Protein AF-A0A9W6SWZ8-F1 (afdb_monomer)

Foldseek 3Di:
DDDDDDDDDDPDDPVLVVLLLLLLCQAAEAEAEQACDPLLLCSCQVSVHQEYEDFLRNDDELVSLLVRLVVSQVSNVVSPDPFGGAYEAEQQAFLGGRDDDPVQAAGFHGQQLLLQLVDLQLLLQLLQLNLLSCLQSQHAAYQDQELAAQADLFAFPCFLSANYNFNQRSLSSRLSSLQSNVVSRHAHEYDAPPHLNQWHDPDPPDATEDADAPVRSVVGSNSSVLSCQVVVSHQEYEYDQHFYCNHDPDRHGLLLALCRQVVPPCPPSVRLAAYEYDACVPVVNCVPQHLLRSLCSNQPPNNHLHYYHYYDSVSVVSNSVSSSVCVVPHPCVVSSVSSSVNSVVVSVSGDPVCSNVRDHDDPVSVVVSNVSRLVSLQSSKAWLAFQPPCPQVQVQQADDVPAAAEEEEEEEQDQRPDDPPPPPDDDPPDPDDDDDHRCVLVVVLQVLLQVVCVVPHDPRGGHHYDYDYDYLVADDPVNLVSLVSHQAYEYEDESCSNVVSSVVNQVVSCVSQVQDDDDDDPHDRGAYEYEYAARLVNCSVVVSTGNTYMYSNHSDPSSSNSVSCRNNVVGPHNTDRRPDPDGNVVPPPDDDPPDDDDDDDDDDDDDDDDDDDDDDDDDDDDDDDDDDDDDDDDDDDDDDDDDDDDDDDDDDDDDDDDPDDPDDLDPFDKDWDDLVLQLVLVLVLLVQQDPPDPVLSNVLSVLLSVLLSLVCVVCVVPDTWIFGADPVVSHTQKIWDKDAFPPQLEIEGADITGRPVCPPSCPRLVRVVVRLCCSCPVSVRFKYFYHALWLDAPSDDPVVVVVLCVPFPDPDDDDPPVPPPPDPCPPPVVVVCVVSPLDDDDDDPVVVVPDDWAKKFKWKFFLVQFDDDPVLVVVCVVQPKDKDWDPCLPLVLVLLCVVPPDDSDDLSVVLNRLSVVLVVQQVVQVVVPPDDDDDQKTKMFIADPVPRDTFKIKIKHKCPGSSCSSVSSQLSPDDPPPPPDDDDDDDDDDDDDDDDDDDDDDDDDDDDDPPPRAIEMEMDSITGRVVPVVCSLSSSSVNVVVSSVVVVVVVHGMYMYIGHHPVNVVVVVVRGIDTPDMDINGSGMDTSVSSSD

pLDDT: mean 73.7, std 22.53, range [21.41, 97.56]

Organism: Candida boidinii (NCBI:txid5477)

Solvent-accessible surface area (backbone atoms only — not comparable to full-atom values): 63346 Å² total; per-residue (Å²): 136,89,78,90,78,84,78,72,82,75,83,71,55,74,66,61,56,53,51,39,40,52,55,14,50,30,32,33,37,27,58,75,48,60,54,90,37,71,67,52,48,45,40,41,65,74,38,34,42,40,28,35,45,54,49,47,70,30,54,84,42,65,72,53,36,28,48,36,46,49,53,53,44,49,51,38,52,78,64,68,51,92,48,56,65,43,32,31,34,48,64,63,24,48,84,54,46,38,73,78,30,93,89,80,47,82,79,37,63,21,35,26,25,40,35,8,42,74,39,57,62,60,30,18,51,49,25,22,47,54,21,42,55,41,30,42,46,57,43,42,32,40,65,27,45,46,41,18,33,44,67,54,87,64,48,38,89,52,61,41,54,14,24,18,43,40,59,65,48,21,34,55,41,37,48,29,22,30,44,14,23,37,75,31,69,26,43,24,20,40,25,32,38,67,26,58,20,65,21,38,42,94,46,101,91,53,72,36,34,34,78,61,39,64,71,55,33,60,75,44,33,31,45,32,56,46,56,34,52,77,69,64,50,52,49,30,40,30,21,27,75,31,22,26,54,63,69,36,74,88,56,41,30,37,30,48,27,37,60,51,38,41,48,43,40,41,62,68,63,55,56,76,54,38,28,33,34,37,55,44,73,41,66,70,51,30,72,74,59,33,50,35,54,45,44,44,34,19,43,74,58,7,60,30,39,28,42,26,40,58,58,57,67,68,58,46,50,39,28,50,53,40,48,45,52,47,59,78,74,39,99,46,62,71,57,53,52,57,36,45,51,34,50,49,60,56,37,67,78,47,50,63,70,55,62,79,54,40,60,78,81,50,73,68,58,50,54,50,48,48,52,50,28,53,50,48,41,54,29,18,27,19,48,66,42,51,81,71,58,59,65,34,45,64,77,77,36,63,83,51,97,90,58,84,39,28,36,33,39,39,34,59,63,43,72,52,96,66,73,78,81,71,70,96,77,72,76,95,85,63,91,71,76,87,71,63,82,32,42,64,68,58,51,54,42,44,54,47,59,46,52,46,43,79,76,72,48,66,95,75,55,67,69,46,61,48,74,50,76,44,56,85,88,44,79,50,76,66,52,54,52,49,57,71,68,28,60,35,39,38,38,43,44,64,43,27,64,78,39,54,55,52,53,54,43,50,49,54,51,21,48,78,29,56,49,67,91,83,80,86,94,83,69,79,76,41,52,32,36,35,37,23,31,26,41,68,63,60,56,62,86,42,82,70,52,48,40,26,36,33,27,51,40,36,75,47,72,71,45,52,62,50,47,49,38,36,45,58,52,80,37,77,62,62,13,37,60,50,80,56,96,65,47,49,73,80,75,65,88,72,94,73,88,85,76,91,84,83,91,85,85,90,85,88,87,88,84,90,85,87,89,88,83,88,82,92,85,95,82,89,84,88,83,89,85,88,83,82,89,83,88,82,85,86,84,85,83,86,82,84,89,82,89,84,90,84,82,88,82,87,83,88,82,88,86,84,84,84,79,82,74,88,72,82,84,68,85,76,68,74,42,75,59,44,68,92,78,41,46,71,28,50,55,53,35,55,63,63,49,55,82,71,89,50,64,68,58,51,53,40,45,67,61,17,46,65,27,49,50,52,38,56,63,70,37,56,87,81,44,76,34,36,29,30,62,41,86,91,76,66,42,48,46,29,42,26,44,50,46,68,50,92,85,64,42,35,19,25,43,56,50,76,48,51,28,69,94,53,58,96,63,58,55,64,55,53,43,47,52,54,49,51,47,41,32,35,68,78,66,56,17,57,35,38,30,36,35,46,65,72,65,36,73,80,84,72,51,69,74,57,51,55,58,48,41,65,74,70,71,63,91,74,89,76,69,91,77,63,77,82,73,74,71,94,68,85,47,68,64,56,58,47,42,46,72,74,62,77,60,85,79,87,72,64,88,77,66,64,81,78,66,78,74,44,66,30,35,30,34,34,35,50,58,88,73,52,62,85,58,67,69,56,56,54,50,46,60,73,72,51,61,44,77,47,75,60,84,60,62,66,64,53,52,52,54,57,52,66,79,63,75,84,65,88,75,55,83,68,58,54,46,54,59,53,51,52,50,51,52,52,52,40,53,53,49,56,70,71,47,84,69,93,67,85,74,49,48,48,45,40,27,34,28,39,76,90,80,66,44,78,48,30,37,34,36,38,34,28,64,88,22,84,70,30,31,44,37,28,58,59,74,57,73,74,72,90,77,78,79,82,78,83,80,90,84,88,88,84,81,91,80,92,81,86,83,83,89,90,86,89,83,83,89,82,93,74,91,75,79,79,79,75,78,82,48,29,33,39,39,35,67,78,45,60,46,74,93,44,62,95,48,39,69,63,50,53,52,51,49,48,54,51,49,52,54,52,39,53,76,70,65,35,51,40,39,34,40,47,82,33,44,69,76,60,44,58,61,37,41,80,42,53,36,42,84,71,48,76,49,47,52,41,76,45,79,47,48,37,74,73,72,75,116

Structure (mmCIF, N/CA/C/O backbone):
data_AF-A0A9W6SWZ8-F1
#
_entry.id   AF-A0A9W6SWZ8-F1
#
loop_
_atom_site.group_PDB
_atom_site.id
_atom_site.type_symbol
_atom_site.label_atom_id
_atom_site.label_alt_id
_atom_site.label_comp_id
_atom_site.label_asym_id
_atom_site.label_entity_id
_atom_site.label_seq_id
_atom_site.pdbx_PDB_ins_code
_atom_site.Cartn_x
_atom_site.Cartn_y
_atom_site.Cartn_z
_atom_site.occupancy
_atom_site.B_iso_or_equiv
_atom_site.auth_seq_id
_atom_site.auth_comp_id
_atom_site.auth_asym_id
_atom_site.auth_atom_id
_atom_site.pdbx_PDB_model_num
ATOM 1 N N . MET A 1 1 ? 38.317 7.872 57.676 1.00 43.19 1 MET A N 1
ATOM 2 C CA . MET A 1 1 ? 37.117 8.011 58.528 1.00 43.19 1 MET A CA 1
ATOM 3 C C . MET A 1 1 ? 37.051 9.480 58.891 1.00 43.19 1 MET A C 1
ATOM 5 O O . MET A 1 1 ? 38.048 9.946 59.437 1.00 43.19 1 MET A O 1
ATOM 9 N N . PRO A 1 2 ? 36.068 10.232 58.374 1.00 37.03 2 PRO A N 1
ATOM 10 C CA . PRO A 1 2 ? 34.645 10.121 58.758 1.00 37.03 2 PRO A CA 1
ATOM 11 C C . PRO A 1 2 ? 33.705 10.136 57.525 1.00 37.03 2 PRO A C 1
ATOM 13 O O . PRO A 1 2 ? 34.179 10.356 56.417 1.00 37.03 2 PRO A O 1
ATOM 16 N N . ASP A 1 3 ? 32.392 9.923 57.561 1.00 27.27 3 ASP A N 1
ATOM 17 C CA . ASP A 1 3 ? 31.445 9.379 58.538 1.00 27.27 3 ASP A CA 1
ATOM 18 C C . ASP A 1 3 ? 30.259 8.847 57.713 1.00 27.27 3 ASP A C 1
ATOM 20 O O . ASP A 1 3 ? 29.839 9.468 56.735 1.00 27.27 3 ASP A O 1
ATOM 24 N N . TYR A 1 4 ? 29.756 7.672 58.087 1.00 35.28 4 TYR A N 1
ATOM 25 C CA . TYR A 1 4 ? 28.542 7.071 57.541 1.00 35.28 4 TYR A CA 1
ATOM 26 C C . TYR A 1 4 ? 27.325 7.862 58.044 1.00 35.28 4 TYR A C 1
ATOM 28 O O . TYR A 1 4 ? 27.075 7.895 59.247 1.00 35.28 4 TYR A O 1
ATOM 36 N N . ILE A 1 5 ? 26.548 8.450 57.133 1.00 32.00 5 ILE A N 1
ATOM 37 C CA . ILE A 1 5 ? 25.156 8.822 57.402 1.00 32.00 5 ILE A CA 1
ATOM 38 C C . ILE A 1 5 ? 24.293 7.746 56.744 1.00 32.00 5 ILE A C 1
ATOM 40 O O . ILE A 1 5 ? 24.251 7.626 55.522 1.00 32.00 5 ILE A O 1
ATOM 44 N N . GLU A 1 6 ? 23.662 6.925 57.582 1.00 30.78 6 GLU A N 1
ATOM 45 C CA . GLU A 1 6 ? 22.571 6.035 57.196 1.00 30.78 6 GLU A CA 1
ATOM 46 C C . GLU A 1 6 ? 21.393 6.880 56.691 1.00 30.78 6 GLU A C 1
ATOM 48 O O . GLU A 1 6 ? 20.678 7.506 57.479 1.00 30.78 6 GLU A O 1
ATOM 53 N N . ASP A 1 7 ? 21.172 6.884 55.376 1.00 32.44 7 ASP A N 1
ATOM 54 C CA . ASP A 1 7 ? 19.904 7.325 54.805 1.00 32.44 7 ASP A CA 1
ATOM 55 C C . ASP A 1 7 ? 18.819 6.325 55.222 1.00 32.44 7 ASP A C 1
ATOM 57 O O . ASP A 1 7 ? 18.752 5.186 54.752 1.00 32.44 7 ASP A O 1
ATOM 61 N N . LYS A 1 8 ? 17.967 6.760 56.155 1.00 28.30 8 LYS A N 1
ATOM 62 C CA . LYS A 1 8 ? 16.721 6.072 56.501 1.00 28.30 8 LYS A CA 1
ATOM 63 C C . LYS A 1 8 ? 15.898 5.836 55.228 1.00 28.30 8 LYS A C 1
ATOM 65 O O . LYS A 1 8 ? 15.851 6.721 54.372 1.00 28.30 8 LYS A O 1
ATOM 70 N N . PRO A 1 9 ? 15.189 4.698 55.116 1.00 30.95 9 PRO A N 1
ATOM 71 C CA . PRO A 1 9 ? 14.324 4.445 53.977 1.00 30.95 9 PRO A CA 1
ATOM 72 C C . PRO A 1 9 ? 13.245 5.527 53.956 1.00 30.95 9 PRO A C 1
ATOM 74 O O . PRO A 1 9 ? 12.438 5.637 54.882 1.00 30.95 9 PRO A O 1
ATOM 77 N N . VAL A 1 10 ? 13.255 6.351 52.909 1.00 32.94 10 VAL A N 1
ATOM 78 C CA . VAL A 1 10 ? 12.102 7.177 52.564 1.00 32.94 10 VAL A CA 1
ATOM 79 C C . VAL A 1 10 ? 10.955 6.194 52.370 1.00 32.94 10 VAL A C 1
ATOM 81 O O . VAL A 1 10 ? 11.035 5.314 51.515 1.00 32.94 10 VAL A O 1
ATOM 84 N N . LEU A 1 11 ? 9.930 6.296 53.213 1.00 30.00 11 LEU A N 1
ATOM 85 C CA . LEU A 1 11 ? 8.652 5.635 52.991 1.00 30.00 11 LEU A CA 1
ATOM 86 C C . LEU A 1 11 ? 8.098 6.208 51.682 1.00 30.00 11 LEU A C 1
ATOM 88 O O . LEU A 1 11 ? 7.503 7.282 51.669 1.00 30.00 11 LEU A O 1
ATOM 92 N N . VAL A 1 12 ? 8.409 5.542 50.570 1.00 36.22 12 VAL A N 1
ATOM 93 C CA . VAL A 1 12 ? 7.815 5.812 49.264 1.00 36.22 12 VAL A CA 1
ATOM 94 C C . VAL A 1 12 ? 6.354 5.406 49.393 1.00 36.22 12 VAL A C 1
ATOM 96 O O . VAL A 1 12 ? 6.060 4.255 49.707 1.00 36.22 12 VAL A O 1
ATOM 99 N N . ASN A 1 13 ? 5.446 6.364 49.231 1.00 39.78 13 ASN A N 1
ATOM 100 C CA . ASN A 1 13 ? 4.017 6.084 49.194 1.00 39.78 13 ASN A CA 1
ATOM 101 C C . ASN A 1 13 ? 3.741 5.094 48.047 1.00 39.78 13 ASN A C 1
ATOM 103 O O . ASN A 1 13 ? 4.190 5.330 46.926 1.00 39.78 13 ASN A O 1
ATOM 107 N N . ASP A 1 14 ? 2.980 4.023 48.293 1.00 49.19 14 ASP A N 1
ATOM 108 C CA . ASP A 1 14 ? 2.636 3.005 47.277 1.00 49.19 14 ASP A CA 1
ATOM 109 C C . ASP A 1 14 ? 1.985 3.608 46.004 1.00 49.19 14 ASP A C 1
ATOM 111 O O . ASP A 1 14 ? 2.050 3.029 44.916 1.00 49.19 14 ASP A O 1
ATOM 115 N N . GLU A 1 15 ? 1.380 4.799 46.107 1.00 51.25 15 GLU A N 1
ATOM 116 C CA . GLU A 1 15 ? 0.795 5.539 44.978 1.00 51.25 15 GLU A CA 1
ATOM 117 C C . GLU A 1 15 ? 1.842 6.180 44.038 1.00 51.25 15 GLU A C 1
ATOM 119 O O . GLU A 1 15 ? 1.615 6.235 42.821 1.00 51.25 15 GLU A O 1
ATOM 124 N N . ASP A 1 16 ? 3.009 6.595 44.550 1.00 59.06 16 ASP A N 1
ATOM 125 C CA . ASP A 1 16 ? 4.090 7.199 43.747 1.00 59.06 16 ASP A CA 1
ATOM 126 C C . ASP A 1 16 ? 4.808 6.152 42.876 1.00 59.06 16 ASP A C 1
ATOM 128 O O . ASP A 1 16 ? 5.217 6.435 41.739 1.00 59.06 16 ASP A O 1
ATOM 132 N N . ASP A 1 17 ? 4.933 4.918 43.377 1.00 68.88 17 ASP A N 1
ATOM 133 C CA . ASP A 1 17 ? 5.575 3.814 42.652 1.00 68.88 17 ASP A CA 1
ATOM 134 C C . ASP A 1 17 ? 4.688 3.325 41.495 1.00 68.88 17 ASP A C 1
ATOM 136 O O . ASP A 1 17 ? 5.138 3.199 40.353 1.00 68.88 17 ASP A O 1
ATOM 140 N N . LYS A 1 18 ? 3.375 3.193 41.734 1.00 79.25 18 LYS A N 1
ATOM 141 C CA . LYS A 1 18 ? 2.405 2.805 40.697 1.00 79.25 18 LYS A CA 1
ATOM 142 C C . LYS A 1 18 ? 2.270 3.854 39.589 1.00 79.25 18 LYS A C 1
ATOM 144 O O . LYS A 1 18 ? 2.182 3.505 38.410 1.00 79.25 18 LYS A O 1
ATOM 149 N N . THR A 1 19 ? 2.287 5.139 39.945 1.00 81.94 19 THR A N 1
ATOM 150 C CA . THR A 1 19 ? 2.290 6.244 38.972 1.00 81.94 19 THR A CA 1
ATOM 151 C C . THR A 1 19 ? 3.548 6.207 38.107 1.00 81.94 19 THR A C 1
ATOM 153 O O . THR A 1 19 ? 3.476 6.315 36.880 1.00 81.94 19 THR A O 1
ATOM 156 N N . THR A 1 20 ? 4.706 5.990 38.736 1.00 84.19 20 THR A N 1
ATOM 157 C CA . THR A 1 20 ? 5.985 5.839 38.036 1.00 84.19 20 THR A CA 1
ATOM 158 C C . THR A 1 20 ? 5.958 4.659 37.065 1.00 84.19 20 THR A C 1
ATOM 160 O O . THR A 1 20 ? 6.359 4.819 35.913 1.00 84.19 20 THR A O 1
ATOM 163 N N . GLU A 1 21 ? 5.436 3.509 37.491 1.00 85.69 21 GLU A N 1
ATOM 164 C CA . GLU A 1 21 ? 5.305 2.315 36.654 1.00 85.69 21 GLU A CA 1
ATOM 165 C C . GLU A 1 21 ? 4.375 2.539 35.450 1.00 85.69 21 GLU A C 1
ATOM 167 O O . GLU A 1 21 ? 4.700 2.159 34.321 1.00 85.69 21 GLU A O 1
ATOM 172 N N . ASN A 1 22 ? 3.226 3.183 35.665 1.00 88.38 22 ASN A N 1
ATOM 173 C CA . ASN A 1 22 ? 2.254 3.457 34.607 1.00 88.38 22 ASN A CA 1
ATOM 174 C C . ASN A 1 22 ? 2.805 4.419 33.549 1.00 88.38 22 ASN A C 1
ATOM 176 O O . ASN A 1 22 ? 2.667 4.155 32.355 1.00 88.38 22 ASN A O 1
ATOM 180 N N . VAL A 1 23 ? 3.453 5.507 33.974 1.00 90.81 23 VAL A N 1
ATOM 181 C CA . VAL A 1 23 ? 4.055 6.486 33.056 1.00 90.81 23 VAL A CA 1
ATOM 182 C C . VAL A 1 23 ? 5.263 5.887 32.328 1.00 90.81 23 VAL A C 1
ATOM 184 O O . VAL A 1 23 ? 5.418 6.103 31.128 1.00 90.81 23 VAL A O 1
ATOM 187 N N . GLY A 1 24 ? 6.078 5.074 33.009 1.00 91.44 24 GLY A N 1
ATOM 188 C CA . GLY A 1 24 ? 7.216 4.370 32.409 1.00 91.44 24 GLY A CA 1
ATOM 189 C C . GLY A 1 24 ? 6.826 3.462 31.242 1.00 91.44 24 GLY A C 1
ATOM 190 O O . GLY A 1 24 ? 7.503 3.437 30.212 1.00 91.44 24 GLY A O 1
ATOM 191 N N . LYS A 1 25 ? 5.689 2.763 31.352 1.00 93.00 25 LYS A N 1
ATOM 192 C CA . LYS A 1 25 ? 5.152 1.905 30.279 1.00 93.00 25 LYS A CA 1
ATOM 193 C C . LYS A 1 25 ? 4.800 2.664 28.999 1.00 93.00 25 LYS A C 1
ATOM 195 O O . LYS A 1 25 ? 4.820 2.057 27.933 1.00 93.00 25 LYS A O 1
ATOM 200 N N . MET A 1 26 ? 4.501 3.960 29.089 1.00 94.38 26 MET A N 1
ATOM 201 C CA . MET A 1 26 ? 4.105 4.799 27.950 1.00 94.38 26 MET A CA 1
ATOM 202 C C . MET A 1 26 ? 5.290 5.341 27.146 1.00 94.38 26 MET A C 1
ATOM 204 O O . MET A 1 26 ? 5.079 6.098 26.202 1.00 94.38 26 MET A O 1
ATOM 208 N N . LEU A 1 27 ? 6.526 4.984 27.497 1.00 94.94 27 LEU A N 1
ATOM 209 C CA . LEU A 1 27 ? 7.725 5.427 26.795 1.00 94.94 27 LEU A CA 1
ATOM 210 C C . LEU A 1 27 ? 8.382 4.264 26.038 1.00 94.94 27 LEU A C 1
ATOM 212 O O . LEU A 1 27 ? 8.632 3.197 26.605 1.00 94.94 27 LEU A O 1
ATOM 216 N N . LEU A 1 28 ? 8.716 4.508 24.771 1.00 95.75 28 LEU A N 1
ATOM 217 C CA . LEU A 1 28 ? 9.657 3.709 23.992 1.00 95.75 28 LEU A CA 1
ATOM 218 C C . LEU A 1 28 ? 10.979 4.471 23.900 1.00 95.75 28 LEU A C 1
ATOM 220 O O . LEU A 1 28 ? 11.093 5.456 23.166 1.00 95.75 28 LEU A O 1
ATOM 224 N N . ALA A 1 29 ? 11.962 4.022 24.679 1.00 94.75 29 ALA A N 1
ATOM 225 C CA . ALA A 1 29 ? 13.235 4.716 24.842 1.00 94.75 29 ALA A CA 1
ATOM 226 C C . ALA A 1 29 ? 14.383 4.026 24.093 1.00 94.75 29 ALA A C 1
ATOM 228 O O . ALA A 1 29 ? 14.453 2.801 24.026 1.00 94.75 29 ALA A O 1
ATOM 229 N N . GLY A 1 30 ? 15.331 4.801 23.573 1.00 92.62 30 GLY A N 1
ATOM 230 C CA . GLY A 1 30 ? 16.623 4.279 23.112 1.00 92.62 30 GLY A CA 1
ATOM 231 C C . GLY A 1 30 ? 17.776 4.784 23.980 1.00 92.62 30 GLY A C 1
ATOM 232 O O . GLY A 1 30 ? 17.592 5.619 24.861 1.00 92.62 30 GLY A O 1
ATOM 233 N N . PHE A 1 31 ? 18.985 4.275 23.756 1.00 92.88 31 PHE A N 1
ATOM 234 C CA . PHE A 1 31 ? 20.191 4.743 24.449 1.00 92.88 31 PHE A CA 1
ATOM 235 C C . PHE A 1 31 ? 21.419 4.611 23.548 1.00 92.88 31 PHE A C 1
ATOM 237 O O . PHE A 1 31 ? 21.401 3.877 22.557 1.00 92.88 31 PHE A O 1
ATOM 244 N N . GLY A 1 32 ? 22.485 5.343 23.863 1.00 87.38 32 GLY A N 1
ATOM 245 C CA . GLY A 1 32 ? 23.777 5.202 23.186 1.00 87.38 32 GLY A CA 1
ATOM 246 C C . GLY A 1 32 ? 24.644 4.102 23.804 1.00 87.38 32 GLY A C 1
ATOM 247 O O . GLY A 1 32 ? 24.639 3.928 25.020 1.00 87.38 32 GLY A O 1
ATOM 248 N N . GLY A 1 33 ? 25.420 3.398 22.975 1.00 87.31 33 GLY A N 1
ATOM 249 C CA . GLY A 1 33 ? 26.400 2.397 23.408 1.00 87.31 33 GLY A CA 1
ATOM 250 C C . GLY A 1 33 ? 26.000 0.950 23.110 1.00 87.31 33 GLY A C 1
ATOM 251 O O . GLY A 1 33 ? 24.846 0.642 22.821 1.00 87.31 33 GLY A O 1
ATOM 252 N N . THR A 1 34 ? 26.984 0.055 23.178 1.00 89.81 34 THR A N 1
ATOM 253 C CA . THR A 1 34 ? 26.878 -1.370 22.804 1.00 89.81 34 THR A CA 1
ATOM 254 C C . THR A 1 34 ? 26.774 -2.298 24.023 1.00 89.81 34 THR A C 1
ATOM 256 O O . THR A 1 34 ? 26.691 -3.515 23.901 1.00 89.81 34 THR A O 1
ATOM 259 N N . THR A 1 35 ? 26.756 -1.740 25.228 1.00 92.44 35 THR A N 1
ATOM 260 C CA . THR A 1 35 ? 26.554 -2.458 26.492 1.00 92.44 35 THR A CA 1
ATOM 261 C C . THR A 1 35 ? 25.501 -1.730 27.323 1.00 92.44 35 THR A C 1
ATOM 263 O O . THR A 1 35 ? 25.100 -0.615 26.980 1.00 92.44 35 THR A O 1
ATOM 266 N N . VAL A 1 36 ? 25.023 -2.344 28.409 1.00 92.00 36 VAL A N 1
ATOM 267 C CA . VAL A 1 36 ? 24.061 -1.692 29.310 1.00 92.00 36 VAL A CA 1
ATOM 268 C C . VAL A 1 36 ? 24.716 -0.474 29.963 1.00 92.00 36 VAL A C 1
ATOM 270 O O . VAL A 1 36 ? 25.523 -0.597 30.885 1.00 92.00 36 VAL A O 1
ATOM 273 N N . THR A 1 37 ? 24.361 0.715 29.482 1.00 92.69 37 THR A N 1
ATOM 274 C CA . THR A 1 37 ? 24.868 1.983 30.010 1.00 92.69 37 THR A CA 1
ATOM 275 C C . THR A 1 37 ? 24.097 2.428 31.250 1.00 92.69 37 THR A C 1
ATOM 277 O O . THR A 1 37 ? 23.009 1.933 31.559 1.00 92.69 37 THR A O 1
ATOM 280 N N . GLN A 1 38 ? 24.638 3.416 31.968 1.00 90.88 38 GLN A N 1
ATOM 281 C CA . GLN A 1 38 ? 23.945 4.025 33.105 1.00 90.88 38 GLN A CA 1
ATOM 282 C C . GLN A 1 38 ? 22.603 4.655 32.690 1.00 90.88 38 GLN A C 1
ATOM 284 O O . GLN A 1 38 ? 21.653 4.607 33.469 1.00 90.88 38 GLN A O 1
ATOM 289 N N . GLN A 1 39 ? 22.501 5.172 31.457 1.00 91.06 39 GLN A N 1
ATOM 290 C CA . GLN A 1 39 ? 21.245 5.653 30.873 1.00 91.06 39 GLN A CA 1
ATOM 291 C C . GLN A 1 39 ? 20.198 4.533 30.825 1.00 91.06 39 GLN A C 1
ATOM 293 O O . GLN A 1 39 ? 19.136 4.671 31.429 1.00 91.06 39 GLN A O 1
ATOM 298 N N . ALA A 1 40 ? 20.517 3.405 30.180 1.00 91.25 40 ALA A N 1
ATOM 299 C CA . ALA A 1 40 ? 19.612 2.257 30.090 1.00 91.25 40 ALA A CA 1
ATOM 300 C C . ALA A 1 40 ? 19.216 1.736 31.481 1.00 91.25 40 ALA A C 1
ATOM 302 O O . ALA A 1 40 ? 18.042 1.476 31.748 1.00 91.25 40 ALA A O 1
ATOM 303 N N . ARG A 1 41 ? 20.184 1.671 32.406 1.00 93.69 41 ARG A N 1
ATOM 304 C CA . ARG A 1 41 ? 19.935 1.248 33.786 1.00 93.69 41 ARG A CA 1
ATOM 305 C C . ARG A 1 41 ? 18.958 2.170 34.513 1.00 93.69 41 ARG A C 1
ATOM 307 O O . ARG A 1 41 ? 18.030 1.685 35.155 1.00 93.69 41 ARG A O 1
ATOM 314 N N . LYS A 1 42 ? 19.133 3.488 34.392 1.00 93.00 42 LYS A N 1
ATOM 315 C CA . LYS A 1 42 ? 18.248 4.485 35.009 1.00 93.00 42 LYS A CA 1
ATOM 316 C C . LYS A 1 42 ? 16.821 4.372 34.462 1.00 93.00 42 LYS A C 1
ATOM 318 O O . LYS A 1 42 ? 15.875 4.376 35.245 1.00 93.00 42 LYS A O 1
ATOM 323 N N . LEU A 1 43 ? 16.662 4.212 33.148 1.00 93.12 43 LEU A N 1
ATOM 324 C CA . LEU A 1 43 ? 15.351 4.063 32.507 1.00 93.12 43 LEU A CA 1
ATOM 325 C C . LEU A 1 43 ? 14.600 2.817 33.005 1.00 93.12 43 LEU A C 1
ATOM 327 O O . LEU A 1 43 ? 13.428 2.910 33.365 1.00 93.12 43 LEU A O 1
ATOM 331 N N . ILE A 1 44 ? 15.280 1.672 33.098 1.00 93.56 44 ILE A N 1
ATOM 332 C CA . ILE A 1 44 ? 14.658 0.409 33.522 1.00 93.56 44 ILE A CA 1
ATOM 333 C C . ILE A 1 44 ? 14.389 0.392 35.033 1.00 93.56 44 ILE A C 1
ATOM 335 O O . ILE A 1 44 ? 13.277 0.075 35.456 1.00 93.56 44 ILE A O 1
ATOM 339 N N . GLN A 1 45 ? 15.382 0.734 35.860 1.00 92.38 45 GLN A N 1
ATOM 340 C CA . GLN A 1 45 ? 15.281 0.579 37.316 1.00 92.38 45 GLN A CA 1
ATOM 341 C C . GLN A 1 45 ? 14.447 1.685 37.967 1.00 92.38 45 GLN A C 1
ATOM 343 O O . GLN A 1 45 ? 13.562 1.389 38.768 1.00 92.38 45 GLN A O 1
ATOM 348 N N . LYS A 1 46 ? 14.725 2.951 37.618 1.00 90.38 46 LYS A N 1
ATOM 349 C CA . LYS A 1 46 ? 14.109 4.129 38.250 1.00 90.38 46 LYS A CA 1
ATOM 350 C C . LYS A 1 46 ? 12.805 4.535 37.573 1.00 90.38 46 LYS A C 1
ATOM 352 O O . LYS A 1 46 ? 11.848 4.868 38.257 1.00 90.38 46 LYS A O 1
ATOM 357 N N . HIS A 1 47 ? 12.776 4.548 36.241 1.00 90.88 47 HIS A N 1
ATOM 358 C CA . HIS A 1 47 ? 11.621 5.044 35.485 1.00 90.88 47 HIS A CA 1
ATOM 359 C C . HIS A 1 47 ? 10.662 3.949 35.023 1.00 90.88 47 HIS A C 1
ATOM 361 O O . HIS A 1 47 ? 9.646 4.269 34.419 1.00 90.88 47 HIS A O 1
ATOM 367 N N . LYS A 1 48 ? 10.971 2.680 35.314 1.00 92.94 48 LYS A N 1
ATOM 368 C CA . LYS A 1 48 ? 10.139 1.519 34.983 1.00 92.94 48 LYS A CA 1
ATOM 369 C C . LYS A 1 48 ? 9.736 1.452 33.492 1.00 92.94 48 LYS A C 1
ATOM 371 O O . LYS A 1 48 ? 8.614 1.075 33.154 1.00 92.94 48 LYS A O 1
ATOM 376 N N . VAL A 1 49 ? 10.648 1.847 32.594 1.00 93.31 49 VAL A N 1
ATOM 377 C CA . VAL A 1 49 ? 10.416 1.836 31.141 1.00 93.31 49 VAL A CA 1
ATOM 378 C C . VAL A 1 49 ? 10.236 0.411 30.629 1.00 93.31 49 VAL A C 1
ATOM 380 O O . VAL A 1 49 ? 11.103 -0.439 30.805 1.00 93.31 49 VAL A O 1
ATOM 383 N N . ALA A 1 50 ? 9.118 0.163 29.947 1.00 93.12 50 ALA A N 1
ATOM 384 C CA . ALA A 1 50 ? 8.717 -1.186 29.551 1.00 93.12 50 ALA A CA 1
ATOM 385 C C . ALA A 1 50 ? 9.028 -1.548 28.091 1.00 93.12 50 ALA A C 1
ATOM 387 O O . ALA A 1 50 ? 8.905 -2.713 27.701 1.00 93.12 50 ALA A O 1
ATOM 388 N N . SER A 1 51 ? 9.419 -0.562 27.280 1.00 95.50 51 SER A N 1
ATOM 389 C CA . SER A 1 51 ? 9.748 -0.762 25.872 1.00 95.50 51 SER A CA 1
ATOM 390 C C . SER A 1 51 ? 10.986 0.029 25.459 1.00 95.50 51 SER A C 1
ATOM 392 O O . SER A 1 51 ? 11.164 1.180 25.860 1.00 95.50 51 SER A O 1
ATOM 394 N N . MET A 1 52 ? 11.863 -0.596 24.673 1.00 95.62 52 MET A N 1
ATOM 395 C CA . MET A 1 52 ? 13.091 0.019 24.182 1.00 95.62 52 MET A CA 1
ATOM 396 C C . MET A 1 52 ? 13.307 -0.253 22.696 1.00 95.62 52 MET A C 1
ATOM 398 O O . MET A 1 52 ? 12.952 -1.318 22.193 1.00 95.62 52 MET A O 1
ATOM 402 N N . ILE A 1 53 ? 13.932 0.699 22.008 1.00 94.88 53 ILE A N 1
ATOM 403 C CA . ILE A 1 53 ? 14.359 0.569 20.613 1.00 94.88 53 ILE A CA 1
ATOM 404 C C . ILE A 1 53 ? 15.879 0.470 20.540 1.00 94.88 53 ILE A C 1
ATOM 406 O O . ILE A 1 53 ? 16.590 1.305 21.105 1.00 94.88 53 ILE A O 1
ATOM 410 N N . LEU A 1 54 ? 16.378 -0.547 19.836 1.00 93.44 54 LEU A N 1
ATOM 411 C CA . LEU A 1 54 ? 17.800 -0.679 19.532 1.00 93.44 54 LEU A CA 1
ATOM 412 C C . LEU A 1 54 ? 18.035 -0.329 18.066 1.00 93.44 54 LEU A C 1
ATOM 414 O O . LEU A 1 54 ? 17.355 -0.826 17.170 1.00 93.44 54 LEU A O 1
ATOM 418 N N . ALA A 1 55 ? 19.020 0.530 17.837 1.00 86.75 55 ALA A N 1
ATOM 419 C CA . ALA A 1 55 ? 19.415 0.987 16.512 1.00 86.75 55 ALA A CA 1
ATOM 420 C C . ALA A 1 55 ? 20.865 0.576 16.217 1.00 86.75 55 ALA A C 1
ATOM 422 O O . ALA A 1 55 ? 21.548 -0.022 17.051 1.00 86.75 55 ALA A O 1
ATOM 423 N N . ARG A 1 56 ? 21.380 0.963 15.045 1.00 83.44 56 ARG A N 1
ATOM 424 C CA . ARG A 1 56 ? 22.753 0.663 14.601 1.00 83.44 56 ARG A CA 1
ATOM 425 C C . ARG A 1 56 ? 23.834 1.013 15.634 1.00 83.44 56 ARG A C 1
ATOM 427 O O . ARG A 1 56 ? 24.819 0.286 15.750 1.00 83.44 56 ARG A O 1
ATOM 434 N N . LYS A 1 57 ? 23.634 2.092 16.403 1.00 85.06 57 LYS A N 1
ATOM 435 C CA . LYS A 1 57 ? 24.531 2.556 17.484 1.00 85.06 57 LYS A CA 1
ATOM 436 C C . LYS A 1 57 ? 24.708 1.547 18.630 1.00 85.06 57 LYS A C 1
ATOM 438 O O . LYS A 1 57 ? 25.660 1.661 19.395 1.00 85.06 57 LYS A O 1
ATOM 443 N N . ASN A 1 58 ? 23.799 0.580 18.754 1.00 89.12 58 ASN A N 1
ATOM 444 C CA . ASN A 1 58 ? 23.820 -0.460 19.782 1.00 89.12 58 ASN A CA 1
ATOM 445 C C . ASN A 1 58 ? 24.420 -1.785 19.282 1.00 89.12 58 ASN A C 1
ATOM 447 O O . ASN A 1 58 ? 24.525 -2.743 20.051 1.00 89.12 58 ASN A O 1
ATOM 451 N N . PHE A 1 59 ? 24.811 -1.837 18.006 1.00 87.69 59 PHE A N 1
ATOM 452 C CA . PHE A 1 59 ? 25.179 -3.059 17.308 1.00 87.69 59 PHE A CA 1
ATOM 453 C C . PHE A 1 59 ? 26.650 -3.067 16.875 1.00 87.69 59 PHE A C 1
ATOM 455 O O . PHE A 1 59 ? 27.139 -2.115 16.267 1.00 87.69 59 PHE A O 1
ATOM 462 N N . ILE A 1 60 ? 27.346 -4.170 17.143 1.00 86.50 60 ILE A N 1
ATOM 463 C CA . ILE A 1 60 ? 28.659 -4.496 16.564 1.00 86.50 60 ILE A CA 1
ATOM 464 C C . ILE A 1 60 ? 28.554 -5.806 15.783 1.00 86.50 60 ILE A C 1
ATOM 466 O O . ILE A 1 60 ? 28.929 -5.858 14.619 1.00 86.50 60 ILE A O 1
ATOM 470 N N . ASN A 1 61 ? 28.046 -6.851 16.436 1.00 87.19 61 ASN A N 1
ATOM 471 C CA . ASN A 1 61 ? 27.816 -8.175 15.867 1.00 87.19 61 ASN A CA 1
ATOM 472 C C . ASN A 1 61 ? 26.668 -8.873 16.612 1.00 87.19 61 ASN A C 1
ATOM 474 O O . ASN A 1 61 ? 26.257 -8.440 17.697 1.00 87.19 61 ASN A O 1
ATOM 478 N N . VAL A 1 62 ? 26.151 -9.965 16.043 1.00 89.56 62 VAL A N 1
ATOM 479 C CA . VAL A 1 62 ? 25.018 -10.700 16.628 1.00 89.56 62 VAL A CA 1
ATOM 480 C C . VAL A 1 62 ? 25.293 -11.228 18.051 1.00 89.56 62 VAL A C 1
ATOM 482 O O . VAL A 1 62 ? 24.440 -11.018 18.919 1.00 89.56 62 VAL A O 1
ATOM 485 N N . PRO A 1 63 ? 26.452 -11.844 18.372 1.00 90.19 63 PRO A N 1
ATOM 486 C CA . PRO A 1 63 ? 26.737 -12.293 19.738 1.00 90.19 63 PRO A CA 1
ATOM 487 C C . PRO A 1 63 ? 26.707 -11.167 20.781 1.00 90.19 63 PRO A C 1
ATOM 489 O O . PRO A 1 63 ? 26.161 -11.344 21.872 1.00 90.19 63 PRO A O 1
ATOM 492 N N . GLN A 1 64 ? 27.260 -9.997 20.449 1.00 93.38 64 GLN A N 1
ATOM 493 C CA . GLN A 1 64 ? 27.271 -8.841 21.342 1.00 93.38 64 GLN A CA 1
ATOM 494 C C . GLN A 1 64 ? 25.858 -8.304 21.582 1.00 93.38 64 GLN A C 1
ATOM 496 O O . GLN A 1 64 ? 25.509 -8.050 22.735 1.00 93.38 64 GLN A O 1
ATOM 501 N N . VAL A 1 65 ? 25.035 -8.146 20.539 1.00 92.56 65 VAL A N 1
ATOM 502 C CA . VAL A 1 65 ? 23.682 -7.599 20.723 1.00 92.56 65 VAL A CA 1
ATOM 503 C C . VAL A 1 65 ? 22.763 -8.593 21.439 1.00 92.56 65 VAL A C 1
ATOM 505 O O . VAL A 1 65 ? 21.958 -8.182 22.270 1.00 92.56 65 VAL A O 1
ATOM 508 N N . LYS A 1 66 ? 22.936 -9.904 21.208 1.00 92.38 66 LYS A N 1
ATOM 509 C CA . LYS A 1 66 ? 22.233 -10.957 21.957 1.00 92.38 66 LYS A CA 1
ATOM 510 C C . LYS A 1 66 ? 22.548 -10.864 23.451 1.00 92.38 66 LYS A C 1
ATOM 512 O O . LYS A 1 66 ? 21.632 -10.880 24.270 1.00 92.38 66 LYS A O 1
ATOM 517 N N . LYS A 1 67 ? 23.827 -10.684 23.808 1.00 93.44 67 LYS A N 1
ATOM 518 C CA . LYS A 1 67 ? 24.239 -10.460 25.200 1.00 93.44 67 LYS A CA 1
ATOM 519 C C . LYS A 1 67 ? 23.656 -9.165 25.770 1.00 93.44 67 LYS A C 1
ATOM 521 O O . LYS A 1 67 ? 23.123 -9.182 26.870 1.00 93.44 67 LYS A O 1
ATOM 526 N N . LEU A 1 68 ? 23.697 -8.065 25.015 1.00 94.81 68 LEU A N 1
ATOM 527 C CA . LEU A 1 68 ? 23.097 -6.794 25.431 1.00 94.81 68 LEU A CA 1
ATOM 528 C C . LEU A 1 68 ? 21.605 -6.953 25.758 1.00 94.81 68 LEU A C 1
ATOM 530 O O . LEU A 1 68 ? 21.143 -6.469 26.785 1.00 94.81 68 LEU A O 1
ATOM 534 N N . ILE A 1 69 ? 20.857 -7.647 24.901 1.00 94.94 69 ILE A N 1
ATOM 535 C CA . ILE A 1 69 ? 19.433 -7.912 25.108 1.00 94.94 69 ILE A CA 1
ATOM 536 C C . ILE A 1 69 ? 19.208 -8.771 26.355 1.00 94.94 69 ILE A C 1
ATOM 538 O O . ILE A 1 69 ? 18.340 -8.444 27.163 1.00 94.94 69 ILE A O 1
ATOM 542 N N . GLN A 1 70 ? 20.000 -9.828 26.545 1.00 93.81 70 GLN A N 1
ATOM 543 C CA . GLN A 1 70 ? 19.935 -10.662 27.748 1.00 93.81 70 GLN A CA 1
ATOM 544 C C . GLN A 1 70 ? 20.215 -9.850 29.018 1.00 93.81 70 GLN A C 1
ATOM 546 O O . GLN A 1 70 ? 19.452 -9.953 29.973 1.00 93.81 70 GLN A O 1
ATOM 551 N N . ASP A 1 71 ? 21.236 -8.991 29.007 1.00 94.75 71 ASP A N 1
ATOM 552 C CA . ASP A 1 71 ? 21.583 -8.132 30.141 1.00 94.75 71 ASP A CA 1
ATOM 553 C C . ASP A 1 71 ? 20.455 -7.123 30.456 1.00 94.75 71 ASP A C 1
ATOM 555 O O . ASP A 1 71 ? 20.151 -6.878 31.624 1.00 94.75 71 ASP A O 1
ATOM 559 N N . LEU A 1 72 ? 19.790 -6.560 29.436 1.00 95.25 72 LEU A N 1
ATOM 560 C CA . LEU A 1 72 ? 18.632 -5.669 29.618 1.00 95.25 72 LEU A CA 1
ATOM 561 C C . LEU A 1 72 ? 17.419 -6.408 30.202 1.00 95.25 72 LEU A C 1
ATOM 563 O O . LEU A 1 72 ? 16.749 -5.885 31.094 1.00 95.25 72 LEU A O 1
ATOM 567 N N . GLN A 1 73 ? 17.141 -7.620 29.719 1.00 95.44 73 GLN A N 1
ATOM 568 C CA . GLN A 1 73 ? 16.037 -8.442 30.221 1.00 95.44 73 GLN A CA 1
ATOM 569 C C . GLN A 1 73 ? 16.307 -8.932 31.648 1.00 95.44 73 GLN A C 1
ATOM 571 O O . GLN A 1 73 ? 15.407 -8.876 32.484 1.00 95.44 73 GLN A O 1
ATOM 576 N N . GLN A 1 74 ? 17.546 -9.326 31.961 1.00 93.94 74 GLN A N 1
ATOM 577 C CA . GLN A 1 74 ? 17.960 -9.679 33.320 1.00 93.94 74 GLN A CA 1
ATOM 578 C C . GLN A 1 74 ? 17.795 -8.489 34.266 1.00 93.94 74 GLN A C 1
ATOM 580 O O . GLN A 1 74 ? 17.217 -8.627 35.339 1.00 93.94 74 GLN A O 1
ATOM 585 N N . LEU A 1 75 ? 18.214 -7.296 33.837 1.00 94.50 75 LEU A N 1
ATOM 586 C CA . LEU A 1 75 ? 18.047 -6.083 34.628 1.00 94.50 75 LEU A CA 1
ATOM 587 C C . LEU A 1 75 ? 16.571 -5.791 34.935 1.00 94.50 75 LEU A C 1
ATOM 589 O O . LEU A 1 75 ? 16.249 -5.383 36.051 1.00 94.50 75 LEU A O 1
ATOM 593 N N . ALA A 1 76 ? 15.674 -5.988 33.967 1.00 94.25 76 ALA A N 1
ATOM 594 C CA . ALA A 1 76 ? 14.238 -5.824 34.174 1.00 94.25 76 ALA A CA 1
ATOM 595 C C . ALA A 1 76 ? 13.662 -6.894 35.116 1.00 94.25 76 ALA A C 1
ATOM 597 O O . ALA A 1 76 ? 12.873 -6.560 36.002 1.00 94.25 76 ALA A O 1
ATOM 598 N N . TYR A 1 77 ? 14.096 -8.148 34.976 1.00 93.56 77 TYR A N 1
ATOM 599 C CA . TYR A 1 77 ? 13.701 -9.246 35.858 1.00 93.56 77 TYR A CA 1
ATOM 600 C C . TYR A 1 77 ? 14.097 -8.968 37.315 1.00 93.56 77 TYR A C 1
ATOM 602 O O . TYR A 1 77 ? 13.243 -8.968 38.201 1.00 93.56 77 TYR A O 1
ATOM 610 N N . ASP A 1 78 ? 15.362 -8.606 37.545 1.00 92.81 78 ASP A N 1
ATOM 611 C CA . ASP A 1 78 ? 15.897 -8.268 38.870 1.00 92.81 78 ASP A CA 1
ATOM 612 C C . ASP A 1 78 ? 15.219 -7.022 39.469 1.00 92.81 78 ASP A C 1
ATOM 614 O O . ASP A 1 78 ? 15.143 -6.861 40.685 1.00 92.81 78 ASP A O 1
ATOM 618 N N . SER A 1 79 ? 14.685 -6.142 38.615 1.00 90.62 79 SER A N 1
ATOM 619 C CA . SER A 1 79 ? 13.948 -4.935 39.013 1.00 90.62 79 SER A CA 1
ATOM 620 C C . SER A 1 79 ? 12.459 -5.178 39.301 1.00 90.62 79 SER A C 1
ATOM 622 O O . SER A 1 79 ? 11.721 -4.204 39.503 1.00 90.62 79 SER A O 1
ATOM 624 N N . GLY A 1 80 ? 12.011 -6.440 39.297 1.00 89.19 80 GLY A N 1
ATOM 625 C CA . GLY A 1 80 ? 10.658 -6.852 39.683 1.00 89.19 80 GLY A CA 1
ATOM 626 C C . GLY A 1 80 ? 9.594 -6.704 38.592 1.00 89.19 80 GLY A C 1
ATOM 627 O O . GLY A 1 80 ? 8.411 -6.590 38.908 1.00 89.19 80 GLY A O 1
ATOM 628 N N . TYR A 1 81 ? 9.973 -6.670 37.310 1.00 92.06 81 TYR A N 1
ATOM 629 C CA . TYR A 1 81 ? 8.996 -6.536 36.227 1.00 92.06 81 TYR A CA 1
ATOM 630 C C . TYR A 1 81 ? 8.114 -7.783 36.111 1.00 92.06 81 TYR A C 1
ATOM 632 O O . TYR A 1 81 ? 8.587 -8.917 36.095 1.00 92.06 81 TYR A O 1
ATOM 640 N N . LYS A 1 82 ? 6.805 -7.576 35.939 1.00 89.31 82 LYS A N 1
ATOM 641 C CA . LYS A 1 82 ? 5.858 -8.683 35.740 1.00 89.31 82 LYS A CA 1
ATOM 642 C C . LYS A 1 82 ? 6.035 -9.388 34.392 1.00 89.31 82 LYS A C 1
ATOM 644 O O . LYS A 1 82 ? 5.880 -10.604 34.319 1.00 89.31 82 LYS A O 1
ATOM 649 N N . TYR A 1 83 ? 6.346 -8.631 33.342 1.00 93.00 83 TYR A N 1
ATOM 650 C CA . TYR A 1 83 ? 6.528 -9.131 31.978 1.00 93.00 83 TYR A CA 1
ATOM 651 C C . TYR A 1 83 ? 7.867 -8.643 31.406 1.00 93.00 83 TYR A C 1
ATOM 653 O O . TYR A 1 83 ? 8.326 -7.573 31.818 1.00 93.00 83 TYR A O 1
ATOM 661 N N . PRO A 1 84 ? 8.455 -9.369 30.438 1.00 94.75 84 PRO A N 1
ATOM 662 C CA . PRO A 1 84 ? 9.670 -8.948 29.742 1.00 94.75 84 PRO A CA 1
ATOM 663 C C . PRO A 1 84 ? 9.549 -7.583 29.054 1.00 94.75 84 PRO A C 1
ATOM 665 O O . PRO A 1 84 ? 8.452 -7.141 28.692 1.00 94.75 84 PRO A O 1
ATOM 668 N N . LEU A 1 85 ? 10.697 -6.946 28.806 1.00 95.06 85 LEU A N 1
ATOM 669 C CA . LEU A 1 85 ? 10.769 -5.712 28.026 1.00 95.06 85 LEU A CA 1
ATOM 670 C C . LEU A 1 85 ? 10.381 -5.967 26.567 1.00 95.06 85 LEU A C 1
ATOM 672 O O . LEU A 1 85 ? 10.775 -6.971 25.961 1.00 95.06 85 LEU A O 1
ATOM 676 N N . ILE A 1 86 ? 9.658 -5.017 25.979 1.00 96.19 86 ILE A N 1
ATOM 677 C CA . ILE A 1 86 ? 9.446 -4.964 24.532 1.00 96.19 86 ILE A CA 1
ATOM 678 C C . ILE A 1 86 ? 10.706 -4.373 23.895 1.00 96.19 86 ILE A C 1
ATOM 680 O O . ILE A 1 86 ? 11.109 -3.265 24.234 1.00 96.19 86 ILE A O 1
ATOM 684 N N . LEU A 1 87 ? 11.328 -5.106 22.977 1.00 96.06 87 LEU A N 1
ATOM 685 C CA . LEU A 1 87 ? 12.545 -4.716 22.276 1.00 96.06 87 LEU A CA 1
ATOM 686 C C . LEU A 1 87 ? 12.240 -4.589 20.788 1.00 96.06 87 LEU A C 1
ATOM 688 O O . LEU A 1 87 ? 12.009 -5.590 20.097 1.00 96.06 87 LEU A O 1
ATOM 692 N N . ALA A 1 88 ? 12.219 -3.340 20.333 1.00 96.12 88 ALA A N 1
ATOM 693 C CA . ALA A 1 88 ? 11.915 -2.944 18.973 1.00 96.12 88 ALA A CA 1
ATOM 694 C C . ALA A 1 88 ? 13.186 -2.747 18.140 1.00 96.12 88 ALA A C 1
ATOM 696 O O . ALA A 1 88 ? 14.213 -2.278 18.639 1.00 96.12 88 ALA A O 1
ATOM 697 N N . VAL A 1 89 ? 13.088 -3.075 16.854 1.00 94.50 89 VAL A N 1
ATOM 698 C CA . VAL A 1 89 ? 14.132 -2.838 15.855 1.00 94.50 89 VAL A CA 1
ATOM 699 C C . VAL A 1 89 ? 13.502 -2.429 14.530 1.00 94.50 89 VAL A C 1
ATOM 701 O O . VAL A 1 89 ? 12.430 -2.921 14.164 1.00 94.50 89 VAL A O 1
ATOM 704 N N . ASP A 1 90 ? 14.174 -1.527 13.818 1.00 90.69 90 ASP A N 1
ATOM 705 C CA . ASP A 1 90 ? 13.796 -1.117 12.468 1.00 90.69 90 ASP A CA 1
ATOM 706 C C . ASP A 1 90 ? 14.649 -1.868 11.431 1.00 90.69 90 ASP A C 1
ATOM 708 O O . ASP A 1 90 ? 15.800 -1.518 11.177 1.00 90.69 90 ASP A O 1
ATOM 712 N N . GLN A 1 91 ? 14.118 -2.975 10.903 1.00 90.56 91 GLN A N 1
ATOM 713 C CA . GLN A 1 91 ? 14.824 -3.894 10.000 1.00 90.56 91 GLN A CA 1
ATOM 714 C C . GLN A 1 91 ? 14.032 -4.071 8.690 1.00 90.56 91 GLN A C 1
ATOM 716 O O . GLN A 1 91 ? 13.574 -5.164 8.361 1.00 90.56 91 GLN A O 1
ATOM 721 N N . GLU A 1 92 ? 13.797 -2.978 7.957 1.00 86.50 92 GLU A N 1
ATOM 722 C CA . GLU A 1 92 ? 12.906 -2.942 6.776 1.00 86.50 92 GLU A CA 1
ATOM 723 C C . GLU A 1 92 ? 13.372 -3.785 5.576 1.00 86.50 92 GLU A C 1
ATOM 725 O O . GLU A 1 92 ? 12.591 -4.037 4.659 1.00 86.50 92 GLU A O 1
ATOM 730 N N . GLY A 1 93 ? 14.624 -4.238 5.573 1.00 84.94 93 GLY A N 1
ATOM 731 C CA . GLY A 1 93 ? 15.248 -4.901 4.437 1.00 84.94 93 GLY A CA 1
ATOM 732 C C . GLY A 1 93 ? 16.034 -3.936 3.549 1.00 84.94 93 GLY A C 1
ATOM 733 O O . GLY A 1 93 ? 16.005 -2.709 3.691 1.00 84.94 93 GLY A O 1
ATOM 734 N N . GLY A 1 94 ? 16.784 -4.524 2.626 1.00 85.25 94 GLY A N 1
ATOM 735 C CA . GLY A 1 94 ? 17.661 -3.849 1.683 1.00 85.25 94 GLY A CA 1
ATOM 736 C C . GLY A 1 94 ? 18.657 -2.905 2.352 1.00 85.25 94 GLY A C 1
ATOM 737 O O . GLY A 1 94 ? 19.490 -3.321 3.162 1.00 85.25 94 GLY A O 1
ATOM 738 N N . MET A 1 95 ? 18.573 -1.624 1.996 1.00 79.56 95 MET A N 1
ATOM 739 C CA . MET A 1 95 ? 19.422 -0.555 2.530 1.00 79.56 95 MET A CA 1
ATOM 740 C C . MET A 1 95 ? 18.936 0.010 3.873 1.00 79.56 95 MET A C 1
ATOM 742 O O . MET A 1 95 ? 19.665 0.775 4.492 1.00 79.56 95 MET A O 1
ATOM 746 N N . CYS A 1 96 ? 17.728 -0.321 4.338 1.00 79.62 96 CYS A N 1
ATOM 747 C CA . CYS A 1 96 ? 17.100 0.286 5.520 1.00 79.62 96 CYS A CA 1
ATOM 748 C C . CYS A 1 96 ? 17.123 -0.638 6.753 1.00 79.62 96 CYS A C 1
ATOM 750 O O . CYS A 1 96 ? 16.192 -0.640 7.554 1.00 79.62 96 CYS A O 1
ATOM 752 N N . ASN A 1 97 ? 18.187 -1.426 6.913 1.00 83.00 97 ASN A N 1
ATOM 753 C CA . ASN A 1 97 ? 18.378 -2.293 8.076 1.00 83.00 97 ASN A CA 1
ATOM 754 C C . ASN A 1 97 ? 19.137 -1.580 9.205 1.00 83.00 97 ASN A C 1
ATOM 756 O O . ASN A 1 97 ? 20.122 -0.885 8.961 1.00 83.00 97 ASN A O 1
ATOM 760 N N . ALA A 1 98 ? 18.720 -1.796 10.453 1.00 80.50 98 ALA A N 1
ATOM 761 C CA . ALA A 1 98 ? 19.467 -1.354 11.630 1.00 80.50 98 ALA A CA 1
ATOM 762 C C . ALA A 1 98 ? 20.658 -2.273 11.951 1.00 80.50 98 ALA A C 1
ATOM 764 O O . ALA A 1 98 ? 21.674 -1.809 12.478 1.00 80.50 98 ALA A O 1
ATOM 765 N N . LEU A 1 99 ? 20.526 -3.569 11.656 1.00 83.75 99 LEU A N 1
ATOM 766 C CA . LEU A 1 99 ? 21.508 -4.608 11.959 1.00 83.75 99 LEU A CA 1
ATOM 767 C C . LEU A 1 99 ? 22.072 -5.189 10.655 1.00 83.75 99 LEU A C 1
ATOM 769 O O . LEU A 1 99 ? 21.309 -5.551 9.757 1.00 83.75 99 LEU A O 1
ATOM 773 N N . PHE A 1 100 ? 23.397 -5.319 10.577 1.00 79.75 100 PHE A N 1
ATOM 774 C CA . PHE A 1 100 ? 24.105 -5.928 9.447 1.00 79.75 100 PHE A CA 1
ATOM 775 C C . PHE A 1 100 ? 25.228 -6.820 9.963 1.00 79.75 100 PHE A C 1
ATOM 777 O O . PHE A 1 100 ? 26.150 -6.329 10.607 1.00 79.75 100 PHE A O 1
ATOM 784 N N . ASP A 1 101 ? 25.164 -8.116 9.675 1.00 79.88 101 ASP A N 1
ATOM 785 C CA . ASP A 1 101 ? 26.203 -9.077 10.042 1.00 79.88 101 ASP A CA 1
ATOM 786 C C . ASP A 1 101 ? 26.217 -10.199 9.012 1.00 79.88 101 ASP A C 1
ATOM 788 O O . ASP A 1 101 ? 25.352 -11.066 9.029 1.00 79.88 101 ASP A O 1
ATOM 792 N N . GLU A 1 102 ? 27.196 -10.188 8.111 1.00 71.25 102 GLU A N 1
ATOM 793 C CA . GLU A 1 102 ? 27.291 -11.176 7.029 1.00 71.25 102 GLU A CA 1
ATOM 794 C C . GLU A 1 102 ? 27.428 -12.622 7.536 1.00 71.25 102 GLU A C 1
ATOM 796 O O . GLU A 1 102 ? 27.140 -13.571 6.804 1.00 71.25 102 GLU A O 1
ATOM 801 N N . ILE A 1 103 ? 27.860 -12.806 8.789 1.00 74.12 103 ILE A N 1
ATOM 802 C CA . ILE A 1 103 ? 28.112 -14.118 9.384 1.00 74.12 103 ILE A CA 1
ATOM 803 C C . ILE A 1 103 ? 26.830 -14.689 9.999 1.00 74.12 103 ILE A C 1
ATOM 805 O O . ILE A 1 103 ? 26.606 -15.898 9.919 1.00 74.12 103 ILE A O 1
ATOM 809 N N . SER A 1 104 ? 26.013 -13.836 10.627 1.00 76.31 104 SER A N 1
ATOM 810 C CA . SER A 1 104 ? 24.926 -14.269 11.522 1.00 76.31 104 SER A CA 1
ATOM 811 C C . SER A 1 104 ? 23.570 -13.584 11.300 1.00 76.31 104 SER A C 1
ATOM 813 O O . SER A 1 104 ? 22.615 -13.956 11.981 1.00 76.31 104 SER A O 1
ATOM 815 N N . LEU A 1 105 ? 23.451 -12.603 10.390 1.00 86.31 105 LEU A N 1
ATOM 816 C CA . LEU A 1 105 ? 22.163 -12.003 9.990 1.00 86.31 105 LEU A CA 1
ATOM 817 C C . LEU A 1 105 ? 21.963 -11.898 8.455 1.00 86.31 105 LEU A C 1
ATOM 819 O O . LEU A 1 105 ? 22.796 -11.355 7.733 1.00 86.31 105 LEU A O 1
ATOM 823 N N . THR A 1 106 ? 20.874 -12.480 7.938 1.00 90.38 106 THR A N 1
ATOM 824 C CA . THR A 1 106 ? 20.663 -12.597 6.493 1.00 90.38 106 THR A CA 1
ATOM 825 C C . THR A 1 106 ? 20.123 -11.271 5.983 1.00 90.38 106 THR A C 1
ATOM 827 O O . THR A 1 106 ? 19.081 -10.786 6.426 1.00 90.38 106 THR A O 1
ATOM 830 N N . GLN A 1 107 ? 20.805 -10.675 5.008 1.00 89.81 107 GLN A N 1
ATOM 831 C CA . GLN A 1 107 ? 20.279 -9.496 4.331 1.00 89.81 107 GLN A CA 1
ATOM 832 C C . GLN A 1 107 ? 19.227 -9.917 3.303 1.00 89.81 107 GLN A C 1
ATOM 834 O O . GLN A 1 107 ? 19.538 -10.663 2.376 1.00 89.81 107 GLN A O 1
ATOM 839 N N . PHE A 1 108 ? 17.997 -9.432 3.458 1.00 93.31 108 PHE A N 1
ATOM 840 C CA . PHE A 1 108 ? 16.893 -9.634 2.516 1.00 93.31 108 PHE A CA 1
ATOM 841 C C . PHE A 1 108 ? 16.599 -8.366 1.706 1.00 93.31 108 PHE A C 1
ATOM 843 O O . PHE A 1 108 ? 16.923 -7.276 2.188 1.00 93.31 108 PHE A O 1
ATOM 850 N N . PRO A 1 109 ? 15.947 -8.481 0.532 1.00 93.69 109 PRO A N 1
ATOM 851 C CA . PRO A 1 109 ? 15.560 -7.319 -0.263 1.00 93.69 109 PRO A CA 1
ATOM 852 C C . PRO A 1 109 ? 14.567 -6.395 0.454 1.00 93.69 109 PRO A C 1
ATOM 854 O O . PRO A 1 109 ? 13.795 -6.840 1.305 1.00 93.69 109 PRO A O 1
ATOM 857 N N . GLY A 1 110 ? 14.568 -5.113 0.082 1.00 92.44 110 GLY A N 1
ATOM 858 C CA . GLY A 1 110 ? 13.610 -4.121 0.590 1.00 92.44 110 GLY A CA 1
ATOM 859 C C . GLY A 1 110 ? 12.180 -4.313 0.059 1.00 92.44 110 GLY A C 1
ATOM 860 O O . GLY A 1 110 ? 11.931 -5.117 -0.840 1.00 92.44 110 GLY A O 1
ATOM 861 N N . ALA A 1 111 ? 11.222 -3.540 0.579 1.00 93.94 111 ALA A N 1
ATOM 862 C CA . ALA A 1 111 ? 9.795 -3.691 0.263 1.00 93.94 111 ALA A CA 1
ATOM 863 C C . ALA A 1 111 ? 9.475 -3.625 -1.244 1.00 93.94 111 ALA A C 1
ATOM 865 O O . ALA A 1 111 ? 8.812 -4.523 -1.769 1.00 93.94 111 ALA A O 1
ATOM 866 N N . MET A 1 112 ? 9.980 -2.614 -1.964 1.00 92.62 112 MET A N 1
ATOM 867 C CA . MET A 1 112 ? 9.731 -2.487 -3.408 1.00 92.62 112 MET A CA 1
ATOM 868 C C . MET A 1 112 ? 10.405 -3.606 -4.209 1.00 92.62 112 MET A C 1
ATOM 870 O O . MET A 1 112 ? 9.821 -4.115 -5.163 1.00 92.62 112 MET A O 1
ATOM 874 N N . ALA A 1 113 ? 11.599 -4.039 -3.792 1.00 94.00 113 ALA A N 1
ATOM 875 C CA . ALA A 1 113 ? 12.305 -5.160 -4.409 1.00 94.00 113 ALA A CA 1
ATOM 876 C C . ALA A 1 113 ? 11.533 -6.478 -4.229 1.00 94.00 113 ALA A C 1
ATOM 878 O O . ALA A 1 113 ? 11.417 -7.264 -5.169 1.00 94.00 113 ALA A O 1
ATOM 879 N N . LEU A 1 114 ? 10.955 -6.707 -3.044 1.00 95.19 114 LEU A N 1
ATOM 880 C CA . LEU A 1 114 ? 10.090 -7.857 -2.778 1.00 95.19 114 LEU A CA 1
ATOM 881 C C . LEU A 1 114 ? 8.815 -7.804 -3.620 1.00 95.19 114 LEU A C 1
ATOM 883 O O . LEU A 1 114 ? 8.446 -8.813 -4.219 1.00 95.19 114 LEU A O 1
ATOM 887 N N . ALA A 1 115 ? 8.170 -6.642 -3.723 1.00 94.12 115 ALA A N 1
ATOM 888 C CA . ALA A 1 115 ? 7.006 -6.471 -4.589 1.00 94.12 115 ALA A CA 1
ATOM 889 C C . ALA A 1 115 ? 7.348 -6.698 -6.070 1.00 94.12 115 ALA A C 1
ATOM 891 O O . ALA A 1 115 ? 6.559 -7.297 -6.802 1.00 94.12 115 ALA A O 1
ATOM 892 N N . ALA A 1 116 ? 8.556 -6.316 -6.498 1.00 93.25 116 ALA A N 1
ATOM 893 C CA . ALA A 1 116 ? 9.014 -6.503 -7.869 1.00 93.25 116 ALA A CA 1
ATOM 894 C C . ALA A 1 116 ? 9.166 -7.976 -8.269 1.00 93.25 116 ALA A C 1
ATOM 896 O O . ALA A 1 116 ? 9.081 -8.299 -9.453 1.00 93.25 116 ALA A O 1
ATOM 897 N N . THR A 1 117 ? 9.314 -8.891 -7.303 1.00 93.00 117 THR A N 1
ATOM 898 C CA . THR A 1 117 ? 9.272 -10.340 -7.575 1.00 93.00 117 THR A CA 1
ATOM 899 C C . THR A 1 117 ? 7.901 -10.810 -8.080 1.00 93.00 117 THR A C 1
ATOM 901 O O . THR A 1 117 ? 7.804 -11.870 -8.696 1.00 93.00 117 THR A O 1
ATOM 904 N N . ASN A 1 118 ? 6.839 -10.033 -7.818 1.00 90.94 118 ASN A N 1
ATOM 905 C CA . ASN A 1 118 ? 5.433 -10.364 -8.051 1.00 90.94 118 ASN A CA 1
ATOM 906 C C . ASN A 1 118 ? 4.967 -11.691 -7.405 1.00 90.94 118 ASN A C 1
ATOM 908 O O . ASN A 1 118 ? 3.939 -12.254 -7.795 1.00 90.94 118 ASN A O 1
ATOM 912 N N . ASP A 1 119 ? 5.703 -12.183 -6.403 1.00 92.62 119 ASP A N 1
ATOM 913 C CA . ASP A 1 119 ? 5.422 -13.429 -5.695 1.00 92.62 119 ASP A CA 1
ATOM 914 C C . ASP A 1 119 ? 5.093 -13.156 -4.218 1.00 92.62 119 ASP A C 1
ATOM 916 O O . ASP A 1 119 ? 5.940 -12.820 -3.386 1.00 92.62 119 ASP A O 1
ATOM 920 N N . GLU A 1 120 ? 3.812 -13.313 -3.890 1.00 93.81 120 GLU A N 1
ATOM 921 C CA . GLU A 1 120 ? 3.275 -13.160 -2.537 1.00 93.81 120 GLU A CA 1
ATOM 922 C C . GLU A 1 120 ? 3.867 -14.148 -1.530 1.00 93.81 120 GLU A C 1
ATOM 924 O O . GLU A 1 120 ? 3.911 -13.858 -0.330 1.00 93.81 120 GLU A O 1
ATOM 929 N N . GLU A 1 121 ? 4.282 -15.326 -1.992 1.00 95.75 121 GLU A N 1
ATOM 930 C CA . GLU A 1 121 ? 4.794 -16.373 -1.122 1.00 95.75 121 GLU A CA 1
ATOM 931 C C . GLU A 1 121 ? 6.241 -16.096 -0.723 1.00 95.75 121 GLU A C 1
ATOM 933 O O . GLU A 1 121 ? 6.577 -16.230 0.453 1.00 95.75 121 GLU A O 1
ATOM 938 N N . ILE A 1 122 ? 7.066 -15.587 -1.646 1.00 95.25 122 ILE A N 1
ATOM 939 C CA . ILE A 1 122 ? 8.411 -15.090 -1.312 1.00 95.25 122 ILE A CA 1
ATOM 940 C C . ILE A 1 122 ? 8.308 -13.982 -0.265 1.00 95.25 122 ILE A C 1
ATOM 942 O O . ILE A 1 122 ? 9.025 -14.006 0.732 1.00 95.25 122 ILE A O 1
ATOM 946 N N . CYS A 1 123 ? 7.375 -13.044 -0.441 1.00 95.56 123 CYS A N 1
ATOM 947 C CA . CYS A 1 123 ? 7.171 -11.945 0.499 1.00 95.56 123 CYS A CA 1
ATOM 948 C C . CYS A 1 123 ? 6.802 -12.440 1.916 1.00 95.56 123 CYS A C 1
ATOM 950 O O . CYS A 1 123 ? 7.359 -11.970 2.910 1.00 95.56 123 CYS A O 1
ATOM 952 N N . TYR A 1 124 ? 5.921 -13.443 2.016 1.00 97.44 124 TYR A N 1
ATOM 953 C CA . TYR A 1 124 ? 5.579 -14.093 3.287 1.00 97.44 124 TYR A CA 1
ATOM 954 C C . TYR A 1 124 ? 6.769 -14.826 3.918 1.00 97.44 124 TYR A C 1
ATOM 956 O O . TYR A 1 124 ? 7.037 -14.657 5.109 1.00 97.44 124 TYR A O 1
ATOM 964 N N . GLN A 1 125 ? 7.493 -15.624 3.130 1.00 97.31 125 GLN A N 1
ATOM 965 C CA . GLN A 1 125 ? 8.633 -16.403 3.614 1.00 97.31 125 GLN A CA 1
ATOM 966 C C . GLN A 1 125 ? 9.772 -15.505 4.091 1.00 97.31 125 GLN A C 1
ATOM 968 O O . GLN A 1 125 ? 10.366 -15.787 5.128 1.00 97.31 125 GLN A O 1
ATOM 973 N N . VAL A 1 126 ? 10.037 -14.402 3.385 1.00 96.69 126 VAL A N 1
ATOM 974 C CA . VAL A 1 126 ? 11.038 -13.408 3.786 1.00 96.69 126 VAL A CA 1
ATOM 975 C C . VAL A 1 126 ? 10.638 -12.743 5.102 1.00 96.69 126 VAL A C 1
ATOM 977 O O . VAL A 1 126 ? 11.445 -12.720 6.028 1.00 96.69 126 VAL A O 1
ATOM 980 N N . GLY A 1 127 ? 9.386 -12.286 5.238 1.00 96.44 127 GLY A N 1
ATOM 981 C CA . GLY A 1 127 ? 8.895 -11.730 6.505 1.00 96.44 127 GLY A CA 1
ATOM 982 C C . GLY A 1 127 ? 9.036 -12.723 7.665 1.00 96.44 127 GLY A C 1
ATOM 983 O O . GLY A 1 127 ? 9.497 -12.370 8.748 1.00 96.44 127 GLY A O 1
ATOM 984 N N . LYS A 1 128 ? 8.725 -14.002 7.429 1.00 96.31 128 LYS A N 1
ATOM 985 C CA . LYS A 1 128 ? 8.883 -15.060 8.436 1.00 96.31 128 LYS A CA 1
ATOM 986 C C . LYS A 1 128 ? 10.345 -15.326 8.796 1.00 96.31 128 LYS A C 1
ATOM 988 O O . LYS A 1 128 ? 10.653 -15.471 9.976 1.00 96.31 128 LYS A O 1
ATOM 993 N N . ALA A 1 129 ? 11.239 -15.373 7.812 1.00 95.50 129 ALA A N 1
ATOM 994 C CA . ALA A 1 129 ? 12.667 -15.591 8.029 1.00 95.50 129 ALA A CA 1
ATOM 995 C C . ALA A 1 129 ? 13.298 -14.452 8.846 1.00 95.50 129 ALA A C 1
ATOM 997 O O . ALA A 1 129 ? 13.982 -14.724 9.833 1.00 95.50 129 ALA A O 1
ATOM 998 N N . ILE A 1 130 ? 12.987 -13.194 8.502 1.00 94.88 130 ILE A N 1
ATOM 999 C CA . ILE A 1 130 ? 13.425 -12.007 9.256 1.00 94.88 130 ILE A CA 1
ATOM 1000 C C . ILE A 1 130 ? 12.952 -12.095 10.709 1.00 94.88 130 ILE A C 1
ATOM 1002 O O . ILE A 1 130 ? 13.745 -11.903 11.630 1.00 94.88 130 ILE A O 1
ATOM 1006 N N . ALA A 1 131 ? 11.677 -12.422 10.932 1.00 95.12 131 ALA A N 1
ATOM 1007 C CA . ALA A 1 131 ? 11.149 -12.527 12.285 1.00 95.12 131 ALA A CA 1
ATOM 1008 C C . ALA A 1 131 ? 11.822 -13.639 13.098 1.00 95.12 131 ALA A C 1
ATOM 1010 O O . ALA A 1 131 ? 12.181 -13.409 14.249 1.00 95.12 131 ALA A O 1
ATOM 1011 N N . LEU A 1 132 ? 12.058 -14.814 12.511 1.00 94.06 132 LEU A N 1
ATOM 1012 C CA . LEU A 1 132 ? 12.764 -15.904 13.190 1.00 94.06 132 LEU A CA 1
ATOM 1013 C C . LEU A 1 132 ? 14.202 -15.510 13.565 1.00 94.06 132 LEU A C 1
ATOM 1015 O O . LEU A 1 132 ? 14.625 -15.763 14.695 1.00 94.06 132 LEU A O 1
ATOM 1019 N N . GLU A 1 133 ? 14.932 -14.852 12.657 1.00 92.94 133 GLU A N 1
ATOM 1020 C CA . GLU A 1 133 ? 16.295 -14.360 12.913 1.00 92.94 133 GLU A CA 1
ATOM 1021 C C . GLU A 1 133 ? 16.326 -13.349 14.052 1.00 92.94 133 GLU A C 1
ATOM 1023 O O . GLU A 1 133 ? 17.054 -13.538 15.028 1.00 92.94 133 GLU A O 1
ATOM 1028 N N . LEU A 1 134 ? 15.458 -12.344 14.015 1.00 93.81 134 LEU A N 1
ATOM 1029 C CA . LEU A 1 134 ? 15.380 -11.332 15.064 1.00 93.81 134 LEU A CA 1
ATOM 1030 C C . LEU A 1 134 ? 14.903 -11.906 16.410 1.00 93.81 134 LEU A C 1
ATOM 1032 O O . LEU A 1 134 ? 15.428 -11.519 17.459 1.00 93.81 134 LEU A O 1
ATOM 1036 N N . ARG A 1 135 ? 13.971 -12.872 16.409 1.00 92.81 135 ARG A N 1
ATOM 1037 C CA . ARG A 1 135 ? 13.543 -13.580 17.631 1.00 92.81 135 ARG A CA 1
ATOM 1038 C C . ARG A 1 135 ? 14.679 -14.372 18.268 1.00 92.81 135 ARG A C 1
ATOM 1040 O O . ARG A 1 135 ? 14.774 -14.374 19.492 1.00 92.81 135 ARG A O 1
ATOM 1047 N N . SER A 1 136 ? 15.553 -14.988 17.472 1.00 91.25 136 SER A N 1
ATOM 1048 C CA . SER A 1 136 ? 16.711 -15.743 17.983 1.00 91.25 136 SER A CA 1
ATOM 1049 C C . SER A 1 136 ? 17.755 -14.865 18.686 1.00 91.25 136 SER A C 1
ATOM 1051 O O . SER A 1 136 ? 18.458 -15.310 19.600 1.00 91.25 136 SER A O 1
ATOM 1053 N N . ILE A 1 137 ? 17.816 -13.592 18.290 1.00 91.75 137 ILE A N 1
ATOM 1054 C CA . ILE A 1 137 ? 18.663 -12.564 18.900 1.00 91.75 137 ILE A CA 1
ATOM 1055 C C . ILE A 1 137 ? 18.019 -12.017 20.186 1.00 91.75 137 ILE A C 1
ATOM 1057 O O . ILE A 1 137 ? 18.730 -11.607 21.101 1.00 91.75 137 ILE A O 1
ATOM 1061 N N . GLY A 1 138 ? 16.686 -12.060 20.282 1.00 92.00 138 GLY A N 1
ATOM 1062 C CA . GLY A 1 138 ? 15.912 -11.650 21.457 1.00 92.00 138 GLY A CA 1
ATOM 1063 C C . GLY A 1 138 ? 15.003 -10.435 21.235 1.00 92.00 138 GLY A C 1
ATOM 1064 O O . GLY A 1 138 ? 14.357 -9.976 22.178 1.00 92.00 138 GLY A O 1
ATOM 1065 N N . PHE A 1 139 ? 14.907 -9.920 20.005 1.00 95.12 139 PHE A N 1
ATOM 1066 C CA . PHE A 1 139 ? 13.915 -8.899 19.660 1.00 95.12 139 PHE A CA 1
ATOM 1067 C C . PHE A 1 139 ? 12.501 -9.479 19.704 1.00 95.12 139 PHE A C 1
ATOM 1069 O O . PHE A 1 139 ? 12.297 -10.685 19.574 1.00 95.12 139 PHE A O 1
ATOM 1076 N N . ASN A 1 140 ? 11.493 -8.631 19.897 1.00 95.06 140 ASN A N 1
ATOM 1077 C CA . ASN A 1 140 ? 10.096 -9.077 19.922 1.00 95.06 140 ASN A CA 1
ATOM 1078 C C . ASN A 1 140 ? 9.128 -8.132 19.206 1.00 95.06 140 ASN A C 1
ATOM 1080 O O . ASN A 1 140 ? 7.988 -8.522 18.968 1.00 95.06 140 ASN A O 1
ATOM 1084 N N . MET A 1 141 ? 9.576 -6.945 18.795 1.00 96.44 141 MET A N 1
ATOM 1085 C CA . MET A 1 141 ? 8.785 -6.003 18.013 1.00 96.44 141 MET A CA 1
ATOM 1086 C C . MET A 1 141 ? 9.536 -5.599 16.746 1.00 96.44 141 MET A C 1
ATOM 1088 O O . MET A 1 141 ? 10.685 -5.165 16.797 1.00 96.44 141 MET A O 1
ATOM 1092 N N . TYR A 1 142 ? 8.876 -5.760 15.605 1.00 96.06 142 TYR A N 1
ATOM 1093 C CA . TYR A 1 142 ? 9.394 -5.372 14.302 1.00 96.06 142 TYR A CA 1
ATOM 1094 C C . TYR A 1 142 ? 8.706 -4.080 13.872 1.00 96.06 142 TYR A C 1
ATOM 1096 O O . TYR A 1 142 ? 7.485 -4.066 13.709 1.00 96.06 142 TYR A O 1
ATOM 1104 N N . LEU A 1 143 ? 9.464 -2.995 13.692 1.00 94.31 143 LEU A N 1
ATOM 1105 C CA . LEU A 1 143 ? 8.913 -1.701 13.283 1.00 94.31 143 LEU A CA 1
ATOM 1106 C C . LEU A 1 143 ? 8.568 -1.697 11.785 1.00 94.31 143 LEU A C 1
ATOM 1108 O O . LEU A 1 143 ? 9.206 -1.022 10.991 1.00 94.31 143 LEU A O 1
ATOM 1112 N N . GLY A 1 144 ? 7.552 -2.461 11.395 1.00 90.94 144 GLY A N 1
ATOM 1113 C CA . GLY A 1 144 ? 7.022 -2.557 10.037 1.00 90.94 144 GLY A CA 1
ATOM 1114 C C . GLY A 1 144 ? 5.921 -3.629 9.925 1.00 90.94 144 GLY A C 1
ATOM 1115 O O . GLY A 1 144 ? 5.583 -4.286 10.918 1.00 90.94 144 GLY A O 1
ATOM 1116 N N . PRO A 1 145 ? 5.352 -3.853 8.729 1.00 93.56 145 PRO A N 1
ATOM 1117 C CA . PRO A 1 145 ? 5.761 -3.292 7.440 1.00 93.56 145 PRO A CA 1
ATOM 1118 C C . PRO A 1 145 ? 5.332 -1.843 7.181 1.00 93.56 145 PRO A C 1
ATOM 1120 O O . PRO A 1 145 ? 4.393 -1.321 7.787 1.00 93.56 145 PRO A O 1
ATOM 1123 N N . THR A 1 146 ? 5.998 -1.237 6.198 1.00 92.81 146 THR A N 1
ATOM 1124 C CA . THR A 1 146 ? 5.633 0.056 5.614 1.00 92.81 146 THR A CA 1
ATOM 1125 C C . THR A 1 146 ? 4.448 -0.119 4.654 1.00 92.81 146 THR A C 1
ATOM 1127 O O . THR A 1 146 ? 4.564 -0.768 3.616 1.00 92.81 146 THR A O 1
ATOM 1130 N N . LEU A 1 147 ? 3.297 0.455 5.003 1.00 94.50 147 LEU A N 1
ATOM 1131 C CA . LEU A 1 147 ? 2.043 0.426 4.238 1.00 94.50 147 LEU A CA 1
ATOM 1132 C C . LEU A 1 147 ? 1.764 1.754 3.514 1.00 94.50 147 LEU A C 1
ATOM 1134 O O . LEU A 1 147 ? 0.636 2.043 3.118 1.00 94.50 147 LEU A O 1
ATOM 1138 N N . ASP A 1 148 ? 2.791 2.585 3.367 1.00 91.88 148 ASP A N 1
ATOM 1139 C CA . ASP A 1 148 ? 2.704 3.861 2.672 1.00 91.88 148 ASP A CA 1
ATOM 1140 C C . ASP A 1 148 ? 2.574 3.653 1.161 1.00 91.88 148 ASP A C 1
ATOM 1142 O O . ASP A 1 148 ? 3.317 2.869 0.577 1.00 91.88 148 ASP A O 1
ATOM 1146 N N . ILE A 1 149 ? 1.674 4.392 0.509 1.00 89.31 149 ILE A N 1
ATOM 1147 C CA . ILE A 1 149 ? 1.471 4.323 -0.944 1.00 89.31 149 ILE A CA 1
ATOM 1148 C C . ILE A 1 149 ? 2.252 5.444 -1.634 1.00 89.31 149 ILE A C 1
ATOM 1150 O O . ILE A 1 149 ? 1.980 6.629 -1.422 1.00 89.31 149 ILE A O 1
ATOM 1154 N N . CYS A 1 150 ? 3.207 5.080 -2.487 1.00 81.06 150 CYS A N 1
ATOM 1155 C CA . CYS A 1 150 ? 4.124 6.016 -3.137 1.00 81.06 150 CYS A CA 1
ATOM 1156 C C . CYS A 1 150 ? 3.512 6.572 -4.444 1.00 81.06 150 CYS A C 1
ATOM 1158 O O . CYS A 1 150 ? 3.809 6.076 -5.522 1.00 81.06 150 CYS A O 1
ATOM 1160 N N . SER A 1 151 ? 2.601 7.553 -4.365 1.00 64.62 151 SER A N 1
ATOM 1161 C CA . SER A 1 151 ? 1.776 7.984 -5.521 1.00 64.62 151 SER A CA 1
ATOM 1162 C C . SER A 1 151 ? 2.336 9.119 -6.403 1.00 64.62 151 SER A C 1
ATOM 1164 O O . SER A 1 151 ? 1.905 9.259 -7.548 1.00 64.62 151 SER A O 1
ATOM 1166 N N . LYS A 1 152 ? 3.264 9.958 -5.914 1.00 60.12 152 LYS A N 1
ATOM 1167 C CA . LYS A 1 152 ? 3.785 11.156 -6.612 1.00 60.12 152 LYS A CA 1
ATOM 1168 C C . LYS A 1 152 ? 5.311 11.226 -6.554 1.00 60.12 152 LYS A C 1
ATOM 1170 O O . LYS A 1 152 ? 5.863 11.903 -5.707 1.00 60.12 152 LYS A O 1
ATOM 1175 N N . MET A 1 153 ? 6.001 10.598 -7.497 1.00 59.00 153 MET A N 1
ATOM 1176 C CA . MET A 1 153 ? 7.434 10.252 -7.404 1.00 59.00 153 MET A CA 1
ATOM 1177 C C . MET A 1 153 ? 8.476 11.393 -7.261 1.00 59.00 153 MET A C 1
ATOM 1179 O O . MET A 1 153 ? 9.671 11.109 -7.151 1.00 59.00 153 MET A O 1
ATOM 1183 N N . SER A 1 154 ? 8.085 12.669 -7.272 1.00 51.00 154 SER A N 1
ATOM 1184 C CA . SER A 1 154 ? 8.982 13.805 -7.008 1.00 51.00 154 SER A CA 1
ATOM 1185 C C . SER A 1 154 ? 8.981 14.159 -5.513 1.00 51.00 154 SER A C 1
ATOM 1187 O O . SER A 1 154 ? 7.921 14.432 -4.958 1.00 51.00 154 SER A O 1
ATOM 1189 N N . ASN A 1 155 ? 10.159 14.192 -4.879 1.00 51.47 155 ASN A N 1
ATOM 1190 C CA . ASN A 1 155 ? 10.385 14.637 -3.488 1.00 51.47 155 ASN A CA 1
ATOM 1191 C C . ASN A 1 155 ? 9.692 13.819 -2.371 1.00 51.47 155 ASN A C 1
ATOM 1193 O O . ASN A 1 155 ? 9.336 14.369 -1.332 1.00 51.47 155 ASN A O 1
ATOM 1197 N N . GLN A 1 156 ? 9.517 12.503 -2.543 1.00 60.97 156 GLN A N 1
ATOM 1198 C CA . GLN A 1 156 ? 8.851 11.652 -1.538 1.00 60.97 156 GLN A CA 1
ATOM 1199 C C . GLN A 1 156 ? 9.836 10.974 -0.602 1.00 60.97 156 GLN A C 1
ATOM 1201 O O . GLN A 1 156 ? 10.719 10.283 -1.096 1.00 60.97 156 GLN A O 1
ATOM 1206 N N . LEU A 1 157 ? 9.633 11.071 0.716 1.00 68.38 157 LEU A N 1
ATOM 1207 C CA . LEU A 1 157 ? 10.500 10.502 1.762 1.00 68.38 157 LEU A CA 1
ATOM 1208 C C . LEU A 1 157 ? 10.614 8.967 1.751 1.00 68.38 157 LEU A C 1
ATOM 1210 O O . LEU A 1 157 ? 11.669 8.442 2.103 1.00 68.38 157 LEU A O 1
ATOM 1214 N N . ILE A 1 158 ? 9.555 8.260 1.342 1.00 79.62 158 ILE A N 1
ATOM 1215 C CA . ILE A 1 158 ? 9.441 6.796 1.460 1.00 79.62 158 ILE A CA 1
ATOM 1216 C C . ILE A 1 158 ? 10.186 6.050 0.340 1.00 79.62 158 ILE A C 1
ATOM 1218 O O . ILE A 1 158 ? 10.990 5.166 0.630 1.00 79.62 158 ILE A O 1
ATOM 1222 N N . GLY A 1 159 ? 9.953 6.404 -0.930 1.00 81.62 159 GLY A N 1
ATOM 1223 C CA . GLY A 1 159 ? 10.618 5.776 -2.080 1.00 81.62 159 GLY A CA 1
ATOM 1224 C C . GLY A 1 159 ? 10.495 4.245 -2.088 1.00 81.62 159 GLY A C 1
ATOM 1225 O O . GLY A 1 159 ? 9.397 3.699 -1.978 1.00 81.62 159 GLY A O 1
ATOM 1226 N N . VAL A 1 160 ? 11.633 3.549 -2.178 1.00 87.31 160 VAL A N 1
ATOM 1227 C CA . VAL A 1 160 ? 11.728 2.074 -2.254 1.00 87.31 160 VAL A CA 1
ATOM 1228 C C . VAL A 1 160 ? 11.334 1.331 -0.967 1.00 87.31 160 VAL A C 1
ATOM 1230 O O . VAL A 1 160 ? 11.220 0.104 -0.970 1.00 87.31 160 VAL A O 1
ATOM 1233 N N . ARG A 1 161 ? 11.086 2.060 0.131 1.00 89.81 161 ARG A N 1
ATOM 1234 C CA . ARG A 1 161 ? 10.556 1.503 1.390 1.00 89.81 161 ARG A CA 1
ATOM 1235 C C . ARG A 1 161 ? 9.078 1.119 1.290 1.00 89.81 161 ARG A C 1
ATOM 1237 O O . ARG A 1 161 ? 8.579 0.403 2.150 1.00 89.81 161 ARG A O 1
ATOM 1244 N N . SER A 1 162 ? 8.371 1.586 0.261 1.00 90.94 162 SER A N 1
ATOM 1245 C CA . SER A 1 162 ? 7.004 1.160 -0.047 1.00 90.94 162 SER A CA 1
ATOM 1246 C C . SER A 1 162 ? 6.997 -0.091 -0.927 1.00 90.94 162 SER A C 1
ATOM 1248 O O . SER A 1 162 ? 7.873 -0.269 -1.768 1.00 90.94 162 SER A O 1
ATOM 1250 N N . PHE A 1 163 ? 5.966 -0.927 -0.797 1.00 91.88 163 PHE A N 1
ATOM 1251 C CA . PHE A 1 163 ? 5.725 -2.045 -1.714 1.00 91.88 163 PHE A CA 1
ATOM 1252 C C . PHE A 1 163 ? 5.240 -1.606 -3.109 1.00 91.88 163 PHE A C 1
ATOM 1254 O O . PHE A 1 163 ? 5.271 -2.418 -4.025 1.00 91.88 163 PHE A O 1
ATOM 1261 N N . GLY A 1 164 ? 4.787 -0.363 -3.308 1.00 88.50 164 GLY A N 1
ATOM 1262 C CA . GLY A 1 164 ? 4.293 0.076 -4.618 1.00 88.50 164 GLY A CA 1
ATOM 1263 C C . GLY A 1 164 ? 3.632 1.455 -4.622 1.00 88.50 164 GLY A C 1
ATOM 1264 O O . GLY A 1 164 ? 3.652 2.192 -3.634 1.00 88.50 164 GLY A O 1
ATOM 1265 N N . SER A 1 165 ? 3.028 1.817 -5.757 1.00 84.19 165 SER A N 1
ATOM 1266 C CA . SER A 1 165 ? 2.288 3.089 -5.895 1.00 84.19 165 SER A CA 1
ATOM 1267 C C . SER A 1 165 ? 0.766 2.942 -5.820 1.00 84.19 165 SER A C 1
ATOM 1269 O O . SER A 1 165 ? 0.051 3.948 -5.806 1.00 84.19 165 SER A O 1
ATOM 1271 N N . THR A 1 166 ? 0.262 1.707 -5.756 1.00 86.50 166 THR A N 1
ATOM 1272 C CA . THR A 1 166 ? -1.172 1.394 -5.764 1.00 86.50 166 THR A CA 1
ATOM 1273 C C . THR A 1 166 ? -1.635 0.815 -4.426 1.00 86.50 166 THR A C 1
ATOM 1275 O O . THR A 1 166 ? -0.852 0.229 -3.673 1.00 86.50 166 THR A O 1
ATOM 1278 N N . VAL A 1 167 ? -2.924 0.982 -4.109 1.00 89.69 167 VAL A N 1
ATOM 1279 C CA . VAL A 1 167 ? -3.527 0.429 -2.881 1.00 89.69 167 VAL A CA 1
ATOM 1280 C C . VAL A 1 167 ? -3.455 -1.095 -2.911 1.00 89.69 167 VAL A C 1
ATOM 1282 O O . VAL A 1 167 ? -3.180 -1.730 -1.892 1.00 89.69 167 VAL A O 1
ATOM 1285 N N . GLU A 1 168 ? -3.692 -1.669 -4.086 1.00 87.19 168 GLU A N 1
ATOM 1286 C CA . GLU A 1 168 ? -3.763 -3.097 -4.342 1.00 87.19 168 GLU A CA 1
ATOM 1287 C C . GLU A 1 168 ? -2.409 -3.759 -4.085 1.00 87.19 168 GLU A C 1
ATOM 1289 O O . GLU A 1 168 ? -2.340 -4.704 -3.304 1.00 87.19 168 GLU A O 1
ATOM 1294 N N . GLU A 1 169 ? -1.317 -3.239 -4.651 1.00 88.12 169 GLU A N 1
ATOM 1295 C CA . GLU A 1 169 ? 0.028 -3.800 -4.457 1.00 88.12 169 GLU A CA 1
ATOM 1296 C C . GLU A 1 169 ? 0.489 -3.685 -3.005 1.00 88.12 169 GLU A C 1
ATOM 1298 O O . GLU A 1 169 ? 0.947 -4.670 -2.418 1.00 88.12 169 GLU A O 1
ATOM 1303 N N . VAL A 1 170 ? 0.318 -2.505 -2.399 1.00 92.56 170 VAL A N 1
ATOM 1304 C CA . VAL A 1 170 ? 0.734 -2.270 -1.012 1.00 92.56 170 VAL A CA 1
ATOM 1305 C C . VAL A 1 170 ? -0.057 -3.149 -0.049 1.00 92.56 170 VAL A C 1
ATOM 1307 O O . VAL A 1 170 ? 0.529 -3.759 0.846 1.00 92.56 170 VAL A O 1
ATOM 1310 N N . THR A 1 171 ? -1.366 -3.299 -0.264 1.00 93.44 171 THR A N 1
ATOM 1311 C CA . THR A 1 171 ? -2.187 -4.233 0.517 1.00 93.44 171 THR A CA 1
ATOM 1312 C C . THR A 1 171 ? -1.742 -5.673 0.276 1.00 93.44 171 THR A C 1
ATOM 1314 O O . THR A 1 171 ? -1.556 -6.430 1.226 1.00 93.44 171 THR A O 1
ATOM 1317 N N . ARG A 1 172 ? -1.549 -6.073 -0.984 1.00 91.75 172 ARG A N 1
ATOM 1318 C CA . ARG A 1 172 ? -1.253 -7.453 -1.379 1.00 91.75 172 ARG A CA 1
ATOM 1319 C C . ARG A 1 172 ? 0.061 -7.950 -0.782 1.00 91.75 172 ARG A C 1
ATOM 1321 O O . ARG A 1 172 ? 0.049 -8.977 -0.100 1.00 91.75 172 ARG A O 1
ATOM 1328 N N . PHE A 1 173 ? 1.160 -7.226 -0.990 1.00 95.06 173 PHE A N 1
ATOM 1329 C CA . PHE A 1 173 ? 2.479 -7.610 -0.477 1.00 95.06 173 PHE A CA 1
ATOM 1330 C C . PHE A 1 173 ? 2.638 -7.278 1.009 1.00 95.06 173 PHE A C 1
ATOM 1332 O O . PHE A 1 173 ? 3.079 -8.136 1.775 1.00 95.06 173 PHE A O 1
ATOM 1339 N N . GLY A 1 174 ? 2.178 -6.102 1.450 1.00 95.19 174 GLY A N 1
ATOM 1340 C CA . GLY A 1 174 ? 2.234 -5.698 2.856 1.00 95.19 174 GLY A CA 1
ATOM 1341 C C . GLY A 1 174 ? 1.510 -6.679 3.781 1.00 95.19 174 GLY A C 1
ATOM 1342 O O . GLY A 1 174 ? 2.050 -7.054 4.821 1.00 95.19 174 GLY A O 1
ATOM 1343 N N . ARG A 1 175 ? 0.339 -7.191 3.373 1.00 94.94 175 ARG A N 1
ATOM 1344 C CA . ARG A 1 175 ? -0.410 -8.231 4.107 1.00 94.94 175 ARG A CA 1
ATOM 1345 C C . ARG A 1 175 ? 0.386 -9.523 4.254 1.00 94.94 175 ARG A C 1
ATOM 1347 O O . ARG A 1 175 ? 0.442 -10.091 5.345 1.00 94.94 175 ARG A O 1
ATOM 1354 N N . ARG A 1 176 ? 0.996 -10.017 3.170 1.00 96.56 176 ARG A N 1
ATOM 1355 C CA . ARG A 1 176 ? 1.774 -11.268 3.194 1.00 96.56 176 ARG A CA 1
ATOM 1356 C C . ARG A 1 176 ? 3.029 -11.121 4.045 1.00 96.56 176 ARG A C 1
ATOM 1358 O O . ARG A 1 176 ? 3.282 -11.999 4.868 1.00 96.56 176 ARG A O 1
ATOM 1365 N N . PHE A 1 177 ? 3.736 -10.001 3.923 1.00 96.81 177 PHE A N 1
ATOM 1366 C CA . PHE A 1 177 ? 4.900 -9.698 4.749 1.00 96.81 177 PHE A CA 1
ATOM 1367 C C . PHE A 1 177 ? 4.538 -9.594 6.236 1.00 96.81 177 PHE A C 1
ATOM 1369 O O . PHE A 1 177 ? 5.143 -10.276 7.062 1.00 96.81 177 PHE A O 1
ATOM 1376 N N . ALA A 1 178 ? 3.503 -8.814 6.582 1.00 96.62 178 ALA A N 1
ATOM 1377 C CA . ALA A 1 178 ? 3.031 -8.663 7.961 1.00 96.62 178 ALA A CA 1
ATOM 1378 C C . ALA A 1 178 ? 2.644 -10.014 8.575 1.00 96.62 178 ALA A C 1
ATOM 1380 O O . ALA A 1 178 ? 3.026 -10.323 9.703 1.00 96.62 178 ALA A O 1
ATOM 1381 N N . LYS A 1 179 ? 1.936 -10.857 7.813 1.00 96.56 179 LYS A N 1
ATOM 1382 C CA . LYS A 1 179 ? 1.582 -12.206 8.257 1.00 96.56 179 LYS A CA 1
ATOM 1383 C C . LYS A 1 179 ? 2.822 -13.073 8.491 1.00 96.56 179 LYS A C 1
ATOM 1385 O O . LYS A 1 179 ? 2.854 -13.809 9.469 1.00 96.56 179 LYS A O 1
ATOM 1390 N N . GLY A 1 180 ? 3.847 -12.961 7.645 1.00 96.81 180 GLY A N 1
ATOM 1391 C CA . GLY A 1 180 ? 5.128 -13.644 7.839 1.00 96.81 180 GLY A CA 1
ATOM 1392 C C . GLY A 1 180 ? 5.803 -13.243 9.150 1.00 96.81 180 GLY A C 1
ATOM 1393 O O . GLY A 1 180 ? 6.167 -14.109 9.942 1.00 96.81 180 GLY A O 1
ATOM 1394 N N . ILE A 1 181 ? 5.889 -11.937 9.419 1.00 96.75 181 ILE A N 1
ATOM 1395 C CA . ILE A 1 181 ? 6.479 -11.397 10.653 1.00 96.75 181 ILE A CA 1
ATOM 1396 C C . ILE A 1 181 ? 5.720 -11.895 11.894 1.00 96.75 181 ILE A C 1
ATOM 1398 O O . ILE A 1 181 ? 6.329 -12.354 12.864 1.00 96.75 181 ILE A O 1
ATOM 1402 N N . LYS A 1 182 ? 4.383 -11.859 11.841 1.00 95.19 182 LYS A N 1
ATOM 1403 C CA . LYS A 1 182 ? 3.515 -12.332 12.925 1.00 95.19 182 LYS A CA 1
ATOM 1404 C C . LYS A 1 182 ? 3.651 -13.831 13.176 1.00 95.19 182 LYS A C 1
ATOM 1406 O O . LYS A 1 182 ? 3.811 -14.245 14.321 1.00 95.19 182 LYS A O 1
ATOM 1411 N N . ASP A 1 183 ? 3.641 -14.638 12.117 1.00 95.31 183 ASP A N 1
ATOM 1412 C CA . ASP A 1 183 ? 3.819 -16.093 12.197 1.00 95.31 183 ASP A CA 1
ATOM 1413 C C . ASP A 1 183 ? 5.238 -16.479 12.655 1.00 95.31 183 ASP A C 1
ATOM 1415 O O . ASP A 1 183 ? 5.442 -17.565 13.198 1.00 95.31 183 ASP A O 1
ATOM 1419 N N . GLY A 1 184 ? 6.224 -15.597 12.458 1.00 92.44 184 GLY A N 1
ATOM 1420 C CA . GLY A 1 184 ? 7.568 -15.712 13.028 1.00 92.44 184 GLY A CA 1
ATOM 1421 C C . GLY A 1 184 ? 7.651 -15.349 14.516 1.00 92.44 184 GLY A C 1
ATOM 1422 O O . GLY A 1 184 ? 8.715 -15.486 15.114 1.00 92.44 184 GLY A O 1
ATOM 1423 N N . GLY A 1 185 ? 6.545 -14.921 15.136 1.00 91.81 185 GLY A N 1
ATOM 1424 C CA . GLY A 1 185 ? 6.443 -14.673 16.575 1.00 91.81 185 GLY A CA 1
ATOM 1425 C C . GLY A 1 185 ? 6.867 -13.274 17.026 1.00 91.81 185 GLY A C 1
ATOM 1426 O O . GLY A 1 185 ? 7.179 -13.101 18.205 1.00 91.81 185 GLY A O 1
ATOM 1427 N N . MET A 1 186 ? 6.900 -12.287 16.124 1.00 94.31 186 MET A N 1
ATOM 1428 C CA . MET A 1 186 ? 7.148 -10.877 16.456 1.00 94.31 186 MET A CA 1
ATOM 1429 C C . MET A 1 186 ? 5.867 -10.043 16.403 1.00 94.31 186 MET A C 1
ATOM 1431 O O . MET A 1 186 ? 4.971 -10.307 15.602 1.00 94.31 186 MET A O 1
ATOM 1435 N N . PHE A 1 187 ? 5.809 -8.984 17.213 1.00 96.00 187 PHE A N 1
ATOM 1436 C CA . PHE A 1 187 ? 4.780 -7.958 17.078 1.00 96.00 187 PHE A CA 1
ATOM 1437 C C . PHE A 1 187 ? 4.990 -7.163 15.797 1.00 96.00 187 PHE A C 1
ATOM 1439 O O . PHE A 1 187 ? 6.088 -6.670 15.530 1.00 96.00 187 PHE A O 1
ATOM 1446 N N . THR A 1 188 ? 3.909 -7.023 15.040 1.00 95.75 188 THR A N 1
ATOM 1447 C CA . THR A 1 188 ? 3.872 -6.262 13.790 1.00 95.75 188 THR A CA 1
ATOM 1448 C C . THR A 1 188 ? 3.449 -4.821 14.049 1.00 95.75 188 THR A C 1
ATOM 1450 O O . THR A 1 188 ? 2.491 -4.568 14.789 1.00 95.75 188 THR A O 1
ATOM 1453 N N . VAL A 1 189 ? 4.146 -3.872 13.420 1.00 96.94 189 VAL A N 1
ATOM 1454 C CA . VAL A 1 189 ? 3.884 -2.439 13.570 1.00 96.94 189 VAL A CA 1
ATOM 1455 C C . VAL A 1 189 ? 3.613 -1.801 12.207 1.00 96.94 189 VAL A C 1
ATOM 1457 O O . VAL A 1 189 ? 4.537 -1.508 11.456 1.00 96.94 189 VAL A O 1
ATOM 1460 N N . ALA A 1 190 ? 2.345 -1.553 11.877 1.00 95.69 190 ALA A N 1
ATOM 1461 C CA . ALA A 1 190 ? 1.997 -0.902 10.612 1.00 95.69 190 ALA A CA 1
ATOM 1462 C C . ALA A 1 190 ? 2.421 0.572 10.622 1.00 95.69 190 ALA A C 1
ATOM 1464 O O . ALA A 1 190 ? 2.008 1.320 11.515 1.00 95.69 190 ALA A O 1
ATOM 1465 N N . LYS A 1 191 ? 3.199 1.003 9.621 1.00 93.38 191 LYS A N 1
ATOM 1466 C CA . LYS A 1 191 ? 3.700 2.383 9.521 1.00 93.38 191 LYS A CA 1
ATOM 1467 C C . LYS A 1 191 ? 3.624 2.951 8.094 1.00 93.38 191 LYS A C 1
ATOM 1469 O O . LYS A 1 191 ? 3.614 2.182 7.145 1.00 93.38 191 LYS A O 1
ATOM 1474 N N . HIS A 1 192 ? 3.516 4.261 7.890 1.00 92.19 192 HIS A N 1
ATOM 1475 C CA . HIS A 1 192 ? 3.373 5.320 8.897 1.00 92.19 192 HIS A CA 1
ATOM 1476 C C . HIS A 1 192 ? 1.958 5.902 8.796 1.00 92.19 192 HIS A C 1
ATOM 1478 O O . HIS A 1 192 ? 1.644 6.610 7.846 1.00 92.19 192 HIS A O 1
ATOM 1484 N N . PHE A 1 193 ? 1.073 5.605 9.749 1.00 94.12 193 PHE A N 1
ATOM 1485 C CA . PHE A 1 193 ? -0.329 6.040 9.693 1.00 94.12 193 PHE A CA 1
ATOM 1486 C C . PHE A 1 193 ? -0.429 7.578 9.725 1.00 94.12 193 PHE A C 1
ATOM 1488 O O . PHE A 1 193 ? 0.234 8.189 10.568 1.00 94.12 193 PHE A O 1
ATOM 1495 N N . PRO A 1 194 ? -1.233 8.237 8.860 1.00 91.88 194 PRO A N 1
ATOM 1496 C CA . PRO A 1 194 ? -2.311 7.723 7.995 1.00 91.88 194 PRO A CA 1
ATOM 1497 C C . PRO A 1 194 ? -1.884 7.277 6.581 1.00 91.88 194 PRO A C 1
ATOM 1499 O O . PRO A 1 194 ? -2.738 7.110 5.714 1.00 91.88 194 PRO A O 1
ATOM 1502 N N . GLY A 1 195 ? -0.587 7.102 6.345 1.00 89.38 195 GLY A N 1
ATOM 1503 C CA . GLY A 1 195 ? 0.027 6.736 5.073 1.00 89.38 195 GLY A CA 1
ATOM 1504 C C . GLY A 1 195 ? 0.772 7.929 4.480 1.00 89.38 195 GLY A C 1
ATOM 1505 O O . GLY A 1 195 ? 0.208 8.660 3.670 1.00 89.38 195 GLY A O 1
ATOM 1506 N N . ILE A 1 196 ? 2.035 8.136 4.859 1.00 86.44 196 ILE A N 1
ATOM 1507 C CA . ILE A 1 196 ? 2.823 9.333 4.495 1.00 86.44 196 ILE A CA 1
ATOM 1508 C C . ILE A 1 196 ? 3.465 9.253 3.106 1.00 86.44 196 ILE A C 1
ATOM 1510 O O . ILE A 1 196 ? 4.228 10.133 2.711 1.00 86.44 196 ILE A O 1
ATOM 1514 N N . GLY A 1 197 ? 3.144 8.216 2.334 1.00 81.69 197 GLY A N 1
ATOM 1515 C CA . GLY A 1 197 ? 3.689 8.005 0.995 1.00 81.69 197 GLY A CA 1
ATOM 1516 C C . GLY A 1 197 ? 3.333 9.097 -0.018 1.00 81.69 197 GLY A C 1
ATOM 1517 O O . GLY A 1 197 ? 4.039 9.226 -1.011 1.00 81.69 197 GLY A O 1
ATOM 1518 N N . SER A 1 198 ? 2.295 9.910 0.222 1.00 76.88 198 SER A N 1
ATOM 1519 C CA . SER A 1 198 ? 1.967 11.097 -0.590 1.00 76.88 198 SER A CA 1
ATOM 1520 C C . SER A 1 198 ? 2.590 12.398 -0.078 1.00 76.88 198 SER A C 1
ATOM 1522 O O . SER A 1 198 ? 2.458 13.424 -0.746 1.00 76.88 198 SER A O 1
ATOM 1524 N N . SER A 1 199 ? 3.263 12.368 1.077 1.00 76.00 199 SER A N 1
ATOM 1525 C CA . SER A 1 199 ? 3.896 13.563 1.631 1.00 76.00 199 SER A CA 1
ATOM 1526 C C . SER A 1 199 ? 5.022 14.061 0.729 1.00 76.00 199 SER A C 1
ATOM 1528 O O . SER A 1 199 ? 5.742 13.273 0.105 1.00 76.00 199 SER A O 1
ATOM 1530 N N . PHE A 1 200 ? 5.162 15.381 0.667 1.00 70.81 200 PHE A N 1
ATOM 1531 C CA . PHE A 1 200 ? 6.272 16.037 -0.008 1.00 70.81 200 PHE A CA 1
ATOM 1532 C C . PHE A 1 200 ? 7.005 16.949 0.970 1.00 70.81 200 PHE A C 1
ATOM 1534 O O . PHE A 1 200 ? 6.448 17.403 1.973 1.00 70.81 200 PHE A O 1
ATOM 1541 N N . VAL A 1 201 ? 8.273 17.181 0.655 1.00 63.50 201 VAL A N 1
ATOM 1542 C CA . VAL A 1 201 ? 9.169 18.092 1.360 1.00 63.50 201 VAL A CA 1
ATOM 1543 C C . VAL A 1 201 ? 9.635 19.114 0.326 1.00 63.50 201 VAL A C 1
ATOM 1545 O O . VAL A 1 201 ? 10.150 18.717 -0.723 1.00 63.50 201 VAL A O 1
ATOM 1548 N N . ASP A 1 202 ? 9.399 20.403 0.576 1.00 54.97 202 ASP A N 1
ATOM 1549 C CA . ASP A 1 202 ? 9.771 21.472 -0.365 1.00 54.97 202 ASP A CA 1
ATOM 1550 C C . ASP A 1 202 ? 11.280 21.778 -0.272 1.00 54.97 202 ASP A C 1
ATOM 1552 O O . ASP A 1 202 ? 11.968 21.914 -1.283 1.00 54.97 202 ASP A O 1
ATOM 1556 N N . ASN A 1 203 ? 11.837 21.734 0.944 1.00 50.31 203 ASN A N 1
ATOM 1557 C CA . ASN A 1 203 ? 13.268 21.861 1.214 1.00 50.31 203 ASN A CA 1
ATOM 1558 C C . ASN A 1 203 ? 13.732 20.810 2.240 1.00 50.31 203 ASN A C 1
ATOM 1560 O O . ASN A 1 203 ? 13.011 20.540 3.192 1.00 50.31 203 ASN A O 1
ATOM 1564 N N . LEU A 1 204 ? 14.936 20.229 2.110 1.00 47.75 204 LEU A N 1
ATOM 1565 C CA . LEU A 1 204 ? 15.413 19.116 2.971 1.00 47.75 204 LEU A CA 1
ATOM 1566 C C . LEU A 1 204 ? 15.402 19.413 4.489 1.00 47.75 204 LEU A C 1
ATOM 1568 O O . LEU A 1 204 ? 15.536 18.490 5.288 1.00 47.75 204 LEU A O 1
ATOM 1572 N N . LEU A 1 205 ? 15.277 20.686 4.870 1.00 46.28 205 LEU A N 1
ATOM 1573 C CA . LEU A 1 205 ? 15.245 21.185 6.246 1.00 46.28 205 LEU A CA 1
ATOM 1574 C C . LEU A 1 205 ? 13.815 21.430 6.782 1.00 46.28 205 LEU A C 1
ATOM 1576 O O . LEU A 1 205 ? 13.667 21.887 7.913 1.00 46.28 205 LEU A O 1
ATOM 1580 N N . GLU A 1 206 ? 12.772 21.168 5.988 1.00 59.06 206 GLU A N 1
ATOM 1581 C CA . GLU A 1 206 ? 11.373 21.492 6.303 1.00 59.06 206 GLU A CA 1
ATOM 1582 C C . GLU A 1 206 ? 10.521 20.260 6.652 1.00 59.06 206 GLU A C 1
ATOM 1584 O O . GLU A 1 206 ? 10.868 19.115 6.354 1.00 59.06 206 GLU A O 1
ATOM 1589 N N . LEU A 1 207 ? 9.380 20.502 7.312 1.00 68.88 207 LEU A N 1
ATOM 1590 C CA . LEU A 1 207 ? 8.420 19.460 7.680 1.00 68.88 207 LEU A CA 1
ATOM 1591 C C . LEU A 1 207 ? 7.850 18.753 6.437 1.00 68.88 207 LEU A C 1
ATOM 1593 O O . LEU A 1 207 ? 7.367 19.427 5.524 1.00 68.88 207 LEU A O 1
ATOM 1597 N N . PRO A 1 208 ? 7.741 17.412 6.438 1.00 77.62 208 PRO A N 1
ATOM 1598 C CA . PRO A 1 208 ? 6.911 16.732 5.457 1.00 77.62 208 PRO A CA 1
ATOM 1599 C C . PRO A 1 208 ? 5.438 17.059 5.663 1.00 77.62 208 PRO A C 1
ATOM 1601 O O . PRO A 1 208 ? 4.902 16.897 6.763 1.00 77.62 208 PRO A O 1
ATOM 1604 N N . MET A 1 209 ? 4.773 17.462 4.582 1.00 81.38 209 MET A N 1
ATOM 1605 C CA . MET A 1 209 ? 3.365 17.851 4.592 1.00 81.38 209 MET A CA 1
ATOM 1606 C C . MET A 1 209 ? 2.508 16.924 3.736 1.00 81.38 209 MET A C 1
ATOM 1608 O O . MET A 1 209 ? 2.903 16.494 2.652 1.00 81.38 209 MET A O 1
ATOM 1612 N N . MET A 1 210 ? 1.294 16.663 4.217 1.00 84.19 210 MET A N 1
ATOM 1613 C CA . MET A 1 210 ? 0.223 15.988 3.493 1.00 84.19 210 MET A CA 1
ATOM 1614 C C . MET A 1 210 ? -0.945 16.954 3.303 1.00 84.19 210 MET A C 1
ATOM 1616 O O . MET A 1 210 ? -1.603 17.366 4.260 1.00 84.19 210 MET A O 1
ATOM 1620 N N . LEU A 1 211 ? -1.201 17.321 2.048 1.00 84.62 211 LEU A N 1
ATOM 1621 C CA . LEU A 1 211 ? -2.273 18.252 1.682 1.00 84.62 211 LEU A CA 1
ATOM 1622 C C . LEU A 1 211 ? -3.598 17.538 1.401 1.00 84.62 211 LEU A C 1
ATOM 1624 O O . LEU A 1 211 ? -4.600 18.178 1.084 1.00 84.62 211 LEU A O 1
ATOM 1628 N N . GLU A 1 212 ? -3.641 16.216 1.486 1.00 85.50 212 GLU A N 1
ATOM 1629 C CA . GLU A 1 212 ? -4.877 15.473 1.310 1.00 85.50 212 GLU A CA 1
ATOM 1630 C C . GLU A 1 212 ? -5.881 15.776 2.436 1.00 85.50 212 GLU A C 1
ATOM 1632 O O . GLU A 1 212 ? -5.552 15.895 3.616 1.00 85.50 212 GLU A O 1
ATOM 1637 N N . THR A 1 213 ? -7.155 15.876 2.064 1.00 88.31 213 THR A N 1
ATOM 1638 C CA . THR A 1 213 ? -8.263 15.964 3.022 1.00 88.31 213 THR A CA 1
ATOM 1639 C C . THR A 1 213 ? -8.492 14.619 3.715 1.00 88.31 213 THR A C 1
ATOM 1641 O O . THR A 1 213 ? -8.164 13.560 3.177 1.00 88.31 213 THR A O 1
ATOM 1644 N N . ALA A 1 214 ? -9.151 14.623 4.878 1.00 83.94 214 ALA A N 1
ATOM 1645 C CA . ALA A 1 214 ? -9.458 13.384 5.600 1.00 83.94 214 ALA A CA 1
ATOM 1646 C C . ALA A 1 214 ? -10.226 12.357 4.737 1.00 83.94 214 ALA A C 1
ATOM 1648 O O . ALA A 1 214 ? -9.923 11.171 4.793 1.00 83.94 214 ALA A O 1
ATOM 1649 N N . ALA A 1 215 ? -11.163 12.804 3.891 1.00 84.94 215 ALA A N 1
ATOM 1650 C CA . ALA A 1 215 ? -11.916 11.923 2.992 1.00 84.94 215 ALA A CA 1
ATOM 1651 C C . ALA A 1 215 ? -11.040 11.293 1.892 1.00 84.94 215 ALA A C 1
ATOM 1653 O O . ALA A 1 215 ? -11.253 10.140 1.517 1.00 84.94 215 ALA A O 1
ATOM 1654 N N . GLN A 1 216 ? -10.048 12.032 1.382 1.00 86.25 216 GLN A N 1
ATOM 1655 C CA . GLN A 1 216 ? -9.084 11.507 0.411 1.00 86.25 216 GLN A CA 1
ATOM 1656 C C . GLN A 1 216 ? -8.172 10.456 1.047 1.00 86.25 216 GLN A C 1
ATOM 1658 O O . GLN A 1 216 ? -8.001 9.389 0.463 1.00 86.25 216 GLN A O 1
ATOM 1663 N N . LEU A 1 217 ? -7.666 10.710 2.262 1.00 87.50 217 LEU A N 1
ATOM 1664 C CA . LEU A 1 217 ? -6.872 9.720 2.999 1.00 87.50 217 LEU A CA 1
ATOM 1665 C C . LEU A 1 217 ? -7.662 8.438 3.254 1.00 87.50 217 LEU A C 1
ATOM 1667 O O . LEU A 1 217 ? -7.148 7.343 3.048 1.00 87.50 217 LEU A O 1
ATOM 1671 N N . GLU A 1 218 ? -8.930 8.570 3.644 1.00 86.50 218 GLU A N 1
ATOM 1672 C CA . GLU A 1 218 ? -9.826 7.438 3.894 1.00 86.50 218 GLU A CA 1
ATOM 1673 C C . GLU A 1 218 ? -10.060 6.557 2.661 1.00 86.50 218 GLU A C 1
ATOM 1675 O O . GLU A 1 218 ? -10.258 5.356 2.812 1.00 86.50 218 GLU A O 1
ATOM 1680 N N . CYS A 1 219 ? -10.052 7.132 1.458 1.00 85.38 219 CYS A N 1
ATOM 1681 C CA . CYS A 1 219 ? -10.325 6.405 0.216 1.00 85.38 219 CYS A CA 1
ATOM 1682 C C . CYS A 1 219 ? -9.054 5.942 -0.515 1.00 85.38 219 CYS A C 1
ATOM 1684 O O . CYS A 1 219 ? -9.168 5.386 -1.608 1.00 85.38 219 CYS A O 1
ATOM 1686 N N . PHE A 1 220 ? -7.863 6.214 0.029 1.00 86.19 220 PHE A N 1
ATOM 1687 C CA . PHE A 1 220 ? -6.590 5.889 -0.617 1.00 86.19 220 PHE A CA 1
ATOM 1688 C C . PHE A 1 220 ? -5.536 5.439 0.404 1.00 86.19 220 PHE A C 1
ATOM 1690 O O . PHE A 1 220 ? -5.355 4.240 0.593 1.00 86.19 220 PHE A O 1
ATOM 1697 N N . ASN A 1 221 ? -4.887 6.369 1.114 1.00 89.12 221 ASN A N 1
ATOM 1698 C CA . ASN A 1 221 ? -3.746 6.092 1.999 1.00 89.12 221 ASN A CA 1
ATOM 1699 C C . ASN A 1 221 ? -4.078 5.139 3.163 1.00 89.12 221 ASN A C 1
ATOM 1701 O O . ASN A 1 221 ? -3.232 4.351 3.576 1.00 89.12 221 ASN A O 1
ATOM 1705 N N . ILE A 1 222 ? -5.305 5.198 3.686 1.00 93.12 222 ILE A N 1
ATOM 1706 C CA . ILE A 1 222 ? -5.730 4.428 4.863 1.00 93.12 222 ILE A CA 1
ATOM 1707 C C . ILE A 1 222 ? -6.158 2.996 4.504 1.00 93.12 222 ILE A C 1
ATOM 1709 O O . ILE A 1 222 ? -6.144 2.126 5.375 1.00 93.12 222 ILE A O 1
ATOM 1713 N N . LEU A 1 223 ? -6.506 2.717 3.244 1.00 93.00 223 LEU A N 1
ATOM 1714 C CA . LEU A 1 223 ? -7.056 1.416 2.842 1.00 93.00 223 LEU A CA 1
ATOM 1715 C C . LEU A 1 223 ? -6.134 0.222 3.163 1.00 93.00 223 LEU A C 1
ATOM 1717 O O . LEU A 1 223 ? -6.644 -0.759 3.709 1.00 93.00 223 LEU A O 1
ATOM 1721 N N . PRO A 1 224 ? -4.801 0.279 2.941 1.00 94.19 224 PRO A N 1
ATOM 1722 C CA . PRO A 1 224 ? -3.916 -0.808 3.357 1.00 94.19 224 PRO A CA 1
ATOM 1723 C C . PRO A 1 224 ? -3.954 -1.051 4.872 1.00 94.19 224 PRO A C 1
ATOM 1725 O O . PRO A 1 224 ? -4.030 -2.194 5.314 1.00 94.19 224 PRO A O 1
ATOM 1728 N N . PHE A 1 225 ? -3.973 0.013 5.683 1.00 95.88 225 PHE A N 1
ATOM 1729 C CA . PHE A 1 225 ? -4.080 -0.111 7.139 1.00 95.88 225 PHE A CA 1
ATOM 1730 C C . PHE A 1 225 ? -5.406 -0.753 7.543 1.00 95.88 225 PHE A C 1
ATOM 1732 O O . PHE A 1 225 ? -5.410 -1.657 8.373 1.00 95.88 225 PHE A O 1
ATOM 1739 N N . GLN A 1 226 ? -6.515 -0.315 6.941 1.00 94.38 226 GLN A N 1
ATOM 1740 C CA . GLN A 1 226 ? -7.840 -0.869 7.208 1.00 94.38 226 GLN A CA 1
ATOM 1741 C C . GLN A 1 226 ? -7.877 -2.377 6.946 1.00 94.38 226 GLN A C 1
ATOM 1743 O O . GLN A 1 226 ? -8.248 -3.135 7.836 1.00 94.38 226 GLN A O 1
ATOM 1748 N N . ASN A 1 227 ? -7.419 -2.814 5.771 1.00 94.00 227 ASN A N 1
ATOM 1749 C CA . ASN A 1 227 ? -7.447 -4.224 5.385 1.00 94.00 227 ASN A CA 1
ATOM 1750 C C . ASN A 1 227 ? -6.639 -5.105 6.352 1.00 94.00 227 ASN A C 1
ATOM 1752 O O . ASN A 1 227 ? -7.107 -6.157 6.783 1.00 94.00 227 ASN A O 1
ATOM 1756 N N . LEU A 1 228 ? -5.436 -4.670 6.744 1.00 94.06 228 LEU A N 1
ATOM 1757 C CA . LEU A 1 228 ? -4.586 -5.453 7.646 1.00 94.06 228 LEU A CA 1
ATOM 1758 C C . LEU A 1 228 ? -5.062 -5.413 9.115 1.00 94.06 228 LEU A C 1
ATOM 1760 O O . LEU A 1 228 ? -4.793 -6.358 9.866 1.00 94.06 228 LEU A O 1
ATOM 1764 N N . ILE A 1 229 ? -5.761 -4.349 9.531 1.00 94.69 229 ILE A N 1
ATOM 1765 C CA . ILE A 1 229 ? -6.432 -4.266 10.839 1.00 94.69 229 ILE A CA 1
ATOM 1766 C C . ILE A 1 229 ? -7.643 -5.207 10.873 1.00 94.69 229 ILE A C 1
ATOM 1768 O O . ILE A 1 229 ? -7.766 -5.980 11.821 1.00 94.69 229 ILE A O 1
ATOM 1772 N N . ASP A 1 230 ? -8.484 -5.195 9.835 1.00 93.12 230 ASP A N 1
ATOM 1773 C CA . ASP A 1 230 ? -9.684 -6.039 9.737 1.00 93.12 230 ASP A CA 1
ATOM 1774 C C . ASP A 1 230 ? -9.329 -7.541 9.732 1.00 93.12 230 ASP A C 1
ATOM 1776 O O . ASP A 1 230 ? -10.041 -8.364 10.311 1.00 93.12 230 ASP A O 1
ATOM 1780 N N . GLU A 1 231 ? -8.178 -7.910 9.159 1.00 91.81 231 GLU A N 1
ATOM 1781 C CA . GLU A 1 231 ? -7.638 -9.278 9.192 1.00 91.81 231 GLU A CA 1
ATOM 1782 C C . GLU A 1 231 ? -6.932 -9.648 10.515 1.00 91.81 231 GLU A C 1
ATOM 1784 O O . GLU A 1 231 ? -6.422 -10.763 10.656 1.00 91.81 231 GLU A O 1
ATOM 1789 N N . ASN A 1 232 ? -6.885 -8.743 11.501 1.00 91.38 232 ASN A N 1
ATOM 1790 C CA . ASN A 1 232 ? -6.159 -8.911 12.765 1.00 91.38 232 ASN A CA 1
ATOM 1791 C C . ASN A 1 232 ? -4.679 -9.285 12.577 1.00 91.38 232 ASN A C 1
ATOM 1793 O O . ASN A 1 232 ? -4.112 -10.030 13.382 1.00 91.38 232 ASN A O 1
ATOM 1797 N N . VAL A 1 233 ? -4.025 -8.784 11.526 1.00 92.62 233 VAL A N 1
ATOM 1798 C CA . VAL A 1 233 ? -2.600 -9.050 11.283 1.00 92.62 233 VAL A CA 1
ATOM 1799 C C . VAL A 1 233 ? -1.725 -8.068 12.059 1.00 92.62 233 VAL A C 1
ATOM 1801 O O . VAL A 1 233 ? -0.673 -8.471 12.531 1.00 92.62 233 VAL A O 1
ATOM 1804 N N . ILE A 1 234 ? -2.183 -6.835 12.284 1.00 96.00 234 ILE A N 1
ATOM 1805 C CA . ILE A 1 234 ? -1.413 -5.776 12.956 1.00 96.00 234 ILE A CA 1
ATOM 1806 C C . ILE A 1 234 ? -1.587 -5.805 14.479 1.00 96.00 234 ILE A C 1
ATOM 1808 O O . ILE A 1 234 ? -2.713 -5.857 14.972 1.00 96.00 234 ILE A O 1
ATOM 1812 N N . ASP A 1 235 ? -0.484 -5.727 15.232 1.00 95.75 235 ASP A N 1
ATOM 1813 C CA . ASP A 1 235 ? -0.515 -5.608 16.698 1.00 95.75 235 ASP A CA 1
ATOM 1814 C C . ASP A 1 235 ? -0.442 -4.149 17.176 1.00 95.75 235 ASP A C 1
ATOM 1816 O O . ASP A 1 235 ? -1.120 -3.783 18.139 1.00 95.75 235 ASP A O 1
ATOM 1820 N N . VAL A 1 236 ? 0.362 -3.316 16.508 1.00 97.12 236 VAL A N 1
ATOM 1821 C CA . VAL A 1 236 ? 0.600 -1.904 16.850 1.00 97.12 236 VAL A CA 1
ATOM 1822 C C . VAL A 1 236 ? 0.531 -1.049 15.585 1.00 97.12 236 VAL A C 1
ATOM 1824 O O . VAL A 1 236 ? 0.918 -1.485 14.504 1.00 97.12 236 VAL A O 1
ATOM 1827 N N . VAL A 1 237 ? 0.063 0.190 15.702 1.00 97.56 237 VAL A N 1
ATOM 1828 C CA . VAL A 1 237 ? 0.112 1.165 14.600 1.00 97.56 237 VAL A CA 1
ATOM 1829 C C . VAL A 1 237 ? 1.071 2.289 14.966 1.00 97.56 237 VAL A C 1
ATOM 1831 O O . VAL A 1 237 ? 0.935 2.890 16.029 1.00 97.56 237 VAL A O 1
ATOM 1834 N N . HIS A 1 238 ? 2.026 2.582 14.086 1.00 96.69 238 HIS A N 1
ATOM 1835 C CA . HIS A 1 238 ? 2.937 3.713 14.222 1.00 96.69 238 HIS A CA 1
ATOM 1836 C C . HIS A 1 238 ? 2.389 4.917 13.454 1.00 96.69 238 HIS A C 1
ATOM 1838 O O . HIS A 1 238 ? 2.164 4.846 12.242 1.00 96.69 238 HIS A O 1
ATOM 1844 N N . ALA A 1 239 ? 2.149 6.016 14.165 1.00 94.31 239 ALA A N 1
ATOM 1845 C CA . ALA A 1 239 ? 1.641 7.258 13.605 1.00 94.31 239 ALA A CA 1
ATOM 1846 C C . ALA A 1 239 ? 2.792 8.154 13.132 1.00 94.31 239 ALA A C 1
ATOM 1848 O O . ALA A 1 239 ? 3.655 8.511 13.927 1.00 94.31 239 ALA A O 1
ATOM 1849 N N . GLY A 1 240 ? 2.778 8.542 11.856 1.00 88.62 240 GLY A N 1
ATOM 1850 C CA . GLY A 1 240 ? 3.881 9.265 11.222 1.00 88.62 240 GLY A CA 1
ATOM 1851 C C . GLY A 1 240 ? 3.993 10.737 11.627 1.00 88.62 240 GLY A C 1
ATOM 1852 O O . GLY A 1 240 ? 2.999 11.415 11.903 1.00 88.62 240 GLY A O 1
ATOM 1853 N N . GLY A 1 241 ? 5.218 11.260 11.601 1.00 84.88 241 GLY A N 1
ATOM 1854 C CA . GLY A 1 241 ? 5.516 12.668 11.875 1.00 84.88 241 GLY A CA 1
ATOM 1855 C C . GLY A 1 241 ? 5.389 13.581 10.659 1.00 84.88 241 GLY A C 1
ATOM 1856 O O . GLY A 1 241 ? 6.349 14.259 10.319 1.00 84.88 241 GLY A O 1
ATOM 1857 N N . CYS A 1 242 ? 4.212 13.673 10.040 1.00 86.38 242 CYS A N 1
ATOM 1858 C CA . CYS A 1 242 ? 3.948 14.613 8.937 1.00 86.38 242 CYS A CA 1
ATOM 1859 C C . CYS A 1 242 ? 2.858 15.629 9.295 1.00 86.38 242 CYS A C 1
ATOM 1861 O O . CYS A 1 242 ? 1.890 15.279 9.969 1.00 86.38 242 CYS A O 1
ATOM 1863 N N . ALA A 1 243 ? 2.991 16.874 8.845 1.00 86.06 243 ALA A N 1
ATOM 1864 C CA . ALA A 1 243 ? 1.965 17.895 9.029 1.00 86.06 243 ALA A CA 1
ATOM 1865 C C . ALA A 1 243 ? 0.760 17.636 8.112 1.00 86.06 243 ALA A C 1
ATOM 1867 O O . ALA A 1 243 ? 0.911 17.303 6.937 1.00 86.06 243 ALA A O 1
ATOM 1868 N N . VAL A 1 244 ? -0.449 17.810 8.652 1.00 86.12 244 VAL A N 1
ATOM 1869 C CA . VAL A 1 244 ? -1.723 17.570 7.946 1.00 86.12 244 VAL A CA 1
ATOM 1870 C C . VAL A 1 244 ? -2.603 18.832 7.931 1.00 86.12 244 VAL A C 1
ATOM 1872 O O . VAL A 1 244 ? -3.687 18.833 8.523 1.00 86.12 244 VAL A O 1
ATOM 1875 N N . PRO A 1 245 ? -2.172 19.929 7.275 1.00 85.31 245 PRO A N 1
ATOM 1876 C CA . PRO A 1 245 ? -2.807 21.249 7.390 1.00 85.31 245 PRO A CA 1
ATOM 1877 C C . PRO A 1 245 ? -4.288 21.273 6.978 1.00 85.31 245 PRO A C 1
ATOM 1879 O O . PRO A 1 245 ? -5.091 21.980 7.581 1.00 85.31 245 PRO A O 1
ATOM 1882 N N . ASN A 1 246 ? -4.688 20.444 6.008 1.00 85.38 246 ASN A N 1
ATOM 1883 C CA . ASN A 1 246 ? -6.085 20.352 5.561 1.00 85.38 246 ASN A CA 1
ATOM 1884 C C . ASN A 1 246 ? -6.981 19.510 6.489 1.00 85.38 246 ASN A C 1
ATOM 1886 O O . ASN A 1 246 ? -8.183 19.377 6.249 1.00 85.38 246 ASN A O 1
ATOM 1890 N N . ILE A 1 247 ? -6.410 18.915 7.538 1.00 84.56 247 ILE A N 1
ATOM 1891 C CA . ILE A 1 247 ? -7.118 18.077 8.511 1.00 84.56 247 ILE A CA 1
ATOM 1892 C C . ILE A 1 247 ? -7.059 18.700 9.899 1.00 84.56 247 ILE A C 1
ATOM 1894 O O . ILE A 1 247 ? -8.053 18.665 10.620 1.00 84.56 247 ILE A O 1
ATOM 1898 N N . SER A 1 248 ? -5.903 19.217 10.307 1.00 79.88 248 SER A N 1
ATOM 1899 C CA . SER A 1 248 ? -5.691 19.843 11.610 1.00 79.88 248 SER A CA 1
ATOM 1900 C C . SER A 1 248 ? -5.042 21.215 11.437 1.00 79.88 248 SER A C 1
ATOM 1902 O O . SER A 1 248 ? -4.105 21.338 10.650 1.00 79.88 248 SER A O 1
ATOM 1904 N N . PRO A 1 249 ? -5.524 22.241 12.162 1.00 69.06 249 PRO A N 1
ATOM 1905 C CA . PRO A 1 249 ? -4.954 23.582 12.087 1.00 69.06 249 PRO A CA 1
ATOM 1906 C C . PRO A 1 249 ? -3.507 23.605 12.609 1.00 69.06 249 PRO A C 1
ATOM 1908 O O . PRO A 1 249 ? -3.104 22.719 13.363 1.00 69.06 249 PRO A O 1
ATOM 1911 N N . ASN A 1 250 ? -2.759 24.654 12.253 1.00 64.69 250 ASN A N 1
ATOM 1912 C CA . ASN A 1 250 ? -1.427 24.984 12.789 1.00 64.69 250 ASN A CA 1
ATOM 1913 C C . ASN A 1 250 ? -0.320 23.945 12.521 1.00 64.69 250 ASN A C 1
ATOM 1915 O O . ASN A 1 250 ? 0.541 23.753 13.373 1.00 64.69 250 ASN A O 1
ATOM 1919 N N . GLU A 1 251 ? -0.353 23.256 11.374 1.00 65.38 251 GLU A N 1
ATOM 1920 C CA . GLU A 1 251 ? 0.716 22.324 10.950 1.00 65.38 251 GLU A CA 1
ATOM 1921 C C . GLU A 1 251 ? 1.014 21.196 11.960 1.00 65.38 251 GLU A C 1
ATOM 1923 O O . GLU A 1 251 ? 2.107 20.635 12.001 1.00 65.38 251 GLU A O 1
ATOM 1928 N N . ILE A 1 252 ? 0.022 20.819 12.775 1.00 77.81 252 ILE A N 1
ATOM 1929 C CA . ILE A 1 252 ? 0.171 19.728 13.741 1.00 77.81 252 ILE A CA 1
ATOM 1930 C C . ILE A 1 252 ? 0.493 18.424 13.000 1.00 77.81 252 ILE A C 1
ATOM 1932 O O . ILE A 1 252 ? -0.151 18.071 12.004 1.00 77.81 252 ILE A O 1
ATOM 1936 N N . HIS A 1 253 ? 1.469 17.683 13.525 1.00 86.12 253 HIS A N 1
ATOM 1937 C CA . HIS A 1 253 ? 1.847 16.386 12.981 1.00 86.12 253 HIS A CA 1
ATOM 1938 C C . HIS A 1 253 ? 0.741 15.341 13.178 1.00 86.12 253 HIS A C 1
ATOM 1940 O O . HIS A 1 253 ? 0.019 15.346 14.177 1.00 86.12 253 HIS A O 1
ATOM 1946 N N . ALA A 1 254 ? 0.638 14.385 12.258 1.00 88.12 254 ALA A N 1
ATOM 1947 C CA . ALA A 1 254 ? -0.390 13.354 12.276 1.00 88.12 254 ALA A CA 1
ATOM 1948 C C . ALA A 1 254 ? -0.382 12.517 13.570 1.00 88.12 254 ALA A C 1
ATOM 1950 O O . ALA A 1 254 ? -1.455 12.205 14.090 1.00 88.12 254 ALA A O 1
ATOM 1951 N N . CYS A 1 255 ? 0.796 12.244 14.147 1.00 89.69 255 CYS A N 1
ATOM 1952 C CA . CYS A 1 255 ? 0.949 11.571 15.445 1.00 89.69 255 CYS A CA 1
ATOM 1953 C C . CYS A 1 255 ? 0.413 12.360 16.654 1.00 89.69 255 CYS A C 1
ATOM 1955 O O . CYS A 1 255 ? 0.195 11.779 17.715 1.00 89.69 255 CYS A O 1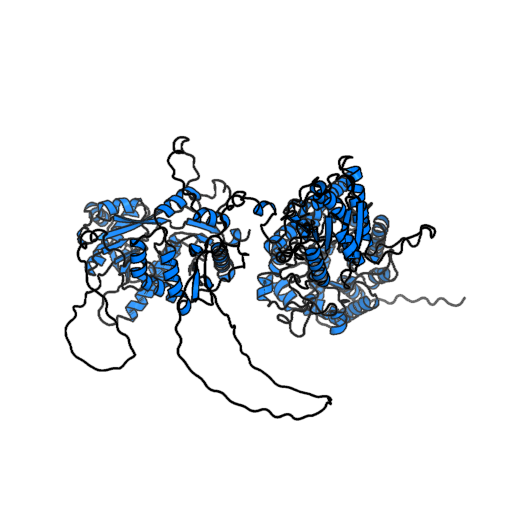
ATOM 1957 N N . LEU A 1 256 ? 0.163 13.661 16.497 1.00 90.44 256 LEU A N 1
ATOM 1958 C CA . LEU A 1 256 ? -0.372 14.553 17.527 1.00 90.44 256 LEU A CA 1
ATOM 1959 C C . LEU A 1 256 ? -1.815 14.995 17.232 1.00 90.44 256 LEU A C 1
ATOM 1961 O O . LEU A 1 256 ? -2.434 15.689 18.039 1.00 90.44 256 LEU A O 1
ATOM 1965 N N . SER A 1 257 ? -2.386 14.574 16.099 1.00 91.19 257 SER A N 1
ATOM 1966 C CA . SER A 1 257 ? -3.728 14.975 15.687 1.00 91.19 257 SER A CA 1
ATOM 1967 C C . SER A 1 257 ? -4.819 14.059 16.272 1.00 91.19 257 SER A C 1
ATOM 1969 O O . SER A 1 257 ? -4.883 12.870 15.931 1.00 91.19 257 SER A O 1
ATOM 1971 N N . PRO A 1 258 ? -5.782 14.594 17.055 1.00 90.38 258 PRO A N 1
ATOM 1972 C CA . PRO A 1 258 ? -6.939 13.823 17.519 1.00 90.38 258 PRO A CA 1
ATOM 1973 C C . PRO A 1 258 ? -7.853 13.389 16.368 1.00 90.38 258 PRO A C 1
ATOM 1975 O O . PRO A 1 258 ? -8.582 12.402 16.481 1.00 90.38 258 PRO A O 1
ATOM 1978 N N . ILE A 1 259 ? -7.842 14.111 15.245 1.00 90.44 259 ILE A N 1
ATOM 1979 C CA . ILE A 1 259 ? -8.659 13.761 14.085 1.00 90.44 259 ILE A CA 1
ATOM 1980 C C . ILE A 1 259 ? -8.096 12.502 13.430 1.00 90.44 259 ILE A C 1
ATOM 1982 O O . ILE A 1 259 ? -8.851 11.570 13.167 1.00 90.44 259 ILE A O 1
ATOM 1986 N N . ILE A 1 260 ? -6.783 12.429 13.230 1.00 91.94 260 ILE A N 1
ATOM 1987 C CA . ILE A 1 260 ? -6.146 11.254 12.634 1.00 91.94 260 ILE A CA 1
ATOM 1988 C C . ILE A 1 260 ? -6.281 10.041 13.562 1.00 91.94 260 ILE A C 1
ATOM 1990 O O . ILE A 1 260 ? -6.852 9.022 13.174 1.00 91.94 260 ILE A O 1
ATOM 1994 N N . ILE A 1 261 ? -5.844 10.150 14.814 1.00 93.69 261 ILE A N 1
ATOM 1995 C CA . ILE A 1 261 ? -5.781 8.985 15.703 1.00 93.69 261 ILE A CA 1
ATOM 1996 C C . ILE A 1 261 ? -7.156 8.640 16.288 1.00 93.69 261 ILE A C 1
ATOM 1998 O O . ILE A 1 261 ? -7.625 7.510 16.151 1.00 93.69 261 ILE A O 1
ATOM 2002 N N . GLN A 1 262 ? -7.884 9.586 16.887 1.00 91.50 262 GLN A N 1
ATOM 2003 C CA . GLN A 1 262 ? -9.169 9.238 17.504 1.00 91.50 262 GLN A CA 1
ATOM 2004 C C . GLN A 1 262 ? -10.296 9.045 16.488 1.00 91.50 262 GLN A C 1
ATOM 2006 O O . GLN A 1 262 ? -11.129 8.152 16.653 1.00 91.50 262 GLN A O 1
ATOM 2011 N N . ARG A 1 263 ? -10.416 9.922 15.479 1.00 91.25 263 ARG A N 1
ATOM 2012 C CA . ARG A 1 263 ? -11.535 9.838 14.520 1.00 91.25 263 ARG A CA 1
ATOM 2013 C C . ARG A 1 263 ? -11.297 8.750 13.483 1.00 91.25 263 ARG A C 1
ATOM 2015 O O . ARG A 1 263 ? -12.185 7.921 13.302 1.00 91.25 263 ARG A O 1
ATOM 2022 N N . LEU A 1 264 ? -10.135 8.742 12.830 1.00 92.56 264 LEU A N 1
ATOM 2023 C CA . LEU A 1 264 ? -9.866 7.773 11.767 1.00 92.56 264 LEU A CA 1
ATOM 2024 C C . LEU A 1 264 ? -9.472 6.416 12.358 1.00 92.56 264 LEU A C 1
ATOM 2026 O O . LEU A 1 264 ? -10.192 5.443 12.159 1.00 92.56 264 LEU A O 1
ATOM 2030 N N . LEU A 1 265 ? -8.405 6.343 13.154 1.00 94.94 265 LEU A N 1
ATOM 2031 C CA . LEU A 1 265 ? -7.894 5.049 13.618 1.00 94.94 265 LEU A CA 1
ATOM 2032 C C . LEU A 1 265 ? -8.786 4.377 14.680 1.00 94.94 265 LEU A C 1
ATOM 2034 O O . LEU A 1 265 ? -9.205 3.234 14.511 1.00 94.94 265 LEU A O 1
ATOM 2038 N N . ARG A 1 266 ? -9.120 5.075 15.773 1.00 93.62 266 ARG A N 1
ATOM 2039 C CA . ARG A 1 266 ? -9.884 4.480 16.887 1.00 93.62 266 ARG A CA 1
ATOM 2040 C C . ARG A 1 266 ? -11.370 4.309 16.588 1.00 93.62 266 ARG A C 1
ATOM 2042 O O . ARG A 1 266 ? -11.921 3.254 16.872 1.00 93.62 266 ARG A O 1
ATOM 2049 N N . ARG A 1 267 ? -12.043 5.332 16.048 1.00 92.88 267 ARG A N 1
ATOM 2050 C CA . ARG A 1 267 ? -13.500 5.285 15.815 1.00 92.88 267 ARG A CA 1
ATOM 2051 C C . ARG A 1 267 ? -13.878 4.629 14.492 1.00 92.88 267 ARG A C 1
ATOM 2053 O O . ARG A 1 267 ? -14.782 3.797 14.484 1.00 92.88 267 ARG A O 1
ATOM 2060 N N . LYS A 1 268 ? -13.227 5.008 13.387 1.00 91.25 268 LYS A N 1
ATOM 2061 C CA . LYS A 1 268 ? -13.599 4.518 12.052 1.00 91.25 268 LYS A CA 1
ATOM 2062 C C . LYS A 1 268 ? -13.042 3.122 11.775 1.00 91.25 268 LYS A C 1
ATOM 2064 O O . LYS A 1 268 ? -13.822 2.241 11.434 1.00 91.25 268 LYS A O 1
ATOM 2069 N N . LEU A 1 269 ? -11.737 2.918 11.971 1.00 93.38 269 LEU A N 1
ATOM 2070 C CA . LEU A 1 269 ? -11.087 1.613 11.767 1.00 93.38 269 LEU A CA 1
ATOM 2071 C C . LEU A 1 269 ? -11.242 0.660 12.956 1.00 93.38 269 LEU A C 1
ATOM 2073 O O . LEU A 1 269 ? -10.879 -0.503 12.849 1.00 93.38 269 LEU A O 1
ATOM 2077 N N . LYS A 1 270 ? -11.764 1.141 14.094 1.00 94.50 270 LYS A N 1
ATOM 2078 C CA . LYS A 1 270 ? -11.980 0.344 15.314 1.00 94.50 270 LYS A CA 1
ATOM 2079 C C . LYS A 1 270 ? -10.723 -0.395 15.790 1.00 94.50 270 LYS A C 1
ATOM 2081 O O . LYS A 1 270 ? -10.814 -1.464 16.381 1.00 94.50 270 LYS A O 1
ATOM 2086 N N . PHE A 1 271 ? -9.544 0.181 15.557 1.00 95.88 271 PHE A N 1
ATOM 2087 C CA . PHE A 1 271 ? -8.298 -0.429 16.000 1.00 95.88 271 PHE A CA 1
ATOM 2088 C C . PHE A 1 271 ? -8.205 -0.393 17.530 1.00 95.88 271 PHE A C 1
ATOM 2090 O O . PHE A 1 271 ? -8.279 0.683 18.133 1.00 95.88 271 PHE A O 1
ATOM 2097 N N . GLU A 1 272 ? -8.006 -1.552 18.159 1.00 91.88 272 GLU A N 1
ATOM 2098 C CA . GLU A 1 272 ? -7.955 -1.694 19.623 1.00 91.88 272 GLU A CA 1
ATOM 2099 C C . GLU A 1 272 ? -6.533 -1.849 20.192 1.00 91.88 272 GLU A C 1
ATOM 2101 O O . GLU A 1 272 ? -6.349 -1.724 21.405 1.00 91.88 272 GLU A O 1
ATOM 2106 N N . GLY A 1 273 ? -5.529 -2.098 19.342 1.00 94.31 273 GLY A N 1
ATOM 2107 C CA . GLY A 1 273 ? -4.131 -2.280 19.754 1.00 94.31 273 GLY A CA 1
ATOM 2108 C C . GLY A 1 273 ? -3.417 -0.970 20.123 1.00 94.31 273 GLY A C 1
ATOM 2109 O O . GLY A 1 273 ? -3.979 0.111 19.927 1.00 94.31 273 GLY A O 1
ATOM 2110 N N . PRO A 1 274 ? -2.188 -1.018 20.667 1.00 96.00 274 PRO A N 1
ATOM 2111 C CA . PRO A 1 274 ? -1.424 0.184 21.003 1.00 96.00 274 PRO A CA 1
ATOM 2112 C C . PRO A 1 274 ? -1.085 1.046 19.778 1.00 96.00 274 PRO A C 1
ATOM 2114 O O . PRO A 1 274 ? -0.827 0.528 18.691 1.00 96.00 274 PRO A O 1
ATOM 2117 N N . VAL A 1 275 ? -1.063 2.364 19.959 1.00 97.25 275 VAL A N 1
ATOM 2118 C CA . VAL A 1 275 ? -0.580 3.334 18.968 1.00 97.25 275 VAL A CA 1
ATOM 2119 C C . VAL A 1 275 ? 0.738 3.931 19.441 1.00 97.25 275 VAL A C 1
ATOM 2121 O O . VAL A 1 275 ? 0.810 4.502 20.529 1.00 97.25 275 VAL A O 1
ATOM 2124 N N . LEU A 1 276 ? 1.764 3.802 18.608 1.00 96.69 276 LEU A N 1
ATOM 2125 C CA . LEU A 1 276 ? 3.093 4.366 18.812 1.00 96.69 276 LEU A CA 1
ATOM 2126 C C . LEU A 1 276 ? 3.182 5.720 18.094 1.00 96.69 276 LEU A C 1
ATOM 2128 O O . LEU A 1 276 ? 2.791 5.820 16.930 1.00 96.69 276 LEU A O 1
ATOM 2132 N N . SER A 1 277 ? 3.680 6.759 18.764 1.00 94.75 277 SER A N 1
ATOM 2133 C CA . SER A 1 277 ? 3.973 8.044 18.119 1.00 94.75 277 SER A CA 1
ATOM 2134 C C . SER A 1 277 ? 5.268 7.986 17.309 1.00 94.75 277 SER A C 1
ATOM 2136 O O . SER A 1 277 ? 6.166 7.217 17.644 1.00 94.75 277 SER A O 1
ATOM 2138 N N . GLU A 1 278 ? 5.412 8.891 16.341 1.00 91.06 278 GLU A N 1
ATOM 2139 C CA . GLU A 1 278 ? 6.724 9.229 15.782 1.00 91.06 278 GLU A CA 1
ATOM 2140 C C . GLU A 1 278 ? 7.697 9.703 16.873 1.00 91.06 278 GLU A C 1
ATOM 2142 O O . GLU A 1 278 ? 7.268 10.143 17.950 1.00 91.06 278 GLU A O 1
ATOM 2147 N N . CYS A 1 279 ? 9.001 9.628 16.590 1.00 89.12 279 CYS A N 1
ATOM 2148 C CA . CYS A 1 279 ? 10.034 10.131 17.487 1.00 89.12 279 CYS A CA 1
ATOM 2149 C C . CYS A 1 279 ? 9.821 11.623 17.759 1.00 89.12 279 CYS A C 1
ATOM 2151 O O . CYS A 1 279 ? 9.930 12.451 16.853 1.00 89.12 279 CYS A O 1
ATOM 2153 N N . LEU A 1 280 ? 9.562 11.983 19.017 1.00 86.25 280 LEU A N 1
ATOM 2154 C CA . LEU A 1 280 ? 9.365 13.386 19.396 1.00 86.25 280 LEU A CA 1
ATOM 2155 C C . LEU A 1 280 ? 10.663 14.205 19.377 1.00 86.25 280 LEU A C 1
ATOM 2157 O O . LEU A 1 280 ? 10.607 15.429 19.441 1.00 86.25 280 LEU A O 1
ATOM 2161 N N . GLU A 1 281 ? 11.818 13.547 19.250 1.00 83.06 281 GLU A N 1
ATOM 2162 C CA . GLU A 1 281 ? 13.108 14.214 19.033 1.00 83.06 281 GLU A CA 1
ATOM 2163 C C . GLU A 1 281 ? 13.296 14.701 17.590 1.00 83.06 281 GLU A C 1
ATOM 2165 O O . GLU A 1 281 ? 14.292 15.359 17.293 1.00 83.06 281 GLU A O 1
ATOM 2170 N N . LEU A 1 282 ? 12.353 14.409 16.682 1.00 76.81 282 LEU A N 1
ATOM 2171 C CA . LEU A 1 282 ? 12.353 15.000 15.347 1.00 76.81 282 LEU A CA 1
ATOM 2172 C C . LEU A 1 282 ? 12.439 16.529 15.480 1.00 76.81 282 LEU A C 1
ATOM 2174 O O . LEU A 1 282 ? 11.619 17.142 16.162 1.00 76.81 282 LEU A O 1
ATOM 2178 N N . GLU A 1 283 ? 13.416 17.145 14.815 1.00 73.88 283 GLU A N 1
ATOM 2179 C CA . GLU A 1 283 ? 13.751 18.569 14.969 1.00 73.88 283 GLU A CA 1
ATOM 2180 C C . GLU A 1 283 ? 12.529 19.483 14.785 1.00 73.88 283 GLU A C 1
ATOM 2182 O O . GLU A 1 283 ? 12.309 20.403 15.573 1.00 73.88 283 GLU A O 1
ATOM 2187 N N . ALA A 1 284 ? 11.685 19.155 13.806 1.00 69.19 284 ALA A N 1
ATOM 2188 C CA . ALA A 1 284 ? 10.391 19.782 13.552 1.00 69.19 284 ALA A CA 1
ATOM 2189 C C . ALA A 1 284 ? 9.428 19.740 14.757 1.00 69.19 284 ALA A C 1
ATOM 2191 O O . ALA A 1 284 ? 8.821 20.751 15.109 1.00 69.19 284 ALA A O 1
ATOM 2192 N N . LEU A 1 285 ? 9.299 18.581 15.409 1.00 72.94 285 LEU A N 1
ATOM 2193 C CA . LEU A 1 285 ? 8.414 18.382 16.560 1.00 72.94 285 LEU A CA 1
ATOM 2194 C C . LEU A 1 285 ? 8.959 19.081 17.807 1.00 72.94 285 LEU A C 1
ATOM 2196 O O . LEU A 1 285 ? 8.224 19.791 18.499 1.00 72.94 285 LEU A O 1
ATOM 2200 N N . CYS A 1 286 ? 10.255 18.903 18.064 1.00 72.81 286 CYS A N 1
ATOM 2201 C CA . CYS A 1 286 ? 10.920 19.446 19.239 1.00 72.81 286 CYS A CA 1
ATOM 2202 C C . CYS A 1 286 ? 10.938 20.984 19.218 1.00 72.81 286 CYS A C 1
ATOM 2204 O O . CYS A 1 286 ? 10.605 21.608 20.225 1.00 72.81 286 CYS A O 1
ATOM 2206 N N . ARG A 1 287 ? 11.226 21.611 18.065 1.00 74.56 287 ARG A N 1
ATOM 2207 C CA . ARG A 1 287 ? 11.239 23.081 17.933 1.00 74.56 287 ARG A CA 1
ATOM 2208 C C . ARG A 1 287 ? 9.862 23.725 18.068 1.00 74.56 287 ARG A C 1
ATOM 2210 O O . ARG A 1 287 ? 9.765 24.791 18.667 1.00 74.56 287 ARG A O 1
ATOM 2217 N N . ASN A 1 288 ? 8.817 23.103 17.519 1.00 71.12 288 ASN A N 1
ATOM 2218 C CA . ASN A 1 288 ? 7.498 23.736 17.432 1.00 71.12 288 ASN A CA 1
ATOM 2219 C C . ASN A 1 288 ? 6.696 23.655 18.738 1.00 71.12 288 ASN A C 1
ATOM 2221 O O . ASN A 1 288 ? 5.968 24.590 19.061 1.00 71.12 288 ASN A O 1
ATOM 2225 N N . MET A 1 289 ? 6.796 22.547 19.481 1.00 74.75 289 MET A N 1
ATOM 2226 C CA . MET A 1 289 ? 5.979 22.325 20.685 1.00 74.75 289 MET A CA 1
ATOM 2227 C C . MET A 1 289 ? 6.777 22.098 21.967 1.00 74.75 289 MET A C 1
ATOM 2229 O O . MET A 1 289 ? 6.216 22.255 23.049 1.00 74.75 289 MET A O 1
ATOM 2233 N N . GLY A 1 290 ? 8.062 21.753 21.878 1.00 83.00 290 GLY A N 1
ATOM 2234 C CA . GLY A 1 290 ? 8.808 21.235 23.021 1.00 83.00 290 GLY A CA 1
ATOM 2235 C C . GLY A 1 290 ? 8.395 19.803 23.370 1.00 83.00 290 GLY A C 1
ATOM 2236 O O . GLY A 1 290 ? 7.271 19.353 23.117 1.00 83.00 290 GLY A O 1
ATOM 2237 N N . LEU A 1 291 ? 9.325 19.051 23.947 1.00 86.75 291 LEU A N 1
ATOM 2238 C CA . LEU A 1 291 ? 9.191 17.605 24.057 1.00 86.75 291 LEU A CA 1
ATOM 2239 C C . LEU A 1 291 ? 8.208 17.181 25.158 1.00 86.75 291 LEU A C 1
ATOM 2241 O O . LEU A 1 291 ? 7.374 16.303 24.923 1.00 86.75 291 LEU A O 1
ATOM 2245 N N . GLY A 1 292 ? 8.225 17.849 26.317 1.00 87.38 292 GLY A N 1
ATOM 2246 C CA . GLY A 1 292 ? 7.245 17.611 27.382 1.00 87.38 292 GLY A CA 1
ATOM 2247 C C . GLY A 1 292 ? 5.797 17.834 26.925 1.00 87.38 292 GLY A C 1
ATOM 2248 O O . GLY A 1 292 ? 4.932 16.980 27.140 1.00 87.38 292 GLY A O 1
ATOM 2249 N N . GLN A 1 293 ? 5.535 18.939 26.220 1.00 87.56 293 GLN A N 1
ATOM 2250 C CA . GLN A 1 293 ? 4.202 19.246 25.692 1.00 87.56 293 GLN A CA 1
ATOM 2251 C C . GLN A 1 293 ? 3.813 18.317 24.537 1.00 87.56 293 GLN A C 1
ATOM 2253 O O . GLN A 1 293 ? 2.651 17.911 24.443 1.00 87.56 293 GLN A O 1
ATOM 2258 N N . GLY A 1 294 ? 4.768 17.932 23.685 1.00 89.44 294 GLY A N 1
ATOM 2259 C CA . GLY A 1 294 ? 4.564 16.925 22.645 1.00 89.44 294 GLY A CA 1
ATOM 2260 C C . GLY A 1 294 ? 4.117 15.579 23.224 1.00 89.44 294 GLY A C 1
ATOM 2261 O O . GLY A 1 294 ? 3.136 15.008 22.749 1.00 89.44 294 GLY A O 1
ATOM 2262 N N . ALA A 1 295 ? 4.758 15.113 24.303 1.00 91.62 295 ALA A N 1
ATOM 2263 C CA . ALA A 1 295 ? 4.405 13.861 24.977 1.00 91.62 295 ALA A CA 1
ATOM 2264 C C . ALA A 1 295 ? 2.991 13.905 25.583 1.00 91.62 295 ALA A C 1
ATOM 2266 O O . ALA A 1 295 ? 2.195 12.983 25.385 1.00 91.62 295 ALA A O 1
ATOM 2267 N N . ILE A 1 296 ? 2.643 15.009 26.255 1.00 90.81 296 ILE A N 1
ATOM 2268 C CA . ILE A 1 296 ? 1.288 15.242 26.783 1.00 90.81 296 ILE A CA 1
ATOM 2269 C C . ILE A 1 296 ? 0.263 15.256 25.639 1.00 90.81 296 ILE A C 1
ATOM 2271 O O . ILE A 1 296 ? -0.796 14.631 25.738 1.00 90.81 296 ILE A O 1
ATOM 2275 N N . THR A 1 297 ? 0.583 15.936 24.535 1.00 90.31 297 THR A N 1
ATOM 2276 C CA . THR A 1 297 ? -0.291 16.043 23.359 1.00 90.31 297 THR A CA 1
ATOM 2277 C C . THR A 1 297 ? -0.531 14.680 22.716 1.00 90.31 297 THR A C 1
ATOM 2279 O O . THR A 1 297 ? -1.680 14.327 22.449 1.00 90.31 297 THR A O 1
ATOM 2282 N N . ALA A 1 298 ? 0.515 13.873 22.544 1.00 91.50 298 ALA A N 1
ATOM 2283 C CA . ALA A 1 298 ? 0.413 12.526 21.992 1.00 91.50 298 ALA A CA 1
ATOM 2284 C C . ALA A 1 298 ? -0.516 11.634 22.835 1.00 91.50 298 ALA A C 1
ATOM 2286 O O . ALA A 1 298 ? -1.468 11.055 22.307 1.00 91.50 298 ALA A O 1
ATOM 2287 N N . ILE A 1 299 ? -0.290 11.555 24.149 1.00 92.12 299 ILE A N 1
ATOM 2288 C CA . ILE A 1 299 ? -1.044 10.646 25.024 1.00 92.12 299 ILE A CA 1
ATOM 2289 C C . ILE A 1 299 ? -2.471 11.152 25.283 1.00 92.12 299 ILE A C 1
ATOM 2291 O O . ILE A 1 299 ? -3.443 10.424 25.077 1.00 92.12 299 ILE A O 1
ATOM 2295 N N . LEU A 1 300 ? -2.641 12.407 25.709 1.00 88.31 300 LEU A N 1
ATOM 2296 C CA . LEU A 1 300 ? -3.942 12.895 26.187 1.00 88.31 300 LEU A CA 1
ATOM 2297 C C . LEU A 1 300 ? -4.850 13.392 25.070 1.00 88.31 300 LEU A C 1
ATOM 2299 O O . LEU A 1 300 ? -6.063 13.151 25.106 1.00 88.31 300 LEU A O 1
ATOM 2303 N N . PHE A 1 301 ? -4.279 14.077 24.079 1.00 87.00 301 PHE A N 1
ATOM 2304 C CA . PHE A 1 301 ? -5.050 14.695 23.008 1.00 87.00 301 PHE A CA 1
ATOM 2305 C C . PHE A 1 301 ? -5.132 13.788 21.788 1.00 87.00 301 PHE A C 1
ATOM 2307 O O . PHE A 1 301 ? -6.236 13.515 21.340 1.00 87.00 301 PHE A O 1
ATOM 2314 N N . ALA A 1 302 ? -4.031 13.248 21.268 1.00 88.94 302 ALA A N 1
ATOM 2315 C CA . ALA A 1 302 ? -4.100 12.348 20.117 1.00 88.94 302 ALA A CA 1
ATOM 2316 C C . ALA A 1 302 ? -4.634 10.954 20.497 1.00 88.94 302 ALA A C 1
ATOM 2318 O O . ALA A 1 302 ? -5.345 10.344 19.701 1.00 88.94 302 ALA A O 1
ATOM 2319 N N . ARG A 1 303 ? -4.403 10.502 21.740 1.00 91.50 303 ARG A N 1
ATOM 2320 C CA . ARG A 1 303 ? -4.665 9.126 22.220 1.00 91.50 303 ARG A CA 1
ATOM 2321 C C . ARG A 1 303 ? -3.720 8.093 21.610 1.00 91.50 303 ARG A C 1
ATOM 2323 O O . ARG A 1 303 ? -4.129 6.964 21.326 1.00 91.50 303 ARG A O 1
ATOM 2330 N N . CYS A 1 304 ? -2.463 8.490 21.431 1.00 93.81 304 CYS A N 1
ATOM 2331 C CA . CYS A 1 304 ? -1.356 7.547 21.344 1.00 93.81 304 CYS A CA 1
ATOM 2332 C C . CYS A 1 304 ? -1.196 6.833 22.692 1.00 93.81 304 CYS A C 1
ATOM 2334 O O . CYS A 1 304 ? -1.582 7.360 23.736 1.00 93.81 304 CYS A O 1
ATOM 2336 N N . ASP A 1 305 ? -0.650 5.623 22.664 1.00 95.12 305 ASP A N 1
ATOM 2337 C CA . ASP A 1 305 ? -0.427 4.827 23.869 1.00 95.12 305 ASP A CA 1
ATOM 2338 C C . ASP A 1 305 ? 1.041 4.842 24.295 1.00 95.12 305 ASP A C 1
ATOM 2340 O O . ASP A 1 305 ? 1.339 4.848 25.486 1.00 95.12 305 ASP A O 1
ATOM 2344 N N . ILE A 1 306 ? 1.951 4.867 23.319 1.00 95.94 306 ILE A N 1
ATOM 2345 C CA . ILE A 1 306 ? 3.394 4.853 23.541 1.00 95.94 306 ILE A CA 1
ATOM 2346 C C . ILE A 1 306 ? 4.015 6.044 22.809 1.00 95.94 306 ILE A C 1
ATOM 2348 O O . ILE A 1 306 ? 3.754 6.256 21.623 1.00 95.94 306 ILE A O 1
ATOM 2352 N N . VAL A 1 307 ? 4.839 6.812 23.515 1.00 94.75 307 VAL A N 1
ATOM 2353 C CA . VAL A 1 307 ? 5.614 7.933 22.979 1.00 94.75 307 VAL A CA 1
ATOM 2354 C C . VAL A 1 307 ? 7.041 7.481 22.701 1.00 94.75 307 VAL A C 1
ATOM 2356 O O . VAL A 1 307 ? 7.685 6.885 23.565 1.00 94.75 307 VAL A O 1
ATOM 2359 N N . MET A 1 308 ? 7.547 7.778 21.507 1.00 93.88 308 MET A N 1
ATOM 2360 C CA . MET A 1 308 ? 8.903 7.417 21.095 1.00 93.88 308 MET A CA 1
ATOM 2361 C C . MET A 1 308 ? 9.905 8.555 21.358 1.00 93.88 308 MET A C 1
ATOM 2363 O O . MET A 1 308 ? 9.723 9.669 20.866 1.00 93.88 308 MET A O 1
ATOM 2367 N N . VAL A 1 309 ? 10.970 8.267 22.122 1.00 91.69 309 VAL A N 1
ATOM 2368 C CA . VAL A 1 309 ? 12.078 9.199 22.442 1.00 91.69 309 VAL A CA 1
ATOM 2369 C C . VAL A 1 309 ? 13.415 8.432 22.414 1.00 91.69 309 VAL A C 1
ATOM 2371 O O . VAL A 1 309 ? 13.784 7.733 23.364 1.00 91.69 309 VAL A O 1
ATOM 2374 N N . CYS A 1 310 ? 14.118 8.475 21.281 1.00 85.50 310 CYS A N 1
ATOM 2375 C CA . CYS A 1 310 ? 15.121 7.466 20.912 1.00 85.50 310 CYS A CA 1
ATOM 2376 C C . CYS A 1 310 ? 16.571 7.707 21.384 1.00 85.50 310 CYS A C 1
ATOM 2378 O O . CYS A 1 310 ? 17.372 6.760 21.346 1.00 85.50 310 CYS A O 1
ATOM 2380 N N . HIS A 1 311 ? 16.974 8.921 21.762 1.00 82.88 311 HIS A N 1
ATOM 2381 C CA . HIS A 1 311 ? 18.391 9.240 21.969 1.00 82.88 311 HIS A CA 1
ATOM 2382 C C . HIS A 1 311 ? 18.691 9.800 23.357 1.00 82.88 311 HIS A C 1
ATOM 2384 O O . HIS A 1 311 ? 19.393 9.130 24.124 1.00 82.88 311 HIS A O 1
ATOM 2390 N N . ASP A 1 312 ? 18.201 10.993 23.678 1.00 85.62 312 ASP A N 1
ATOM 2391 C CA . ASP A 1 312 ? 18.736 11.772 24.796 1.00 85.62 312 ASP A CA 1
ATOM 2392 C C . ASP A 1 312 ? 17.998 11.519 26.110 1.00 85.62 312 ASP A C 1
ATOM 2394 O O . ASP A 1 312 ? 16.783 11.691 26.224 1.00 85.62 312 ASP A O 1
ATOM 2398 N N . LEU A 1 313 ? 18.761 11.191 27.160 1.00 88.44 313 LEU A N 1
ATOM 2399 C CA . LEU A 1 313 ? 18.211 10.965 28.499 1.00 88.44 313 LEU A CA 1
ATOM 2400 C C . LEU A 1 313 ? 17.491 12.202 29.047 1.00 88.44 313 LEU A C 1
ATOM 2402 O O . LEU A 1 313 ? 16.483 12.061 29.729 1.00 88.44 313 LEU A O 1
ATOM 2406 N N . VAL A 1 314 ? 17.988 13.402 28.735 1.00 90.44 314 VAL A N 1
ATOM 2407 C CA . VAL A 1 314 ? 17.379 14.665 29.181 1.00 90.44 314 VAL A CA 1
ATOM 2408 C C . VAL A 1 314 ? 15.950 14.779 28.654 1.00 90.44 314 VAL A C 1
ATOM 2410 O O . VAL A 1 314 ? 15.029 15.030 29.427 1.00 90.44 314 VAL A O 1
ATOM 2413 N N . TYR A 1 315 ? 15.755 14.506 27.365 1.00 90.38 315 TYR A N 1
ATOM 2414 C CA . TYR A 1 315 ? 14.437 14.505 26.741 1.00 90.38 315 TYR A CA 1
ATOM 2415 C C . TYR A 1 315 ? 13.554 13.369 27.265 1.00 90.38 315 TYR A C 1
ATOM 2417 O O . TYR A 1 315 ? 12.379 13.574 27.564 1.00 90.38 315 TYR A O 1
ATOM 2425 N N . GLN A 1 316 ? 14.111 12.178 27.477 1.00 92.94 316 GLN A N 1
ATOM 2426 C CA . GLN A 1 316 ? 13.369 11.064 28.077 1.00 92.94 316 GLN A CA 1
ATOM 2427 C C . GLN A 1 316 ? 12.851 11.417 29.483 1.00 92.94 316 GLN A C 1
ATOM 2429 O O . GLN A 1 316 ? 11.688 11.163 29.798 1.00 92.94 316 GLN A O 1
ATOM 2434 N N . GLU A 1 317 ? 13.678 12.049 30.321 1.00 91.75 317 GLU A N 1
ATOM 2435 C CA . GLU A 1 317 ? 13.278 12.514 31.654 1.00 91.75 317 GLU A CA 1
ATOM 2436 C C . GLU A 1 317 ? 12.279 13.680 31.594 1.00 91.75 317 GLU A C 1
ATOM 2438 O O . GLU A 1 317 ? 11.351 13.736 32.407 1.00 91.75 317 GLU A O 1
ATOM 2443 N N . GLU A 1 318 ? 12.409 14.584 30.623 1.00 91.81 318 GLU A N 1
ATOM 2444 C CA . GLU A 1 318 ? 11.447 15.666 30.390 1.00 91.81 318 GLU A CA 1
ATOM 2445 C C . GLU A 1 318 ? 10.056 15.118 30.030 1.00 91.81 318 GLU A C 1
ATOM 2447 O O . GLU A 1 318 ? 9.063 15.523 30.640 1.00 91.81 318 GLU A O 1
ATOM 2452 N N . ALA A 1 319 ? 9.971 14.149 29.111 1.00 91.56 319 ALA A N 1
ATOM 2453 C CA . ALA A 1 319 ? 8.712 13.495 28.752 1.00 91.56 319 ALA A CA 1
ATOM 2454 C C . ALA A 1 319 ? 8.069 12.802 29.963 1.00 91.56 319 ALA A C 1
ATOM 2456 O O . ALA A 1 319 ? 6.894 13.026 30.262 1.00 91.56 319 ALA A O 1
ATOM 2457 N N . LEU A 1 320 ? 8.846 11.997 30.695 1.00 91.81 320 LEU A N 1
ATOM 2458 C CA . LEU A 1 320 ? 8.360 11.253 31.861 1.00 91.81 320 LEU A CA 1
ATOM 2459 C C . LEU A 1 320 ? 7.913 12.182 32.995 1.00 91.81 320 LEU A C 1
ATOM 2461 O O . LEU A 1 320 ? 6.865 11.957 33.600 1.00 91.81 320 LEU A O 1
ATOM 2465 N N . SER A 1 321 ? 8.686 13.230 33.286 1.00 91.62 321 SER A N 1
ATOM 2466 C CA . SER A 1 321 ? 8.337 14.201 34.329 1.00 91.62 321 SER A CA 1
ATOM 2467 C C . SER A 1 321 ? 7.093 15.010 33.963 1.00 91.62 321 SER A C 1
ATOM 2469 O O . SER A 1 321 ? 6.264 15.275 34.833 1.00 91.62 321 SER A O 1
ATOM 2471 N N . SER A 1 322 ? 6.918 15.349 32.685 1.00 91.31 322 SER A N 1
ATOM 2472 C CA . SER A 1 322 ? 5.732 16.050 32.186 1.00 91.31 322 SER A CA 1
ATOM 2473 C C . SER A 1 322 ? 4.480 15.178 32.285 1.00 91.31 322 SER A C 1
ATOM 2475 O O . SER A 1 322 ? 3.465 15.622 32.818 1.00 91.31 322 SER A O 1
ATOM 2477 N N . LEU A 1 323 ? 4.558 13.913 31.861 1.00 90.62 323 LEU A N 1
ATOM 2478 C CA . LEU A 1 323 ? 3.450 12.960 31.983 1.00 90.62 323 LEU A CA 1
ATOM 2479 C C . LEU A 1 323 ? 3.088 12.676 33.447 1.00 90.62 323 LEU A C 1
ATOM 2481 O O . LEU A 1 323 ? 1.905 12.633 33.779 1.00 90.62 323 LEU A O 1
ATOM 2485 N N . ARG A 1 324 ? 4.088 12.548 34.329 1.00 90.00 324 ARG A N 1
ATOM 2486 C CA . ARG A 1 324 ? 3.876 12.357 35.770 1.00 90.00 324 ARG A CA 1
ATOM 2487 C C . ARG A 1 324 ? 3.128 13.530 36.399 1.00 90.00 324 ARG A C 1
ATOM 2489 O O . ARG A 1 324 ? 2.110 13.315 37.045 1.00 90.00 324 ARG A O 1
ATOM 2496 N N . LYS A 1 325 ? 3.573 14.764 36.142 1.00 88.19 325 LYS A N 1
ATOM 2497 C CA . LYS A 1 325 ? 2.898 15.969 36.649 1.00 88.19 325 LYS A CA 1
ATOM 2498 C C . LYS A 1 325 ? 1.429 16.007 36.238 1.00 88.19 325 LYS A C 1
ATOM 2500 O O . LYS A 1 325 ? 0.580 16.366 37.047 1.00 88.19 325 LYS A O 1
ATOM 2505 N N . VAL A 1 326 ? 1.111 15.641 34.994 1.00 86.62 326 VAL A N 1
ATOM 2506 C CA . VAL A 1 326 ? -0.281 15.647 34.517 1.00 86.62 326 VAL A CA 1
ATOM 2507 C C . VAL A 1 326 ? -1.103 14.495 35.100 1.00 86.62 326 VAL A C 1
ATOM 2509 O O . VAL A 1 326 ? -2.297 14.674 35.328 1.00 86.62 326 VAL A O 1
ATOM 2512 N N . TYR A 1 327 ? -0.486 13.346 35.379 1.00 84.19 327 TYR A N 1
ATOM 2513 C CA . TYR A 1 327 ? -1.146 12.248 36.086 1.00 84.19 327 TYR A CA 1
ATOM 2514 C C . TYR A 1 327 ? -1.530 12.646 37.519 1.00 84.19 327 TYR A C 1
ATOM 2516 O O . TYR A 1 327 ? -2.657 12.411 37.934 1.00 84.19 327 TYR A O 1
ATOM 2524 N N . GLU A 1 328 ? -0.616 13.295 38.246 1.00 83.19 328 GLU A N 1
ATOM 2525 C CA . GLU A 1 328 ? -0.821 13.715 39.642 1.00 83.19 328 GLU A CA 1
ATOM 2526 C C . GLU A 1 328 ? -1.812 14.883 39.776 1.00 83.19 328 GLU A C 1
ATOM 2528 O O . GLU A 1 328 ? -2.590 14.944 40.724 1.00 83.19 328 GLU A O 1
ATOM 2533 N N . THR A 1 329 ? -1.788 15.834 38.836 1.00 79.44 329 THR A N 1
ATOM 2534 C CA . THR A 1 329 ? -2.596 17.069 38.919 1.00 79.44 329 THR A CA 1
ATOM 2535 C C . THR A 1 329 ? -3.932 16.998 38.177 1.00 79.44 329 THR A C 1
ATOM 2537 O O . THR A 1 329 ? -4.804 17.839 38.404 1.00 79.44 329 THR A O 1
ATOM 2540 N N . GLY A 1 330 ? -4.101 16.045 37.259 1.00 68.69 330 GLY A N 1
ATOM 2541 C CA . GLY A 1 330 ? -5.211 16.021 36.310 1.00 68.69 330 GLY A CA 1
ATOM 2542 C C . GLY A 1 330 ? -6.228 14.909 36.560 1.00 68.69 330 GLY A C 1
ATOM 2543 O O . GLY A 1 330 ? -5.888 13.792 36.927 1.00 68.69 330 GLY A O 1
ATOM 2544 N N . ASN A 1 331 ? -7.499 15.171 36.240 1.00 74.56 331 ASN A N 1
ATOM 2545 C CA . ASN A 1 331 ? -8.563 14.159 36.251 1.00 74.56 331 ASN A CA 1
ATOM 2546 C C . ASN A 1 331 ? -8.551 13.309 34.956 1.00 74.56 331 ASN A C 1
ATOM 2548 O O . ASN A 1 331 ? -9.531 13.258 34.212 1.00 74.56 331 ASN A O 1
ATOM 2552 N N . TYR A 1 332 ? -7.399 12.706 34.638 1.00 80.38 332 TYR A N 1
ATOM 2553 C CA . TYR A 1 332 ? -7.162 11.944 33.399 1.00 80.38 332 TYR A CA 1
ATOM 2554 C C . TYR A 1 332 ? -6.909 10.450 33.631 1.00 80.38 332 TYR A C 1
ATOM 2556 O O . TYR A 1 332 ? -6.559 9.735 32.691 1.00 80.38 332 TYR A O 1
ATOM 2564 N N . GLU A 1 333 ? -7.121 9.958 34.851 1.00 80.44 333 GLU A N 1
ATOM 2565 C CA . GLU A 1 333 ? -6.805 8.585 35.263 1.00 80.44 333 GLU A CA 1
ATOM 2566 C C . GLU A 1 333 ? -7.411 7.524 34.327 1.00 80.44 333 GLU A C 1
ATOM 2568 O O . GLU A 1 333 ? -6.753 6.560 33.944 1.00 80.44 333 GLU A O 1
ATOM 2573 N N . THR A 1 334 ? -8.641 7.745 33.855 1.00 84.50 334 THR A N 1
ATOM 2574 C CA . THR A 1 334 ? -9.320 6.848 32.903 1.00 84.50 334 THR A CA 1
ATOM 2575 C C . THR A 1 334 ? -8.572 6.700 31.576 1.00 84.50 334 THR A C 1
ATOM 2577 O O . THR A 1 334 ? -8.513 5.598 31.025 1.00 84.50 334 THR A O 1
ATOM 2580 N N . ILE A 1 335 ? -7.977 7.782 31.062 1.00 86.12 335 ILE A N 1
ATOM 2581 C CA . ILE A 1 335 ? -7.185 7.764 29.825 1.00 86.12 335 ILE A CA 1
ATOM 2582 C C . ILE A 1 335 ? -5.920 6.947 30.062 1.00 86.12 335 ILE A C 1
ATOM 2584 O O . ILE A 1 335 ? -5.652 6.022 29.297 1.00 86.12 335 ILE A O 1
ATOM 2588 N N . PHE A 1 336 ? -5.194 7.243 31.143 1.00 88.00 336 PHE A N 1
ATOM 2589 C CA . PHE A 1 336 ? -3.957 6.542 31.473 1.00 88.00 336 PHE A CA 1
ATOM 2590 C C . PHE A 1 336 ? -4.192 5.047 31.699 1.00 88.00 336 PHE A C 1
ATOM 2592 O O . PHE A 1 336 ? -3.485 4.234 31.111 1.00 88.00 336 PHE A O 1
ATOM 2599 N N . ASN A 1 337 ? -5.222 4.675 32.462 1.00 88.69 337 ASN A N 1
ATOM 2600 C CA . ASN A 1 337 ? -5.576 3.276 32.703 1.00 88.69 337 ASN A CA 1
ATOM 2601 C C . ASN A 1 337 ? -5.914 2.549 31.393 1.00 88.69 337 ASN A C 1
ATOM 2603 O O . ASN A 1 337 ? -5.385 1.471 31.137 1.00 88.69 337 ASN A O 1
ATOM 2607 N N . THR A 1 338 ? -6.701 3.175 30.509 1.00 90.25 338 THR A N 1
ATOM 2608 C CA . THR A 1 338 ? -7.028 2.591 29.195 1.00 90.25 338 THR A CA 1
ATOM 2609 C C . THR A 1 338 ? -5.774 2.380 28.338 1.00 90.25 338 THR A C 1
ATOM 2611 O O . THR A 1 338 ? -5.647 1.358 27.660 1.00 90.25 338 THR A O 1
ATOM 2614 N N . THR A 1 339 ? -4.844 3.336 28.358 1.00 91.81 339 THR A N 1
ATOM 2615 C CA . THR A 1 339 ? -3.565 3.250 27.646 1.00 91.81 339 THR A CA 1
ATOM 2616 C C . THR A 1 339 ? -2.687 2.125 28.201 1.00 91.81 339 THR A C 1
ATOM 2618 O O . THR A 1 339 ? -2.235 1.259 27.448 1.00 91.81 339 THR A O 1
ATOM 2621 N N . VAL A 1 340 ? -2.497 2.084 29.523 1.00 92.19 340 VAL A N 1
ATOM 2622 C CA . VAL A 1 340 ? -1.719 1.036 30.201 1.00 92.19 340 VAL A CA 1
ATOM 2623 C C . VAL A 1 340 ? -2.324 -0.340 29.939 1.00 92.19 340 VAL A C 1
ATOM 2625 O O . VAL A 1 340 ? -1.581 -1.277 29.655 1.00 92.19 340 VAL A O 1
ATOM 2628 N N . ASP A 1 341 ? -3.650 -0.476 29.939 1.00 93.50 341 ASP A N 1
ATOM 2629 C CA . ASP A 1 341 ? -4.325 -1.744 29.655 1.00 93.50 341 ASP A CA 1
ATOM 2630 C C . ASP A 1 341 ? -3.999 -2.286 28.258 1.00 93.50 341 ASP A C 1
ATOM 2632 O O . ASP A 1 341 ? -3.787 -3.493 28.101 1.00 93.50 341 ASP A O 1
ATOM 2636 N N . ARG A 1 342 ? -3.911 -1.425 27.233 1.00 94.56 342 ARG A N 1
ATOM 2637 C CA . ARG A 1 342 ? -3.503 -1.848 25.879 1.00 94.56 342 ARG A CA 1
ATOM 2638 C C . ARG A 1 342 ? -2.053 -2.319 25.847 1.00 94.56 342 ARG A C 1
ATOM 2640 O O . ARG A 1 342 ? -1.765 -3.354 25.246 1.00 94.56 342 ARG A O 1
ATOM 2647 N N . ILE A 1 343 ? -1.157 -1.599 26.519 1.00 94.69 343 ILE A N 1
ATOM 2648 C CA . ILE A 1 343 ? 0.268 -1.951 26.595 1.00 94.69 343 ILE A CA 1
ATOM 2649 C C . ILE A 1 343 ? 0.439 -3.274 27.348 1.00 94.69 343 ILE A C 1
ATOM 2651 O O . ILE A 1 343 ? 1.100 -4.189 26.863 1.00 94.69 343 ILE A O 1
ATOM 2655 N N . VAL A 1 344 ? -0.241 -3.439 28.483 1.00 93.56 344 VAL A N 1
ATOM 2656 C CA . VAL A 1 344 ? -0.209 -4.669 29.282 1.00 93.56 344 VAL A CA 1
ATOM 2657 C C . VAL A 1 344 ? -0.814 -5.850 28.517 1.00 93.56 344 VAL A C 1
ATOM 2659 O O . VAL A 1 344 ? -0.299 -6.962 28.622 1.00 93.56 344 VAL A O 1
ATOM 2662 N N . LYS A 1 345 ? -1.871 -5.652 27.714 1.00 94.25 345 LYS A N 1
ATOM 2663 C CA . LYS A 1 345 ? -2.394 -6.694 26.805 1.00 94.25 345 LYS A CA 1
ATOM 2664 C C . LYS A 1 345 ? -1.333 -7.169 25.810 1.00 94.25 345 LYS A C 1
ATOM 2666 O O . LYS A 1 345 ? -1.282 -8.364 25.528 1.00 94.25 345 LYS A O 1
ATOM 2671 N N . LEU A 1 346 ? -0.495 -6.264 25.304 1.00 93.56 346 LEU A N 1
ATOM 2672 C CA . LEU A 1 346 ? 0.619 -6.620 24.426 1.00 93.56 346 LEU A CA 1
ATOM 2673 C C . LEU A 1 346 ? 1.716 -7.369 25.201 1.00 93.56 346 LEU A C 1
ATOM 2675 O O . LEU A 1 346 ? 2.124 -8.449 24.784 1.00 93.56 346 LEU A O 1
ATOM 2679 N N . GLN A 1 347 ? 2.120 -6.862 26.369 1.00 93.50 347 GLN A N 1
ATOM 2680 C CA . GLN A 1 347 ? 3.144 -7.485 27.218 1.00 93.50 347 GLN A CA 1
ATOM 2681 C C . GLN A 1 347 ? 2.764 -8.884 27.714 1.00 93.50 347 GLN A C 1
ATOM 2683 O O . GLN A 1 347 ? 3.628 -9.747 27.808 1.00 93.50 347 GLN A O 1
ATOM 2688 N N . LYS A 1 348 ? 1.476 -9.146 27.976 1.00 93.56 348 LYS A N 1
ATOM 2689 C CA . LYS A 1 348 ? 0.962 -10.474 28.366 1.00 93.56 348 LYS A CA 1
ATOM 2690 C C . LYS A 1 348 ? 1.265 -11.576 27.349 1.00 93.56 348 LYS A C 1
ATOM 2692 O O . LYS A 1 348 ? 1.237 -12.746 27.714 1.00 93.56 348 LYS A O 1
ATOM 2697 N N . LYS A 1 349 ? 1.519 -11.218 26.087 1.00 91.56 349 LYS A N 1
ATOM 2698 C CA . LYS A 1 349 ? 1.919 -12.173 25.045 1.00 91.56 349 LYS A CA 1
ATOM 2699 C C . LYS A 1 349 ? 3.386 -12.616 25.187 1.00 91.56 349 LYS A C 1
ATOM 2701 O O . LYS A 1 349 ? 3.783 -13.555 24.508 1.00 91.56 349 LYS A O 1
ATOM 2706 N N . LEU A 1 350 ? 4.180 -11.957 26.036 1.00 91.31 350 LEU A N 1
ATOM 2707 C CA . LEU A 1 350 ? 5.574 -12.293 26.320 1.00 91.31 350 LEU A CA 1
ATOM 2708 C C . LEU A 1 350 ? 5.692 -13.010 27.670 1.00 91.31 350 LEU A C 1
ATOM 2710 O O . LEU A 1 350 ? 5.093 -12.593 28.662 1.00 91.31 350 LEU A O 1
ATOM 2714 N N . THR A 1 351 ? 6.524 -14.051 27.727 1.00 90.50 351 THR A N 1
ATOM 2715 C CA . THR A 1 351 ? 6.862 -14.760 28.970 1.00 90.50 351 THR A CA 1
ATOM 2716 C C . THR A 1 351 ? 8.367 -14.715 29.236 1.00 90.50 351 THR A C 1
ATOM 2718 O O . THR A 1 351 ? 9.184 -14.605 28.315 1.00 90.50 351 THR A O 1
ATOM 2721 N N . TRP A 1 352 ? 8.752 -14.794 30.513 1.00 89.06 352 TRP A N 1
ATOM 2722 C CA . TRP A 1 352 ? 10.162 -14.827 30.915 1.00 89.06 352 TRP A CA 1
ATOM 2723 C C . TRP A 1 352 ? 10.879 -16.082 30.408 1.00 89.06 352 TRP A C 1
ATOM 2725 O O . TRP A 1 352 ? 12.015 -15.990 29.954 1.00 89.06 352 TRP A O 1
ATOM 2735 N N . GLU A 1 353 ? 10.185 -17.223 30.383 1.00 84.81 353 GLU A N 1
ATOM 2736 C CA . GLU A 1 353 ? 10.700 -18.497 29.862 1.00 84.81 353 GLU A CA 1
ATOM 2737 C C . GLU A 1 353 ? 11.157 -18.373 28.402 1.00 84.81 353 GLU A C 1
ATOM 2739 O O . GLU A 1 353 ? 12.283 -18.732 28.066 1.00 84.81 353 GLU A O 1
ATOM 2744 N N . GLN A 1 354 ? 10.319 -17.785 27.541 1.00 81.50 354 GLN A N 1
ATOM 2745 C CA . GLN A 1 354 ? 10.646 -17.574 26.127 1.00 81.50 354 GLN A CA 1
ATOM 2746 C C . GLN A 1 354 ? 11.729 -16.510 25.918 1.00 81.50 354 GLN A C 1
ATOM 2748 O O . GLN A 1 354 ? 12.433 -16.535 24.913 1.00 81.50 354 GLN A O 1
ATOM 2753 N N . THR A 1 355 ? 11.841 -15.549 26.837 1.00 82.94 355 THR A N 1
ATOM 2754 C CA . THR A 1 355 ? 12.820 -14.458 26.747 1.00 82.94 355 THR A CA 1
ATOM 2755 C C . THR A 1 355 ? 14.230 -14.928 27.101 1.00 82.94 355 THR A C 1
ATOM 2757 O O . THR A 1 355 ? 15.177 -14.571 26.404 1.00 82.94 355 THR A O 1
ATOM 2760 N N . PHE A 1 356 ? 14.384 -15.742 28.151 1.00 83.94 356 PHE A N 1
ATOM 2761 C CA . PHE A 1 356 ? 15.689 -16.287 28.547 1.00 83.94 356 PHE A CA 1
ATOM 2762 C C . PHE A 1 356 ? 16.103 -17.520 27.728 1.00 83.94 356 PHE A C 1
ATOM 2764 O O . PHE A 1 356 ? 17.296 -17.807 27.631 1.00 83.94 356 PHE A O 1
ATOM 2771 N N . GLY A 1 357 ? 15.148 -18.204 27.088 1.00 76.69 357 GLY A N 1
ATOM 2772 C CA . GLY A 1 357 ? 15.389 -19.262 26.104 1.00 76.69 357 GLY A CA 1
ATOM 2773 C C . GLY A 1 357 ? 14.855 -18.903 24.713 1.00 76.69 357 GLY A C 1
ATOM 2774 O O . GLY A 1 357 ? 13.885 -19.528 24.277 1.00 76.69 357 GLY A O 1
ATOM 2775 N N . PRO A 1 358 ? 15.434 -17.907 24.007 1.00 79.44 358 PRO A N 1
ATOM 2776 C CA . PRO A 1 358 ? 14.987 -17.563 22.663 1.00 79.44 358 PRO A CA 1
ATOM 2777 C C . PRO A 1 358 ? 15.215 -18.742 21.701 1.00 79.44 358 PRO A C 1
ATOM 2779 O O . PRO A 1 358 ? 16.181 -19.492 21.869 1.00 79.44 358 PRO A O 1
ATOM 2782 N N . PRO A 1 359 ? 14.357 -18.915 20.679 1.00 80.31 359 PRO A N 1
ATOM 2783 C CA . PRO A 1 359 ? 14.499 -20.005 19.721 1.00 80.31 359 PRO A CA 1
ATOM 2784 C C . PRO A 1 359 ? 15.829 -19.883 18.971 1.00 80.31 359 PRO A C 1
ATOM 2786 O O . PRO A 1 359 ? 16.128 -18.837 18.400 1.00 80.31 359 PRO A O 1
ATOM 2789 N N . GLU A 1 360 ? 16.630 -20.945 18.956 1.00 82.56 360 GLU A N 1
ATOM 2790 C CA . GLU A 1 360 ? 17.872 -20.963 18.185 1.00 82.56 360 GLU A CA 1
ATOM 2791 C C . GLU A 1 360 ? 17.608 -21.274 16.714 1.00 82.56 360 GLU A C 1
ATOM 2793 O O . GLU A 1 360 ? 16.781 -22.121 16.367 1.00 82.56 360 GLU A O 1
ATOM 2798 N N . ILE A 1 361 ? 18.352 -20.605 15.837 1.00 84.94 361 ILE A N 1
ATOM 2799 C CA . ILE A 1 361 ? 18.347 -20.922 14.414 1.00 84.94 361 ILE A CA 1
ATOM 2800 C C . ILE A 1 361 ? 19.363 -22.019 14.153 1.00 84.94 361 ILE A C 1
ATOM 2802 O O . ILE A 1 361 ? 20.560 -21.866 14.394 1.00 84.94 361 ILE A O 1
ATOM 2806 N N . THR A 1 362 ? 18.870 -23.133 13.622 1.00 87.19 362 THR A N 1
ATOM 2807 C CA . THR A 1 362 ? 19.730 -24.216 13.152 1.00 87.19 362 THR A CA 1
ATOM 2808 C C . THR A 1 362 ? 20.501 -23.781 11.908 1.00 87.19 362 THR A C 1
ATOM 2810 O O . THR A 1 362 ? 20.029 -22.979 11.098 1.00 87.19 362 THR A O 1
ATOM 2813 N N . ARG A 1 363 ? 21.688 -24.361 11.708 1.00 86.06 363 ARG A N 1
ATOM 2814 C CA . ARG A 1 363 ? 22.518 -24.084 10.526 1.00 86.06 363 ARG A CA 1
ATOM 2815 C C . ARG A 1 363 ? 21.780 -24.367 9.210 1.00 86.06 363 ARG A C 1
ATOM 2817 O O . ARG A 1 363 ? 21.987 -23.657 8.232 1.00 86.06 363 ARG A O 1
ATOM 2824 N N . ASP A 1 364 ? 20.894 -25.358 9.193 1.00 87.94 364 ASP A N 1
ATOM 2825 C CA . ASP A 1 364 ? 20.108 -25.704 8.005 1.00 87.94 364 ASP A CA 1
ATOM 2826 C C . ASP A 1 364 ? 19.053 -24.639 7.680 1.00 87.94 364 ASP A C 1
ATOM 2828 O O . ASP A 1 364 ? 18.907 -24.248 6.519 1.00 87.94 364 ASP A O 1
ATOM 2832 N N . MET A 1 365 ? 18.359 -24.114 8.699 1.00 89.38 365 MET A N 1
ATOM 2833 C CA . MET A 1 365 ? 17.425 -22.995 8.529 1.00 89.38 365 MET A CA 1
ATOM 2834 C C . MET A 1 365 ? 18.144 -21.750 8.019 1.00 89.38 365 MET A C 1
ATOM 2836 O O . MET A 1 365 ? 17.685 -21.118 7.071 1.00 89.38 365 MET A O 1
ATOM 2840 N N . TRP A 1 366 ? 19.308 -21.452 8.590 1.00 88.81 366 TRP A N 1
ATOM 2841 C CA . TRP A 1 366 ? 20.158 -20.350 8.161 1.00 88.81 366 TRP A CA 1
ATOM 2842 C C . TRP A 1 366 ? 20.539 -20.437 6.673 1.00 88.81 366 TRP A C 1
ATOM 2844 O O . TRP A 1 366 ? 20.339 -19.497 5.905 1.00 88.81 366 TRP A O 1
ATOM 2854 N N . ILE A 1 367 ? 21.010 -21.604 6.223 1.00 90.62 367 ILE A N 1
ATOM 2855 C CA . ILE A 1 367 ? 21.326 -21.845 4.806 1.00 90.62 367 ILE A CA 1
ATOM 2856 C C . ILE A 1 367 ? 20.069 -21.695 3.934 1.00 90.62 367 ILE A C 1
ATOM 2858 O O . ILE A 1 367 ? 20.145 -21.188 2.813 1.00 90.62 367 ILE A O 1
ATOM 2862 N N . SER A 1 368 ? 18.902 -22.119 4.427 1.00 94.06 368 SER A N 1
ATOM 2863 C CA . SER A 1 368 ? 17.627 -21.923 3.730 1.00 94.06 368 SER A CA 1
ATOM 2864 C C . SER A 1 368 ? 17.267 -20.441 3.590 1.00 94.06 368 SER A C 1
ATOM 2866 O O . SER A 1 368 ? 16.805 -20.033 2.526 1.00 94.06 368 SER A O 1
ATOM 2868 N N . HIS A 1 369 ? 17.497 -19.628 4.623 1.00 94.19 369 HIS A N 1
ATOM 2869 C CA . HIS A 1 369 ? 17.261 -18.184 4.590 1.00 94.19 369 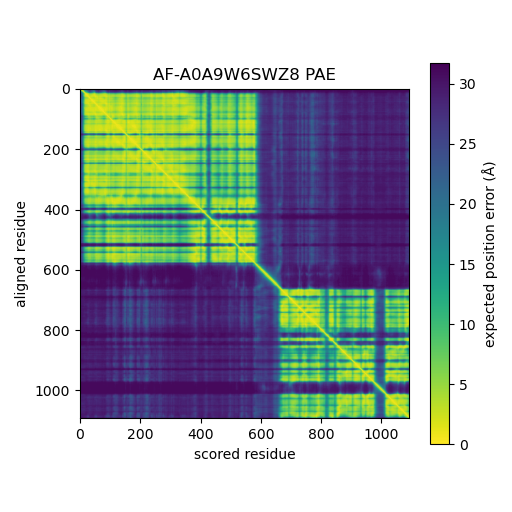HIS A CA 1
ATOM 2870 C C . HIS A 1 369 ? 18.191 -17.484 3.594 1.00 94.19 369 HIS A C 1
ATOM 2872 O O . HIS A 1 369 ? 17.725 -16.685 2.783 1.00 94.19 369 HIS A O 1
ATOM 2878 N N . GLN A 1 370 ? 19.476 -17.849 3.565 1.00 92.00 370 GLN A N 1
ATOM 2879 C CA . GLN A 1 370 ? 20.426 -17.332 2.576 1.00 92.00 370 GLN A CA 1
ATOM 2880 C C . GLN A 1 370 ? 20.011 -17.685 1.140 1.00 92.00 370 GLN A C 1
ATOM 2882 O O . GLN A 1 370 ? 20.036 -16.830 0.256 1.00 92.00 370 GLN A O 1
ATOM 2887 N N . LYS A 1 371 ? 19.566 -18.926 0.899 1.00 94.44 371 LYS A N 1
ATOM 2888 C CA . LYS A 1 371 ? 19.028 -19.340 -0.409 1.00 94.44 371 LYS A CA 1
ATOM 2889 C C . LYS A 1 371 ? 17.779 -18.547 -0.791 1.00 94.44 371 LYS A C 1
ATOM 2891 O O . LYS A 1 371 ? 17.665 -18.131 -1.941 1.00 94.44 371 LYS A O 1
ATOM 2896 N N . LEU A 1 372 ? 16.869 -18.327 0.158 1.00 95.62 372 LEU A N 1
ATOM 2897 C CA . LEU A 1 372 ? 15.666 -17.522 -0.050 1.00 95.62 372 LEU A CA 1
ATOM 2898 C C . LEU A 1 372 ? 16.015 -16.067 -0.385 1.00 95.62 372 LEU A C 1
ATOM 2900 O O . LEU A 1 372 ? 15.441 -15.511 -1.315 1.00 95.62 372 LEU A O 1
ATOM 2904 N N . SER A 1 373 ? 16.974 -15.472 0.330 1.00 94.69 373 SER A N 1
ATOM 2905 C CA . SER A 1 373 ? 17.473 -14.123 0.049 1.00 94.69 373 SER A CA 1
ATOM 2906 C C . SER A 1 373 ? 18.033 -14.023 -1.371 1.00 94.69 373 SER A C 1
ATOM 2908 O O . SER A 1 373 ? 17.597 -13.171 -2.146 1.00 94.69 373 SER A O 1
ATOM 2910 N N . ILE A 1 374 ? 18.922 -14.947 -1.755 1.00 93.19 374 ILE A N 1
ATOM 2911 C CA . ILE A 1 374 ? 19.489 -15.013 -3.108 1.00 93.19 374 ILE A CA 1
ATOM 2912 C C . ILE A 1 374 ? 18.382 -15.127 -4.160 1.00 93.19 374 ILE A C 1
ATOM 2914 O O . ILE A 1 374 ? 18.410 -14.414 -5.161 1.00 93.19 374 ILE A O 1
ATOM 2918 N N . GLU A 1 375 ? 17.394 -15.994 -3.944 1.00 94.19 375 GLU A N 1
ATOM 2919 C CA . GLU A 1 375 ? 16.287 -16.162 -4.886 1.00 94.19 375 GLU A CA 1
ATOM 2920 C C . GLU A 1 375 ? 15.425 -14.898 -5.002 1.00 94.19 375 GLU A C 1
ATOM 2922 O O . GLU A 1 375 ? 15.052 -14.500 -6.107 1.00 94.19 375 GLU A O 1
ATOM 2927 N N . ALA A 1 376 ? 15.149 -14.228 -3.882 1.00 94.94 376 ALA A N 1
ATOM 2928 C CA . ALA A 1 376 ? 14.398 -12.980 -3.867 1.00 94.94 376 ALA A CA 1
ATOM 2929 C C . ALA A 1 376 ? 15.149 -11.861 -4.614 1.00 94.94 376 ALA A C 1
ATOM 2931 O O . ALA A 1 376 ? 14.549 -11.182 -5.446 1.00 94.94 376 ALA A O 1
ATOM 2932 N N . TYR A 1 377 ? 16.465 -11.725 -4.407 1.00 94.31 377 TYR A N 1
ATOM 2933 C CA . TYR A 1 377 ? 17.317 -10.786 -5.151 1.00 94.31 377 TYR A CA 1
ATOM 2934 C C . TYR A 1 377 ? 17.367 -11.086 -6.648 1.00 94.31 377 TYR A C 1
ATOM 2936 O O . TYR A 1 377 ? 17.288 -10.189 -7.483 1.00 94.31 377 TYR A O 1
ATOM 2944 N N . LYS A 1 378 ? 17.476 -12.364 -7.010 1.00 92.62 378 LYS A N 1
ATOM 2945 C CA . LYS A 1 378 ? 17.469 -12.796 -8.409 1.00 92.62 378 LYS A CA 1
ATOM 2946 C C . LYS A 1 378 ? 16.162 -12.445 -9.109 1.00 92.62 378 LYS A C 1
ATOM 2948 O O . LYS A 1 378 ? 16.190 -12.026 -10.266 1.00 92.62 378 LYS A O 1
ATOM 2953 N N . ARG A 1 379 ? 15.035 -12.622 -8.415 1.00 93.25 379 ARG A N 1
ATOM 2954 C CA . ARG A 1 379 ? 13.702 -12.353 -8.958 1.00 93.25 379 ARG A CA 1
ATOM 2955 C C . ARG A 1 379 ? 13.315 -10.882 -8.944 1.00 93.25 379 ARG A C 1
ATOM 2957 O O . ARG A 1 379 ? 12.443 -10.519 -9.727 1.00 93.25 379 ARG A O 1
ATOM 2964 N N . SER A 1 380 ? 13.932 -10.054 -8.101 1.00 94.12 380 SER A N 1
ATOM 2965 C CA . SER A 1 380 ? 13.605 -8.628 -8.009 1.00 94.12 380 SER A CA 1
ATOM 2966 C C . SER A 1 380 ? 14.175 -7.812 -9.171 1.00 94.12 380 SER A C 1
ATOM 2968 O O . SER A 1 380 ? 13.522 -6.873 -9.620 1.00 94.12 380 SER A O 1
ATOM 2970 N N . ILE A 1 381 ? 15.349 -8.171 -9.713 1.00 94.81 381 ILE A N 1
ATOM 2971 C CA . ILE A 1 381 ? 15.996 -7.410 -10.798 1.00 94.81 381 ILE A CA 1
ATOM 2972 C C . ILE A 1 381 ? 15.046 -7.275 -11.994 1.00 94.81 381 ILE A C 1
ATOM 2974 O O . ILE A 1 381 ? 14.587 -8.266 -12.570 1.00 94.81 381 ILE A O 1
ATOM 2978 N N . THR A 1 382 ? 14.773 -6.027 -12.374 1.00 93.88 382 THR A N 1
ATOM 2979 C CA . THR A 1 382 ? 13.763 -5.673 -13.374 1.00 93.88 382 THR A CA 1
ATOM 2980 C C . THR A 1 382 ? 14.427 -5.033 -14.588 1.00 93.88 382 THR A C 1
ATOM 2982 O O . THR A 1 382 ? 15.016 -3.956 -14.490 1.00 93.88 382 THR A O 1
ATOM 2985 N N . LEU A 1 383 ? 14.313 -5.677 -15.751 1.00 92.44 383 LEU A N 1
ATOM 2986 C CA . LEU A 1 383 ? 14.665 -5.065 -17.031 1.00 92.44 383 LEU A CA 1
ATOM 2987 C C . LEU A 1 383 ? 13.455 -4.273 -17.531 1.00 92.44 383 LEU A C 1
ATOM 2989 O O . LEU A 1 383 ? 12.449 -4.859 -17.920 1.00 92.44 383 LEU A O 1
ATOM 2993 N N . VAL A 1 384 ? 13.555 -2.947 -17.509 1.00 87.88 384 VAL A N 1
ATOM 2994 C CA . VAL A 1 384 ? 12.446 -2.053 -17.871 1.00 87.88 384 VAL A CA 1
ATOM 2995 C C . VAL A 1 384 ? 12.348 -1.898 -19.386 1.00 87.88 384 VAL A C 1
ATOM 2997 O O . VAL A 1 384 ? 11.261 -1.919 -19.956 1.00 87.88 384 VAL A O 1
ATOM 3000 N N . ARG A 1 385 ? 13.493 -1.728 -20.056 1.00 87.00 385 ARG A N 1
ATOM 3001 C CA . ARG A 1 385 ? 13.572 -1.603 -21.519 1.00 87.00 385 ARG A CA 1
ATOM 3002 C C . ARG A 1 385 ? 14.955 -1.952 -22.048 1.00 87.00 385 ARG A C 1
ATOM 3004 O O . ARG A 1 385 ? 15.953 -1.710 -21.370 1.00 87.00 385 ARG A O 1
ATOM 3011 N N . ASP A 1 386 ? 15.000 -2.433 -23.288 1.00 86.69 386 ASP A N 1
ATOM 3012 C CA . ASP A 1 386 ? 16.243 -2.736 -24.004 1.00 86.69 386 ASP A CA 1
ATOM 3013 C C . ASP A 1 386 ? 16.132 -2.482 -25.525 1.00 86.69 386 ASP A C 1
ATOM 3015 O O . ASP A 1 386 ? 16.038 -3.398 -26.340 1.00 86.69 386 ASP A O 1
ATOM 3019 N N . TYR A 1 387 ? 16.115 -1.215 -25.948 1.00 79.75 387 TYR A N 1
ATOM 3020 C CA . TYR A 1 387 ? 15.807 -0.862 -27.343 1.00 79.75 387 TYR A CA 1
ATOM 3021 C C . TYR A 1 387 ? 16.803 -1.410 -28.368 1.00 79.75 387 TYR A C 1
ATOM 3023 O O . TYR A 1 387 ? 16.405 -1.760 -29.478 1.00 79.75 387 TYR A O 1
ATOM 3031 N N . ASP A 1 388 ? 18.081 -1.468 -28.003 1.00 71.06 388 ASP A N 1
ATOM 3032 C CA . ASP A 1 388 ? 19.167 -1.895 -28.889 1.00 71.06 388 ASP A CA 1
ATOM 3033 C C . ASP A 1 388 ? 19.596 -3.351 -28.628 1.00 71.06 388 ASP A C 1
ATOM 3035 O O . ASP A 1 388 ? 20.615 -3.793 -29.161 1.00 71.06 388 ASP A O 1
ATOM 3039 N N . GLN A 1 389 ? 18.830 -4.094 -27.814 1.00 82.06 389 GLN A N 1
ATOM 3040 C CA . GLN A 1 389 ? 19.191 -5.428 -27.325 1.00 82.06 389 GLN A CA 1
ATOM 3041 C C . GLN A 1 389 ? 20.639 -5.473 -26.803 1.00 82.06 389 GLN A C 1
ATOM 3043 O O . GLN A 1 389 ? 21.436 -6.334 -27.211 1.00 82.06 389 GLN A O 1
ATOM 3048 N N . CYS A 1 390 ? 21.004 -4.487 -25.971 1.00 82.12 390 CYS A N 1
ATOM 3049 C CA . CYS A 1 390 ? 22.364 -4.341 -25.459 1.00 82.12 390 CYS A CA 1
ATOM 3050 C C . CYS A 1 390 ? 22.741 -5.448 -24.474 1.00 82.12 390 CYS A C 1
ATOM 3052 O O . CYS A 1 390 ? 23.927 -5.659 -24.219 1.00 82.12 390 CYS A O 1
ATOM 3054 N N . ILE A 1 391 ? 21.748 -6.140 -23.919 1.00 86.31 391 ILE A N 1
ATOM 3055 C CA . ILE A 1 391 ? 21.941 -7.246 -22.994 1.00 86.31 391 ILE A CA 1
ATOM 3056 C C . ILE A 1 391 ? 21.700 -8.550 -23.779 1.00 86.31 391 ILE A C 1
ATOM 3058 O O . ILE A 1 391 ? 20.649 -8.704 -24.403 1.00 86.31 391 ILE A O 1
ATOM 3062 N N . PRO A 1 392 ? 22.653 -9.502 -23.799 1.00 87.31 392 PRO A N 1
ATOM 3063 C CA . PRO A 1 392 ? 23.887 -9.530 -23.013 1.00 87.31 392 PRO A CA 1
ATOM 3064 C C . PRO A 1 392 ? 25.049 -8.703 -23.584 1.00 87.31 392 PRO A C 1
ATOM 3066 O O . PRO A 1 392 ? 25.260 -8.653 -24.799 1.00 87.31 392 PRO A O 1
ATOM 3069 N N . LEU A 1 393 ? 25.885 -8.168 -22.683 1.00 86.12 393 LEU A N 1
ATOM 3070 C CA . LEU A 1 393 ? 27.088 -7.380 -23.005 1.00 86.12 393 LEU A CA 1
ATOM 3071 C C . LEU A 1 393 ? 28.074 -8.111 -23.924 1.00 86.12 393 LEU A C 1
ATOM 3073 O O . LEU A 1 393 ? 28.773 -7.483 -24.720 1.00 86.12 393 LEU A O 1
ATOM 3077 N N . THR A 1 394 ? 28.107 -9.444 -23.853 1.00 81.50 394 THR A N 1
ATOM 3078 C CA . THR A 1 394 ? 28.985 -10.322 -24.647 1.00 81.50 394 THR A CA 1
ATOM 3079 C C . THR A 1 394 ? 28.882 -10.075 -26.153 1.00 81.50 394 THR A C 1
ATOM 3081 O O . THR A 1 394 ? 29.852 -10.277 -26.882 1.00 81.50 394 THR A O 1
ATOM 3084 N N . ARG A 1 395 ? 27.741 -9.560 -26.630 1.00 81.12 395 ARG A N 1
ATOM 3085 C CA . ARG A 1 395 ? 27.521 -9.186 -28.035 1.00 81.12 395 ARG A CA 1
ATOM 3086 C C . ARG A 1 395 ? 28.498 -8.125 -28.546 1.00 81.12 395 ARG A C 1
ATOM 3088 O O . ARG A 1 395 ? 28.860 -8.167 -29.722 1.00 81.12 395 ARG A O 1
ATOM 3095 N N . PHE A 1 396 ? 28.932 -7.212 -27.679 1.00 79.69 396 PHE A N 1
ATOM 3096 C CA . PHE A 1 396 ? 29.788 -6.070 -28.027 1.00 79.69 396 PHE A CA 1
ATOM 3097 C C . PHE A 1 396 ? 31.269 -6.303 -27.698 1.00 79.69 396 PHE A C 1
ATOM 3099 O O . PHE A 1 396 ? 32.116 -5.505 -28.095 1.00 79.69 396 PHE A O 1
ATOM 3106 N N . LEU A 1 397 ? 31.592 -7.407 -27.017 1.00 77.06 397 LEU A N 1
ATOM 3107 C CA . LEU A 1 397 ? 32.937 -7.732 -26.526 1.00 77.06 397 LEU A CA 1
ATOM 3108 C C . LEU A 1 397 ? 33.690 -8.727 -27.434 1.00 77.06 397 LEU A C 1
ATOM 3110 O O . LEU A 1 397 ? 34.608 -9.410 -26.990 1.00 77.06 397 LEU A O 1
ATOM 3114 N N . LYS A 1 398 ? 33.323 -8.838 -28.719 1.00 67.00 398 LYS A N 1
ATOM 3115 C CA . LYS A 1 398 ? 34.008 -9.744 -29.661 1.00 67.00 398 LYS A CA 1
ATOM 3116 C C . LYS A 1 398 ? 35.453 -9.287 -29.932 1.00 67.00 398 LYS A C 1
ATOM 3118 O O . LYS A 1 398 ? 35.681 -8.081 -30.065 1.00 67.00 398 LYS A O 1
ATOM 3123 N N . PRO A 1 399 ? 36.416 -10.215 -30.086 1.00 57.59 399 PRO A N 1
ATOM 3124 C CA . PRO A 1 399 ? 37.805 -9.865 -30.359 1.00 57.59 399 PRO A CA 1
ATOM 3125 C C . PRO A 1 399 ? 37.932 -9.232 -31.751 1.00 57.59 399 PRO A C 1
ATOM 3127 O O . PRO A 1 399 ? 37.772 -9.892 -32.778 1.00 57.59 399 PRO A O 1
ATOM 3130 N N . ALA A 1 400 ? 38.220 -7.932 -31.790 1.00 55.16 400 ALA A N 1
ATOM 3131 C CA . ALA A 1 400 ? 38.668 -7.244 -32.994 1.00 55.16 400 ALA A CA 1
ATOM 3132 C C . ALA A 1 400 ? 40.196 -7.131 -32.946 1.00 55.16 400 ALA A C 1
ATOM 3134 O O . ALA A 1 400 ? 40.755 -6.736 -31.922 1.00 55.16 400 ALA A O 1
ATOM 3135 N N . LYS A 1 401 ? 40.878 -7.454 -34.053 1.00 49.25 401 LYS A N 1
ATOM 3136 C CA . LYS A 1 401 ? 42.326 -7.243 -34.200 1.00 49.25 401 LYS A CA 1
ATOM 3137 C C . LYS A 1 401 ? 42.614 -5.744 -33.978 1.00 49.25 401 LYS A C 1
ATOM 3139 O O . LYS A 1 401 ? 42.285 -4.949 -34.850 1.00 49.25 401 LYS A O 1
ATOM 3144 N N . ASN A 1 402 ? 43.195 -5.380 -32.829 1.00 52.66 402 ASN A N 1
ATOM 3145 C CA . ASN A 1 402 ? 43.689 -4.040 -32.442 1.00 52.66 402 ASN A CA 1
ATOM 3146 C C . ASN A 1 402 ? 42.752 -3.074 -31.675 1.00 52.66 402 ASN A C 1
ATOM 3148 O O . ASN A 1 402 ? 43.049 -1.882 -31.640 1.00 52.66 402 ASN A O 1
ATOM 3152 N N . GLN A 1 403 ? 41.675 -3.519 -31.015 1.00 60.19 403 GLN A N 1
ATOM 3153 C CA . GLN A 1 403 ? 40.944 -2.649 -30.067 1.00 60.19 403 GLN A CA 1
ATOM 3154 C C . GLN A 1 403 ? 40.663 -3.341 -28.735 1.00 60.19 403 GLN A C 1
ATOM 3156 O O . GLN A 1 403 ? 39.939 -4.335 -28.706 1.00 60.19 403 GLN A O 1
ATOM 3161 N N . GLU A 1 404 ? 41.160 -2.755 -27.641 1.00 70.75 404 GLU A N 1
ATOM 3162 C CA . GLU A 1 404 ? 40.811 -3.160 -26.277 1.00 70.75 404 GLU A CA 1
ATOM 3163 C C . GLU A 1 404 ? 39.301 -3.022 -26.035 1.00 70.75 404 GLU A C 1
ATOM 3165 O O . GLU A 1 404 ? 38.671 -2.016 -26.378 1.00 70.75 404 GLU A O 1
ATOM 3170 N N . ASN A 1 405 ? 38.703 -4.046 -25.433 1.00 83.00 405 ASN A N 1
ATOM 3171 C CA . ASN A 1 405 ? 37.309 -4.013 -25.017 1.00 83.00 405 ASN A CA 1
ATOM 3172 C C . ASN A 1 405 ? 37.212 -3.352 -23.639 1.00 83.00 405 ASN A C 1
ATOM 3174 O O . ASN A 1 405 ? 37.434 -4.001 -22.624 1.00 83.00 405 ASN A O 1
ATOM 3178 N N . ARG A 1 406 ? 36.879 -2.060 -23.597 1.00 89.12 406 ARG A N 1
ATOM 3179 C CA . ARG A 1 406 ? 36.710 -1.322 -22.336 1.00 89.12 406 ARG A CA 1
ATOM 3180 C C . ARG A 1 406 ? 35.235 -1.102 -22.005 1.00 89.12 406 ARG A C 1
ATOM 3182 O O . ARG A 1 406 ? 34.480 -0.606 -22.850 1.00 89.12 406 ARG A O 1
ATOM 3189 N N . ILE A 1 407 ? 34.849 -1.446 -20.778 1.00 92.06 407 ILE A N 1
ATOM 3190 C CA . ILE A 1 407 ? 33.551 -1.129 -20.173 1.00 92.06 407 ILE A CA 1
ATOM 3191 C C . ILE A 1 407 ? 33.767 0.013 -19.180 1.00 92.06 407 ILE A C 1
ATOM 3193 O O . ILE A 1 407 ? 34.546 -0.128 -18.239 1.00 92.06 407 ILE A O 1
ATOM 3197 N N . LEU A 1 408 ? 33.075 1.133 -19.375 1.00 94.00 408 LEU A N 1
ATOM 3198 C CA . LEU A 1 408 ? 33.101 2.256 -18.444 1.00 94.00 408 LEU A CA 1
ATOM 3199 C C . LEU A 1 408 ? 31.930 2.155 -17.468 1.00 94.00 408 LEU A C 1
ATOM 3201 O O . LEU A 1 408 ? 30.777 2.181 -17.891 1.00 94.00 408 LEU A O 1
ATOM 3205 N N . LEU A 1 409 ? 32.231 2.085 -16.176 1.00 94.44 409 LEU A N 1
ATOM 3206 C CA . LEU A 1 409 ? 31.270 2.180 -15.085 1.00 94.44 409 LEU A CA 1
ATOM 3207 C C . LEU A 1 409 ? 31.304 3.599 -14.505 1.00 94.44 409 LEU A C 1
ATOM 3209 O O . LEU A 1 409 ? 32.303 4.008 -13.913 1.00 94.44 409 LEU A O 1
ATOM 3213 N N . LEU A 1 410 ? 30.205 4.333 -14.674 1.00 93.38 410 LEU A N 1
ATOM 3214 C CA . LEU A 1 410 ? 29.989 5.669 -14.122 1.00 93.38 410 LEU A CA 1
ATOM 3215 C C . LEU A 1 410 ? 29.007 5.587 -12.962 1.00 93.38 410 LEU A C 1
ATOM 3217 O O . LEU A 1 410 ? 27.852 5.210 -13.166 1.00 93.38 410 LEU A O 1
ATOM 3221 N N . THR A 1 411 ? 29.444 5.956 -11.760 1.00 92.38 411 THR A N 1
ATOM 3222 C CA . THR A 1 411 ? 28.609 5.872 -10.551 1.00 92.38 411 THR A CA 1
ATOM 3223 C C . THR A 1 411 ? 28.475 7.216 -9.840 1.00 92.38 411 THR A C 1
ATOM 3225 O O . THR A 1 411 ? 29.431 7.991 -9.821 1.00 92.38 411 THR A O 1
ATOM 3228 N N . PRO A 1 412 ? 27.317 7.521 -9.237 1.00 89.69 412 PRO A N 1
ATOM 3229 C CA . PRO A 1 412 ? 27.169 8.715 -8.425 1.00 89.69 412 PRO A CA 1
ATOM 3230 C C . PRO A 1 412 ? 27.918 8.523 -7.105 1.00 89.69 412 PRO A C 1
ATOM 3232 O O . PRO A 1 412 ? 28.004 7.408 -6.587 1.00 89.69 412 PRO A O 1
ATOM 3235 N N . LEU A 1 413 ? 28.410 9.619 -6.528 1.00 84.44 413 LEU A N 1
ATOM 3236 C CA . LEU A 1 413 ? 28.829 9.606 -5.129 1.00 84.44 413 LEU A CA 1
ATOM 3237 C C . LEU A 1 413 ? 27.581 9.588 -4.248 1.00 84.44 413 LEU A C 1
ATOM 3239 O O . LEU A 1 413 ? 26.847 10.575 -4.174 1.00 84.44 413 LEU A O 1
ATOM 3243 N N . ILE A 1 414 ? 27.340 8.453 -3.600 1.00 75.88 414 ILE A N 1
ATOM 3244 C CA . ILE A 1 414 ? 26.262 8.299 -2.630 1.00 75.88 414 ILE A CA 1
ATOM 3245 C C . ILE A 1 414 ? 26.924 8.115 -1.283 1.00 75.88 414 ILE A C 1
ATOM 3247 O O . ILE A 1 414 ? 27.605 7.118 -1.058 1.00 75.88 414 ILE A O 1
ATOM 3251 N N . THR A 1 415 ? 26.706 9.043 -0.358 1.00 62.06 415 THR A N 1
ATOM 3252 C CA . THR A 1 415 ? 26.984 8.760 1.045 1.00 62.06 415 THR A CA 1
ATOM 3253 C C . THR A 1 415 ? 26.110 7.578 1.420 1.00 62.06 415 THR A C 1
ATOM 3255 O O . THR A 1 415 ? 24.885 7.710 1.476 1.00 62.06 415 THR A O 1
ATOM 3258 N N . SER A 1 416 ? 26.725 6.409 1.611 1.00 53.22 416 SER A N 1
ATOM 3259 C CA . SER A 1 416 ? 25.994 5.266 2.133 1.00 53.22 416 SER A CA 1
ATOM 3260 C C . SER A 1 416 ? 25.247 5.746 3.372 1.00 53.22 416 SER A C 1
ATOM 3262 O O . SER A 1 416 ? 25.833 6.401 4.237 1.00 53.22 416 SER A O 1
ATOM 3264 N N . ILE A 1 417 ? 23.958 5.414 3.461 1.00 50.78 417 ILE A N 1
ATOM 3265 C CA . ILE A 1 417 ? 23.172 5.607 4.687 1.00 50.78 417 ILE A CA 1
ATOM 3266 C C . ILE A 1 417 ? 23.913 4.953 5.878 1.00 50.78 417 ILE A C 1
ATOM 3268 O O . ILE A 1 417 ? 23.745 5.368 7.022 1.00 50.78 417 ILE A O 1
ATOM 3272 N N . HIS A 1 418 ? 24.807 3.998 5.583 1.00 49.06 418 HIS A N 1
ATOM 3273 C CA . HIS A 1 418 ? 25.655 3.270 6.516 1.00 49.06 418 HIS A CA 1
ATOM 3274 C C . HIS A 1 418 ? 27.129 3.358 6.088 1.00 49.06 418 HIS A C 1
ATOM 3276 O O . HIS A 1 418 ? 27.562 2.550 5.262 1.00 49.06 418 HIS A O 1
ATOM 3282 N N . PRO A 1 419 ? 27.923 4.320 6.588 1.00 37.59 419 PRO A N 1
ATOM 3283 C CA . PRO A 1 419 ? 29.372 4.243 6.437 1.00 37.59 419 PRO A CA 1
ATOM 3284 C C . PRO A 1 419 ? 29.871 2.968 7.129 1.00 37.59 419 PRO A C 1
ATOM 3286 O O . PRO A 1 419 ? 29.467 2.678 8.262 1.00 37.59 419 PRO A O 1
ATOM 3289 N N . GLU A 1 420 ? 30.724 2.190 6.459 1.00 39.22 420 GLU A N 1
ATOM 3290 C CA . GLU A 1 420 ? 31.435 1.107 7.128 1.00 39.22 420 GLU A CA 1
ATOM 3291 C C . GLU A 1 420 ? 32.192 1.707 8.315 1.00 39.22 420 GLU A C 1
ATOM 3293 O O . GLU A 1 420 ? 32.886 2.721 8.197 1.00 39.22 420 GLU A O 1
ATOM 3298 N N . VAL A 1 421 ? 32.034 1.100 9.493 1.00 36.94 421 VAL A N 1
ATOM 3299 C CA . VAL A 1 421 ? 32.949 1.368 10.598 1.00 36.94 421 VAL A CA 1
ATOM 3300 C C . VAL A 1 421 ? 34.273 0.770 10.150 1.00 36.94 421 VAL A C 1
ATOM 3302 O O . VAL A 1 421 ? 34.522 -0.411 10.378 1.00 36.94 421 VAL A O 1
ATOM 3305 N N . HIS A 1 422 ? 35.097 1.563 9.459 1.00 33.28 422 HIS A N 1
ATOM 3306 C CA . HIS A 1 422 ? 36.494 1.219 9.245 1.00 33.28 422 HIS A CA 1
ATOM 3307 C C . HIS A 1 422 ? 37.054 0.835 10.608 1.00 33.28 422 HIS A C 1
ATOM 3309 O O . HIS A 1 422 ? 37.004 1.621 11.560 1.00 33.28 422 HIS A O 1
ATOM 3315 N N . ASN A 1 423 ? 37.524 -0.407 10.705 1.00 30.25 423 ASN A N 1
ATOM 3316 C CA . ASN A 1 423 ? 38.274 -0.894 11.845 1.00 30.25 423 ASN A CA 1
ATOM 3317 C C . ASN A 1 423 ? 39.370 0.129 12.155 1.00 30.25 423 ASN A C 1
ATOM 3319 O O . ASN A 1 423 ? 40.392 0.185 11.477 1.00 30.25 423 ASN A O 1
ATOM 3323 N N . LEU A 1 424 ? 39.207 0.887 13.237 1.00 30.67 424 LEU A N 1
ATOM 3324 C CA . LEU A 1 424 ? 40.272 1.675 13.867 1.00 30.67 424 LEU A CA 1
ATOM 3325 C C . LEU A 1 424 ? 41.370 0.766 14.478 1.00 30.67 424 LEU A C 1
ATOM 3327 O O . LEU A 1 424 ? 42.088 1.176 15.385 1.00 30.67 424 LEU A O 1
ATOM 3331 N N . SER A 1 425 ? 41.500 -0.483 14.014 1.00 30.98 425 SER A N 1
ATOM 3332 C CA . SER A 1 425 ? 42.294 -1.542 14.636 1.00 30.98 425 SER A CA 1
ATOM 3333 C C . SER A 1 425 ? 42.985 -2.501 13.654 1.00 30.98 425 SER A C 1
ATOM 3335 O O . SER A 1 425 ? 43.211 -3.659 14.003 1.00 30.98 425 SER A O 1
ATOM 3337 N N . SER A 1 426 ? 43.393 -2.060 12.456 1.00 31.98 426 SER A N 1
ATOM 3338 C CA . SER A 1 426 ? 44.317 -2.872 11.642 1.00 31.98 426 SER A CA 1
ATOM 3339 C C . SER A 1 426 ? 45.214 -2.061 10.696 1.00 31.98 426 SER A C 1
ATOM 3341 O O . SER A 1 426 ? 44.755 -1.579 9.669 1.00 31.98 426 SER A O 1
ATOM 3343 N N . ASN A 1 427 ? 46.501 -2.010 11.066 1.00 30.05 427 ASN A N 1
ATOM 3344 C CA . ASN A 1 427 ? 47.724 -1.732 10.294 1.00 30.05 427 ASN A CA 1
ATOM 3345 C C . ASN A 1 427 ? 47.811 -0.466 9.403 1.00 30.05 427 ASN A C 1
ATOM 3347 O O . ASN A 1 427 ? 47.176 -0.412 8.354 1.00 30.05 427 ASN A O 1
ATOM 3351 N N . PRO A 1 428 ? 48.725 0.484 9.708 1.00 31.50 428 PRO A N 1
ATOM 3352 C CA . PRO A 1 428 ? 48.986 1.663 8.875 1.00 31.50 428 PRO A CA 1
ATOM 3353 C C . PRO A 1 428 ? 49.835 1.400 7.609 1.00 31.50 428 PRO A C 1
ATOM 3355 O O . PRO A 1 428 ? 50.166 2.352 6.910 1.00 31.50 428 PRO A O 1
ATOM 3358 N N . ASP A 1 429 ? 50.158 0.143 7.277 1.00 32.97 429 ASP A N 1
ATOM 3359 C CA . ASP A 1 429 ? 51.154 -0.205 6.241 1.00 32.97 429 ASP A CA 1
ATOM 3360 C C . ASP A 1 429 ? 50.585 -0.736 4.909 1.00 32.97 429 ASP A C 1
ATOM 3362 O O . ASP A 1 429 ? 51.308 -1.315 4.098 1.00 32.97 429 ASP A O 1
ATOM 3366 N N . LEU A 1 430 ? 49.304 -0.516 4.615 1.00 37.25 430 LEU A N 1
ATOM 3367 C CA . LEU A 1 430 ? 48.768 -0.731 3.267 1.00 37.25 430 LEU A CA 1
ATOM 3368 C C . LEU A 1 430 ? 48.341 0.616 2.697 1.00 37.25 430 LEU A C 1
ATOM 3370 O O . LEU A 1 430 ? 47.396 1.220 3.196 1.00 37.25 430 LEU A O 1
ATOM 3374 N N . ASN A 1 431 ? 49.059 1.075 1.665 1.00 37.72 431 ASN A N 1
ATOM 3375 C CA . ASN A 1 431 ? 48.731 2.234 0.832 1.00 37.72 431 ASN A CA 1
ATOM 3376 C C . ASN A 1 431 ? 47.238 2.219 0.457 1.00 37.72 431 ASN A C 1
ATOM 3378 O O . ASN A 1 431 ? 46.844 1.619 -0.543 1.00 37.72 431 ASN A O 1
ATOM 3382 N N . SER A 1 432 ? 46.399 2.859 1.269 1.00 40.31 432 SER A N 1
ATOM 3383 C CA . SER A 1 432 ? 44.994 3.067 0.962 1.00 40.31 432 SER A CA 1
ATOM 3384 C C . SER A 1 432 ? 44.927 4.284 0.053 1.00 40.31 432 SER A C 1
ATOM 3386 O O . SER A 1 432 ? 45.153 5.421 0.469 1.00 40.31 432 SER A O 1
ATOM 3388 N N . GLU A 1 433 ? 44.689 4.039 -1.234 1.00 48.59 433 GLU A N 1
ATOM 3389 C CA . GLU A 1 433 ? 44.279 5.088 -2.162 1.00 48.59 433 GLU A CA 1
ATOM 3390 C C . GLU A 1 433 ? 43.147 5.886 -1.501 1.00 48.59 433 GLU A C 1
ATOM 3392 O O . GLU A 1 433 ? 42.154 5.307 -1.054 1.00 48.59 433 GLU A O 1
ATOM 3397 N N . LYS A 1 434 ? 43.327 7.206 -1.364 1.00 47.56 434 LYS A N 1
ATOM 3398 C CA . LYS A 1 434 ? 42.326 8.103 -0.773 1.00 47.56 434 LYS A CA 1
ATOM 3399 C C . LYS A 1 434 ? 41.063 8.071 -1.638 1.00 47.56 434 LYS A C 1
ATOM 3401 O O . LYS A 1 434 ? 40.992 8.782 -2.636 1.00 47.56 434 LYS A O 1
ATOM 3406 N N . LEU A 1 435 ? 40.094 7.241 -1.268 1.00 56.88 435 LEU A N 1
ATOM 3407 C CA . LEU A 1 435 ? 38.779 7.194 -1.906 1.00 56.88 435 LEU A CA 1
ATOM 3408 C C . LEU A 1 435 ? 37.963 8.431 -1.550 1.00 56.88 435 LEU A C 1
ATOM 3410 O O . LEU A 1 435 ? 38.095 8.978 -0.450 1.00 56.88 435 LEU A O 1
ATOM 3414 N N . PHE A 1 436 ? 37.059 8.821 -2.445 1.00 56.78 436 PHE A N 1
ATOM 3415 C CA . PHE A 1 436 ? 36.020 9.774 -2.083 1.00 56.78 436 PHE A CA 1
ATOM 3416 C C . PHE A 1 436 ? 34.970 9.088 -1.189 1.00 56.78 436 PHE A C 1
ATOM 3418 O O . PHE A 1 436 ? 34.586 7.943 -1.452 1.00 56.78 436 PHE A O 1
ATOM 3425 N N . PRO A 1 437 ? 34.470 9.759 -0.134 1.00 55.38 437 PRO A N 1
ATOM 3426 C CA . PRO A 1 437 ? 33.380 9.226 0.679 1.00 55.38 437 PRO A CA 1
ATOM 3427 C C . PRO A 1 437 ? 32.169 8.854 -0.191 1.00 55.38 437 PRO A C 1
ATOM 3429 O O . PRO A 1 437 ? 31.703 9.673 -0.982 1.00 55.38 437 PRO A O 1
ATOM 3432 N N . GLY A 1 438 ? 31.661 7.627 -0.043 1.00 61.78 438 GLY A N 1
ATOM 3433 C CA . GLY A 1 438 ? 30.507 7.132 -0.806 1.00 61.78 438 GLY A CA 1
ATOM 3434 C C . GLY A 1 438 ? 30.824 6.374 -2.102 1.00 61.78 438 GLY A C 1
ATOM 3435 O O . GLY A 1 438 ? 29.916 5.887 -2.770 1.00 61.78 438 GLY A O 1
ATOM 3436 N N . GLU A 1 439 ? 32.103 6.229 -2.451 1.00 74.12 439 GLU A N 1
ATOM 3437 C CA . GLU A 1 439 ? 32.544 5.466 -3.628 1.00 74.12 439 GLU A CA 1
ATOM 3438 C C . GLU A 1 439 ? 32.703 3.954 -3.355 1.00 74.12 439 GLU A C 1
ATOM 3440 O O . GLU A 1 439 ? 32.731 3.143 -4.282 1.00 74.12 439 GLU A O 1
ATOM 3445 N N . GLU A 1 440 ? 32.779 3.557 -2.080 1.00 76.12 440 GLU A N 1
ATOM 3446 C CA . GLU A 1 440 ? 33.160 2.206 -1.634 1.00 76.12 440 GLU A CA 1
ATOM 3447 C C . GLU A 1 440 ? 32.271 1.097 -2.220 1.00 76.12 440 GLU A C 1
ATOM 3449 O O . GLU A 1 440 ? 32.788 0.155 -2.825 1.00 76.12 440 GLU A O 1
ATOM 3454 N N . VAL A 1 441 ? 30.946 1.255 -2.127 1.00 77.44 441 VAL A N 1
ATOM 3455 C CA . VAL A 1 441 ? 29.956 0.256 -2.572 1.00 77.44 441 VAL A CA 1
ATOM 3456 C C . VAL A 1 441 ? 30.091 -0.045 -4.068 1.00 77.44 441 VAL A C 1
ATOM 3458 O O . VAL A 1 441 ? 30.094 -1.202 -4.494 1.00 77.44 441 VAL A O 1
ATOM 3461 N N . PHE A 1 442 ? 30.235 0.997 -4.889 1.00 87.56 442 PHE A N 1
ATOM 3462 C CA . PHE A 1 442 ? 30.308 0.840 -6.341 1.00 87.56 442 PHE A CA 1
ATOM 3463 C C . PHE A 1 442 ? 31.692 0.435 -6.835 1.00 87.56 442 PHE A C 1
ATOM 3465 O O . PHE A 1 442 ? 31.799 -0.214 -7.877 1.00 87.56 442 PHE A O 1
ATOM 3472 N N . ARG A 1 443 ? 32.747 0.748 -6.079 1.00 86.19 443 ARG A N 1
ATOM 3473 C CA . ARG A 1 443 ? 34.093 0.252 -6.369 1.00 86.19 443 ARG A CA 1
ATOM 3474 C C . ARG A 1 443 ? 34.139 -1.270 -6.311 1.00 86.19 443 ARG A C 1
ATOM 3476 O O . ARG A 1 443 ? 34.735 -1.902 -7.186 1.00 86.19 443 ARG A O 1
ATOM 3483 N N . ASP A 1 444 ? 33.501 -1.872 -5.313 1.00 84.44 444 ASP A N 1
ATOM 3484 C CA . ASP A 1 444 ? 33.455 -3.329 -5.207 1.00 84.44 444 ASP A CA 1
ATOM 3485 C C . ASP A 1 444 ? 32.588 -3.954 -6.300 1.00 84.44 444 ASP A C 1
ATOM 3487 O O . ASP A 1 444 ? 32.984 -4.972 -6.870 1.00 84.44 444 ASP A O 1
ATOM 3491 N N . PHE A 1 445 ? 31.504 -3.289 -6.708 1.00 88.69 445 PHE A N 1
ATOM 3492 C CA . PHE A 1 4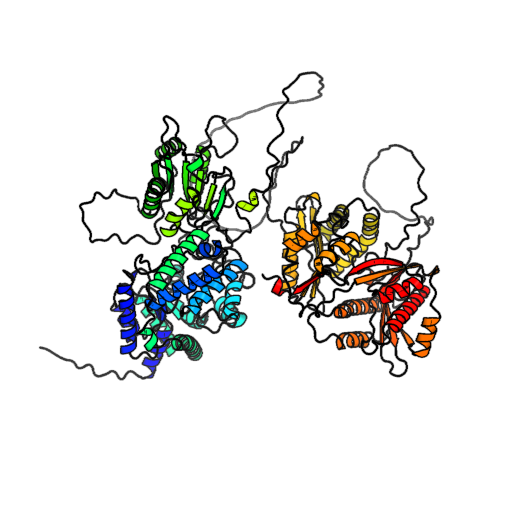45 ? 30.765 -3.668 -7.913 1.00 88.69 445 PHE A CA 1
ATOM 3493 C C . PHE A 1 445 ? 31.641 -3.621 -9.179 1.00 88.69 445 PHE A C 1
ATOM 3495 O O . PHE A 1 445 ? 31.640 -4.573 -9.958 1.00 88.69 445 PHE A O 1
ATOM 3502 N N . GLY A 1 446 ? 32.461 -2.581 -9.363 1.00 88.81 446 GLY A N 1
ATOM 3503 C CA . GLY A 1 446 ? 33.414 -2.492 -10.475 1.00 88.81 446 GLY A CA 1
ATOM 3504 C C . GLY A 1 446 ? 34.441 -3.632 -10.480 1.00 88.81 446 GLY A C 1
ATOM 3505 O O . GLY A 1 446 ? 34.675 -4.258 -11.517 1.00 88.81 446 GLY A O 1
ATOM 3506 N N . LYS A 1 447 ? 35.005 -3.973 -9.311 1.00 87.69 447 LYS A N 1
ATOM 3507 C CA . LYS A 1 447 ? 35.908 -5.132 -9.158 1.00 87.69 447 LYS A CA 1
ATOM 3508 C C . LYS A 1 447 ? 35.205 -6.451 -9.476 1.00 87.69 447 LYS A C 1
ATOM 3510 O O . LYS A 1 447 ? 35.797 -7.310 -10.131 1.00 87.69 447 LYS A O 1
ATOM 3515 N N . GLN A 1 448 ? 33.967 -6.624 -9.009 1.00 85.69 448 GLN A N 1
ATOM 3516 C CA . GLN A 1 448 ? 33.158 -7.810 -9.290 1.00 85.69 448 GLN A CA 1
ATOM 3517 C C . GLN A 1 448 ? 32.883 -7.935 -10.787 1.00 85.69 448 GLN A C 1
ATOM 3519 O O . GLN A 1 448 ? 33.116 -9.002 -11.344 1.00 85.69 448 GLN A O 1
ATOM 3524 N N . LEU A 1 449 ? 32.483 -6.848 -11.450 1.00 87.69 449 LEU A N 1
ATOM 3525 C CA . LEU A 1 449 ? 32.222 -6.823 -12.888 1.00 87.69 449 LEU A CA 1
ATOM 3526 C C . LEU A 1 449 ? 33.474 -7.173 -13.707 1.00 87.69 449 LEU A C 1
ATOM 3528 O O . LEU A 1 449 ? 33.368 -7.875 -14.711 1.00 87.69 449 LEU A O 1
ATOM 3532 N N . SER A 1 450 ? 34.656 -6.731 -13.264 1.00 86.62 450 SER A N 1
ATOM 3533 C CA . SER A 1 450 ? 35.941 -7.078 -13.888 1.00 86.62 450 SER A CA 1
ATOM 3534 C C . SER A 1 450 ? 36.244 -8.578 -13.775 1.00 86.62 450 SER A C 1
ATOM 3536 O O . SER A 1 450 ? 36.463 -9.251 -14.778 1.00 86.62 450 SER A O 1
ATOM 3538 N N . LYS A 1 451 ? 36.140 -9.143 -12.564 1.00 84.25 451 LYS A N 1
ATOM 3539 C CA . LYS A 1 451 ? 36.402 -10.574 -12.303 1.00 84.25 451 LYS A CA 1
ATOM 3540 C C . LYS A 1 451 ? 35.315 -11.514 -12.830 1.00 84.25 451 LYS A C 1
ATOM 3542 O O . LYS A 1 451 ? 35.536 -12.719 -12.940 1.00 84.25 451 LYS A O 1
ATOM 3547 N N . PHE A 1 452 ? 34.113 -11.003 -13.097 1.00 80.44 452 PHE A N 1
ATOM 3548 C CA . PHE A 1 452 ? 32.969 -11.826 -13.488 1.00 80.44 452 PHE A CA 1
ATOM 3549 C C . PHE A 1 452 ? 33.232 -12.585 -14.792 1.00 80.44 452 PHE A C 1
ATOM 3551 O O . PHE A 1 452 ? 32.893 -13.766 -14.894 1.00 80.44 452 PHE A O 1
ATOM 3558 N N . GLY A 1 453 ? 33.867 -11.919 -15.757 1.00 69.38 453 GLY A N 1
ATOM 3559 C CA . GLY A 1 453 ? 34.208 -12.476 -17.058 1.00 69.38 453 GLY A CA 1
ATOM 3560 C C . GLY A 1 453 ? 35.246 -13.579 -16.994 1.00 69.38 453 GLY A C 1
ATOM 3561 O O . GLY A 1 453 ? 35.028 -14.634 -17.578 1.00 69.38 453 GLY A O 1
ATOM 3562 N N . GLU A 1 454 ? 36.315 -13.384 -16.219 1.00 67.94 454 GLU A N 1
ATOM 3563 C CA . GLU A 1 454 ? 37.369 -14.393 -16.033 1.00 67.94 454 GLU A CA 1
ATOM 3564 C C . GLU A 1 454 ? 36.813 -15.723 -15.502 1.00 67.94 454 GLU A C 1
ATOM 3566 O O . GLU A 1 454 ? 37.260 -16.797 -15.902 1.00 67.94 454 GLU A O 1
ATOM 3571 N N . ASN A 1 455 ? 35.816 -15.649 -14.616 1.00 67.94 455 ASN A N 1
ATOM 3572 C CA . ASN A 1 455 ? 35.270 -16.816 -13.928 1.00 67.94 455 ASN A CA 1
ATOM 3573 C C . ASN A 1 455 ? 34.119 -17.506 -14.677 1.00 67.94 455 ASN A C 1
ATOM 3575 O O . ASN A 1 455 ? 33.896 -18.696 -14.459 1.00 67.94 455 ASN A O 1
ATOM 3579 N N . ASN A 1 456 ? 33.360 -16.782 -15.510 1.00 69.12 456 ASN A N 1
ATOM 3580 C CA . ASN A 1 456 ? 32.079 -17.274 -16.041 1.00 69.12 456 ASN A CA 1
ATOM 3581 C C . ASN A 1 456 ? 31.921 -17.170 -17.568 1.00 69.12 456 ASN A C 1
ATOM 3583 O O . ASN A 1 456 ? 30.950 -17.704 -18.105 1.00 69.12 456 ASN A O 1
ATOM 3587 N N . LEU A 1 457 ? 32.825 -16.488 -18.280 1.00 70.19 457 LEU A N 1
ATOM 3588 C CA . LEU A 1 457 ? 32.788 -16.362 -19.742 1.00 70.19 457 LEU A CA 1
ATOM 3589 C C . LEU A 1 457 ? 33.851 -17.254 -20.406 1.00 70.19 457 LEU A C 1
ATOM 3591 O O . LEU A 1 457 ? 34.800 -17.719 -19.780 1.00 70.19 457 LEU A O 1
ATOM 3595 N N . SER A 1 458 ? 33.681 -17.527 -21.702 1.00 64.00 458 SER A N 1
ATOM 3596 C CA . SER A 1 458 ? 34.671 -18.253 -22.509 1.00 64.00 458 SER A CA 1
ATOM 3597 C C . SER A 1 458 ? 36.004 -17.497 -22.570 1.00 64.00 458 SER A C 1
ATOM 3599 O O . SER A 1 458 ? 35.988 -16.276 -22.722 1.00 64.00 458 SER A O 1
ATOM 3601 N N . LYS A 1 459 ? 37.138 -18.219 -22.584 1.00 61.88 459 LYS A N 1
ATOM 3602 C CA . LYS A 1 459 ? 38.512 -17.663 -22.658 1.00 61.88 459 LYS A CA 1
ATOM 3603 C C . LYS A 1 459 ? 38.775 -16.694 -23.827 1.00 61.88 459 LYS A C 1
ATOM 3605 O O . LYS A 1 459 ? 39.783 -16.000 -23.811 1.00 61.88 459 LYS A O 1
ATOM 3610 N N . ASP A 1 460 ? 37.887 -16.642 -24.816 1.00 60.25 460 ASP A N 1
ATOM 3611 C CA . ASP A 1 460 ? 38.007 -15.807 -26.016 1.00 60.25 460 ASP A CA 1
ATOM 3612 C C . ASP A 1 460 ? 37.464 -14.368 -25.847 1.00 60.25 460 ASP A C 1
ATOM 3614 O O . ASP A 1 460 ? 37.518 -13.578 -26.793 1.00 60.25 460 ASP A O 1
ATOM 3618 N N . VAL A 1 461 ? 36.914 -14.015 -24.676 1.00 67.94 461 VAL A N 1
ATOM 3619 C CA . VAL A 1 461 ? 36.359 -12.681 -24.384 1.00 67.94 461 VAL A CA 1
ATOM 3620 C C . VAL A 1 461 ? 37.244 -11.966 -23.364 1.00 67.94 461 VAL A C 1
ATOM 3622 O O . VAL A 1 461 ? 37.092 -12.159 -22.162 1.00 67.94 461 VAL A O 1
ATOM 3625 N N . ASP A 1 462 ? 38.153 -11.127 -23.855 1.00 77.19 462 ASP A N 1
ATOM 3626 C CA . ASP A 1 462 ? 39.003 -10.263 -23.029 1.00 77.19 462 ASP A CA 1
ATOM 3627 C C . ASP A 1 462 ? 38.390 -8.857 -22.932 1.00 77.19 462 ASP A C 1
ATOM 3629 O O . ASP A 1 462 ? 37.973 -8.300 -23.955 1.00 77.19 462 ASP A O 1
ATOM 3633 N N . TYR A 1 463 ? 38.285 -8.300 -21.722 1.00 86.38 463 TYR A N 1
ATOM 3634 C CA . TYR A 1 463 ? 37.800 -6.941 -21.474 1.00 86.38 463 TYR A CA 1
ATOM 3635 C C . TYR A 1 463 ? 38.356 -6.361 -20.172 1.00 86.38 463 TYR A C 1
ATOM 3637 O O . TYR A 1 463 ? 38.689 -7.084 -19.239 1.00 86.38 463 TYR A O 1
ATOM 3645 N N . SER A 1 464 ? 38.386 -5.032 -20.084 1.00 88.50 464 SER A N 1
ATOM 3646 C CA . SER A 1 464 ? 38.721 -4.309 -18.858 1.00 88.50 464 SER A CA 1
ATOM 3647 C C . SER A 1 464 ? 37.578 -3.397 -18.419 1.00 88.50 464 SER A C 1
ATOM 3649 O O . SER A 1 464 ? 36.836 -2.844 -19.238 1.00 88.50 464 SER A O 1
ATOM 3651 N N . VAL A 1 465 ? 37.420 -3.256 -17.103 1.00 89.69 465 VAL A N 1
ATOM 3652 C CA . VAL A 1 465 ? 36.434 -2.359 -16.490 1.00 89.69 465 VAL A CA 1
ATOM 3653 C C . VAL A 1 465 ? 37.159 -1.141 -15.943 1.00 89.69 465 VAL A C 1
ATOM 3655 O O . VAL A 1 465 ? 38.061 -1.267 -15.117 1.00 89.69 465 VAL A O 1
ATOM 3658 N N . VAL A 1 466 ? 36.746 0.039 -16.391 1.00 91.75 466 VAL A N 1
ATOM 3659 C CA . VAL A 1 466 ? 37.195 1.321 -15.846 1.00 91.75 466 VAL A CA 1
ATOM 3660 C C . VAL A 1 466 ? 36.060 1.886 -15.010 1.00 91.75 466 VAL A C 1
ATOM 3662 O O . VAL A 1 466 ? 34.949 2.044 -15.508 1.00 91.75 466 VAL A O 1
ATOM 3665 N N . HIS A 1 467 ? 36.327 2.188 -13.744 1.00 91.69 467 HIS A N 1
ATOM 3666 C CA . HIS A 1 467 ? 35.353 2.781 -12.830 1.00 91.69 467 HIS A CA 1
ATOM 3667 C C . HIS A 1 467 ? 35.748 4.223 -12.521 1.00 91.69 467 HIS A C 1
ATOM 3669 O O . HIS A 1 467 ? 36.911 4.504 -12.239 1.00 91.69 467 HIS A O 1
ATOM 3675 N N . THR A 1 468 ? 34.788 5.141 -12.611 1.00 90.81 468 THR A N 1
ATOM 3676 C CA . THR A 1 468 ? 34.961 6.518 -12.148 1.00 90.81 468 THR A CA 1
ATOM 3677 C C . THR A 1 468 ? 33.639 7.089 -11.645 1.00 90.81 468 THR A C 1
ATOM 3679 O O . THR A 1 468 ? 32.557 6.709 -12.108 1.00 90.81 468 THR A O 1
ATOM 3682 N N . SER A 1 469 ? 33.726 7.997 -10.679 1.00 90.38 469 SER A N 1
ATOM 3683 C CA . SER A 1 469 ? 32.565 8.603 -10.037 1.00 90.38 469 SER A CA 1
ATOM 3684 C C . SER A 1 469 ? 32.231 9.971 -10.637 1.00 90.38 469 SER A C 1
ATOM 3686 O O . SER A 1 469 ? 33.119 10.738 -11.003 1.00 90.38 469 SER A O 1
ATOM 3688 N N . TYR A 1 470 ? 30.944 10.313 -10.710 1.00 89.69 470 TYR A N 1
ATOM 3689 C CA . TYR A 1 470 ? 30.478 11.627 -11.166 1.00 89.69 470 TYR A CA 1
ATOM 3690 C C . TYR A 1 470 ? 29.724 12.377 -10.060 1.00 89.69 470 TYR A C 1
ATOM 3692 O O . TYR A 1 470 ? 29.169 11.781 -9.135 1.00 89.69 470 TYR A O 1
ATOM 3700 N N . THR A 1 471 ? 29.714 13.711 -10.145 1.00 86.06 471 THR A N 1
ATOM 3701 C CA . THR A 1 471 ? 29.180 14.594 -9.094 1.00 86.06 471 THR A CA 1
ATOM 3702 C C . THR A 1 471 ? 28.256 15.666 -9.669 1.00 86.06 471 THR A C 1
ATOM 3704 O O . THR A 1 471 ? 28.039 15.747 -10.880 1.00 86.06 471 THR A O 1
ATOM 3707 N N . ALA A 1 472 ? 27.724 16.528 -8.798 1.00 81.88 472 ALA A N 1
ATOM 3708 C CA . ALA A 1 472 ? 26.915 17.680 -9.193 1.00 81.88 472 ALA A CA 1
ATOM 3709 C C . ALA A 1 472 ? 27.659 18.687 -10.093 1.00 81.88 472 ALA A C 1
ATOM 3711 O O . ALA A 1 472 ? 27.008 19.459 -10.792 1.00 81.88 472 ALA A O 1
ATOM 3712 N N . ASN A 1 473 ? 28.997 18.637 -10.142 1.00 81.88 473 ASN A N 1
ATOM 3713 C CA . ASN A 1 473 ? 29.806 19.458 -11.050 1.00 81.88 473 ASN A CA 1
ATOM 3714 C C . ASN A 1 473 ? 29.733 18.985 -12.516 1.00 81.88 473 ASN A C 1
ATOM 3716 O O . ASN A 1 473 ? 30.333 19.607 -13.389 1.00 81.88 473 ASN A O 1
ATOM 3720 N N . GLY A 1 474 ? 29.006 17.898 -12.796 1.00 80.81 474 GLY A N 1
ATOM 3721 C CA . GLY A 1 474 ? 28.830 17.356 -14.138 1.00 80.81 474 GLY A CA 1
ATOM 3722 C C . GLY A 1 474 ? 29.984 16.455 -14.581 1.00 80.81 474 GLY A C 1
ATOM 3723 O O . GLY A 1 474 ? 30.674 15.838 -13.765 1.00 80.81 474 GLY A O 1
ATOM 3724 N N . LEU A 1 475 ? 30.164 16.334 -15.898 1.00 85.69 475 LEU A N 1
ATOM 3725 C CA . LEU A 1 475 ? 31.246 15.548 -16.489 1.00 85.69 475 LEU A CA 1
ATOM 3726 C C . LEU A 1 475 ? 32.491 16.412 -16.704 1.00 85.69 475 LEU A C 1
ATOM 3728 O O . LEU A 1 475 ? 32.396 17.542 -17.171 1.00 85.69 475 LEU A O 1
ATOM 3732 N N . SER A 1 476 ? 33.661 15.864 -16.377 1.00 87.81 476 SER A N 1
ATOM 3733 C CA . SER A 1 476 ? 34.954 16.481 -16.672 1.00 87.81 476 SER A CA 1
ATOM 3734 C C . SER A 1 476 ? 35.445 16.075 -18.066 1.00 87.81 476 SER A C 1
ATOM 3736 O O . SER A 1 476 ? 34.998 15.064 -18.610 1.00 87.81 476 SER A O 1
ATOM 3738 N N . ASN A 1 477 ? 36.444 16.783 -18.605 1.00 86.81 477 ASN A N 1
ATOM 3739 C CA . ASN A 1 477 ? 37.112 16.388 -19.855 1.00 86.81 477 ASN A CA 1
ATOM 3740 C C . ASN A 1 477 ? 37.666 14.953 -19.794 1.00 86.81 477 ASN A C 1
ATOM 3742 O O . ASN A 1 477 ? 37.674 14.248 -20.799 1.00 86.81 477 ASN A O 1
ATOM 3746 N N . LEU A 1 478 ? 38.104 14.503 -18.611 1.00 87.94 478 LEU A N 1
ATOM 3747 C CA . LEU A 1 478 ? 38.542 13.125 -18.404 1.00 87.94 478 LEU A CA 1
ATOM 3748 C C . LEU A 1 478 ? 37.379 12.143 -18.604 1.00 87.94 478 LEU A C 1
ATOM 3750 O O . LEU A 1 478 ? 37.553 11.122 -19.262 1.00 87.94 478 LEU A O 1
ATOM 3754 N N . HIS A 1 479 ? 36.188 12.450 -18.079 1.00 90.62 479 HIS A N 1
ATOM 3755 C CA . HIS A 1 479 ? 35.009 11.601 -18.270 1.00 90.62 479 HIS A CA 1
ATOM 3756 C C . HIS A 1 479 ? 34.628 11.491 -19.749 1.00 90.62 479 HIS A C 1
ATOM 3758 O O . HIS A 1 479 ? 34.342 10.391 -20.212 1.00 90.62 479 HIS A O 1
ATOM 3764 N N . GLU A 1 480 ? 34.672 12.592 -20.502 1.00 88.75 480 GLU A N 1
ATOM 3765 C CA . GLU A 1 480 ? 34.394 12.574 -21.945 1.00 88.75 480 GLU A CA 1
ATOM 3766 C C . GLU A 1 480 ? 35.414 11.718 -22.709 1.00 88.75 480 GLU A C 1
ATOM 3768 O O . GLU A 1 480 ? 35.026 10.845 -23.484 1.00 88.75 480 GLU A O 1
ATOM 3773 N N . GLN A 1 481 ? 36.710 11.858 -22.404 1.00 88.50 481 GLN A N 1
ATOM 3774 C CA . GLN A 1 481 ? 37.763 11.012 -22.981 1.00 88.50 481 GLN A CA 1
ATOM 3775 C C . GLN A 1 481 ? 37.574 9.525 -22.648 1.00 88.50 481 GLN A C 1
ATOM 3777 O O . GLN A 1 481 ? 37.811 8.657 -23.490 1.00 88.50 481 GLN A O 1
ATOM 3782 N N . LEU A 1 482 ? 37.154 9.201 -21.423 1.00 90.19 482 LEU A N 1
ATOM 3783 C CA . LEU A 1 482 ? 36.874 7.823 -21.019 1.00 90.19 482 LEU A CA 1
ATOM 3784 C C . LEU A 1 482 ? 35.651 7.255 -21.745 1.00 90.19 482 LEU A C 1
ATOM 3786 O O . LEU A 1 482 ? 35.685 6.100 -22.174 1.00 90.19 482 LEU A O 1
ATOM 3790 N N . ILE A 1 483 ? 34.598 8.057 -21.925 1.00 89.81 483 ILE A N 1
ATOM 3791 C CA . ILE A 1 483 ? 33.411 7.693 -22.709 1.00 89.81 483 ILE A CA 1
ATOM 3792 C C . ILE A 1 483 ? 33.814 7.417 -24.162 1.00 89.81 483 ILE A C 1
ATOM 3794 O O . ILE A 1 483 ? 33.427 6.386 -24.719 1.00 89.81 483 ILE A O 1
ATOM 3798 N N . ASP A 1 484 ? 34.650 8.269 -24.757 1.00 87.31 484 ASP A N 1
ATOM 3799 C CA . ASP A 1 484 ? 35.157 8.124 -26.125 1.00 87.31 484 ASP A CA 1
ATOM 3800 C C . ASP A 1 484 ? 36.041 6.886 -26.319 1.00 87.31 484 ASP A C 1
ATOM 3802 O O . ASP A 1 484 ? 35.917 6.190 -27.331 1.00 87.31 484 ASP A O 1
ATOM 3806 N N . ASN A 1 485 ? 36.845 6.531 -25.320 1.00 87.50 485 ASN A N 1
ATOM 3807 C CA . ASN A 1 485 ? 37.730 5.366 -25.373 1.00 87.50 485 ASN A CA 1
ATOM 3808 C C . ASN A 1 485 ? 37.054 4.038 -24.987 1.00 87.50 485 ASN A C 1
ATOM 3810 O O . ASN A 1 485 ? 37.675 2.980 -25.107 1.00 87.50 485 ASN A O 1
ATOM 3814 N N . SER A 1 486 ? 35.803 4.069 -24.523 1.00 89.69 486 SER A N 1
ATOM 3815 C CA . SER A 1 486 ? 35.076 2.875 -24.076 1.00 89.69 486 SER A CA 1
ATOM 3816 C C . SER A 1 486 ? 34.091 2.365 -25.124 1.00 89.69 486 SER A C 1
ATOM 3818 O O . SER A 1 486 ? 33.488 3.147 -25.867 1.00 89.69 486 SER A O 1
ATOM 3820 N N . LYS A 1 487 ? 33.917 1.037 -25.182 1.00 88.06 487 LYS A N 1
ATOM 3821 C CA . LYS A 1 487 ? 32.957 0.380 -26.085 1.00 88.06 487 LYS A CA 1
ATOM 3822 C C . LYS A 1 487 ? 31.556 0.331 -25.492 1.00 88.06 487 LYS A C 1
ATOM 3824 O O . LYS A 1 487 ? 30.591 0.456 -26.234 1.00 88.06 487 LYS A O 1
ATOM 3829 N N . ILE A 1 488 ? 31.453 0.138 -24.178 1.00 90.31 488 ILE A N 1
ATOM 3830 C CA . ILE A 1 488 ? 30.187 0.024 -23.446 1.00 90.31 488 ILE A CA 1
ATOM 3831 C C . ILE A 1 488 ? 30.221 0.993 -22.276 1.00 90.31 488 ILE A C 1
ATOM 3833 O O . ILE A 1 488 ? 31.245 1.099 -21.601 1.00 90.31 488 ILE A O 1
ATOM 3837 N N . ILE A 1 489 ? 29.107 1.681 -22.033 1.00 93.31 489 ILE A N 1
ATOM 3838 C CA . ILE A 1 489 ? 28.976 2.610 -20.912 1.00 93.31 489 ILE A CA 1
ATOM 3839 C C . ILE A 1 489 ? 27.826 2.146 -20.026 1.00 93.31 489 ILE A C 1
ATOM 3841 O O . ILE A 1 489 ? 26.694 1.992 -20.485 1.00 93.31 489 ILE A O 1
ATOM 3845 N N . ILE A 1 490 ? 28.131 1.924 -18.752 1.00 94.81 490 ILE A N 1
ATOM 3846 C CA . ILE A 1 490 ? 27.175 1.613 -17.696 1.00 94.81 490 ILE A CA 1
ATOM 3847 C C . ILE A 1 490 ? 27.090 2.840 -16.796 1.00 94.81 490 ILE A C 1
ATOM 3849 O O . ILE A 1 490 ? 28.066 3.213 -16.149 1.00 94.81 490 ILE A O 1
ATOM 3853 N N . LEU A 1 491 ? 25.920 3.464 -16.761 1.00 94.56 491 LEU A N 1
ATOM 3854 C CA . LEU A 1 491 ? 25.611 4.578 -15.879 1.00 94.56 491 LEU A CA 1
ATOM 3855 C C . LEU A 1 491 ? 24.733 4.077 -14.735 1.00 94.56 491 LEU A C 1
ATOM 3857 O O . LEU A 1 491 ? 23.602 3.655 -14.961 1.00 94.56 491 LEU A O 1
ATOM 3861 N N . VAL A 1 492 ? 25.238 4.142 -13.512 1.00 94.12 492 VAL A N 1
ATOM 3862 C CA . VAL A 1 492 ? 24.448 3.879 -12.307 1.00 94.12 492 VAL A CA 1
ATOM 3863 C C . VAL A 1 492 ? 23.762 5.171 -11.880 1.00 94.12 492 VAL A C 1
ATOM 3865 O O . VAL A 1 492 ? 24.377 6.223 -11.977 1.00 94.12 492 VAL A O 1
ATOM 3868 N N . THR A 1 493 ? 22.517 5.120 -11.410 1.00 91.81 493 THR A N 1
ATOM 3869 C CA . THR A 1 493 ? 21.805 6.277 -10.840 1.00 91.81 493 THR A CA 1
ATOM 3870 C C . THR A 1 493 ? 21.106 5.896 -9.545 1.00 91.81 493 THR A C 1
ATOM 3872 O O . THR A 1 493 ? 20.723 4.744 -9.355 1.00 91.81 493 THR A O 1
ATOM 3875 N N . SER A 1 494 ? 20.925 6.862 -8.648 1.00 88.88 494 SER A N 1
ATOM 3876 C CA . SER A 1 494 ? 20.186 6.657 -7.400 1.00 88.88 494 SER A CA 1
ATOM 3877 C C . SER A 1 494 ? 19.361 7.886 -7.075 1.00 88.88 494 SER A C 1
ATOM 3879 O O . SER A 1 494 ? 19.928 8.955 -6.836 1.00 88.88 494 SER A O 1
ATOM 3881 N N . ASP A 1 495 ? 18.038 7.723 -7.068 1.00 82.25 495 ASP A N 1
ATOM 3882 C CA . ASP A 1 495 ? 17.059 8.775 -6.783 1.00 82.25 495 ASP A CA 1
ATOM 3883 C C . ASP A 1 495 ? 17.339 10.056 -7.579 1.00 82.25 495 ASP A C 1
ATOM 3885 O O . ASP A 1 495 ? 17.419 11.167 -7.046 1.00 82.25 495 ASP A O 1
ATOM 3889 N N . ALA A 1 496 ? 17.490 9.900 -8.895 1.00 81.88 496 ALA A N 1
ATOM 3890 C CA . ALA A 1 496 ? 17.801 10.985 -9.822 1.00 81.88 496 ALA A CA 1
ATOM 3891 C C . ALA A 1 496 ? 16.737 12.099 -9.800 1.00 81.88 496 ALA A C 1
ATOM 3893 O O . ALA A 1 496 ? 17.046 13.250 -10.107 1.00 81.88 496 ALA A O 1
ATOM 3894 N N . SER A 1 497 ? 15.500 11.787 -9.393 1.00 74.12 497 SER A N 1
ATOM 3895 C CA . SER A 1 497 ? 14.444 12.783 -9.176 1.00 74.12 497 SER A CA 1
ATOM 3896 C C . SER A 1 497 ? 14.738 13.723 -8.001 1.00 74.12 497 SER A C 1
ATOM 3898 O O . SER A 1 497 ? 14.423 14.908 -8.092 1.00 74.12 497 SER A O 1
ATOM 3900 N N . ARG A 1 498 ? 15.382 13.231 -6.932 1.00 72.44 498 ARG A N 1
ATOM 3901 C CA . ARG A 1 498 ? 15.871 14.051 -5.806 1.00 72.44 498 ARG A CA 1
ATOM 3902 C C . ARG A 1 498 ? 17.199 14.732 -6.140 1.00 72.44 498 ARG A C 1
ATOM 3904 O O . ARG A 1 498 ? 17.503 15.811 -5.643 1.00 72.44 498 ARG A O 1
ATOM 3911 N N . HIS A 1 499 ? 17.987 14.106 -7.007 1.00 79.06 499 HIS A N 1
ATOM 3912 C CA . HIS A 1 499 ? 19.308 14.562 -7.415 1.00 79.06 499 HIS A CA 1
ATOM 3913 C C . HIS A 1 499 ? 19.338 14.890 -8.909 1.00 79.06 499 HIS A C 1
ATOM 3915 O O . HIS A 1 499 ? 20.002 14.215 -9.698 1.00 79.06 499 HIS A O 1
ATOM 3921 N N . MET A 1 500 ? 18.636 15.962 -9.297 1.00 80.31 500 MET A N 1
ATOM 3922 C CA . MET A 1 500 ? 18.394 16.318 -10.706 1.00 80.31 500 MET A CA 1
ATOM 3923 C C . MET A 1 500 ? 19.666 16.458 -11.562 1.00 80.31 500 MET A C 1
ATOM 3925 O O . MET A 1 500 ? 19.602 16.280 -12.780 1.00 80.31 500 MET A O 1
ATOM 3929 N N . TYR A 1 501 ? 20.834 16.715 -10.957 1.00 85.50 501 TYR A N 1
ATOM 3930 C CA . TYR A 1 501 ? 22.117 16.733 -11.672 1.00 85.50 501 TYR A CA 1
ATOM 3931 C C . TYR A 1 501 ? 22.401 15.404 -12.394 1.00 85.50 501 TYR A C 1
ATOM 3933 O O . TYR A 1 501 ? 22.951 15.413 -13.495 1.00 85.50 501 TYR A O 1
ATOM 3941 N N . GLN A 1 502 ? 21.963 14.267 -11.835 1.00 89.75 502 GLN A N 1
ATOM 3942 C CA . GLN A 1 502 ? 22.131 12.946 -12.447 1.00 89.75 502 GLN A CA 1
ATOM 3943 C C . GLN A 1 502 ? 21.356 12.840 -13.771 1.00 89.75 502 GLN A C 1
ATOM 3945 O O . GLN A 1 502 ? 21.845 12.241 -14.727 1.00 89.75 502 GLN A O 1
ATOM 3950 N N . ILE A 1 503 ? 20.184 13.483 -13.873 1.00 87.19 503 ILE A N 1
ATOM 3951 C CA . ILE A 1 503 ? 19.401 13.554 -15.118 1.00 87.19 503 ILE A CA 1
ATOM 3952 C C . ILE A 1 503 ? 20.161 14.358 -16.181 1.00 87.19 503 ILE A C 1
ATOM 3954 O O . ILE A 1 503 ? 20.185 13.969 -17.350 1.00 87.19 503 ILE A O 1
ATOM 3958 N N . GLY A 1 504 ? 20.795 15.467 -15.785 1.00 86.31 504 GLY A N 1
ATOM 3959 C CA . GLY A 1 504 ? 21.647 16.272 -16.665 1.00 86.31 504 GLY A CA 1
ATOM 3960 C C . GLY A 1 504 ? 22.840 15.477 -17.200 1.00 86.31 504 GLY A C 1
ATOM 3961 O O . GLY A 1 504 ? 23.046 15.419 -18.412 1.00 86.31 504 GLY A O 1
ATOM 3962 N N . VAL A 1 505 ? 23.558 14.787 -16.309 1.00 89.62 505 VAL A N 1
ATOM 3963 C CA . VAL A 1 505 ? 24.686 13.911 -16.661 1.00 89.62 505 VAL A CA 1
ATOM 3964 C C . VAL A 1 505 ? 24.245 12.796 -17.611 1.00 89.62 505 VAL A C 1
ATOM 3966 O O . VAL A 1 505 ? 24.852 12.617 -18.664 1.00 89.62 505 VAL A O 1
ATOM 3969 N N . ALA A 1 506 ? 23.146 12.098 -17.313 1.00 90.00 506 ALA A N 1
ATOM 3970 C CA . ALA A 1 506 ? 22.632 11.029 -18.167 1.00 90.00 506 ALA A CA 1
ATOM 3971 C C . ALA A 1 506 ? 22.275 11.518 -19.580 1.00 90.00 506 ALA A C 1
ATOM 3973 O O . ALA A 1 506 ? 22.569 10.840 -20.566 1.00 90.00 506 ALA A O 1
ATOM 3974 N N . LYS A 1 507 ? 21.676 12.713 -19.701 1.00 87.38 507 LYS A N 1
ATOM 3975 C CA . LYS A 1 507 ? 21.397 13.342 -21.002 1.00 87.38 507 LYS A CA 1
ATOM 3976 C C . LYS A 1 507 ? 22.684 13.647 -21.763 1.00 87.38 507 LYS A C 1
ATOM 3978 O O . LYS A 1 507 ? 22.752 13.330 -22.947 1.00 87.38 507 LYS A O 1
ATOM 3983 N N . HIS A 1 508 ? 23.689 14.213 -21.095 1.00 88.00 508 HIS A N 1
ATOM 3984 C CA . HIS A 1 508 ? 24.981 14.539 -21.707 1.00 88.00 508 HIS A CA 1
ATOM 3985 C C . HIS A 1 508 ? 25.692 13.286 -22.225 1.00 88.00 508 HIS A C 1
ATOM 3987 O O . HIS A 1 508 ? 26.054 13.224 -23.397 1.00 88.00 508 HIS A O 1
ATOM 3993 N N . ILE A 1 509 ? 25.786 12.234 -21.403 1.00 88.69 509 ILE A N 1
ATOM 3994 C CA . ILE A 1 509 ? 26.357 10.938 -21.811 1.00 88.69 509 ILE A CA 1
ATOM 3995 C C . ILE A 1 509 ? 25.566 10.359 -22.982 1.00 88.69 509 ILE A C 1
ATOM 3997 O O . ILE A 1 509 ? 26.147 9.888 -23.957 1.00 88.69 509 ILE A O 1
ATOM 4001 N N . SER A 1 510 ? 24.234 10.426 -22.927 1.00 86.75 510 SER A N 1
ATOM 4002 C CA . SER A 1 510 ? 23.388 9.941 -24.013 1.00 86.75 510 SER A CA 1
ATOM 4003 C C . SER A 1 510 ? 23.642 10.686 -25.324 1.00 86.75 510 SER A C 1
ATOM 4005 O O . SER A 1 510 ? 23.531 10.063 -26.375 1.00 86.75 510 SER A O 1
ATOM 4007 N N . VAL A 1 511 ? 23.989 11.978 -25.298 1.00 84.06 511 VAL A N 1
ATOM 4008 C CA . VAL A 1 511 ? 24.395 12.733 -26.496 1.00 84.06 511 VAL A CA 1
ATOM 4009 C C . VAL A 1 511 ? 25.747 12.241 -27.014 1.00 84.06 511 VAL A C 1
ATOM 4011 O O . VAL A 1 511 ? 25.841 11.928 -28.200 1.00 84.06 511 VAL A O 1
ATOM 4014 N N . LEU A 1 512 ? 26.742 12.073 -26.138 1.00 83.62 512 LEU A N 1
ATOM 4015 C CA . LEU A 1 512 ? 28.065 11.537 -26.499 1.00 83.62 512 LEU A CA 1
ATOM 4016 C C . LEU A 1 512 ? 27.988 10.111 -27.081 1.00 83.62 512 LEU A C 1
ATOM 4018 O O . LEU A 1 512 ? 28.753 9.751 -27.970 1.00 83.62 512 LEU A O 1
ATOM 4022 N N . CYS A 1 513 ? 27.012 9.310 -26.647 1.00 80.69 513 CYS A N 1
ATOM 4023 C CA . CYS A 1 513 ? 26.762 7.964 -27.178 1.00 80.69 513 CYS A CA 1
ATOM 4024 C C . CYS A 1 513 ? 25.965 7.943 -28.500 1.00 80.69 513 CYS A C 1
ATOM 4026 O O . CYS A 1 513 ? 25.728 6.865 -29.052 1.00 80.69 513 CYS A O 1
ATOM 4028 N N . GLY A 1 514 ? 25.514 9.101 -29.004 1.00 69.31 514 GLY A N 1
ATOM 4029 C CA . GLY A 1 514 ? 24.718 9.224 -30.235 1.00 69.31 514 GLY A CA 1
ATOM 4030 C C . GLY A 1 514 ? 23.196 9.056 -30.061 1.00 69.31 514 GLY A C 1
ATOM 4031 O O . GLY A 1 514 ? 22.487 8.750 -31.021 1.00 69.31 514 GLY A O 1
ATOM 4032 N N . GLY A 1 515 ? 22.671 9.227 -28.843 1.00 57.47 515 GLY A N 1
ATOM 4033 C CA . GLY A 1 515 ? 21.290 8.918 -28.439 1.00 57.47 515 GLY A CA 1
ATOM 4034 C C . GLY A 1 515 ? 20.211 9.967 -28.756 1.00 57.47 515 GLY A C 1
ATOM 4035 O O . GLY A 1 515 ? 19.028 9.650 -28.661 1.00 57.47 515 GLY A O 1
ATOM 4036 N N . TYR A 1 516 ? 20.556 11.181 -29.201 1.00 49.16 516 TYR A N 1
ATOM 4037 C CA . TYR A 1 516 ? 19.571 12.178 -29.659 1.00 49.16 516 TYR A CA 1
ATOM 4038 C C . TYR A 1 516 ? 19.565 12.274 -31.195 1.00 49.16 516 TYR A C 1
ATOM 4040 O O . TYR A 1 516 ? 20.407 12.924 -31.810 1.00 49.16 516 TYR A O 1
ATOM 4048 N N . ARG A 1 517 ? 18.604 11.620 -31.863 1.00 45.50 517 ARG A N 1
ATOM 4049 C CA . ARG A 1 517 ? 18.469 11.688 -33.332 1.00 45.50 517 ARG A CA 1
ATOM 4050 C C . ARG A 1 517 ? 18.018 13.075 -33.813 1.00 45.50 517 ARG A C 1
ATOM 4052 O O . ARG A 1 517 ? 16.827 13.375 -33.773 1.00 45.50 517 ARG A O 1
ATOM 4059 N N . LYS A 1 518 ? 18.963 13.837 -34.370 1.00 36.34 518 LYS A N 1
ATOM 4060 C CA . LYS A 1 518 ? 18.946 14.544 -35.675 1.00 36.34 518 LYS A CA 1
ATOM 4061 C C . LYS A 1 518 ? 20.014 15.640 -35.610 1.00 36.34 518 LYS A C 1
ATOM 4063 O O . LYS A 1 518 ? 19.679 16.756 -35.262 1.00 36.34 518 LYS A O 1
ATOM 4068 N N . LEU A 1 519 ? 21.268 15.318 -35.905 1.00 33.34 519 LEU A N 1
ATOM 4069 C CA . LEU A 1 519 ? 22.259 16.175 -36.576 1.00 33.34 519 LEU A CA 1
ATOM 4070 C C . LEU A 1 519 ? 23.595 15.408 -36.536 1.00 33.34 519 LEU A C 1
ATOM 4072 O O . LEU A 1 519 ? 24.047 15.030 -35.465 1.00 33.34 519 LEU A O 1
ATOM 4076 N N . SER A 1 520 ? 24.218 15.216 -37.699 1.00 33.81 520 SER A N 1
ATOM 4077 C CA . SER A 1 520 ? 25.528 14.573 -37.919 1.00 33.81 520 SER A CA 1
ATOM 4078 C C . SER A 1 520 ? 25.564 13.036 -37.998 1.00 33.81 520 SER A C 1
ATOM 4080 O O . SER A 1 520 ? 25.055 12.310 -37.150 1.00 33.81 520 SER A O 1
ATOM 4082 N N . SER A 1 521 ? 26.180 12.548 -39.077 1.00 33.38 521 SER A N 1
ATOM 4083 C CA . SER A 1 521 ? 26.196 11.165 -39.566 1.00 33.38 521 SER A CA 1
ATOM 4084 C C . SER A 1 521 ? 27.456 10.367 -39.197 1.00 33.38 521 SER A C 1
ATOM 4086 O O . SER A 1 521 ? 27.652 9.292 -39.753 1.00 33.38 521 SER A O 1
ATOM 4088 N N . ASN A 1 522 ? 28.313 10.860 -38.294 1.00 34.28 522 ASN A N 1
ATOM 4089 C CA . ASN A 1 522 ? 29.673 10.315 -38.132 1.00 34.28 522 ASN A CA 1
ATOM 4090 C C . ASN A 1 522 ? 30.026 9.731 -36.746 1.00 34.28 522 ASN A C 1
ATOM 4092 O O . ASN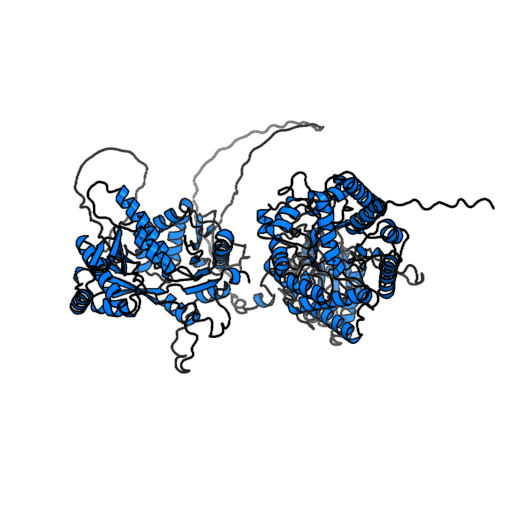 A 1 522 ? 31.196 9.449 -36.513 1.00 34.28 522 ASN A O 1
ATOM 4096 N N . PHE A 1 523 ? 29.069 9.481 -35.843 1.00 39.19 523 PHE A N 1
ATOM 4097 C CA . PHE A 1 523 ? 29.358 8.823 -34.556 1.00 39.19 523 PHE A CA 1
ATOM 4098 C C . PHE A 1 523 ? 28.776 7.404 -34.487 1.00 39.19 523 PHE A C 1
ATOM 4100 O O . PHE A 1 523 ? 27.581 7.186 -34.682 1.00 39.19 523 PHE A O 1
ATOM 4107 N N . THR A 1 524 ? 29.637 6.423 -34.208 1.00 48.00 524 THR A N 1
ATOM 4108 C CA . THR A 1 524 ? 29.264 5.029 -33.928 1.00 48.00 524 THR A CA 1
ATOM 4109 C C . THR A 1 524 ? 28.393 4.967 -32.670 1.00 48.00 524 THR A C 1
ATOM 4111 O O . THR A 1 524 ? 28.831 5.406 -31.609 1.00 48.00 524 THR A O 1
ATOM 4114 N N . LYS A 1 525 ? 27.173 4.422 -32.771 1.00 69.12 525 LYS A N 1
ATOM 4115 C CA . LYS A 1 525 ? 26.213 4.320 -31.657 1.00 69.12 525 LYS A CA 1
ATOM 4116 C C . LYS A 1 525 ? 26.758 3.383 -30.568 1.00 69.12 525 LYS A C 1
ATOM 4118 O O . LYS A 1 525 ? 26.813 2.173 -30.784 1.00 69.12 525 LYS A O 1
ATOM 4123 N N . LYS A 1 526 ? 27.179 3.931 -29.424 1.00 82.31 526 LYS A N 1
ATOM 4124 C CA . LYS A 1 526 ? 27.690 3.146 -28.286 1.00 82.31 526 LYS A CA 1
ATOM 4125 C C . LYS A 1 526 ? 26.540 2.717 -27.367 1.00 82.31 526 LYS A C 1
ATOM 4127 O O . LYS A 1 526 ? 25.666 3.544 -27.101 1.00 82.31 526 LYS A O 1
ATOM 4132 N N . PRO A 1 527 ? 26.517 1.468 -26.866 1.00 87.81 527 PRO A N 1
ATOM 4133 C CA . PRO A 1 527 ? 25.509 1.023 -25.910 1.00 87.81 527 PRO A CA 1
ATOM 4134 C C . PRO A 1 527 ? 25.663 1.761 -24.571 1.00 87.81 527 PRO A C 1
ATOM 4136 O O . PRO A 1 527 ? 26.689 1.637 -23.896 1.00 87.81 527 PRO A O 1
ATOM 4139 N N . LEU A 1 528 ? 24.621 2.510 -24.197 1.00 90.81 528 LEU A N 1
ATOM 4140 C CA . LEU A 1 528 ? 24.479 3.157 -22.890 1.00 90.81 528 LEU A CA 1
ATOM 4141 C C . LEU A 1 528 ? 23.443 2.399 -22.058 1.00 90.81 528 LEU A C 1
ATOM 4143 O O . LEU A 1 528 ? 22.250 2.440 -22.366 1.00 90.81 528 LEU A O 1
ATOM 4147 N N . ILE A 1 529 ? 23.890 1.736 -20.998 1.00 93.19 529 ILE A N 1
ATOM 4148 C CA . ILE A 1 529 ? 23.037 0.979 -20.080 1.00 93.19 529 ILE A CA 1
ATOM 4149 C C . ILE A 1 529 ? 22.884 1.784 -18.802 1.00 93.19 529 ILE A C 1
ATOM 4151 O O . ILE A 1 529 ? 23.874 2.139 -18.170 1.00 93.19 529 ILE A O 1
ATOM 4155 N N . ILE A 1 530 ? 21.644 2.066 -18.423 1.00 93.81 530 ILE A N 1
ATOM 4156 C CA . ILE A 1 530 ? 21.329 2.787 -17.194 1.00 93.81 530 ILE A CA 1
ATOM 4157 C C . ILE A 1 530 ? 20.858 1.778 -16.147 1.00 93.81 530 ILE A C 1
ATOM 4159 O O . ILE A 1 530 ? 19.925 1.016 -16.402 1.00 93.81 530 ILE A O 1
ATOM 4163 N N . ILE A 1 531 ? 21.489 1.779 -14.976 1.00 94.81 531 ILE A N 1
ATOM 4164 C CA . ILE A 1 531 ? 21.121 0.952 -13.825 1.00 94.81 531 ILE A CA 1
ATOM 4165 C C . ILE A 1 531 ? 20.654 1.885 -12.712 1.00 94.81 531 ILE A C 1
ATOM 4167 O O . ILE A 1 531 ? 21.472 2.561 -12.096 1.00 94.81 531 ILE A O 1
ATOM 4171 N N . SER A 1 532 ? 19.352 1.919 -12.434 1.00 93.12 532 SER A N 1
ATOM 4172 C CA . SER A 1 532 ? 18.866 2.594 -11.229 1.00 93.12 532 SER A CA 1
ATOM 4173 C C . SER A 1 532 ? 18.919 1.646 -10.037 1.00 93.12 532 SER A C 1
ATOM 4175 O O . SER A 1 532 ? 18.319 0.568 -10.062 1.00 93.12 532 SER A O 1
ATOM 4177 N N . VAL A 1 533 ? 19.628 2.068 -8.994 1.00 91.38 533 VAL A N 1
ATOM 4178 C CA . VAL A 1 533 ? 19.840 1.291 -7.766 1.00 91.38 533 VAL A CA 1
ATOM 4179 C C . VAL A 1 533 ? 18.963 1.737 -6.597 1.00 91.38 533 VAL A C 1
ATOM 4181 O O . VAL A 1 533 ? 19.207 1.358 -5.459 1.00 91.38 533 VAL A O 1
ATOM 4184 N N . SER A 1 534 ? 17.953 2.563 -6.862 1.00 87.38 534 SER A N 1
ATOM 4185 C CA . SER A 1 534 ? 16.940 2.967 -5.884 1.00 87.38 534 SER A CA 1
ATOM 4186 C C . SER A 1 534 ? 15.604 3.108 -6.621 1.00 87.38 534 SER A C 1
ATOM 4188 O O . SER A 1 534 ? 15.050 2.112 -7.082 1.00 87.38 534 SER A O 1
ATOM 4190 N N . SER A 1 535 ? 15.091 4.321 -6.812 1.00 85.75 535 SER A N 1
ATOM 4191 C CA . SER A 1 535 ? 13.830 4.572 -7.512 1.00 85.75 535 SER A CA 1
ATOM 4192 C C . SER A 1 535 ? 13.782 4.026 -8.962 1.00 85.75 535 SER A C 1
ATOM 4194 O O . SER A 1 535 ? 14.471 4.555 -9.841 1.00 85.75 535 SER A O 1
ATOM 4196 N N . PRO A 1 536 ? 12.866 3.087 -9.299 1.00 86.62 536 PRO A N 1
ATOM 4197 C CA . PRO A 1 536 ? 12.663 2.621 -10.681 1.00 86.62 536 PRO A CA 1
ATOM 4198 C C . PRO A 1 536 ? 12.144 3.721 -11.617 1.00 86.62 536 PRO A C 1
ATOM 4200 O O . PRO A 1 536 ? 12.014 3.502 -12.819 1.00 86.62 536 PRO A O 1
ATOM 4203 N N . TYR A 1 537 ? 11.817 4.898 -11.081 1.00 82.12 537 TYR A N 1
ATOM 4204 C CA . TYR A 1 537 ? 11.198 6.001 -11.803 1.00 82.12 537 TYR A CA 1
ATOM 4205 C C . TYR A 1 537 ? 12.208 7.016 -12.345 1.00 82.12 537 TYR A C 1
ATOM 4207 O O . TYR A 1 537 ? 11.802 7.899 -13.098 1.00 82.12 537 TYR A O 1
ATOM 4215 N N . ASP A 1 538 ? 13.502 6.882 -12.018 1.00 82.94 538 ASP A N 1
ATOM 4216 C CA . ASP A 1 538 ? 14.569 7.803 -12.447 1.00 82.94 538 ASP A CA 1
ATOM 4217 C C . ASP A 1 538 ? 14.533 8.080 -13.960 1.00 82.94 538 ASP A C 1
ATOM 4219 O O . ASP A 1 538 ? 14.617 9.228 -14.397 1.00 82.94 538 ASP A O 1
ATOM 4223 N N . PHE A 1 539 ? 14.374 7.025 -14.770 1.00 83.00 539 PHE A N 1
ATOM 4224 C CA . PHE A 1 539 ? 14.313 7.118 -16.235 1.00 83.00 539 PHE A CA 1
ATOM 4225 C C . PHE A 1 539 ? 13.139 6.353 -16.850 1.00 83.00 539 PHE A C 1
ATOM 4227 O O . PHE A 1 539 ? 13.117 6.156 -18.070 1.00 83.00 539 PHE A O 1
ATOM 4234 N N . LEU A 1 540 ? 12.146 5.971 -16.037 1.00 78.81 540 LEU A N 1
ATOM 4235 C CA . LEU A 1 540 ? 10.949 5.266 -16.502 1.00 78.81 540 LEU A CA 1
ATOM 4236 C C . LEU A 1 540 ? 10.177 6.083 -17.543 1.00 78.81 540 LEU A C 1
ATOM 4238 O O . LEU A 1 540 ? 9.802 5.564 -18.586 1.00 78.81 540 LEU A O 1
ATOM 4242 N N . TYR A 1 541 ? 10.006 7.384 -17.293 1.00 75.88 541 TYR A N 1
ATOM 4243 C CA . TYR A 1 541 ? 9.284 8.295 -18.189 1.00 75.88 541 TYR A CA 1
ATOM 4244 C C . TYR A 1 541 ? 10.192 8.981 -19.229 1.00 75.88 541 TYR A C 1
ATOM 4246 O O . TYR A 1 541 ? 9.719 9.730 -20.088 1.00 75.88 541 TYR A O 1
ATOM 4254 N N . HIS A 1 542 ? 11.506 8.732 -19.188 1.00 75.25 542 HIS A N 1
ATOM 4255 C CA . HIS A 1 542 ? 12.506 9.340 -20.070 1.00 75.25 542 HIS A CA 1
ATOM 4256 C C . HIS A 1 542 ? 12.978 8.370 -21.165 1.00 75.25 542 HIS A C 1
ATOM 4258 O O . HIS A 1 542 ? 14.167 8.087 -21.309 1.00 75.25 542 HIS A O 1
ATOM 4264 N N . ASN A 1 543 ? 12.042 7.915 -22.002 1.00 71.12 543 ASN A N 1
ATOM 4265 C CA . ASN A 1 543 ? 12.260 6.893 -23.041 1.00 71.12 543 ASN A CA 1
ATOM 4266 C C . ASN A 1 543 ? 13.317 7.243 -24.107 1.00 71.12 543 ASN A C 1
ATOM 4268 O O . ASN A 1 543 ? 13.685 6.379 -24.893 1.00 71.12 543 ASN A O 1
ATOM 4272 N N . GLY A 1 544 ? 13.775 8.495 -24.176 1.00 68.44 544 GLY A N 1
ATOM 4273 C CA . GLY A 1 544 ? 14.801 8.940 -25.124 1.00 68.44 544 GLY A CA 1
ATOM 4274 C C . GLY A 1 544 ? 16.245 8.834 -24.621 1.00 68.44 544 GLY A C 1
ATOM 4275 O O . GLY A 1 544 ? 17.151 9.152 -25.380 1.00 68.44 544 GLY A O 1
ATOM 4276 N N . ILE A 1 545 ? 16.469 8.447 -23.361 1.00 77.00 545 ILE A N 1
ATOM 4277 C CA . ILE A 1 545 ? 17.802 8.428 -22.734 1.00 77.00 545 ILE A CA 1
ATOM 4278 C C . ILE A 1 545 ? 18.221 6.980 -22.491 1.00 77.00 545 ILE A C 1
ATOM 4280 O O . ILE A 1 545 ? 17.451 6.228 -21.900 1.00 77.00 545 ILE A O 1
ATOM 4284 N N . GLY A 1 546 ? 19.429 6.595 -22.904 1.00 75.38 546 GLY A N 1
ATOM 4285 C CA . GLY A 1 546 ? 19.955 5.240 -22.702 1.00 75.38 546 GLY A CA 1
ATOM 4286 C C . GLY A 1 546 ? 19.352 4.190 -23.641 1.00 75.38 546 GLY A C 1
ATOM 4287 O O . GLY A 1 546 ? 18.165 4.225 -23.975 1.00 75.38 546 GLY A O 1
ATOM 4288 N N . SER A 1 547 ? 20.191 3.245 -24.059 1.00 82.25 547 SER A N 1
ATOM 4289 C CA . SER A 1 547 ? 19.807 2.098 -24.886 1.00 82.25 547 SER A CA 1
ATOM 4290 C C . SER A 1 547 ? 19.027 1.056 -24.081 1.00 82.25 547 SER A C 1
ATOM 4292 O O . SER A 1 547 ? 18.020 0.539 -24.570 1.00 82.25 547 SER A O 1
ATOM 4294 N N . SER A 1 548 ? 19.433 0.817 -22.831 1.00 88.12 548 SER A N 1
ATOM 4295 C CA . SER A 1 548 ? 18.768 -0.117 -21.911 1.00 88.12 548 SER A CA 1
ATOM 4296 C C . SER A 1 548 ? 18.611 0.505 -20.526 1.00 88.12 548 SER A C 1
ATOM 4298 O O . SER A 1 548 ? 19.427 1.334 -20.118 1.00 88.12 548 SER A O 1
ATOM 4300 N N . TYR A 1 549 ? 17.565 0.105 -19.803 1.00 91.38 549 TYR A N 1
ATOM 4301 C CA . TYR A 1 549 ? 17.282 0.572 -18.446 1.00 91.38 549 TYR A CA 1
ATOM 4302 C C . TYR A 1 549 ? 16.910 -0.604 -17.540 1.00 91.38 549 TYR A C 1
ATOM 4304 O O . TYR A 1 549 ? 15.953 -1.332 -17.819 1.00 91.38 549 TYR A O 1
ATOM 4312 N N . ILE A 1 550 ? 17.677 -0.777 -16.466 1.00 93.50 550 ILE A N 1
ATOM 4313 C CA . ILE A 1 550 ? 17.508 -1.815 -15.445 1.00 93.50 550 ILE A CA 1
ATOM 4314 C C . ILE A 1 550 ? 17.254 -1.131 -14.103 1.00 93.50 550 ILE A C 1
ATOM 4316 O O . ILE A 1 550 ? 17.867 -0.105 -13.807 1.00 93.50 550 ILE A O 1
ATOM 4320 N N . CYS A 1 551 ? 16.394 -1.720 -13.278 1.00 93.25 551 CYS A N 1
ATOM 4321 C CA . CYS A 1 551 ? 16.227 -1.322 -11.887 1.00 93.25 551 CYS A CA 1
ATOM 4322 C C . CYS A 1 551 ? 16.549 -2.480 -10.932 1.00 93.25 551 CYS A C 1
ATOM 4324 O O . CYS A 1 551 ? 16.128 -3.620 -11.162 1.00 93.25 551 CYS A O 1
ATOM 4326 N N . THR A 1 552 ? 17.290 -2.174 -9.864 1.00 93.38 552 THR A N 1
ATOM 4327 C CA . THR A 1 552 ? 17.606 -3.108 -8.770 1.00 93.38 552 THR A CA 1
ATOM 4328 C C . THR A 1 552 ? 16.950 -2.746 -7.442 1.00 93.38 552 THR A C 1
ATOM 4330 O O . THR A 1 552 ? 17.045 -3.546 -6.517 1.00 93.38 552 THR A O 1
ATOM 4333 N N . TYR A 1 553 ? 16.280 -1.590 -7.337 1.00 91.75 553 TYR A N 1
ATOM 4334 C CA . TYR A 1 553 ? 15.587 -1.068 -6.141 1.00 91.75 553 TYR A CA 1
ATOM 4335 C C . TYR A 1 553 ? 16.468 -0.781 -4.914 1.00 91.75 553 TYR A C 1
ATOM 4337 O O . TYR A 1 553 ? 16.035 -0.100 -3.989 1.00 91.75 553 TYR A O 1
ATOM 4345 N N . GLU A 1 554 ? 17.695 -1.289 -4.897 1.00 89.62 554 GLU A N 1
ATOM 4346 C CA . GLU A 1 554 ? 18.694 -1.095 -3.851 1.00 89.62 554 GLU A CA 1
ATOM 4347 C C . GLU A 1 554 ? 20.118 -1.289 -4.417 1.00 89.62 554 GLU A C 1
ATOM 4349 O O . GLU A 1 554 ? 20.297 -1.851 -5.504 1.00 89.62 554 GLU A O 1
ATOM 4354 N N . TYR A 1 555 ? 21.136 -0.840 -3.676 1.00 89.06 555 TYR A N 1
ATOM 4355 C CA . TYR A 1 555 ? 22.567 -0.992 -3.999 1.00 89.06 555 TYR A CA 1
ATOM 4356 C C . TYR A 1 555 ? 23.310 -1.919 -3.021 1.00 89.06 555 TYR A C 1
ATOM 4358 O O . TYR A 1 555 ? 24.487 -1.725 -2.726 1.00 89.06 555 TYR A O 1
ATOM 4366 N N . THR A 1 556 ? 22.636 -2.933 -2.481 1.00 87.38 556 THR A N 1
ATOM 4367 C CA . THR A 1 556 ? 23.271 -3.917 -1.591 1.00 87.38 556 THR A CA 1
ATOM 4368 C C . THR A 1 556 ? 24.266 -4.802 -2.351 1.00 87.38 556 THR A C 1
ATOM 4370 O O . THR A 1 556 ? 24.098 -5.075 -3.543 1.00 87.38 556 THR A O 1
ATOM 4373 N N . SER A 1 557 ? 25.314 -5.282 -1.673 1.00 83.69 557 SER A N 1
ATOM 4374 C CA . SER A 1 557 ? 26.340 -6.147 -2.282 1.00 83.69 557 SER A CA 1
ATOM 4375 C C . SER A 1 557 ? 25.725 -7.395 -2.934 1.00 83.69 557 SER A C 1
ATOM 4377 O O . SER A 1 557 ? 26.126 -7.802 -4.029 1.00 83.69 557 SER A O 1
ATOM 4379 N N . ASN A 1 558 ? 24.675 -7.943 -2.316 1.00 86.44 558 ASN A N 1
ATOM 4380 C CA . ASN A 1 558 ? 23.918 -9.075 -2.834 1.00 86.44 558 ASN A CA 1
ATOM 4381 C C . ASN A 1 558 ? 23.289 -8.781 -4.201 1.00 86.44 558 ASN A C 1
ATOM 4383 O O . ASN A 1 558 ? 23.517 -9.552 -5.132 1.00 86.44 558 ASN A O 1
ATOM 4387 N N . VAL A 1 559 ? 22.555 -7.679 -4.385 1.00 90.12 559 VAL A N 1
ATOM 4388 C CA . VAL A 1 559 ? 21.933 -7.395 -5.692 1.00 90.12 559 VAL A CA 1
ATOM 4389 C C . VAL A 1 559 ? 22.963 -6.990 -6.753 1.00 90.12 559 VAL A C 1
ATOM 4391 O O . VAL A 1 559 ? 22.849 -7.407 -7.908 1.00 90.12 559 VAL A O 1
ATOM 4394 N N . LEU A 1 560 ? 24.012 -6.255 -6.360 1.00 89.31 560 LEU A N 1
ATOM 4395 C CA . LEU A 1 560 ? 25.094 -5.827 -7.257 1.00 89.31 560 LEU A CA 1
ATOM 4396 C C . LEU A 1 560 ? 25.922 -7.015 -7.786 1.00 89.31 560 LEU A C 1
ATOM 4398 O O . LEU A 1 560 ? 26.347 -7.023 -8.944 1.00 89.31 560 LEU A O 1
ATOM 4402 N N . SER A 1 561 ? 26.074 -8.080 -6.996 1.00 86.19 561 SER A N 1
ATOM 4403 C CA . SER A 1 561 ? 26.699 -9.316 -7.484 1.00 86.19 561 SER A CA 1
ATOM 4404 C C . SER A 1 561 ? 25.826 -10.047 -8.518 1.00 86.19 561 SER A C 1
ATOM 4406 O O . SER A 1 561 ? 26.332 -10.571 -9.515 1.00 86.19 561 SER A O 1
ATOM 4408 N N . HIS A 1 562 ? 24.500 -10.027 -8.345 1.00 88.94 562 HIS A N 1
ATOM 4409 C CA . HIS A 1 562 ? 23.559 -10.736 -9.216 1.00 88.94 562 HIS A CA 1
ATOM 4410 C C . HIS A 1 562 ? 23.251 -9.991 -10.519 1.00 88.94 562 HIS A C 1
ATOM 4412 O O . HIS A 1 562 ? 23.078 -10.637 -11.555 1.00 88.94 562 HIS A O 1
ATOM 4418 N N . ILE A 1 563 ? 23.253 -8.652 -10.523 1.00 91.69 563 ILE A N 1
ATOM 4419 C CA . ILE A 1 563 ? 23.049 -7.882 -11.762 1.00 91.69 563 ILE A CA 1
ATOM 4420 C C . ILE A 1 563 ? 24.148 -8.146 -12.795 1.00 91.69 563 ILE A C 1
ATOM 4422 O O . ILE A 1 563 ? 23.856 -8.151 -13.987 1.00 91.69 563 ILE A O 1
ATOM 4426 N N . SER A 1 564 ? 25.374 -8.473 -12.371 1.00 90.19 564 SER A N 1
ATOM 4427 C CA . SER A 1 564 ? 26.441 -8.898 -13.290 1.00 90.19 564 SER A CA 1
ATOM 4428 C C . SER A 1 564 ? 26.008 -10.110 -14.128 1.00 90.19 564 SER A C 1
ATOM 4430 O O . SER A 1 564 ? 26.163 -10.114 -15.348 1.00 90.19 564 SER A O 1
ATOM 4432 N N . SER A 1 565 ? 25.339 -11.092 -13.513 1.00 88.94 565 SER A N 1
ATOM 4433 C CA . SER A 1 565 ? 24.806 -12.266 -14.225 1.00 88.94 565 SER A CA 1
ATOM 4434 C C . SER A 1 565 ? 23.729 -11.899 -15.247 1.00 88.94 565 SER A C 1
ATOM 4436 O O . SER A 1 565 ? 23.652 -12.519 -16.309 1.00 88.94 565 SER A O 1
ATOM 4438 N N . VAL A 1 566 ? 22.923 -10.875 -14.954 1.00 90.50 566 VAL A N 1
ATOM 4439 C CA . VAL A 1 566 ? 21.905 -10.349 -15.875 1.00 90.50 566 VAL A CA 1
ATOM 4440 C C . VAL A 1 566 ? 22.554 -9.603 -17.039 1.00 90.50 566 VAL A C 1
ATOM 4442 O O . VAL A 1 566 ? 22.222 -9.867 -18.191 1.00 90.50 566 VAL A O 1
ATOM 4445 N N . LEU A 1 567 ? 23.530 -8.731 -16.768 1.00 90.88 567 LEU A N 1
ATOM 4446 C CA . LEU A 1 567 ? 24.250 -7.963 -17.789 1.00 90.88 567 LEU A CA 1
ATOM 4447 C C . LEU A 1 567 ? 24.950 -8.873 -18.808 1.00 90.88 567 LEU A C 1
ATOM 4449 O O . LEU A 1 567 ? 24.909 -8.606 -20.008 1.00 90.88 567 LEU A O 1
ATOM 4453 N N . PHE A 1 568 ? 25.550 -9.977 -18.359 1.00 88.25 568 PHE A N 1
ATOM 4454 C CA . PHE A 1 568 ? 26.195 -10.954 -19.243 1.00 88.25 568 PHE A CA 1
ATOM 4455 C C . PHE A 1 568 ? 25.241 -12.033 -19.792 1.00 88.25 568 PHE A C 1
ATOM 4457 O O . PHE A 1 568 ? 25.670 -12.867 -20.588 1.00 88.25 568 PHE A O 1
ATOM 4464 N N . GLY A 1 569 ? 23.951 -12.001 -19.434 1.00 84.81 569 GLY A N 1
ATOM 4465 C CA . GLY A 1 569 ? 22.911 -12.901 -19.953 1.00 84.81 569 GLY A CA 1
ATOM 4466 C C . GLY A 1 569 ? 22.951 -14.335 -19.433 1.00 84.81 569 GLY A C 1
ATOM 4467 O O . GLY A 1 569 ? 22.325 -15.207 -20.029 1.00 84.81 569 GLY A O 1
ATOM 4468 N N . LEU A 1 570 ? 23.659 -14.591 -18.330 1.00 85.69 570 LEU A N 1
ATOM 4469 C CA . LEU A 1 570 ? 23.613 -15.880 -17.628 1.00 85.69 570 LEU A CA 1
ATOM 4470 C C . LEU A 1 570 ? 22.299 -16.055 -16.855 1.00 85.69 570 LEU A C 1
ATOM 4472 O O . LEU A 1 570 ? 21.882 -17.176 -16.572 1.00 85.69 570 LEU A O 1
ATOM 4476 N N . GLN A 1 571 ? 21.639 -14.944 -16.528 1.00 86.50 571 GLN A N 1
ATOM 4477 C CA . GLN A 1 571 ? 20.354 -14.914 -15.847 1.00 86.50 571 GLN A CA 1
ATOM 4478 C C . GLN A 1 571 ? 19.391 -13.954 -16.555 1.00 86.50 571 GLN A C 1
ATOM 4480 O O . GLN A 1 571 ? 19.767 -12.843 -16.922 1.00 86.50 571 GLN A O 1
ATOM 4485 N N . LYS A 1 572 ? 18.124 -14.358 -16.709 1.00 88.88 572 LYS A N 1
ATOM 4486 C CA . LYS A 1 572 ? 17.060 -13.468 -17.193 1.00 88.88 572 LYS A CA 1
ATOM 4487 C C . LYS A 1 572 ? 16.514 -12.630 -16.032 1.00 88.88 572 LYS A C 1
ATOM 4489 O O . LYS A 1 572 ? 16.225 -13.173 -14.968 1.00 88.88 572 LYS A O 1
ATOM 4494 N N . ALA A 1 573 ? 16.344 -11.327 -16.247 1.00 91.12 573 ALA A N 1
ATOM 4495 C CA . ALA A 1 573 ? 15.622 -10.460 -15.321 1.00 91.12 573 ALA A CA 1
ATOM 4496 C C . ALA A 1 573 ? 14.125 -10.810 -15.348 1.00 91.12 573 ALA A C 1
ATOM 4498 O O . ALA A 1 573 ? 13.499 -10.752 -16.407 1.00 91.12 573 ALA A O 1
ATOM 4499 N N . THR A 1 574 ? 13.561 -11.201 -14.205 1.00 90.56 574 THR A N 1
ATOM 4500 C CA . THR A 1 574 ? 12.143 -11.594 -14.082 1.00 90.56 574 THR A CA 1
ATOM 4501 C C . THR A 1 574 ? 11.301 -10.585 -13.315 1.00 90.56 574 THR A C 1
ATOM 4503 O O . THR A 1 574 ? 10.077 -10.726 -13.291 1.00 90.56 574 THR A O 1
ATOM 4506 N N . GLY A 1 575 ? 11.941 -9.606 -12.673 1.00 88.25 575 GLY A N 1
ATOM 4507 C CA . GLY A 1 575 ? 11.255 -8.606 -11.875 1.00 88.25 575 GLY A CA 1
ATOM 4508 C C . GLY A 1 575 ? 10.337 -7.731 -12.720 1.00 88.25 575 GLY A C 1
ATOM 4509 O O . GLY A 1 575 ? 10.512 -7.595 -13.936 1.00 88.25 575 GLY A O 1
ATOM 4510 N N . ARG A 1 576 ? 9.341 -7.145 -12.062 1.00 88.00 576 ARG A N 1
ATOM 4511 C CA . ARG A 1 576 ? 8.371 -6.219 -12.650 1.00 88.00 576 ARG A CA 1
ATOM 4512 C C . ARG A 1 576 ? 8.318 -4.956 -11.817 1.00 88.00 576 ARG A C 1
ATOM 4514 O O . ARG A 1 576 ? 8.425 -5.026 -10.599 1.00 88.00 576 ARG A O 1
ATOM 4521 N N . ILE A 1 577 ? 8.116 -3.810 -12.460 1.00 85.81 577 ILE A N 1
ATOM 4522 C CA . ILE A 1 577 ? 7.895 -2.574 -11.712 1.00 85.81 577 ILE A CA 1
ATOM 4523 C C . ILE A 1 577 ? 6.549 -2.705 -10.987 1.00 85.81 577 ILE A C 1
ATOM 4525 O O . ILE A 1 577 ? 5.541 -2.923 -11.666 1.00 85.81 577 ILE A O 1
ATOM 4529 N N . PRO A 1 578 ? 6.496 -2.550 -9.653 1.00 73.88 578 PRO A N 1
ATOM 4530 C CA . PRO A 1 578 ? 5.245 -2.586 -8.899 1.00 73.88 578 PRO A CA 1
ATOM 4531 C C . PRO A 1 578 ? 4.460 -1.288 -9.139 1.00 73.88 578 PRO A C 1
ATOM 4533 O O . PRO A 1 578 ? 4.548 -0.382 -8.319 1.00 73.88 578 PRO A O 1
ATOM 4536 N N . THR A 1 579 ? 3.838 -1.152 -10.323 1.00 60.62 579 THR A N 1
ATOM 4537 C CA . THR A 1 579 ? 2.858 -0.111 -10.722 1.00 60.62 579 THR A CA 1
ATOM 4538 C C . THR A 1 579 ? 2.149 -0.418 -12.048 1.00 60.62 579 THR A C 1
ATOM 4540 O O . THR A 1 579 ? 1.019 0.021 -12.260 1.00 60.62 579 THR A O 1
ATOM 4543 N N . GLU A 1 580 ? 2.810 -1.120 -12.976 1.00 51.38 580 GLU A N 1
ATOM 4544 C CA . GLU A 1 580 ? 2.350 -1.291 -14.357 1.00 51.38 580 GLU A CA 1
ATOM 4545 C C . GLU A 1 580 ? 2.501 -2.750 -14.809 1.00 51.38 580 GLU A C 1
ATOM 4547 O O . GLU A 1 580 ? 3.509 -3.407 -14.564 1.00 51.38 580 GLU A O 1
ATOM 4552 N N . ASN A 1 581 ? 1.507 -3.257 -15.545 1.00 38.88 581 ASN A N 1
ATOM 4553 C CA . ASN A 1 581 ? 1.513 -4.597 -16.150 1.00 38.88 581 ASN A CA 1
ATOM 4554 C C . ASN A 1 581 ? 2.563 -4.782 -17.271 1.00 38.88 581 ASN A C 1
ATOM 4556 O O . ASN A 1 581 ? 2.462 -5.740 -18.032 1.00 38.88 581 ASN A O 1
ATOM 4560 N N . SER A 1 582 ? 3.534 -3.882 -17.429 1.00 37.03 582 SER A N 1
ATOM 4561 C CA . SER A 1 582 ? 4.497 -3.899 -18.529 1.00 37.03 582 SER A CA 1
ATOM 4562 C C . SER A 1 582 ? 5.777 -4.641 -18.125 1.00 37.03 582 SER A C 1
ATOM 4564 O O . SER A 1 582 ? 6.623 -4.137 -17.389 1.00 37.03 582 SER A O 1
ATOM 4566 N N . SER A 1 583 ? 5.938 -5.868 -18.623 1.00 37.41 583 SER A N 1
ATOM 4567 C CA . SER A 1 583 ? 7.255 -6.507 -18.699 1.00 37.41 583 SER A CA 1
ATOM 4568 C C . SER A 1 583 ? 7.938 -6.119 -20.015 1.00 37.41 583 SER A C 1
ATOM 4570 O O . SER A 1 583 ? 7.262 -5.812 -20.997 1.00 37.41 583 SER A O 1
ATOM 4572 N N . ALA A 1 584 ? 9.275 -6.145 -20.075 1.00 39.41 584 ALA A N 1
ATOM 4573 C CA . ALA A 1 584 ? 9.998 -5.887 -21.326 1.00 39.41 584 ALA A CA 1
ATOM 4574 C C . ALA A 1 584 ? 9.560 -6.822 -22.477 1.00 39.41 584 ALA A C 1
ATOM 4576 O O . ALA A 1 584 ? 9.615 -6.414 -23.635 1.00 39.41 584 ALA A O 1
ATOM 4577 N N . ASP A 1 585 ? 9.076 -8.033 -22.169 1.00 35.16 585 ASP A N 1
ATOM 4578 C CA . ASP A 1 585 ? 8.593 -9.011 -23.154 1.00 35.16 585 ASP A CA 1
ATOM 4579 C C . ASP A 1 585 ? 7.287 -8.562 -23.853 1.00 35.16 585 ASP A C 1
ATOM 4581 O O . ASP A 1 585 ? 7.084 -8.882 -25.023 1.00 35.16 585 ASP A O 1
ATOM 4585 N N . ASP A 1 586 ? 6.447 -7.735 -23.215 1.00 34.44 586 ASP A N 1
ATOM 4586 C CA . ASP A 1 586 ? 5.175 -7.255 -23.792 1.00 34.44 586 ASP A CA 1
ATOM 4587 C C . ASP A 1 586 ? 5.370 -6.229 -24.935 1.00 34.44 586 ASP A C 1
ATOM 4589 O O . ASP A 1 586 ? 4.414 -5.816 -25.597 1.00 34.44 586 ASP A O 1
ATOM 4593 N N . LEU A 1 587 ? 6.616 -5.808 -25.189 1.00 33.84 587 LEU A N 1
ATOM 4594 C CA . LEU A 1 587 ? 6.985 -4.833 -26.221 1.00 33.84 587 LEU A CA 1
ATOM 4595 C C . LEU A 1 587 ? 7.564 -5.458 -27.507 1.00 33.84 587 LEU A C 1
ATOM 4597 O O . LEU A 1 587 ? 7.748 -4.717 -28.479 1.00 33.84 587 LEU A O 1
ATOM 4601 N N . TYR A 1 588 ? 7.818 -6.776 -27.554 1.00 31.52 588 TYR A N 1
ATOM 4602 C CA . TYR A 1 588 ? 8.511 -7.435 -28.681 1.00 31.52 588 TYR A CA 1
ATOM 4603 C C . TYR A 1 588 ? 7.628 -8.218 -29.672 1.00 31.52 588 TYR A C 1
ATOM 4605 O O . TYR A 1 588 ? 8.130 -8.630 -30.719 1.00 31.52 588 TYR A O 1
ATOM 4613 N N . ASP A 1 589 ? 6.320 -8.356 -29.445 1.00 24.11 589 ASP A N 1
ATOM 4614 C CA . ASP A 1 589 ? 5.417 -9.057 -30.376 1.00 24.11 589 ASP A CA 1
ATOM 4615 C C . ASP A 1 589 ? 4.946 -8.159 -31.549 1.00 24.11 589 ASP A C 1
ATOM 4617 O O . ASP A 1 589 ? 3.790 -7.742 -31.610 1.00 24.11 589 ASP A O 1
ATOM 4621 N N . SER A 1 590 ? 5.838 -7.833 -32.500 1.00 24.81 590 SER A N 1
ATOM 4622 C CA . SER A 1 590 ? 5.473 -7.563 -33.916 1.00 24.81 590 SER A CA 1
ATOM 4623 C C . SER A 1 590 ? 6.710 -7.380 -34.832 1.00 24.81 590 SER A C 1
ATOM 4625 O O . SER A 1 590 ? 7.188 -6.250 -34.976 1.00 24.81 590 SER A O 1
ATOM 4627 N N . PRO A 1 591 ? 7.231 -8.437 -35.487 1.00 27.67 591 PRO A N 1
ATOM 4628 C CA . PRO A 1 591 ? 8.407 -8.359 -36.363 1.00 27.67 591 PRO A CA 1
ATOM 4629 C C . PRO A 1 591 ? 8.098 -8.228 -37.877 1.00 27.67 591 PRO A C 1
ATOM 4631 O O . PRO A 1 591 ? 8.821 -8.803 -38.683 1.00 27.67 591 PRO A O 1
ATOM 4634 N N . GLU A 1 592 ? 7.071 -7.476 -38.304 1.00 26.80 592 GLU A N 1
ATOM 4635 C CA . GLU A 1 592 ? 6.717 -7.358 -39.746 1.00 26.80 592 GLU A CA 1
ATOM 4636 C C . GLU A 1 592 ? 6.899 -5.968 -40.396 1.00 26.80 592 GLU A C 1
ATOM 4638 O O . GLU A 1 592 ? 6.840 -5.863 -41.615 1.00 26.80 592 GLU A O 1
ATOM 4643 N N . ASP A 1 593 ? 7.232 -4.902 -39.660 1.00 28.36 593 ASP A N 1
ATOM 4644 C CA . ASP A 1 593 ? 7.300 -3.542 -40.245 1.00 28.36 593 ASP A CA 1
ATOM 4645 C C . ASP A 1 593 ? 8.698 -3.121 -40.774 1.00 28.36 593 ASP A C 1
ATOM 4647 O O . ASP A 1 593 ? 8.923 -1.939 -41.050 1.00 28.36 593 ASP A O 1
ATOM 4651 N N . MET A 1 594 ? 9.668 -4.042 -40.901 1.00 26.77 594 MET A N 1
ATOM 4652 C CA . MET A 1 594 ? 11.083 -3.695 -41.167 1.00 26.77 594 MET A CA 1
ATOM 4653 C C . MET A 1 594 ? 11.621 -3.945 -42.587 1.00 26.77 594 MET A C 1
ATOM 4655 O O . MET A 1 594 ? 12.820 -3.780 -42.806 1.00 26.77 594 MET A O 1
ATOM 4659 N N . LEU A 1 595 ? 10.785 -4.278 -43.570 1.00 29.11 595 LEU A N 1
ATOM 4660 C CA . LEU A 1 595 ? 11.212 -4.393 -44.970 1.00 29.11 595 LEU A CA 1
ATOM 4661 C C . LEU A 1 595 ? 10.162 -3.758 -45.890 1.00 29.11 595 LEU A C 1
ATOM 4663 O O . LEU A 1 595 ? 8.980 -4.021 -45.722 1.00 29.11 595 LEU A O 1
ATOM 4667 N N . LEU A 1 596 ? 10.633 -2.970 -46.870 1.00 25.89 596 LEU A N 1
ATOM 4668 C CA . LEU A 1 596 ? 9.930 -2.279 -47.976 1.00 25.89 596 LEU A CA 1
ATOM 4669 C C . LEU A 1 596 ? 9.878 -0.742 -47.862 1.00 25.89 596 LEU A C 1
ATOM 4671 O O . LEU A 1 596 ? 8.896 -0.153 -47.418 1.00 25.89 596 LEU A O 1
ATOM 4675 N N . CYS A 1 597 ? 10.944 -0.089 -48.335 1.00 24.02 597 CYS A N 1
ATOM 4676 C CA . CYS A 1 597 ? 10.870 1.051 -49.264 1.00 24.02 597 CYS A CA 1
ATOM 4677 C C . CYS A 1 597 ? 12.298 1.477 -49.644 1.00 24.02 597 CYS A C 1
ATOM 4679 O O . CYS A 1 597 ? 12.828 2.442 -49.098 1.00 24.02 597 CYS A O 1
ATOM 4681 N N . ASP A 1 598 ? 12.889 0.752 -50.592 1.00 28.50 598 ASP A N 1
ATOM 4682 C CA . ASP A 1 598 ? 13.913 1.289 -51.487 1.00 28.50 598 ASP A CA 1
ATOM 4683 C C . ASP A 1 598 ? 13.258 1.609 -52.838 1.00 28.50 598 ASP A C 1
ATOM 4685 O O . ASP A 1 598 ? 12.280 0.970 -53.227 1.00 28.50 598 ASP A O 1
ATOM 4689 N N . SER A 1 599 ? 13.852 2.569 -53.550 1.00 26.34 599 SER A N 1
ATOM 4690 C CA . SER A 1 599 ? 13.537 3.084 -54.896 1.00 26.34 599 SER A CA 1
ATOM 4691 C C . SER A 1 599 ? 12.529 4.244 -54.994 1.00 26.34 599 SER A C 1
ATOM 4693 O O . SER A 1 599 ? 11.317 4.076 -54.915 1.00 26.34 599 SER A O 1
ATOM 4695 N N . ALA A 1 600 ? 13.059 5.456 -55.203 1.00 24.77 600 ALA A N 1
ATOM 4696 C CA . ALA A 1 600 ? 12.884 6.222 -56.448 1.00 24.77 600 ALA A CA 1
ATOM 4697 C C . ALA A 1 600 ? 13.549 7.610 -56.319 1.00 24.77 600 ALA A C 1
ATOM 4699 O O . ALA A 1 600 ? 13.224 8.398 -55.432 1.00 24.77 600 ALA A O 1
ATOM 4700 N N . SER A 1 601 ? 14.499 7.886 -57.211 1.00 24.36 601 SER A N 1
ATOM 4701 C CA . SER A 1 601 ? 15.194 9.162 -57.419 1.00 24.36 601 SER A CA 1
ATOM 4702 C C . SER A 1 601 ? 14.587 9.905 -58.645 1.00 24.36 601 SER A C 1
ATOM 4704 O O . SER A 1 601 ? 13.678 9.370 -59.280 1.00 24.36 601 SER A O 1
ATOM 4706 N N . PRO A 1 602 ? 14.989 11.162 -58.939 1.00 45.53 602 PRO A N 1
ATOM 4707 C CA . PRO A 1 602 ? 14.079 12.244 -59.351 1.00 45.53 602 PRO A CA 1
ATOM 4708 C C . PRO A 1 602 ? 14.065 12.554 -60.860 1.00 45.53 602 PRO A C 1
ATOM 4710 O O . PRO A 1 602 ? 15.045 12.292 -61.548 1.00 45.53 602 PRO A O 1
ATOM 4713 N N . THR A 1 603 ? 13.016 13.232 -61.357 1.00 23.36 603 THR A N 1
ATOM 4714 C CA . THR A 1 603 ? 13.067 13.972 -62.640 1.00 23.36 603 THR A CA 1
ATOM 4715 C C . THR A 1 603 ? 12.219 15.259 -62.666 1.00 23.36 603 THR A C 1
ATOM 4717 O O . THR A 1 603 ? 11.230 15.406 -61.955 1.00 23.36 603 THR A O 1
ATOM 4720 N N . ASN A 1 604 ? 12.715 16.191 -63.489 1.00 23.94 604 ASN A N 1
ATOM 4721 C CA . ASN A 1 604 ? 12.402 17.607 -63.738 1.00 23.94 604 ASN A CA 1
ATOM 4722 C C . ASN A 1 604 ? 10.961 17.970 -64.152 1.00 23.94 604 ASN A C 1
ATOM 4724 O O . ASN A 1 604 ? 10.318 17.212 -64.868 1.00 23.94 604 ASN A O 1
ATOM 4728 N N . SER A 1 605 ? 10.549 19.231 -63.931 1.00 23.19 605 SER A N 1
ATOM 4729 C CA . SER A 1 605 ? 10.473 20.295 -64.972 1.00 23.19 605 SER A CA 1
ATOM 4730 C C . SER A 1 605 ? 9.634 21.512 -64.538 1.00 23.19 605 SER A C 1
ATOM 4732 O O . SER A 1 605 ? 8.780 21.442 -63.662 1.00 23.19 605 SER A O 1
ATOM 4734 N N . ALA A 1 606 ? 9.972 22.655 -65.134 1.00 23.33 606 ALA A N 1
ATOM 4735 C CA . ALA A 1 606 ? 9.575 24.016 -64.792 1.00 23.33 606 ALA A CA 1
ATOM 4736 C C . ALA A 1 606 ? 8.300 24.512 -65.508 1.00 23.33 606 ALA A C 1
ATOM 4738 O O . ALA A 1 606 ? 7.977 24.023 -66.586 1.00 23.33 606 ALA A O 1
ATOM 4739 N N . SER A 1 607 ? 7.675 25.577 -64.977 1.00 22.52 607 SER A N 1
ATOM 4740 C CA . SER A 1 607 ? 7.484 26.901 -65.630 1.00 22.52 607 SER A CA 1
ATOM 4741 C C . SER A 1 607 ? 6.167 27.635 -65.282 1.00 22.52 607 SER A C 1
ATOM 4743 O O . SER A 1 607 ? 5.081 27.078 -65.356 1.00 22.52 607 SER A O 1
ATOM 4745 N N . ASN A 1 608 ? 6.340 28.925 -64.946 1.00 23.83 608 ASN A N 1
ATOM 4746 C CA . ASN A 1 608 ? 5.519 30.123 -65.212 1.00 23.83 608 ASN A CA 1
ATOM 4747 C C . ASN A 1 608 ? 4.015 30.184 -64.856 1.00 23.83 608 ASN A C 1
ATOM 4749 O O . ASN A 1 608 ? 3.178 29.564 -65.496 1.00 23.83 608 ASN A O 1
ATOM 4753 N N . SER A 1 609 ? 3.615 31.190 -64.065 1.00 21.67 609 SER A N 1
ATOM 4754 C CA . SER A 1 609 ? 3.300 32.541 -64.587 1.00 21.67 609 SER A CA 1
ATOM 4755 C C . SER A 1 609 ? 2.841 33.517 -63.486 1.00 21.67 609 SER A C 1
ATOM 4757 O O . SER A 1 609 ? 2.233 33.141 -62.490 1.00 21.67 609 SER A O 1
ATOM 4759 N N . LEU A 1 610 ? 3.213 34.785 -63.681 1.00 22.08 610 LEU A N 1
ATOM 4760 C CA . LEU A 1 610 ? 2.947 35.960 -62.850 1.00 22.08 610 LEU A CA 1
ATOM 4761 C C . LEU A 1 610 ? 1.469 36.403 -62.898 1.00 22.08 610 LEU A C 1
ATOM 4763 O O . LEU A 1 610 ? 0.826 36.267 -63.934 1.00 22.08 610 LEU A O 1
ATOM 4767 N N . THR A 1 611 ? 0.992 37.136 -61.883 1.00 21.98 611 THR A N 1
ATOM 4768 C CA . THR A 1 611 ? 0.806 38.609 -61.976 1.00 21.98 611 THR A CA 1
ATOM 4769 C C . THR A 1 611 ? 0.303 39.245 -60.678 1.00 21.98 611 THR A C 1
ATOM 4771 O O . THR A 1 611 ? -0.433 38.664 -59.890 1.00 21.98 611 THR A O 1
ATOM 4774 N N . SER A 1 612 ? 0.794 40.464 -60.477 1.00 22.53 612 SER A N 1
ATOM 4775 C CA . SER A 1 612 ? 0.688 41.373 -59.343 1.00 22.53 612 SER A CA 1
ATOM 4776 C C . SER A 1 612 ? -0.447 42.397 -59.496 1.00 22.53 612 SER A C 1
ATOM 4778 O O . SER A 1 612 ? -0.902 42.651 -60.610 1.00 22.53 612 SER A O 1
ATOM 4780 N N . LYS A 1 613 ? -0.821 43.043 -58.379 1.00 21.59 613 LYS A N 1
ATOM 4781 C CA . LYS A 1 613 ? -1.227 44.465 -58.229 1.00 21.59 613 LYS A CA 1
ATOM 4782 C C . LYS A 1 613 ? -1.385 44.746 -56.717 1.00 21.59 613 LYS A C 1
ATOM 4784 O O . LYS A 1 613 ? -2.197 44.081 -56.091 1.00 21.59 613 LYS A O 1
ATOM 4789 N N . SER A 1 614 ? -0.505 45.510 -56.048 1.00 22.03 614 SER A N 1
ATOM 4790 C CA . SER A 1 614 ? -0.447 46.999 -55.927 1.00 22.03 614 SER A CA 1
ATOM 4791 C C . SER A 1 614 ? -0.880 47.411 -54.500 1.00 22.03 614 SER A C 1
ATOM 4793 O O . SER A 1 614 ? -1.786 46.769 -53.993 1.00 22.03 614 SER A O 1
ATOM 4795 N N . LEU A 1 615 ? -0.394 48.430 -53.768 1.00 22.12 615 LEU A N 1
ATOM 4796 C CA . LEU A 1 615 ? 0.561 49.559 -53.894 1.00 22.12 615 LEU A CA 1
ATOM 4797 C C . LEU A 1 615 ? 0.731 50.125 -52.430 1.00 22.12 615 LEU A C 1
ATOM 4799 O O . LEU A 1 615 ? -0.261 50.098 -51.711 1.00 22.12 615 LEU A O 1
ATOM 4803 N N . VAL A 1 616 ? 1.932 50.439 -51.884 1.00 22.62 616 VAL A N 1
ATOM 4804 C CA . VAL A 1 616 ? 2.608 51.784 -51.741 1.00 22.62 616 VAL A CA 1
ATOM 4805 C C . VAL A 1 616 ? 1.974 52.718 -50.663 1.00 22.62 616 VAL A C 1
ATOM 4807 O O . VAL A 1 616 ? 0.756 52.770 -50.609 1.00 22.62 616 VAL A O 1
ATOM 4810 N N . MET A 1 617 ? 2.639 53.445 -49.728 1.00 21.41 617 MET A N 1
ATOM 4811 C CA . MET A 1 617 ? 3.834 54.355 -49.675 1.00 21.41 617 MET A CA 1
ATOM 4812 C C . MET A 1 617 ? 4.214 54.598 -48.165 1.00 21.41 617 MET A C 1
ATOM 4814 O O . MET A 1 617 ? 3.290 54.621 -47.361 1.00 21.41 617 MET A O 1
ATOM 4818 N N . LEU A 1 618 ? 5.456 54.590 -47.630 1.00 21.77 618 LEU A N 1
ATOM 4819 C CA . LEU A 1 618 ? 6.652 55.490 -47.669 1.00 21.77 618 LEU A CA 1
ATOM 4820 C C . LEU A 1 618 ? 6.600 56.824 -46.855 1.00 21.77 618 LEU A C 1
ATOM 4822 O O . LEU A 1 618 ? 5.903 57.737 -47.285 1.00 21.77 618 LEU A O 1
ATOM 4826 N N . LEU A 1 619 ? 7.414 56.945 -45.773 1.00 21.88 619 LEU A N 1
ATOM 4827 C CA . LEU A 1 619 ? 8.469 57.971 -45.467 1.00 21.88 619 LEU A CA 1
ATOM 4828 C C . LEU A 1 619 ? 8.710 58.263 -43.950 1.00 21.88 619 LEU A C 1
ATOM 4830 O O . LEU A 1 619 ? 7.742 58.512 -43.246 1.00 21.88 619 LEU A O 1
ATOM 4834 N N . ASN A 1 620 ? 10.009 58.281 -43.555 1.00 23.48 620 ASN A N 1
ATOM 4835 C CA . ASN A 1 620 ? 10.791 59.088 -42.561 1.00 23.48 620 ASN A CA 1
ATOM 4836 C C . ASN A 1 620 ? 10.224 59.414 -41.145 1.00 23.48 620 ASN A C 1
ATOM 4838 O O . ASN A 1 620 ? 9.022 59.461 -40.958 1.00 23.48 620 ASN A O 1
ATOM 4842 N N . ASP A 1 621 ? 10.978 59.644 -40.056 1.00 24.61 621 ASP A N 1
ATOM 4843 C CA . ASP A 1 621 ? 12.296 60.272 -39.807 1.00 24.61 621 ASP A CA 1
ATOM 4844 C C . ASP A 1 621 ? 12.887 59.799 -38.448 1.00 24.61 621 ASP A C 1
ATOM 4846 O O . ASP A 1 621 ? 12.163 59.265 -37.606 1.00 24.61 621 ASP A O 1
ATOM 4850 N N . GLY A 1 622 ? 14.193 60.011 -38.229 1.00 23.17 622 GLY A N 1
ATOM 4851 C CA . GLY A 1 622 ? 14.926 59.686 -36.993 1.00 23.17 622 GLY A CA 1
ATOM 4852 C C . GLY A 1 622 ? 15.073 60.835 -35.978 1.00 23.17 622 GLY A C 1
ATOM 4853 O O . GLY A 1 622 ? 14.606 61.948 -36.205 1.00 23.17 622 GLY A O 1
ATOM 4854 N N . GLY A 1 623 ? 15.771 60.553 -34.870 1.00 23.59 623 GLY A N 1
ATOM 4855 C CA . GLY A 1 623 ? 16.216 61.535 -33.872 1.00 23.59 623 GLY A CA 1
ATOM 4856 C C . GLY A 1 623 ? 16.740 60.887 -32.582 1.00 23.59 623 GLY A C 1
ATOM 4857 O O . GLY A 1 623 ? 15.960 60.302 -31.835 1.00 23.59 623 GLY A O 1
ATOM 4858 N N . ASP A 1 624 ? 18.053 60.991 -32.362 1.00 25.78 624 ASP A N 1
ATOM 4859 C CA . ASP A 1 624 ? 18.813 60.618 -31.156 1.00 25.78 624 ASP A CA 1
ATOM 4860 C C . ASP A 1 624 ? 18.443 61.472 -29.924 1.00 25.78 624 ASP A C 1
ATOM 4862 O O . ASP A 1 624 ? 18.094 62.637 -30.098 1.00 25.78 624 ASP A O 1
ATOM 4866 N N . ASP A 1 625 ? 18.611 60.944 -28.698 1.00 26.92 625 ASP A N 1
ATOM 4867 C CA . ASP A 1 625 ? 19.458 61.597 -27.677 1.00 26.92 625 ASP A CA 1
ATOM 4868 C C . ASP A 1 625 ? 19.775 60.704 -26.450 1.00 26.92 625 ASP A C 1
ATOM 4870 O O . ASP A 1 625 ? 19.043 59.779 -26.092 1.00 26.92 625 ASP A O 1
ATOM 4874 N N . ASP A 1 626 ? 20.910 61.035 -25.835 1.00 26.77 626 ASP A N 1
ATOM 4875 C CA . ASP A 1 626 ? 21.680 60.420 -24.748 1.00 26.77 626 ASP A CA 1
ATOM 4876 C C . ASP A 1 626 ? 20.997 60.244 -23.368 1.00 26.77 626 ASP A C 1
ATOM 4878 O O . ASP A 1 626 ? 20.102 60.993 -22.984 1.00 26.77 626 ASP A O 1
ATOM 4882 N N . GLY A 1 627 ? 21.567 59.369 -22.511 1.00 25.53 627 GLY A N 1
ATOM 4883 C CA . GLY A 1 627 ? 21.495 59.601 -21.052 1.00 25.53 627 GLY A CA 1
ATOM 4884 C C . GLY A 1 627 ? 21.632 58.423 -20.072 1.00 25.53 627 GLY A C 1
ATOM 4885 O O . GLY A 1 627 ? 20.646 57.898 -19.581 1.00 25.53 627 GLY A O 1
ATOM 4886 N N . LYS A 1 628 ? 22.880 58.091 -19.714 1.00 26.77 628 LYS A N 1
ATOM 4887 C CA . LYS A 1 628 ? 23.414 57.638 -18.399 1.00 26.77 628 LYS A CA 1
ATOM 4888 C C . LYS A 1 628 ? 22.513 56.958 -17.331 1.00 26.77 628 LYS A C 1
ATOM 4890 O O . LYS A 1 628 ? 21.606 57.549 -16.765 1.00 26.77 628 LYS A O 1
ATOM 4895 N N . ARG A 1 629 ? 23.017 55.782 -16.909 1.00 24.36 629 ARG A N 1
ATOM 4896 C CA . ARG A 1 629 ? 23.173 55.216 -15.538 1.00 24.36 629 ARG A CA 1
ATOM 4897 C C . ARG A 1 629 ? 22.550 55.983 -14.351 1.00 24.36 629 ARG A C 1
ATOM 4899 O O . ARG A 1 629 ? 22.895 57.138 -14.136 1.00 24.36 629 ARG A O 1
ATOM 4906 N N . VAL A 1 630 ? 21.909 55.241 -13.441 1.00 25.97 630 VAL A N 1
ATOM 4907 C CA . VAL A 1 630 ? 22.368 54.848 -12.076 1.00 25.97 630 VAL A CA 1
ATOM 4908 C C . VAL A 1 630 ? 21.149 54.288 -11.317 1.00 25.97 630 VAL A C 1
ATOM 4910 O O . VAL A 1 630 ? 20.052 54.821 -11.439 1.00 25.97 630 VAL A O 1
ATOM 4913 N N . GLY A 1 631 ? 21.329 53.180 -10.592 1.00 23.86 631 GLY A N 1
ATOM 4914 C CA . GLY A 1 631 ? 20.289 52.579 -9.750 1.00 23.86 631 GLY A CA 1
ATOM 4915 C C . GLY A 1 631 ? 20.205 53.198 -8.357 1.00 23.86 631 GLY A C 1
ATOM 4916 O O . GLY A 1 631 ? 21.113 53.914 -7.964 1.00 23.86 631 GLY A O 1
ATOM 4917 N N . ASP A 1 632 ? 19.136 52.899 -7.620 1.00 24.12 632 ASP A N 1
ATOM 4918 C CA . ASP A 1 632 ? 19.213 52.315 -6.275 1.00 24.12 632 ASP A CA 1
ATOM 4919 C C . ASP A 1 632 ? 17.814 52.070 -5.678 1.00 24.12 632 ASP A C 1
ATOM 4921 O O . ASP A 1 632 ? 16.894 52.861 -5.853 1.00 24.12 632 ASP A O 1
ATOM 4925 N N . ASN A 1 633 ? 17.733 50.958 -4.948 1.00 23.98 633 ASN A N 1
ATOM 4926 C CA . ASN A 1 633 ? 17.028 50.714 -3.686 1.00 23.98 633 ASN A CA 1
ATOM 4927 C C . ASN A 1 633 ? 15.527 51.018 -3.456 1.00 23.98 633 ASN A C 1
ATOM 4929 O O . ASN A 1 633 ? 15.071 52.152 -3.368 1.00 23.98 633 ASN A O 1
ATOM 4933 N N . SER A 1 634 ? 14.889 49.934 -2.993 1.00 24.12 634 SER A N 1
ATOM 4934 C CA . SER A 1 634 ? 14.112 49.802 -1.744 1.00 24.12 634 SER A CA 1
ATOM 4935 C C . SER A 1 634 ? 12.597 50.054 -1.716 1.00 24.12 634 SER A C 1
ATOM 4937 O O . SER A 1 634 ? 12.071 51.055 -2.182 1.00 24.12 634 SER A O 1
ATOM 4939 N N . ASP A 1 635 ? 11.965 49.105 -1.016 1.00 24.73 635 ASP A N 1
ATOM 4940 C CA . ASP A 1 635 ? 10.793 49.219 -0.147 1.00 24.73 635 ASP A CA 1
ATOM 4941 C C . ASP A 1 635 ? 9.357 49.271 -0.710 1.00 24.73 635 ASP A C 1
ATOM 4943 O O . ASP A 1 635 ? 8.742 50.310 -0.912 1.00 24.73 635 ASP A O 1
ATOM 4947 N N . SER A 1 636 ? 8.732 48.093 -0.590 1.00 23.86 636 SER A N 1
ATOM 4948 C CA . SER A 1 636 ? 7.608 47.843 0.331 1.00 23.86 636 SER A CA 1
ATOM 4949 C C . SER A 1 636 ? 6.164 47.816 -0.207 1.00 23.86 636 SER A C 1
ATOM 4951 O O . SER A 1 636 ? 5.645 48.755 -0.791 1.00 23.86 636 SER A O 1
ATOM 4953 N N . LYS A 1 637 ? 5.500 46.726 0.216 1.00 24.59 637 LYS A N 1
ATOM 4954 C CA . LYS A 1 637 ? 4.088 46.569 0.619 1.00 24.59 637 LYS A CA 1
ATOM 4955 C C . LYS A 1 637 ? 2.967 46.480 -0.435 1.00 24.59 637 LYS A C 1
ATOM 4957 O O . LYS A 1 637 ? 2.539 47.468 -1.005 1.00 24.59 637 LYS A O 1
ATOM 4962 N N . ARG A 1 638 ? 2.331 45.297 -0.344 1.00 24.23 638 ARG A N 1
ATOM 4963 C CA . ARG A 1 638 ? 0.882 44.993 -0.270 1.00 24.23 638 ARG A CA 1
ATOM 4964 C C . ARG A 1 638 ? 0.023 45.153 -1.529 1.00 24.23 638 ARG A C 1
ATOM 4966 O O . ARG A 1 638 ? -0.117 46.247 -2.051 1.00 24.23 638 ARG A O 1
ATOM 4973 N N . GLY A 1 639 ? -0.747 44.093 -1.791 1.00 22.45 639 GLY A N 1
ATOM 4974 C CA . GLY A 1 639 ? -2.156 44.219 -2.170 1.00 22.45 639 GLY A CA 1
ATOM 4975 C C . GLY A 1 639 ? -2.568 43.425 -3.403 1.00 22.45 639 GLY A C 1
ATOM 4976 O O . GLY A 1 639 ? -2.443 43.931 -4.506 1.00 22.45 639 GLY A O 1
ATOM 4977 N N . ASP A 1 640 ? -3.069 42.219 -3.148 1.00 24.05 640 ASP A N 1
ATOM 4978 C CA . ASP A 1 640 ? -4.294 41.619 -3.690 1.00 24.05 640 ASP A CA 1
ATOM 4979 C C . ASP A 1 640 ? -4.550 41.517 -5.211 1.00 24.05 640 ASP A C 1
ATOM 4981 O O . ASP A 1 640 ? -4.720 42.492 -5.933 1.00 24.05 640 ASP A O 1
ATOM 4985 N N . ASP A 1 641 ? -4.756 40.249 -5.586 1.00 23.30 641 ASP A N 1
ATOM 4986 C CA . ASP A 1 641 ? -5.837 39.713 -6.417 1.00 23.30 641 ASP A CA 1
ATOM 4987 C C . ASP A 1 641 ? -5.898 39.909 -7.949 1.00 23.30 641 ASP A C 1
ATOM 4989 O O . ASP A 1 641 ? -5.750 40.978 -8.529 1.00 23.30 641 ASP A O 1
ATOM 4993 N N . VAL A 1 642 ? -6.340 38.793 -8.553 1.00 23.31 642 VAL A N 1
ATOM 4994 C CA . VAL A 1 642 ? -7.036 38.614 -9.844 1.00 23.31 642 VAL A CA 1
ATOM 4995 C C . VAL A 1 642 ? -6.190 38.287 -11.088 1.00 23.31 642 VAL A C 1
ATOM 4997 O O . VAL A 1 642 ? -5.716 39.140 -11.823 1.00 23.31 642 VAL A O 1
ATOM 5000 N N . TYR A 1 643 ? -6.121 36.975 -11.350 1.00 24.09 643 TYR A N 1
ATOM 5001 C CA . TYR A 1 643 ? -6.610 36.272 -12.552 1.00 24.09 643 TYR A CA 1
ATOM 5002 C C . TYR A 1 643 ? -6.448 36.884 -13.967 1.00 24.09 643 TYR A C 1
ATOM 5004 O O . TYR A 1 643 ? -6.959 37.954 -14.276 1.00 24.09 643 TYR A O 1
ATOM 5012 N N . ASN A 1 644 ? -6.006 35.979 -14.857 1.00 23.02 644 ASN A N 1
ATOM 5013 C CA . ASN A 1 644 ? -6.266 35.828 -16.302 1.00 23.02 644 ASN A CA 1
ATOM 5014 C C . ASN A 1 644 ? -5.243 36.337 -17.333 1.00 23.02 644 ASN A C 1
ATOM 5016 O O . ASN A 1 644 ? -5.189 37.513 -17.664 1.00 23.02 644 ASN A O 1
ATOM 5020 N N . GLY A 1 645 ? -4.668 35.352 -18.036 1.00 22.33 645 GLY A N 1
ATOM 5021 C CA . GLY A 1 645 ? -4.888 35.207 -19.481 1.00 22.33 645 GLY A CA 1
ATOM 5022 C C . GLY A 1 645 ? -3.690 35.510 -20.379 1.00 22.33 645 GLY A C 1
ATOM 5023 O O . GLY A 1 645 ? -3.040 36.521 -20.195 1.00 22.33 645 GLY A O 1
ATOM 5024 N N . PHE A 1 646 ? -3.429 34.601 -21.329 1.00 23.03 646 PHE A N 1
ATOM 5025 C CA . PHE A 1 646 ? -2.984 34.776 -22.732 1.00 23.03 646 PHE A CA 1
ATOM 5026 C C . PHE A 1 646 ? -2.278 33.469 -23.152 1.00 23.03 646 PHE A C 1
ATOM 5028 O O . PHE A 1 646 ? -1.181 33.173 -22.697 1.00 23.03 646 PHE A O 1
ATOM 5035 N N . ILE A 1 647 ? -3.004 32.492 -23.707 1.00 24.11 647 ILE A N 1
ATOM 5036 C CA . ILE A 1 647 ? -3.417 32.336 -25.119 1.00 24.11 647 ILE A CA 1
ATOM 5037 C C . ILE A 1 647 ? -2.234 32.003 -26.041 1.00 24.11 647 ILE A C 1
ATOM 5039 O O . ILE A 1 647 ? -1.351 32.820 -26.286 1.00 24.11 647 ILE A O 1
ATOM 5043 N N . ASP A 1 648 ? -2.308 30.769 -26.548 1.00 25.41 648 ASP A N 1
ATOM 5044 C CA . ASP A 1 648 ? -1.617 30.202 -27.706 1.00 25.41 648 ASP A CA 1
ATOM 5045 C C . ASP A 1 648 ? -1.611 31.134 -28.923 1.00 25.41 648 ASP A C 1
ATOM 5047 O O . ASP A 1 648 ? -2.640 31.703 -29.278 1.00 25.41 648 ASP A O 1
ATOM 5051 N N . ASN A 1 649 ? -0.507 31.117 -29.672 1.00 24.05 649 ASN A N 1
ATOM 5052 C CA . ASN A 1 649 ? -0.540 31.339 -31.115 1.00 24.05 649 ASN A CA 1
ATOM 5053 C C . ASN A 1 649 ? 0.132 30.153 -31.820 1.00 24.05 649 ASN A C 1
ATOM 5055 O O . ASN A 1 649 ? 1.351 29.994 -31.789 1.00 24.05 649 ASN A O 1
ATOM 5059 N N . ASN A 1 650 ? -0.699 29.326 -32.459 1.00 26.41 650 ASN A N 1
ATOM 5060 C CA . ASN A 1 650 ? -0.294 28.399 -33.513 1.00 26.41 650 ASN A CA 1
ATOM 5061 C C . ASN A 1 650 ? -0.173 29.162 -34.842 1.00 26.41 650 ASN A C 1
ATOM 5063 O O . ASN A 1 650 ? -1.016 30.005 -35.144 1.00 26.41 650 ASN A O 1
ATOM 5067 N N . MET A 1 651 ? 0.794 28.777 -35.677 1.00 24.89 651 MET A N 1
ATOM 5068 C CA . MET A 1 651 ? 0.676 28.886 -37.133 1.00 24.89 651 MET A CA 1
ATOM 5069 C C . MET A 1 651 ? 0.807 27.490 -37.748 1.00 24.89 651 MET A C 1
ATOM 5071 O O . MET A 1 651 ? 1.746 26.749 -37.451 1.00 24.89 651 MET A O 1
ATOM 5075 N N . ASP A 1 652 ? -0.200 27.154 -38.552 1.00 26.77 652 ASP A N 1
ATOM 5076 C CA . ASP A 1 652 ? -0.346 25.952 -39.370 1.00 26.77 652 ASP A CA 1
ATOM 5077 C C . ASP A 1 652 ? 0.530 26.013 -40.630 1.00 26.77 652 ASP A C 1
ATOM 5079 O O . ASP A 1 652 ? 0.720 27.081 -41.202 1.00 26.77 652 ASP A O 1
ATOM 5083 N N . ASP A 1 653 ? 0.937 24.837 -41.116 1.00 27.97 653 ASP A N 1
ATOM 5084 C CA . ASP A 1 653 ? 1.051 24.566 -42.552 1.00 27.97 653 ASP A CA 1
ATOM 5085 C C . ASP A 1 653 ? 0.695 23.088 -42.818 1.00 27.97 653 ASP A C 1
ATOM 5087 O O . ASP A 1 653 ? 1.270 22.156 -42.239 1.00 27.97 653 ASP A O 1
ATOM 5091 N N . GLY A 1 654 ? -0.314 22.866 -43.667 1.00 24.66 654 GLY A N 1
ATOM 5092 C CA . GLY A 1 654 ? -0.671 21.557 -44.229 1.00 24.66 654 GLY A CA 1
ATOM 5093 C C . GLY A 1 654 ? 0.230 21.216 -45.424 1.00 24.66 654 GLY A C 1
ATOM 5094 O O . GLY A 1 654 ? 0.878 22.075 -45.991 1.00 24.66 654 GLY A O 1
ATOM 5095 N N . GLY A 1 655 ? 0.358 19.993 -45.922 1.00 27.00 655 GLY A N 1
ATOM 5096 C CA . GLY A 1 655 ? -0.160 18.687 -45.560 1.00 27.00 655 GLY A CA 1
ATOM 5097 C C . GLY A 1 655 ? 0.263 17.726 -46.679 1.00 27.00 655 GLY A C 1
ATOM 5098 O O . GLY A 1 655 ? -0.008 18.001 -47.839 1.00 27.00 655 GLY A O 1
ATOM 5099 N N . SER A 1 656 ? 0.933 16.613 -46.360 1.00 23.78 656 SER A N 1
ATOM 5100 C CA . SER A 1 656 ? 0.922 15.383 -47.173 1.00 23.78 656 SER A CA 1
ATOM 5101 C C . SER A 1 656 ? 1.538 14.203 -46.401 1.00 23.78 656 SER A C 1
ATOM 5103 O O . SER A 1 656 ? 2.602 14.316 -45.798 1.00 23.78 656 SER A O 1
ATOM 5105 N N . SER A 1 657 ? 0.805 13.084 -46.397 1.00 26.69 657 SER A N 1
ATOM 5106 C CA . SER A 1 657 ? 1.158 11.709 -45.996 1.00 26.69 657 SER A CA 1
ATOM 5107 C C . SER A 1 657 ? 1.908 11.472 -44.673 1.00 26.69 657 SER A C 1
ATOM 5109 O O . SER A 1 657 ? 3.112 11.225 -44.608 1.00 26.69 657 SER A O 1
ATOM 5111 N N . ARG A 1 658 ? 1.133 11.404 -43.579 1.00 28.17 658 ARG A N 1
ATOM 5112 C CA . ARG A 1 658 ? 1.572 10.959 -42.243 1.00 28.17 658 ARG A CA 1
ATOM 5113 C C . ARG A 1 658 ? 1.804 9.437 -42.180 1.00 28.17 658 ARG A C 1
ATOM 5115 O O . ARG A 1 658 ? 0.859 8.676 -41.973 1.00 28.17 658 ARG A O 1
ATOM 5122 N N . ARG A 1 659 ? 3.072 9.000 -42.187 1.00 27.09 659 ARG A N 1
ATOM 5123 C CA . ARG A 1 659 ? 3.497 7.742 -41.530 1.00 27.09 659 ARG A CA 1
ATOM 5124 C C . ARG A 1 659 ? 3.194 7.852 -40.023 1.00 27.09 659 ARG A C 1
ATOM 5126 O O . ARG A 1 659 ? 3.654 8.780 -39.354 1.00 27.09 659 ARG A O 1
ATOM 5133 N N . LYS A 1 660 ? 2.359 6.953 -39.487 1.00 29.42 660 LYS A N 1
ATOM 5134 C CA . LYS A 1 660 ? 1.874 6.987 -38.093 1.00 29.42 660 LYS A CA 1
ATOM 5135 C C . LYS A 1 660 ? 3.006 6.676 -37.099 1.00 29.42 660 LYS A C 1
ATOM 5137 O O . LYS A 1 660 ? 3.411 5.533 -36.948 1.00 29.42 660 LYS A O 1
ATOM 5142 N N . ARG A 1 661 ? 3.462 7.696 -36.364 1.00 28.14 661 ARG A N 1
ATOM 5143 C CA . ARG A 1 661 ? 4.212 7.556 -35.099 1.00 28.14 661 ARG A CA 1
ATOM 5144 C C . ARG A 1 661 ? 3.360 6.784 -34.071 1.00 28.14 661 ARG A C 1
ATOM 5146 O O . ARG A 1 661 ? 2.219 7.187 -33.838 1.00 28.14 661 ARG A O 1
ATOM 5153 N N . LYS A 1 662 ? 3.902 5.744 -33.415 1.00 31.12 662 LYS A N 1
ATOM 5154 C CA . LYS A 1 662 ? 3.313 5.169 -32.183 1.00 31.12 662 LYS A CA 1
ATOM 5155 C C . LYS A 1 662 ? 3.253 6.285 -31.126 1.00 31.12 662 LYS A C 1
ATOM 5157 O O . LYS A 1 662 ? 4.279 6.850 -30.754 1.00 31.12 662 LYS A O 1
ATOM 5162 N N . LYS A 1 663 ? 2.038 6.670 -30.727 1.00 31.91 663 LYS A N 1
ATOM 5163 C CA . LYS A 1 663 ? 1.768 7.718 -29.733 1.00 31.91 663 LYS A CA 1
ATOM 5164 C C . LYS A 1 663 ? 1.928 7.144 -28.325 1.00 31.91 663 LYS A C 1
ATOM 5166 O O . LYS A 1 663 ? 1.379 6.092 -28.033 1.00 31.91 663 LYS A O 1
ATOM 5171 N N . ILE A 1 664 ? 2.630 7.888 -27.478 1.00 29.22 664 ILE A N 1
ATOM 5172 C CA . ILE A 1 664 ? 2.651 7.750 -26.017 1.00 29.22 664 ILE A CA 1
ATOM 5173 C C . ILE A 1 664 ? 1.194 7.770 -25.512 1.00 29.22 664 ILE A C 1
ATOM 5175 O O . ILE A 1 664 ? 0.470 8.727 -25.809 1.00 29.22 664 ILE A O 1
ATOM 5179 N N . ASN A 1 665 ? 0.755 6.731 -24.792 1.00 40.59 665 ASN A N 1
ATOM 5180 C CA . ASN A 1 665 ? -0.573 6.689 -24.170 1.00 40.59 665 ASN A CA 1
ATOM 5181 C C . ASN A 1 665 ? -0.584 7.633 -22.960 1.00 40.59 665 ASN A C 1
ATOM 5183 O O . ASN A 1 665 ? -0.231 7.251 -21.852 1.00 40.59 665 ASN A O 1
ATOM 5187 N N . LYS A 1 666 ? -0.978 8.890 -23.176 1.00 49.56 666 LYS A N 1
ATOM 5188 C CA . LYS A 1 666 ? -1.407 9.765 -22.079 1.00 49.56 666 LYS A CA 1
ATOM 5189 C C . LYS A 1 666 ? -2.683 9.170 -21.457 1.00 49.56 666 LYS A C 1
ATOM 5191 O O . LYS A 1 666 ? -3.546 8.749 -22.234 1.00 49.56 666 LYS A O 1
ATOM 5196 N N . PRO A 1 667 ? -2.847 9.153 -20.121 1.00 58.72 667 PRO A N 1
ATOM 5197 C CA . PRO A 1 667 ? -4.115 8.766 -19.515 1.00 58.72 667 PRO A CA 1
ATOM 5198 C C . PRO A 1 667 ? -5.211 9.714 -20.012 1.00 58.72 667 PRO A C 1
ATOM 5200 O O . PRO A 1 667 ? -5.046 10.937 -20.019 1.00 58.72 667 PRO A O 1
ATOM 5203 N N . TRP A 1 668 ? -6.310 9.144 -20.503 1.00 78.69 668 TRP A N 1
ATOM 5204 C CA . TRP A 1 668 ? -7.448 9.929 -20.962 1.00 78.69 668 TRP A CA 1
ATOM 5205 C C . TRP A 1 668 ? -8.191 10.483 -19.758 1.00 78.69 668 TRP A C 1
ATOM 5207 O O . TRP A 1 668 ? -8.579 9.728 -18.870 1.00 78.69 668 TRP A O 1
ATOM 5217 N N . LEU A 1 669 ? -8.411 11.796 -19.745 1.00 83.81 669 LEU A N 1
ATOM 5218 C CA . LEU A 1 669 ? -9.247 12.423 -18.733 1.00 83.81 669 LEU A CA 1
ATOM 5219 C C . LEU A 1 669 ? -10.690 11.931 -18.904 1.00 83.81 669 LEU A C 1
ATOM 5221 O O . LEU A 1 669 ? -11.308 12.158 -19.947 1.00 83.81 669 LEU A O 1
ATOM 5225 N N . VAL A 1 670 ? -11.200 11.251 -17.880 1.00 89.69 670 VAL A N 1
ATOM 5226 C CA . VAL A 1 670 ? -12.607 10.864 -17.775 1.00 89.69 670 VAL A CA 1
ATOM 5227 C C . VAL A 1 670 ? -13.332 11.936 -16.972 1.00 89.69 670 VAL A C 1
ATOM 5229 O O . VAL A 1 670 ? -12.953 12.234 -15.841 1.00 89.69 670 VAL A O 1
ATOM 5232 N N . GLU A 1 671 ? -14.378 12.509 -17.554 1.00 91.75 671 GLU A N 1
ATOM 5233 C CA . GLU A 1 671 ? -15.235 13.508 -16.918 1.00 91.75 671 GLU A CA 1
ATOM 5234 C C . GLU A 1 671 ? -16.643 12.951 -16.696 1.00 91.75 671 GLU A C 1
ATOM 5236 O O . GLU A 1 671 ? -17.068 11.982 -17.333 1.00 91.75 671 GLU A O 1
ATOM 5241 N N . GLU A 1 672 ? -17.394 13.602 -15.812 1.00 92.31 672 GLU A N 1
ATOM 5242 C CA . GLU A 1 672 ? -18.832 13.381 -15.709 1.00 92.31 672 GLU A CA 1
ATOM 5243 C C . GLU A 1 672 ? -19.544 13.931 -16.951 1.00 92.31 672 GLU A C 1
ATOM 5245 O O . GLU A 1 672 ? -19.233 15.017 -17.457 1.00 92.31 672 GLU A O 1
ATOM 5250 N N . PHE A 1 673 ? -20.513 13.167 -17.448 1.00 91.38 673 PHE A N 1
ATOM 5251 C CA . PHE A 1 673 ? -21.334 13.545 -18.587 1.00 91.38 673 PHE A CA 1
ATOM 5252 C C . PHE A 1 673 ? -22.256 14.710 -18.223 1.00 91.38 673 PHE A C 1
ATOM 5254 O O . PHE A 1 673 ? -23.074 14.629 -17.304 1.00 91.38 673 PHE A O 1
ATOM 5261 N N . ASN A 1 674 ? -22.182 15.781 -19.005 1.00 89.62 674 ASN A N 1
ATOM 5262 C CA . ASN A 1 674 ? -23.058 16.931 -18.883 1.00 89.62 674 ASN A CA 1
ATOM 5263 C C . ASN A 1 674 ? -23.979 17.013 -20.101 1.00 89.62 674 ASN A C 1
ATOM 5265 O O . ASN A 1 674 ? -23.532 17.318 -21.202 1.00 89.62 674 ASN A O 1
ATOM 5269 N N . LEU A 1 675 ? -25.283 16.818 -19.885 1.00 87.62 675 LEU A N 1
ATOM 5270 C CA . LEU A 1 675 ? -26.293 16.804 -20.947 1.00 87.62 675 LEU A CA 1
ATOM 5271 C C . LEU A 1 675 ? -26.213 18.010 -21.902 1.00 87.62 675 LEU A C 1
ATOM 5273 O O . LEU A 1 675 ? -26.228 17.825 -23.113 1.00 87.62 675 LEU A O 1
ATOM 5277 N N . ALA A 1 676 ? -26.084 19.233 -21.377 1.00 85.19 676 ALA A N 1
ATOM 5278 C CA . ALA A 1 676 ? -26.085 20.445 -22.200 1.00 85.19 676 ALA A CA 1
ATOM 5279 C C . ALA A 1 676 ? -24.831 20.557 -23.084 1.00 85.19 676 ALA A C 1
ATOM 5281 O O . ALA A 1 676 ? -24.891 21.093 -24.187 1.00 85.19 676 ALA A O 1
ATOM 5282 N N . ARG A 1 677 ? -23.700 20.037 -22.596 1.00 86.81 677 ARG A N 1
ATOM 5283 C CA . ARG A 1 677 ? -22.399 20.089 -23.277 1.00 86.81 677 ARG A CA 1
ATOM 5284 C C . ARG A 1 677 ? -22.206 18.922 -24.249 1.00 86.81 677 ARG A C 1
ATOM 5286 O O . ARG A 1 677 ? -21.717 19.118 -25.358 1.00 86.81 677 ARG A O 1
ATOM 5293 N N . ASP A 1 678 ? -22.588 17.721 -23.820 1.00 88.88 678 ASP A N 1
ATOM 5294 C CA . ASP A 1 678 ? -22.093 16.456 -24.368 1.00 88.88 678 ASP A CA 1
ATOM 5295 C C . ASP A 1 678 ? -23.130 15.718 -25.232 1.00 88.88 678 ASP A C 1
ATOM 5297 O O . ASP A 1 678 ? -22.766 14.863 -26.040 1.00 88.88 678 ASP A O 1
ATOM 5301 N N . PHE A 1 679 ? -24.425 16.038 -25.124 1.00 88.31 679 PHE A N 1
ATOM 5302 C CA . PHE A 1 679 ? -25.475 15.248 -25.780 1.00 88.31 679 PHE A CA 1
ATOM 5303 C C . PHE A 1 679 ? -25.333 15.184 -27.309 1.00 88.31 679 PHE A C 1
ATOM 5305 O O . PHE A 1 679 ? -25.447 14.111 -27.900 1.00 88.31 679 PHE A O 1
ATOM 5312 N N . ARG A 1 680 ? -24.994 16.303 -27.961 1.00 85.19 680 ARG A N 1
ATOM 5313 C CA . ARG A 1 680 ? -24.755 16.325 -29.415 1.00 85.19 680 ARG A CA 1
ATOM 5314 C C . ARG A 1 680 ? -23.584 15.420 -29.816 1.00 85.19 680 ARG A C 1
ATOM 5316 O O . ARG A 1 680 ? -23.676 14.705 -30.810 1.00 85.19 680 ARG A O 1
ATOM 5323 N N . GLY A 1 681 ? -22.505 15.427 -29.032 1.00 84.69 681 GLY A N 1
ATOM 5324 C CA . GLY A 1 681 ? -21.350 14.555 -29.249 1.00 84.69 681 GLY A CA 1
ATOM 5325 C C . GLY A 1 681 ? -21.681 13.077 -29.031 1.00 84.69 681 GLY A C 1
ATOM 5326 O O . GLY A 1 681 ? -21.151 12.225 -29.738 1.00 84.69 681 GLY A O 1
ATOM 5327 N N . LEU A 1 682 ? -22.590 12.770 -28.100 1.00 86.06 682 LEU A N 1
ATOM 5328 C CA . LEU A 1 682 ? -23.028 11.406 -27.811 1.00 86.06 682 LEU A CA 1
ATOM 5329 C C . LEU A 1 682 ? -23.815 10.818 -28.984 1.00 86.06 682 LEU A C 1
ATOM 5331 O O . LEU A 1 682 ? -23.547 9.688 -29.381 1.00 86.06 682 LEU A O 1
ATOM 5335 N N . ILE A 1 683 ? -24.737 11.583 -29.575 1.00 85.25 683 ILE A N 1
ATOM 5336 C CA . ILE A 1 683 ? -25.485 11.139 -30.761 1.00 85.25 683 ILE A CA 1
ATOM 5337 C C . ILE A 1 683 ? -24.536 10.864 -31.936 1.00 85.25 683 ILE A C 1
ATOM 5339 O O . ILE A 1 683 ? -24.654 9.829 -32.589 1.00 85.25 683 ILE A O 1
ATOM 5343 N N . LEU A 1 684 ? -23.537 11.727 -32.155 1.00 81.88 684 LEU A N 1
ATOM 5344 C CA . LEU A 1 684 ? -22.510 11.507 -33.181 1.00 81.88 684 LEU A CA 1
ATOM 5345 C C . LEU A 1 684 ? -21.656 10.261 -32.900 1.00 81.88 684 LEU A C 1
ATOM 5347 O O . LEU A 1 684 ? -21.359 9.498 -33.819 1.00 81.88 684 LEU A O 1
ATOM 5351 N N . LEU A 1 685 ? -21.285 10.027 -31.638 1.00 83.12 685 LEU A N 1
ATOM 5352 C CA . LEU A 1 685 ? -20.555 8.827 -31.229 1.00 83.12 685 LEU A CA 1
ATOM 5353 C C . LEU A 1 685 ? -21.378 7.556 -31.477 1.00 83.12 685 LEU A C 1
ATOM 5355 O O . LEU A 1 685 ? -20.831 6.571 -31.967 1.00 83.12 685 LEU A O 1
ATOM 5359 N N . LEU A 1 686 ? -22.669 7.568 -31.132 1.00 77.06 686 LEU A N 1
ATOM 5360 C CA . LEU A 1 686 ? -23.569 6.431 -31.333 1.00 77.06 686 LEU A CA 1
ATOM 5361 C C . LEU A 1 686 ? -23.731 6.116 -32.823 1.00 77.06 686 LEU A C 1
ATOM 5363 O O . LEU A 1 686 ? -23.589 4.956 -33.204 1.00 77.06 686 LEU A O 1
ATOM 5367 N N . ARG A 1 687 ? -23.903 7.146 -33.661 1.00 73.88 687 ARG A N 1
ATOM 5368 C CA . ARG A 1 687 ? -23.975 7.015 -35.123 1.00 73.88 687 ARG A CA 1
ATOM 5369 C C . ARG A 1 687 ? -22.709 6.381 -35.713 1.00 73.88 687 ARG A C 1
ATOM 5371 O O . ARG A 1 687 ? -22.768 5.419 -36.467 1.00 73.88 687 ARG A O 1
ATOM 5378 N N . ASN A 1 688 ? -21.535 6.858 -35.294 1.00 69.44 688 ASN A N 1
ATOM 5379 C CA . ASN A 1 688 ? -20.242 6.365 -35.788 1.00 69.44 688 ASN A CA 1
ATOM 5380 C C . ASN A 1 688 ? -19.804 5.021 -35.169 1.00 69.44 688 ASN A C 1
ATOM 5382 O O . ASN A 1 688 ? -18.858 4.386 -35.647 1.00 69.44 688 ASN A O 1
ATOM 5386 N N . GLY A 1 689 ? -20.420 4.623 -34.053 1.00 59.12 689 GLY A N 1
ATOM 5387 C CA . GLY A 1 689 ? -20.032 3.470 -33.243 1.00 59.12 689 GLY A CA 1
ATOM 5388 C C . GLY A 1 689 ? -20.601 2.134 -33.722 1.00 59.12 689 GLY A C 1
ATOM 5389 O O . GLY A 1 689 ? -19.991 1.098 -33.419 1.00 59.12 689 GLY A O 1
ATOM 5390 N N . SER A 1 690 ? -21.713 2.159 -34.468 1.00 58.25 690 SER A N 1
ATOM 5391 C CA . SER A 1 690 ? -22.364 0.970 -35.026 1.00 58.25 690 SER A CA 1
ATOM 5392 C C . SER A 1 690 ? -21.478 0.299 -36.080 1.00 58.25 690 SER A C 1
ATOM 5394 O O . SER A 1 690 ? -20.839 0.954 -36.908 1.00 58.25 690 SER A O 1
ATOM 5396 N N . ALA A 1 691 ? -21.364 -1.027 -36.016 1.00 48.94 691 ALA A N 1
ATOM 5397 C CA . ALA A 1 691 ? -20.644 -1.778 -37.032 1.00 48.94 691 ALA A CA 1
ATOM 5398 C C . ALA A 1 691 ? -21.467 -1.744 -38.327 1.00 48.94 691 ALA A C 1
ATOM 5400 O O . ALA A 1 691 ? -22.630 -2.114 -38.309 1.00 48.94 691 ALA A O 1
ATOM 5401 N N . THR A 1 692 ? -20.837 -1.296 -39.418 1.00 39.44 692 THR A N 1
ATOM 5402 C CA . THR A 1 692 ? -21.341 -1.334 -40.805 1.00 39.44 692 THR A CA 1
ATOM 5403 C C . THR A 1 692 ? -22.705 -0.691 -41.035 1.00 39.44 692 THR A C 1
ATOM 5405 O O . THR A 1 692 ? -23.692 -1.399 -40.979 1.00 39.44 692 THR A O 1
ATOM 5408 N N . GLY A 1 693 ? -22.731 0.603 -41.391 1.00 46.09 693 GLY A N 1
ATOM 5409 C CA . GLY A 1 693 ? -23.700 1.195 -42.336 1.00 46.09 693 GLY A CA 1
ATOM 5410 C C . GLY A 1 693 ? -25.164 0.764 -42.220 1.00 46.09 693 GLY A C 1
ATOM 5411 O O . GLY A 1 693 ? -25.838 0.669 -43.241 1.00 46.09 693 GLY A O 1
ATOM 5412 N N . ASP A 1 694 ? -25.630 0.467 -41.012 1.00 51.12 694 ASP A N 1
ATOM 5413 C CA . ASP A 1 694 ? -26.946 -0.100 -40.787 1.00 51.12 694 ASP A CA 1
ATOM 5414 C C . ASP A 1 694 ? -27.925 1.071 -40.772 1.00 51.12 694 ASP A C 1
ATOM 5416 O O . ASP A 1 694 ? -28.122 1.725 -39.746 1.00 51.12 694 ASP A O 1
ATOM 5420 N N . ALA A 1 695 ? -28.459 1.414 -41.948 1.00 53.06 695 ALA A N 1
ATOM 5421 C CA . ALA A 1 695 ? -29.382 2.536 -42.128 1.00 53.06 695 ALA A CA 1
ATOM 5422 C C . ALA A 1 695 ? -30.560 2.461 -41.138 1.00 53.06 695 ALA A C 1
ATOM 5424 O O . ALA A 1 695 ? -31.044 3.484 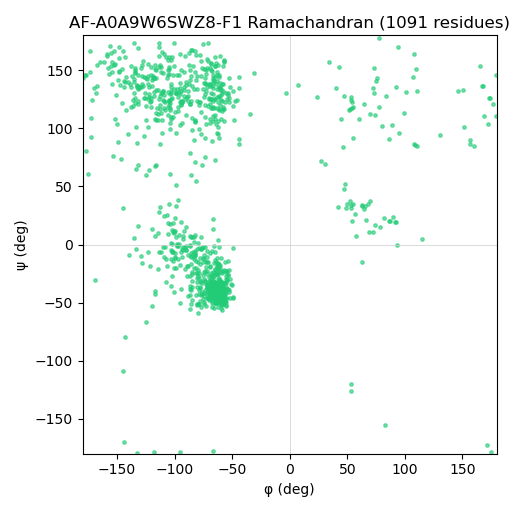-40.659 1.00 53.06 695 ALA A O 1
ATOM 5425 N N . ILE A 1 696 ? -30.939 1.241 -40.750 1.00 54.06 696 ILE A N 1
ATOM 5426 C CA . ILE A 1 696 ? -31.964 0.934 -39.752 1.00 54.06 696 ILE A CA 1
ATOM 5427 C C . ILE A 1 696 ? -31.568 1.456 -38.359 1.00 54.06 696 ILE A C 1
ATOM 5429 O O . ILE A 1 696 ? -32.404 2.012 -37.647 1.00 54.06 696 ILE A O 1
ATOM 5433 N N . PHE A 1 697 ? -30.297 1.340 -37.959 1.00 61.78 697 PHE A N 1
ATOM 5434 C CA . PHE A 1 697 ? -29.807 1.852 -36.674 1.00 61.78 697 PHE A CA 1
ATOM 5435 C C . PHE A 1 697 ? -29.716 3.384 -36.646 1.00 61.78 697 PHE A C 1
ATOM 5437 O O . PHE A 1 697 ? -29.996 4.000 -35.616 1.00 61.78 697 PHE A O 1
ATOM 5444 N N . ASP A 1 698 ? -29.374 4.006 -37.775 1.00 61.03 698 ASP A N 1
ATOM 5445 C CA . ASP A 1 698 ? -29.372 5.466 -37.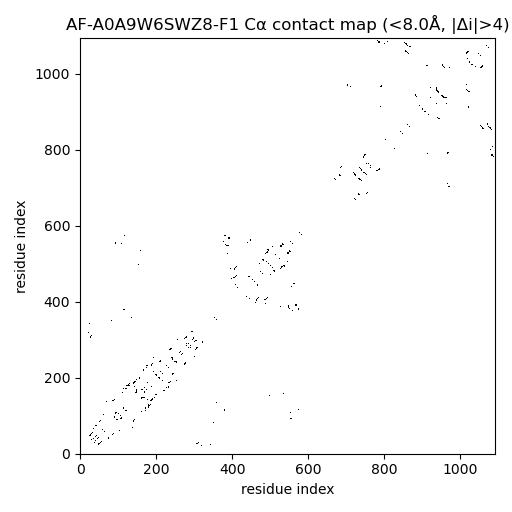915 1.00 61.03 698 ASP A CA 1
ATOM 5446 C C . ASP A 1 698 ? -30.800 6.032 -37.824 1.00 61.03 698 ASP A C 1
ATOM 5448 O O . ASP A 1 698 ? -31.042 6.954 -37.043 1.00 61.03 698 ASP A O 1
ATOM 5452 N N . ILE A 1 699 ? -31.766 5.420 -38.521 1.00 60.53 699 ILE A N 1
ATOM 5453 C CA . ILE A 1 699 ? -33.197 5.770 -38.439 1.00 60.53 699 ILE A CA 1
ATOM 5454 C C . ILE A 1 699 ? -33.725 5.560 -37.012 1.00 60.53 699 ILE A C 1
ATOM 5456 O O . ILE A 1 699 ? -34.431 6.408 -36.459 1.00 60.53 699 ILE A O 1
ATOM 5460 N N . PHE A 1 700 ? -33.347 4.450 -36.377 1.00 67.31 700 PHE A N 1
ATOM 5461 C CA . PHE A 1 700 ? -33.673 4.167 -34.984 1.00 67.31 700 PHE A CA 1
ATOM 5462 C C . PHE A 1 700 ? -33.148 5.249 -34.038 1.00 67.31 700 PHE A C 1
ATOM 5464 O O . PHE A 1 700 ? -33.889 5.715 -33.170 1.00 67.31 700 PHE A O 1
ATOM 5471 N N . LEU A 1 701 ? -31.883 5.655 -34.187 1.00 70.50 701 LEU A N 1
ATOM 5472 C CA . LEU A 1 701 ? -31.265 6.691 -33.362 1.00 70.50 701 LEU A CA 1
ATOM 5473 C C . LEU A 1 701 ? -31.922 8.053 -33.578 1.00 70.50 701 LEU A C 1
ATOM 5475 O O . LEU A 1 701 ? -32.155 8.756 -32.596 1.00 70.50 701 LEU A O 1
ATOM 5479 N N . GLU A 1 702 ? -32.251 8.414 -34.819 1.00 69.94 702 GLU A N 1
ATOM 5480 C CA . GLU A 1 702 ? -32.960 9.659 -35.131 1.00 69.94 702 GLU A CA 1
ATOM 5481 C C . GLU A 1 702 ? -34.330 9.711 -34.444 1.00 69.94 702 GLU A C 1
ATOM 5483 O O . GLU A 1 702 ? -34.634 10.693 -33.761 1.00 69.94 702 GLU A O 1
ATOM 5488 N N . LYS A 1 703 ? -35.115 8.628 -34.523 1.00 70.81 703 LYS A N 1
ATOM 5489 C CA . LYS A 1 703 ? -36.421 8.532 -33.847 1.00 70.81 703 LYS A CA 1
ATOM 5490 C C . LYS A 1 703 ? -36.288 8.464 -32.313 1.00 70.81 703 LYS A C 1
ATOM 5492 O O . LYS A 1 703 ? -37.106 9.030 -31.591 1.00 70.81 703 LYS A O 1
ATOM 5497 N N . SER A 1 704 ? -35.223 7.845 -31.798 1.00 75.88 704 SER A N 1
ATOM 5498 C CA . SER A 1 704 ? -35.011 7.592 -30.361 1.00 75.88 704 SER A CA 1
ATOM 5499 C C . SER A 1 704 ? -34.297 8.720 -29.601 1.00 75.88 704 SER A C 1
ATOM 5501 O O . SER A 1 704 ? -34.366 8.773 -28.368 1.00 75.88 704 SER A O 1
ATOM 5503 N N . ALA A 1 705 ? -33.597 9.629 -30.289 1.00 80.25 705 ALA A N 1
ATOM 5504 C CA . ALA A 1 705 ? -32.721 10.626 -29.663 1.00 80.25 705 ALA A CA 1
ATOM 5505 C C . ALA A 1 705 ? -33.454 11.518 -28.649 1.00 80.25 705 ALA A C 1
ATOM 5507 O O . ALA A 1 705 ? -32.943 11.759 -27.554 1.00 80.25 705 ALA A O 1
ATOM 5508 N N . SER A 1 706 ? -34.676 11.959 -28.969 1.00 82.31 706 SER A N 1
ATOM 5509 C CA . SER A 1 706 ? -35.496 12.777 -28.063 1.00 82.31 706 SER A CA 1
ATOM 5510 C C . SER A 1 706 ? -35.789 12.050 -26.743 1.00 82.31 706 SER A C 1
ATOM 5512 O O . SER A 1 706 ? -35.659 12.627 -25.661 1.00 82.31 706 SER A O 1
ATOM 5514 N N . LYS A 1 707 ? -36.092 10.748 -26.804 1.00 84.69 707 LYS A N 1
ATOM 5515 C CA . LYS A 1 707 ? -36.358 9.915 -25.621 1.00 84.69 707 LYS A CA 1
ATOM 5516 C C . LYS A 1 707 ? -35.099 9.642 -24.806 1.00 84.69 707 LYS A C 1
ATOM 5518 O O . LYS A 1 707 ? -35.147 9.721 -23.581 1.00 84.69 707 LYS A O 1
ATOM 5523 N N . ILE A 1 708 ? -33.959 9.419 -25.463 1.00 84.75 708 ILE A N 1
ATOM 5524 C CA . ILE A 1 708 ? -32.657 9.285 -24.788 1.00 84.75 708 ILE A CA 1
ATOM 5525 C C . ILE A 1 708 ? -32.287 10.591 -24.067 1.00 84.75 708 ILE A C 1
ATOM 5527 O O . ILE A 1 708 ? -31.820 10.550 -22.929 1.00 84.75 708 ILE A O 1
ATOM 5531 N N . HIS A 1 709 ? -32.543 11.751 -24.683 1.00 87.25 709 HIS A N 1
ATOM 5532 C CA . HIS A 1 709 ? -32.342 13.051 -24.039 1.00 87.25 709 HIS A CA 1
ATOM 5533 C C . HIS A 1 709 ? -33.212 13.199 -22.787 1.00 87.25 709 HIS A C 1
ATOM 5535 O O . HIS A 1 709 ? -32.715 13.580 -21.729 1.00 87.25 709 HIS A O 1
ATOM 5541 N N . GLN A 1 710 ? -34.507 12.879 -22.890 1.00 85.38 710 GLN A N 1
ATOM 5542 C CA . GLN A 1 710 ? -35.434 12.934 -21.757 1.00 85.38 710 GLN A CA 1
ATOM 5543 C C . GLN A 1 710 ? -35.007 11.997 -20.624 1.00 85.38 710 GLN A C 1
ATOM 5545 O O . GLN A 1 710 ? -35.039 12.403 -19.463 1.00 85.38 710 GLN A O 1
ATOM 5550 N N . LEU A 1 711 ? -34.563 10.781 -20.956 1.00 87.06 711 LEU A N 1
ATOM 5551 C CA . LEU A 1 711 ? -34.046 9.819 -19.987 1.00 87.06 711 LEU A CA 1
ATOM 5552 C C . LEU A 1 711 ? -32.836 10.384 -19.234 1.00 87.06 711 LEU A C 1
ATOM 5554 O O . LEU A 1 711 ? -32.869 10.451 -18.010 1.00 87.06 711 LEU A O 1
ATOM 5558 N N . LEU A 1 712 ? -31.808 10.837 -19.958 1.00 86.75 712 LEU A N 1
ATOM 5559 C CA . LEU A 1 712 ? -30.581 11.387 -19.369 1.00 86.75 712 LEU A CA 1
ATOM 5560 C C . LEU A 1 712 ? -30.839 12.662 -18.549 1.00 86.75 712 LEU A C 1
ATOM 5562 O O . LEU A 1 712 ? -30.164 12.906 -17.549 1.00 86.75 712 LEU A O 1
ATOM 5566 N N . ASN A 1 713 ? -31.802 13.489 -18.965 1.00 86.38 713 ASN A N 1
ATOM 5567 C CA . ASN A 1 713 ? -32.173 14.702 -18.241 1.00 86.38 713 ASN A CA 1
ATOM 5568 C C . ASN A 1 713 ? -32.843 14.391 -16.900 1.00 86.38 713 ASN A C 1
ATOM 5570 O O . ASN A 1 713 ? -32.503 14.992 -15.882 1.00 86.38 713 ASN A O 1
ATOM 5574 N N . ASP A 1 714 ? -33.768 13.433 -16.901 1.00 82.25 714 ASP A N 1
ATOM 5575 C CA . ASP A 1 714 ? -34.481 12.994 -15.704 1.00 82.25 714 ASP A CA 1
ATOM 5576 C C . ASP A 1 714 ? -33.536 12.321 -14.697 1.00 82.25 714 ASP A C 1
ATOM 5578 O O . ASP A 1 714 ? -33.620 12.533 -13.487 1.00 82.25 714 ASP A O 1
ATOM 5582 N N . THR A 1 715 ? -32.565 11.555 -15.200 1.00 80.56 715 THR A N 1
ATOM 5583 C CA . THR A 1 715 ? -31.646 10.774 -14.366 1.00 80.56 715 THR A CA 1
ATOM 5584 C C . THR A 1 715 ? -30.434 11.562 -13.883 1.00 80.56 715 THR A C 1
ATOM 5586 O O . THR A 1 715 ? -29.738 11.090 -12.989 1.00 80.56 715 THR A O 1
ATOM 5589 N N . LYS A 1 716 ? -30.193 12.780 -14.387 1.00 79.69 716 LYS A N 1
ATOM 5590 C CA . LYS A 1 716 ? -29.017 13.607 -14.049 1.00 79.69 716 LYS A CA 1
ATOM 5591 C C . LYS A 1 716 ? -28.822 13.840 -12.544 1.00 79.69 716 LYS A C 1
ATOM 5593 O O . LYS A 1 716 ? -27.699 14.019 -12.089 1.00 79.69 716 LYS A O 1
ATOM 5598 N N . LYS A 1 717 ? -29.908 13.879 -11.762 1.00 77.06 717 LYS A N 1
ATOM 5599 C CA . LYS A 1 717 ? -29.843 14.102 -10.303 1.00 77.06 717 LYS A CA 1
ATOM 5600 C C . LYS A 1 717 ? -29.492 12.843 -9.511 1.00 77.06 717 LYS A C 1
ATOM 5602 O O . LYS A 1 717 ? -29.035 12.949 -8.377 1.00 77.06 717 LYS A O 1
ATOM 5607 N N . THR A 1 718 ? -29.761 11.665 -10.065 1.00 79.94 718 THR A N 1
ATOM 5608 C CA . THR A 1 718 ? -29.675 10.384 -9.347 1.00 79.94 718 THR A CA 1
ATOM 5609 C C . THR A 1 718 ? -28.577 9.472 -9.885 1.00 79.94 718 THR A C 1
ATOM 5611 O O . THR A 1 718 ? -28.117 8.599 -9.148 1.00 79.94 718 THR A O 1
ATOM 5614 N N . GLN A 1 719 ? -28.143 9.693 -11.128 1.00 85.56 719 GLN A N 1
ATOM 5615 C CA . GLN A 1 719 ? -27.184 8.881 -11.871 1.00 85.56 719 GLN A CA 1
ATOM 5616 C C . GLN A 1 719 ? -26.039 9.746 -12.411 1.00 85.56 719 GLN A C 1
ATOM 5618 O O . GLN A 1 719 ? -26.260 10.871 -12.860 1.00 85.56 719 GLN A O 1
ATOM 5623 N N . THR A 1 720 ? -24.829 9.186 -12.431 1.00 89.81 720 THR A N 1
ATOM 5624 C CA . THR A 1 720 ? -23.634 9.825 -13.002 1.00 89.81 720 THR A CA 1
ATOM 5625 C C . THR A 1 720 ? -23.073 8.960 -14.117 1.00 89.81 720 THR A C 1
ATOM 5627 O O . THR A 1 720 ? -22.648 7.834 -13.864 1.00 89.81 720 THR A O 1
ATOM 5630 N N . HIS A 1 721 ? -23.042 9.493 -15.336 1.00 92.94 721 HIS A N 1
ATOM 5631 C CA . HIS A 1 721 ? -22.475 8.830 -16.513 1.00 92.94 721 HIS A CA 1
ATOM 5632 C C . HIS A 1 721 ? -21.096 9.411 -16.841 1.00 92.94 721 HIS A C 1
ATOM 5634 O O . HIS A 1 721 ? -20.796 10.539 -16.448 1.00 92.94 721 HIS A O 1
ATOM 5640 N N . PHE A 1 722 ? -20.265 8.668 -17.573 1.00 94.44 722 PHE A N 1
ATOM 5641 C CA . PHE A 1 722 ? -18.869 9.050 -17.813 1.00 94.44 722 PHE A CA 1
ATOM 5642 C C . PHE A 1 722 ? -18.577 9.271 -19.290 1.00 94.44 722 PHE A C 1
ATOM 5644 O O . PHE A 1 722 ? -19.078 8.545 -20.150 1.00 94.44 722 PHE A O 1
ATOM 5651 N N . VAL A 1 723 ? -17.738 10.261 -19.581 1.00 94.19 723 VAL A N 1
ATOM 5652 C CA . VAL A 1 723 ? -17.362 10.647 -20.940 1.00 94.19 723 VAL A CA 1
ATOM 5653 C C . VAL A 1 723 ? -15.863 10.921 -21.034 1.00 94.19 723 VAL A C 1
ATOM 5655 O O . VAL A 1 723 ? -15.252 11.448 -20.110 1.00 94.19 723 VAL A O 1
ATOM 5658 N N . VAL A 1 724 ? -15.266 10.583 -22.175 1.00 92.38 724 VAL A N 1
ATOM 5659 C CA . VAL A 1 724 ? -13.930 11.047 -22.567 1.00 92.38 724 VAL A CA 1
ATOM 5660 C C . VAL A 1 724 ? -14.102 11.969 -23.761 1.00 92.38 724 VAL A C 1
ATOM 5662 O O . VAL A 1 724 ? -14.605 11.543 -24.805 1.00 92.38 724 VAL A O 1
ATOM 5665 N N . ARG A 1 725 ? -13.683 13.228 -23.621 1.00 88.06 725 ARG A N 1
ATOM 5666 C CA . ARG A 1 725 ? -13.838 14.258 -24.656 1.00 88.06 725 ARG A CA 1
ATOM 5667 C C . ARG A 1 725 ? -12.524 14.956 -24.981 1.00 88.06 725 ARG A C 1
ATOM 5669 O O . ARG A 1 725 ? -11.599 15.009 -24.177 1.00 88.06 725 ARG A O 1
ATOM 5676 N N . ASN A 1 726 ? -12.467 15.535 -26.171 1.00 82.81 726 ASN A N 1
ATOM 5677 C CA . ASN A 1 726 ? -11.473 16.536 -26.520 1.00 82.81 726 ASN A CA 1
ATOM 5678 C C . ASN A 1 726 ? -12.015 17.925 -26.177 1.00 82.81 726 ASN A C 1
ATOM 5680 O O . ASN A 1 726 ? -12.933 18.400 -26.845 1.00 82.81 726 ASN A O 1
ATOM 5684 N N . SER A 1 727 ? -11.430 18.579 -25.175 1.00 74.62 727 SER A N 1
ATOM 5685 C CA . SER A 1 727 ? -11.877 19.894 -24.709 1.00 74.62 727 SER A CA 1
ATOM 5686 C C . SER A 1 727 ? -11.804 20.991 -25.769 1.00 74.62 727 SER A C 1
ATOM 5688 O O . SER A 1 727 ? -12.648 21.877 -25.755 1.00 74.62 727 SER A O 1
ATOM 5690 N N . THR A 1 728 ? -10.854 20.914 -26.706 1.00 75.12 728 THR A N 1
ATOM 5691 C CA . THR A 1 728 ? -10.659 21.938 -27.746 1.00 75.12 728 THR A CA 1
ATOM 5692 C C . THR A 1 728 ? -11.681 21.822 -28.876 1.00 75.12 728 THR A C 1
ATOM 5694 O O . THR A 1 728 ? -12.122 22.828 -29.413 1.00 75.12 728 THR A O 1
ATOM 5697 N N . LEU A 1 729 ? -12.071 20.595 -29.243 1.00 76.12 729 LEU A N 1
ATOM 5698 C CA . LEU A 1 729 ? -12.978 20.340 -30.375 1.00 76.12 729 LEU A CA 1
ATOM 5699 C C . LEU A 1 729 ? -14.420 20.033 -29.946 1.00 76.12 729 LEU A C 1
ATOM 5701 O O . LEU A 1 729 ? -15.286 19.857 -30.796 1.00 76.12 729 LEU A O 1
ATOM 5705 N N . ASN A 1 730 ? -14.666 19.905 -28.641 1.00 74.81 730 ASN A N 1
ATOM 5706 C CA . ASN A 1 730 ? -15.922 19.425 -28.062 1.00 74.81 730 ASN A CA 1
ATOM 5707 C C . ASN A 1 730 ? -16.425 18.099 -28.680 1.00 74.81 730 ASN A C 1
ATOM 5709 O O . ASN A 1 730 ? -17.623 17.877 -28.850 1.00 74.81 730 ASN A O 1
ATOM 5713 N N . VAL A 1 731 ? -15.489 17.211 -29.039 1.00 84.06 731 VAL A N 1
ATOM 5714 C CA . VAL A 1 731 ? -15.775 15.887 -29.617 1.00 84.06 731 VAL A CA 1
ATOM 5715 C C . VAL A 1 731 ? -15.652 14.824 -28.538 1.00 84.06 731 VAL A C 1
ATOM 5717 O O . VAL A 1 731 ? -14.657 14.785 -27.811 1.00 84.06 731 VAL A O 1
ATOM 5720 N N . ILE A 1 732 ? -16.632 13.929 -28.471 1.00 89.75 732 ILE A N 1
ATOM 5721 C CA . ILE A 1 732 ? -16.630 12.792 -27.551 1.00 89.75 732 ILE A CA 1
ATOM 5722 C C . ILE A 1 732 ? -15.946 11.600 -28.214 1.00 89.75 732 ILE A C 1
ATOM 5724 O O . ILE A 1 732 ? -16.317 11.186 -29.308 1.00 89.75 732 ILE A O 1
ATOM 5728 N N . TYR A 1 733 ? -14.958 11.029 -27.530 1.00 88.88 733 TYR A N 1
ATOM 5729 C CA . TYR A 1 733 ? -14.249 9.827 -27.966 1.00 88.88 733 TYR A CA 1
ATOM 5730 C C . TYR A 1 733 ? -14.755 8.554 -27.293 1.00 88.88 733 TYR A C 1
ATOM 5732 O O . TYR A 1 733 ? -14.539 7.464 -27.820 1.00 88.88 733 TYR A O 1
ATOM 5740 N N . GLY A 1 734 ? -15.432 8.662 -26.153 1.00 90.25 734 GLY A N 1
ATOM 5741 C CA . GLY A 1 734 ? -16.103 7.526 -25.540 1.00 90.25 734 GLY A CA 1
ATOM 5742 C C . GLY A 1 734 ? -17.096 7.932 -24.463 1.00 90.25 734 GLY A C 1
ATOM 5743 O O . GLY A 1 734 ? -16.989 9.012 -23.885 1.00 90.25 734 GLY A O 1
ATOM 5744 N N . PHE A 1 735 ? -18.060 7.054 -24.210 1.00 92.50 735 PHE A N 1
ATOM 5745 C CA . PHE A 1 735 ? -19.143 7.251 -23.258 1.00 92.50 735 PHE A CA 1
ATOM 5746 C C . PHE A 1 735 ? -19.484 5.938 -22.548 1.00 92.50 735 PHE A C 1
ATOM 5748 O O . PHE A 1 735 ? -19.514 4.876 -23.175 1.00 92.50 735 PHE A O 1
ATOM 5755 N N . CYS A 1 736 ? -19.751 6.015 -21.247 1.00 92.75 736 CYS A N 1
ATOM 5756 C CA . CYS A 1 736 ? -20.209 4.903 -20.425 1.00 92.75 736 CYS A CA 1
ATOM 5757 C C . CYS A 1 736 ? -21.511 5.280 -19.724 1.00 92.75 736 CYS A C 1
ATOM 5759 O O . CYS A 1 736 ? -21.551 6.224 -18.928 1.00 92.75 736 CYS A O 1
ATOM 5761 N N . PHE A 1 737 ? -22.563 4.516 -20.020 1.00 90.38 737 PHE A N 1
ATOM 5762 C CA . PHE A 1 737 ? -23.863 4.669 -19.388 1.00 90.38 737 PHE A CA 1
ATOM 5763 C C . PHE A 1 737 ? -23.969 3.723 -18.193 1.00 90.38 737 PHE A C 1
ATOM 5765 O O . PHE A 1 737 ? -23.873 2.501 -18.316 1.00 90.38 737 PHE A O 1
ATOM 5772 N N . THR A 1 738 ? -24.227 4.306 -17.036 1.00 92.12 738 THR A N 1
ATOM 5773 C CA . THR A 1 738 ? -24.379 3.644 -15.737 1.00 92.12 738 THR A CA 1
ATOM 5774 C C . THR A 1 738 ? -25.809 3.784 -15.232 1.00 92.12 738 THR A C 1
ATOM 5776 O O . THR A 1 738 ? -26.512 4.739 -15.561 1.00 92.12 738 THR A O 1
ATOM 5779 N N . TRP A 1 739 ? -26.243 2.835 -14.414 1.00 88.69 739 TRP A N 1
ATOM 5780 C CA . TRP A 1 739 ? -27.561 2.850 -13.802 1.00 88.69 739 TRP A CA 1
ATOM 5781 C C . TRP A 1 739 ? -27.507 2.276 -12.388 1.00 88.69 739 TRP A C 1
ATOM 5783 O O . TRP A 1 739 ? -26.890 1.242 -12.163 1.00 88.69 739 TRP A O 1
ATOM 5793 N N . VAL A 1 740 ? -28.156 2.929 -11.431 1.00 87.44 740 VAL A N 1
ATOM 5794 C CA . VAL A 1 740 ? -28.247 2.490 -10.035 1.00 87.44 740 VAL A CA 1
ATOM 5795 C C . VAL A 1 740 ? -29.707 2.354 -9.660 1.00 87.44 740 VAL A C 1
ATOM 5797 O O . VAL A 1 740 ? -30.462 3.323 -9.765 1.00 87.44 740 VAL A O 1
ATOM 5800 N N . ASP A 1 741 ? -30.081 1.183 -9.168 1.00 79.19 741 ASP A N 1
ATOM 5801 C CA . ASP A 1 741 ? -31.426 0.959 -8.658 1.00 79.19 741 ASP A CA 1
ATOM 5802 C C . ASP A 1 741 ? -31.671 1.703 -7.353 1.00 79.19 741 ASP A C 1
ATOM 5804 O O . ASP A 1 741 ? -30.833 1.722 -6.446 1.00 79.19 741 ASP A O 1
ATOM 5808 N N . SER A 1 742 ? -32.863 2.284 -7.251 1.00 68.44 742 SER A N 1
ATOM 5809 C CA . SER A 1 742 ? -33.293 3.053 -6.087 1.00 68.44 742 SER A CA 1
ATOM 5810 C C . SER A 1 742 ? -33.463 2.182 -4.832 1.00 68.44 742 SER A C 1
ATOM 5812 O O . SER A 1 742 ? -33.123 2.624 -3.734 1.00 68.44 742 SER A O 1
ATOM 5814 N N . SER A 1 743 ? -33.921 0.935 -4.993 1.00 64.62 743 SER A N 1
ATOM 5815 C CA . SER A 1 743 ? -34.304 0.027 -3.902 1.00 64.62 743 SER A CA 1
ATOM 5816 C C . SER A 1 743 ? -33.317 -1.123 -3.650 1.00 64.62 743 SER A C 1
ATOM 5818 O O . SER A 1 743 ? -33.147 -1.547 -2.509 1.00 64.62 743 SER A O 1
ATOM 5820 N N . SER A 1 744 ? -32.633 -1.633 -4.681 1.00 64.56 744 SER A N 1
ATOM 5821 C CA . SER A 1 744 ? -31.937 -2.932 -4.619 1.00 64.56 744 SER A CA 1
ATOM 5822 C C . SER A 1 744 ? -30.428 -2.861 -4.334 1.00 64.56 744 SER A C 1
ATOM 5824 O O . SER A 1 744 ? -29.778 -3.903 -4.263 1.00 64.56 744 SER A O 1
ATOM 5826 N N . LYS A 1 745 ? -29.834 -1.662 -4.166 1.00 74.38 745 LYS A N 1
ATOM 5827 C CA . LYS A 1 745 ? -28.363 -1.476 -4.052 1.00 74.38 745 LYS A CA 1
ATOM 5828 C C . LYS A 1 745 ? -27.599 -2.218 -5.171 1.00 74.38 745 LYS A C 1
ATOM 5830 O O . LYS A 1 745 ? -26.476 -2.686 -4.965 1.00 74.38 745 LYS A O 1
ATOM 5835 N N . CYS A 1 746 ? -28.215 -2.332 -6.346 1.00 82.19 746 CYS A N 1
ATOM 5836 C CA . CYS A 1 746 ? -27.646 -2.945 -7.536 1.00 82.19 746 CYS A CA 1
ATOM 5837 C C . CYS A 1 746 ? -27.206 -1.851 -8.514 1.00 82.19 746 CYS A C 1
ATOM 5839 O O . CYS A 1 746 ? -27.957 -0.914 -8.799 1.00 82.19 746 CYS A O 1
ATOM 5841 N N . GLY A 1 747 ? -25.972 -1.964 -9.001 1.00 87.62 747 GLY A N 1
ATOM 5842 C CA . GLY A 1 747 ? -25.409 -1.091 -10.023 1.00 87.62 747 GLY A CA 1
ATOM 5843 C C . GLY A 1 747 ? -25.360 -1.808 -11.365 1.00 87.62 747 GLY A C 1
ATOM 5844 O O . GLY A 1 747 ? -25.138 -3.013 -11.423 1.00 87.62 747 GLY A O 1
ATOM 5845 N N . ARG A 1 748 ? -25.539 -1.086 -12.465 1.00 87.69 748 ARG A N 1
ATOM 5846 C CA . ARG A 1 748 ? -25.469 -1.639 -13.816 1.00 87.69 748 ARG A CA 1
ATOM 5847 C C . ARG A 1 748 ? -24.615 -0.768 -14.715 1.00 87.69 748 ARG A C 1
ATOM 5849 O O . ARG A 1 748 ? -24.747 0.456 -14.727 1.00 87.69 748 ARG A O 1
ATOM 5856 N N . VAL A 1 749 ? -23.767 -1.414 -15.501 1.00 90.31 749 VAL A N 1
ATOM 5857 C CA . VAL A 1 749 ? -23.102 -0.806 -16.652 1.00 90.31 749 VAL A CA 1
ATOM 5858 C C . VAL A 1 749 ? -23.942 -1.163 -17.870 1.00 90.31 749 VAL A C 1
ATOM 5860 O O . VAL A 1 749 ? -23.915 -2.301 -18.332 1.00 90.31 749 VAL A O 1
ATOM 5863 N N . MET A 1 750 ? -24.730 -0.207 -18.361 1.00 84.50 750 MET A N 1
ATOM 5864 C CA . MET A 1 750 ? -25.669 -0.434 -19.463 1.00 84.50 750 MET A CA 1
ATOM 5865 C C . MET A 1 750 ? -24.928 -0.706 -20.770 1.00 84.50 750 MET A C 1
ATOM 5867 O O . MET A 1 750 ? -25.179 -1.712 -21.425 1.00 84.50 750 MET A O 1
ATOM 5871 N N . PHE A 1 751 ? -24.012 0.191 -21.144 1.00 83.12 751 PHE A N 1
ATOM 5872 C CA . PHE A 1 751 ? -23.126 0.017 -22.290 1.00 83.12 751 PHE A CA 1
ATOM 5873 C C . PHE A 1 751 ? -21.917 0.952 -22.201 1.00 83.12 751 PHE A C 1
ATOM 5875 O O . PHE A 1 751 ? -21.960 2.008 -21.563 1.00 83.12 751 PHE A O 1
ATOM 5882 N N . ILE A 1 752 ? -20.848 0.565 -22.896 1.00 86.81 752 ILE A N 1
ATOM 5883 C CA . ILE A 1 752 ? -19.650 1.377 -23.110 1.00 86.81 752 ILE A CA 1
ATOM 5884 C C . ILE A 1 752 ? -19.455 1.509 -24.615 1.00 86.81 752 ILE A C 1
ATOM 5886 O O . ILE A 1 752 ? -19.405 0.507 -25.327 1.00 86.81 752 ILE A O 1
ATOM 5890 N N . MET A 1 753 ? -19.327 2.743 -25.094 1.00 85.62 753 MET A N 1
ATOM 5891 C CA . MET A 1 753 ? -19.086 3.043 -26.501 1.00 85.62 753 MET A CA 1
ATOM 5892 C C . MET A 1 753 ? -17.806 3.857 -26.648 1.00 85.62 753 MET A C 1
ATOM 5894 O O . MET A 1 753 ? -17.578 4.810 -25.906 1.00 85.62 753 MET A O 1
ATOM 5898 N N . VAL A 1 754 ? -16.971 3.492 -27.620 1.00 86.44 754 VAL A N 1
ATOM 5899 C CA . VAL A 1 754 ? -15.726 4.202 -27.948 1.00 86.44 754 VAL A CA 1
ATOM 5900 C C . VAL A 1 754 ? -15.652 4.403 -29.454 1.00 86.44 754 VAL A C 1
ATOM 5902 O O . VAL A 1 754 ? -15.905 3.467 -30.225 1.00 86.44 754 VAL A O 1
ATOM 5905 N N . ASP A 1 755 ? -15.266 5.613 -29.852 1.00 82.94 755 ASP A N 1
ATOM 5906 C CA . ASP A 1 755 ? -15.082 6.023 -31.238 1.00 82.94 755 ASP A CA 1
ATOM 5907 C C . ASP A 1 755 ? -14.138 5.046 -31.943 1.00 82.94 755 ASP A C 1
ATOM 5909 O O . ASP A 1 755 ? -13.057 4.723 -31.439 1.00 82.94 755 ASP A O 1
ATOM 5913 N N . ARG A 1 756 ? -14.542 4.560 -33.121 1.00 78.62 756 ARG A N 1
ATOM 5914 C CA . ARG A 1 756 ? -13.822 3.512 -33.853 1.00 78.62 756 ARG A CA 1
ATOM 5915 C C . ARG A 1 756 ? -12.364 3.881 -34.136 1.00 78.62 756 ARG A C 1
ATOM 5917 O O . ARG A 1 756 ? -11.501 3.011 -34.024 1.00 78.62 756 ARG A O 1
ATOM 5924 N N . ALA A 1 757 ? -12.076 5.145 -34.448 1.00 77.81 757 ALA A N 1
ATOM 5925 C CA . ALA A 1 757 ? -10.724 5.632 -34.715 1.00 77.81 757 ALA A CA 1
ATOM 5926 C C . ALA A 1 757 ? -9.882 5.797 -33.436 1.00 77.81 757 ALA A C 1
ATOM 5928 O O . ALA A 1 757 ? -8.656 5.935 -33.514 1.00 77.81 757 ALA A O 1
ATOM 5929 N N . LYS A 1 758 ? -10.522 5.789 -32.261 1.00 81.06 758 LYS A N 1
ATOM 5930 C CA . LYS A 1 758 ? -9.887 5.931 -30.941 1.00 81.06 758 LYS A CA 1
ATOM 5931 C C . LYS A 1 758 ? -9.871 4.647 -30.108 1.00 81.06 758 LYS A C 1
ATOM 5933 O O . LYS A 1 758 ? -9.287 4.632 -29.025 1.00 81.06 758 LYS A O 1
ATOM 5938 N N . ARG A 1 759 ? -10.449 3.548 -30.604 1.00 79.75 759 ARG A N 1
ATOM 5939 C CA . ARG A 1 759 ? -10.321 2.215 -29.986 1.00 79.75 759 ARG A CA 1
ATOM 5940 C C . ARG A 1 759 ? -8.839 1.808 -29.883 1.00 79.75 759 ARG A C 1
ATOM 5942 O O . ARG A 1 759 ? -8.010 2.249 -30.677 1.00 79.75 759 ARG A O 1
ATOM 5949 N N . ARG A 1 760 ? -8.516 0.949 -28.905 1.00 75.38 760 ARG A N 1
ATOM 5950 C CA . ARG A 1 760 ? -7.144 0.510 -28.541 1.00 75.38 760 ARG A CA 1
ATOM 5951 C C . ARG A 1 760 ? -6.227 1.606 -27.966 1.00 75.38 760 ARG A C 1
ATOM 5953 O O . ARG A 1 760 ? -5.013 1.462 -27.993 1.00 75.38 760 ARG A O 1
ATOM 5960 N N . GLN A 1 761 ? -6.803 2.687 -27.442 1.00 81.81 761 GLN A N 1
ATOM 5961 C CA . GLN A 1 761 ? -6.084 3.743 -26.709 1.00 81.81 761 GLN A CA 1
ATOM 5962 C C . GLN A 1 761 ? -6.511 3.779 -25.228 1.00 81.81 761 GLN A C 1
ATOM 5964 O O . GLN A 1 761 ? -6.540 4.844 -24.632 1.00 81.81 761 GLN A O 1
ATOM 5969 N N . SER A 1 762 ? -6.940 2.646 -24.656 1.00 84.12 762 SER A N 1
ATOM 5970 C CA . SER A 1 762 ? -7.412 2.492 -23.259 1.00 84.12 762 SER A CA 1
ATOM 5971 C C . SER A 1 762 ? -8.600 3.363 -22.808 1.00 84.12 762 SER A C 1
ATOM 5973 O O . SER A 1 762 ? -9.005 3.295 -21.654 1.00 84.12 762 SER A O 1
ATOM 5975 N N . ILE A 1 763 ? -9.251 4.110 -23.709 1.00 86.62 763 ILE A N 1
ATOM 5976 C CA . ILE A 1 763 ? -10.455 4.911 -23.399 1.00 86.62 763 ILE A CA 1
ATOM 5977 C C . ILE A 1 763 ? -11.564 4.056 -22.766 1.00 86.62 763 ILE A C 1
ATOM 5979 O O . ILE A 1 763 ? -12.155 4.449 -21.766 1.00 86.62 763 ILE A O 1
ATOM 5983 N N . GLY A 1 764 ? -11.840 2.878 -23.338 1.00 86.44 764 GLY A N 1
ATOM 5984 C CA . GLY A 1 764 ? -12.879 1.978 -22.827 1.00 86.44 764 GLY A CA 1
ATOM 5985 C C . GLY A 1 764 ? -12.561 1.425 -21.436 1.00 86.44 764 GLY A C 1
ATOM 5986 O O . GLY A 1 764 ? -13.463 1.307 -20.615 1.00 86.44 764 GLY A O 1
ATOM 5987 N N . GLU A 1 765 ? -11.285 1.140 -21.161 1.00 86.50 765 GLU A N 1
ATOM 5988 C CA . GLU A 1 765 ? -10.819 0.626 -19.865 1.00 86.50 765 GLU A CA 1
ATOM 5989 C C . GLU A 1 765 ? -10.960 1.698 -18.784 1.00 86.50 765 GLU A C 1
ATOM 5991 O O . GLU A 1 765 ? -11.488 1.422 -17.713 1.00 86.50 765 GLU A O 1
ATOM 5996 N N . MET A 1 766 ? -10.591 2.947 -19.091 1.00 85.56 766 MET A N 1
ATOM 5997 C CA . MET A 1 766 ? -10.742 4.064 -18.153 1.00 85.56 766 MET A CA 1
ATOM 5998 C C . MET A 1 766 ? -12.213 4.380 -17.869 1.00 85.56 766 MET A C 1
ATOM 6000 O O . MET A 1 766 ? -12.600 4.565 -16.717 1.00 85.56 766 MET A O 1
ATOM 6004 N N . LEU A 1 767 ? -13.059 4.388 -18.902 1.00 91.38 767 LEU A N 1
ATOM 6005 C CA . LEU A 1 767 ? -14.504 4.571 -18.741 1.00 91.38 767 LEU A CA 1
ATOM 6006 C C . LEU A 1 767 ? -15.142 3.465 -17.892 1.00 91.38 767 LEU A C 1
ATOM 6008 O O . LEU A 1 767 ? -16.004 3.750 -17.060 1.00 91.38 767 LEU A O 1
ATOM 6012 N N . HIS A 1 768 ? -14.725 2.212 -18.094 1.00 92.62 768 HIS A N 1
ATOM 6013 C CA . HIS A 1 768 ? -15.180 1.079 -17.290 1.00 92.62 768 HIS A CA 1
ATOM 6014 C C . HIS A 1 768 ? -14.718 1.205 -15.836 1.00 92.62 768 HIS A C 1
ATOM 6016 O O . HIS A 1 768 ? -15.552 1.144 -14.938 1.00 92.62 768 HIS A O 1
ATOM 6022 N N . TYR A 1 769 ? -13.432 1.469 -15.603 1.00 88.75 769 TYR A N 1
ATOM 6023 C CA . TYR A 1 769 ? -12.862 1.622 -14.264 1.00 88.75 769 TYR A CA 1
ATOM 6024 C C . TYR A 1 769 ? -13.582 2.705 -13.445 1.00 88.75 769 TYR A C 1
ATOM 6026 O O . TYR A 1 769 ? -14.017 2.454 -12.319 1.00 88.75 769 TYR A O 1
ATOM 6034 N N . HIS A 1 770 ? -13.791 3.890 -14.030 1.00 90.38 770 HIS A N 1
ATOM 6035 C CA . HIS A 1 770 ? -14.529 4.974 -13.375 1.00 90.38 770 HIS A CA 1
ATOM 6036 C C . HIS A 1 770 ? -15.988 4.594 -13.085 1.00 90.38 770 HIS A C 1
ATOM 6038 O O . HIS A 1 770 ? -16.501 4.904 -12.007 1.00 90.38 770 HIS A O 1
ATOM 6044 N N . ALA A 1 771 ? -16.643 3.879 -14.004 1.00 91.25 771 ALA A N 1
ATOM 6045 C CA . ALA A 1 771 ? -18.001 3.392 -13.800 1.00 91.25 771 ALA A CA 1
ATOM 6046 C C . ALA A 1 771 ? -18.092 2.374 -12.657 1.00 91.25 771 ALA A C 1
ATOM 6048 O O . ALA A 1 771 ? -18.962 2.509 -11.799 1.00 91.25 771 ALA A O 1
ATOM 6049 N N . ILE A 1 772 ? -17.180 1.399 -12.595 1.00 91.12 772 ILE A N 1
ATOM 6050 C CA . ILE A 1 772 ? -17.139 0.422 -11.501 1.00 91.12 772 ILE A CA 1
ATOM 6051 C C . ILE A 1 772 ? -16.884 1.124 -10.170 1.00 91.12 772 ILE A C 1
ATOM 6053 O O . ILE A 1 772 ? -17.643 0.896 -9.233 1.00 91.12 772 ILE A O 1
ATOM 6057 N N . LYS A 1 773 ? -15.905 2.035 -10.100 1.00 86.94 773 LYS A N 1
ATOM 6058 C CA . LYS A 1 773 ? -15.602 2.810 -8.887 1.00 86.94 773 LYS A CA 1
ATOM 6059 C C . LYS A 1 773 ? -16.805 3.619 -8.396 1.00 86.94 773 LYS A C 1
ATOM 6061 O O . LYS A 1 773 ? -17.092 3.635 -7.202 1.00 86.94 773 LYS A O 1
ATOM 6066 N N . TYR A 1 774 ? -17.535 4.263 -9.303 1.00 90.75 774 TYR A N 1
ATOM 6067 C CA . TYR A 1 774 ? -18.761 4.984 -8.960 1.00 90.75 774 TYR A CA 1
ATOM 6068 C C . TYR A 1 774 ? -19.844 4.053 -8.401 1.00 90.75 774 TYR A C 1
ATOM 6070 O O . TYR A 1 774 ? -20.437 4.343 -7.359 1.00 90.75 774 TYR A O 1
ATOM 6078 N N . LEU A 1 775 ? -20.092 2.921 -9.066 1.00 89.31 775 LEU A N 1
ATOM 6079 C CA . LEU A 1 775 ? -21.128 1.974 -8.657 1.00 89.31 775 LEU A CA 1
ATOM 6080 C C . LEU A 1 775 ? -20.784 1.296 -7.321 1.00 89.31 775 LEU A C 1
ATOM 6082 O O . LEU A 1 775 ? -21.644 1.231 -6.442 1.00 89.31 775 LEU A O 1
ATOM 6086 N N . SER A 1 776 ? -19.546 0.832 -7.134 1.00 86.25 776 SER A N 1
ATOM 6087 C CA . SER A 1 776 ? -19.118 0.129 -5.919 1.00 86.25 776 SER A CA 1
ATOM 6088 C C . SER A 1 776 ? -18.864 1.079 -4.748 1.00 86.25 776 SER A C 1
ATOM 6090 O O . SER A 1 776 ? -19.463 0.901 -3.690 1.00 86.25 776 SER A O 1
ATOM 6092 N N . VAL A 1 777 ? -18.023 2.101 -4.927 1.00 80.62 777 VAL A N 1
ATOM 6093 C CA . VAL A 1 777 ? -17.533 2.955 -3.833 1.00 80.62 777 VAL A CA 1
ATOM 6094 C C . VAL A 1 777 ? -18.492 4.109 -3.562 1.00 80.62 777 VAL A C 1
ATOM 6096 O O . VAL A 1 777 ? -18.968 4.266 -2.441 1.00 80.62 777 VAL A O 1
ATOM 6099 N N . THR A 1 778 ? -18.818 4.915 -4.577 1.00 82.94 778 THR A N 1
ATOM 6100 C CA . THR A 1 778 ? -19.621 6.136 -4.379 1.00 82.94 778 THR A CA 1
ATOM 6101 C C . THR A 1 778 ? -21.085 5.823 -4.070 1.00 82.94 778 THR A C 1
ATOM 6103 O O . THR A 1 778 ? -21.698 6.473 -3.225 1.00 82.94 778 THR A O 1
ATOM 6106 N N . ARG A 1 779 ? -21.668 4.833 -4.754 1.00 83.94 779 ARG A N 1
ATOM 6107 C CA . ARG A 1 779 ? -23.086 4.460 -4.600 1.00 83.94 779 ARG A CA 1
ATOM 6108 C C . ARG A 1 779 ? -23.305 3.285 -3.646 1.00 83.94 779 ARG A C 1
ATOM 6110 O O . ARG A 1 779 ? -24.440 3.058 -3.216 1.00 83.94 779 ARG A O 1
ATOM 6117 N N . GLY A 1 780 ? -22.240 2.575 -3.267 1.00 81.75 780 GLY A N 1
ATOM 6118 C CA . GLY A 1 780 ? -22.310 1.453 -2.332 1.00 81.75 780 GLY A CA 1
ATOM 6119 C C . GLY A 1 780 ? -23.110 0.270 -2.878 1.00 81.75 780 GLY A C 1
ATOM 6120 O O . GLY A 1 780 ? -23.828 -0.377 -2.110 1.00 81.75 780 GLY A O 1
ATOM 6121 N N . CYS A 1 781 ? -23.071 0.028 -4.193 1.00 84.12 781 CYS A N 1
ATOM 6122 C CA . CYS A 1 781 ? -23.772 -1.106 -4.788 1.00 84.12 781 CYS A CA 1
ATOM 6123 C C . CYS A 1 781 ? -23.089 -2.412 -4.366 1.00 84.12 781 CYS A C 1
ATOM 6125 O O . CYS A 1 781 ? -21.863 -2.503 -4.376 1.00 84.12 781 CYS A O 1
ATOM 6127 N N . ARG A 1 782 ? -23.872 -3.431 -3.995 1.00 81.50 782 ARG A N 1
ATOM 6128 C CA . ARG A 1 782 ? -23.361 -4.752 -3.573 1.00 81.50 782 ARG A CA 1
ATOM 6129 C C . ARG A 1 782 ? -23.137 -5.704 -4.742 1.00 81.50 782 ARG A C 1
ATOM 6131 O O . ARG A 1 782 ? -22.302 -6.599 -4.663 1.00 81.50 782 ARG A O 1
ATOM 6138 N N . VAL A 1 783 ? -23.891 -5.509 -5.816 1.00 83.19 783 VAL A N 1
ATOM 6139 C CA . VAL A 1 783 ? -23.841 -6.306 -7.042 1.00 83.19 783 VAL A CA 1
ATOM 6140 C C . VAL A 1 783 ? -23.749 -5.346 -8.215 1.00 83.19 783 VAL A C 1
ATOM 6142 O O . VAL A 1 783 ? -24.469 -4.344 -8.240 1.00 83.19 783 VAL A O 1
ATOM 6145 N N . ILE A 1 784 ? -22.863 -5.651 -9.163 1.00 87.38 784 ILE A N 1
A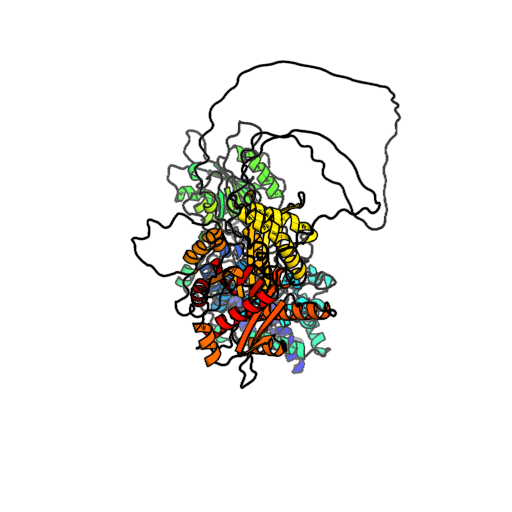TOM 6146 C CA . ILE A 1 784 ? -22.725 -4.910 -10.412 1.00 87.38 784 ILE A CA 1
ATOM 6147 C C . ILE A 1 784 ? -23.025 -5.843 -11.586 1.00 87.38 784 ILE A C 1
ATOM 6149 O O . ILE A 1 784 ? -22.444 -6.925 -11.691 1.00 87.38 784 ILE A O 1
ATOM 6153 N N . LEU A 1 785 ? -23.927 -5.410 -12.464 1.00 84.75 785 LEU A N 1
ATOM 6154 C CA . LEU A 1 785 ? -24.355 -6.157 -13.645 1.00 84.75 785 LEU A CA 1
ATOM 6155 C C . LEU A 1 785 ? -23.882 -5.484 -14.930 1.00 84.75 785 LEU A C 1
ATOM 6157 O O . LEU A 1 785 ? -23.798 -4.254 -15.015 1.00 84.75 785 LEU A O 1
ATOM 6161 N N . LEU A 1 786 ? -23.618 -6.300 -15.944 1.00 85.12 786 LEU A N 1
ATOM 6162 C CA . LEU A 1 786 ? -23.448 -5.845 -17.317 1.00 85.12 786 LEU A CA 1
ATOM 6163 C C . LEU A 1 786 ? -24.792 -5.943 -18.048 1.00 85.12 786 LEU A C 1
ATOM 6165 O O . LEU A 1 786 ? -25.372 -7.026 -18.143 1.00 85.12 786 LEU A O 1
ATOM 6169 N N . GLY A 1 787 ? -25.264 -4.819 -18.587 1.00 78.88 787 GLY A N 1
ATOM 6170 C CA . GLY A 1 787 ? -26.592 -4.684 -19.188 1.00 78.88 787 GLY A CA 1
ATOM 6171 C C . GLY A 1 787 ? -27.721 -4.556 -18.162 1.00 78.88 787 GLY A C 1
ATOM 6172 O O . GLY A 1 787 ? -27.497 -4.582 -16.953 1.00 78.88 787 GLY A O 1
ATOM 6173 N N . SER A 1 788 ? -28.944 -4.375 -18.664 1.00 76.88 788 SER A N 1
ATOM 6174 C CA . SER A 1 788 ? -30.167 -4.355 -17.859 1.00 76.88 788 SER A CA 1
ATOM 6175 C C . SER A 1 788 ? -31.383 -4.740 -18.693 1.00 76.88 788 SER A C 1
ATOM 6177 O O . SER A 1 788 ? -31.429 -4.474 -19.894 1.00 76.88 788 SER A O 1
ATOM 6179 N N . SER A 1 789 ? -32.392 -5.277 -18.019 1.00 72.44 789 SER A N 1
ATOM 6180 C CA . SER A 1 789 ? -33.775 -5.407 -18.485 1.00 72.44 789 SER A CA 1
ATOM 6181 C C . SER A 1 789 ? -34.574 -4.098 -18.360 1.00 72.44 789 SER A C 1
ATOM 6183 O O . SER A 1 789 ? -35.547 -3.905 -19.085 1.00 72.44 789 SER A O 1
ATOM 6185 N N . PHE A 1 790 ? -34.170 -3.198 -17.454 1.00 80.62 790 PHE A N 1
ATOM 6186 C CA . PHE A 1 790 ? -34.769 -1.879 -17.250 1.00 80.62 790 PHE A CA 1
ATOM 6187 C C . PHE A 1 790 ? -33.741 -0.860 -16.719 1.00 80.62 790 PHE A C 1
ATOM 6189 O O . PHE A 1 790 ? -33.068 -1.134 -15.721 1.00 80.62 790 PHE A O 1
ATOM 6196 N N . PRO A 1 791 ? -33.593 0.327 -17.334 1.00 83.06 791 PRO A N 1
ATOM 6197 C CA . PRO A 1 791 ? -34.181 0.759 -18.606 1.00 83.06 791 PRO A CA 1
ATOM 6198 C C . PRO A 1 791 ? -33.727 -0.114 -19.781 1.00 83.06 791 PRO A C 1
ATOM 6200 O O . PRO A 1 791 ? -32.583 -0.560 -19.806 1.00 83.06 791 PRO A O 1
ATOM 6203 N N . LEU A 1 792 ? -34.594 -0.333 -20.768 1.00 82.25 792 LEU A N 1
ATOM 6204 C CA . LEU A 1 792 ? -34.290 -1.176 -21.923 1.00 82.25 792 LEU A CA 1
ATOM 6205 C C . LEU A 1 792 ? -33.981 -0.273 -23.117 1.00 82.25 792 LEU A C 1
ATOM 6207 O O . LEU A 1 792 ? -34.868 0.386 -23.640 1.00 82.25 792 LEU A O 1
ATOM 6211 N N . LEU A 1 793 ? -32.717 -0.194 -23.540 1.00 73.62 793 LEU A N 1
ATOM 6212 C CA . LEU A 1 793 ? -32.297 0.775 -24.566 1.00 73.62 793 LEU A CA 1
ATOM 6213 C C . LEU A 1 793 ? -32.162 0.182 -25.982 1.00 73.62 793 LEU A C 1
ATOM 6215 O O . LEU A 1 793 ? -32.045 0.933 -26.943 1.00 73.62 793 LEU A O 1
ATOM 6219 N N . GLY A 1 794 ? -32.200 -1.148 -26.130 1.00 62.06 794 GLY A N 1
ATOM 6220 C CA . GLY A 1 794 ? -32.286 -1.825 -27.437 1.00 62.06 794 GLY A CA 1
ATOM 6221 C C . GLY A 1 794 ? -31.020 -1.811 -28.313 1.00 62.06 794 GLY A C 1
ATOM 6222 O O . GLY A 1 794 ? -31.092 -2.198 -29.473 1.00 62.06 794 GLY A O 1
ATOM 6223 N N . PHE A 1 795 ? -29.860 -1.395 -27.788 1.00 58.44 795 PHE A N 1
ATOM 6224 C CA . PHE A 1 795 ? -28.639 -1.149 -28.579 1.00 58.44 795 PHE A CA 1
ATOM 6225 C C . PHE A 1 795 ? -27.866 -2.388 -29.071 1.00 58.44 795 PHE A C 1
ATOM 6227 O O . PHE A 1 795 ? -26.952 -2.243 -29.881 1.00 58.44 795 PHE A O 1
ATOM 6234 N N . LEU A 1 796 ? -28.157 -3.589 -28.570 1.00 58.22 796 LEU A N 1
ATOM 6235 C CA . LEU A 1 796 ? -27.391 -4.796 -28.906 1.00 58.22 796 LEU A CA 1
ATOM 6236 C C . LEU A 1 796 ? -28.024 -5.516 -30.108 1.00 58.22 796 LEU A C 1
ATOM 6238 O O . LEU A 1 796 ? -29.239 -5.697 -30.154 1.00 58.22 796 LEU A O 1
ATOM 6242 N N . THR A 1 797 ? -27.200 -5.900 -31.087 1.00 56.50 797 THR A N 1
ATOM 6243 C CA . THR A 1 797 ? -27.610 -6.698 -32.256 1.00 56.50 797 THR A CA 1
ATOM 6244 C C . THR A 1 797 ? -27.617 -8.191 -31.921 1.00 56.50 797 THR A C 1
ATOM 6246 O O . THR A 1 797 ? -26.845 -8.629 -31.067 1.00 56.50 797 THR A O 1
ATOM 6249 N N . GLU A 1 798 ? -28.436 -8.989 -32.614 1.00 53.62 798 GLU A N 1
ATOM 6250 C CA . GLU A 1 798 ? -28.550 -10.442 -32.376 1.00 53.62 798 GLU A CA 1
ATOM 6251 C C . GLU A 1 798 ? -27.203 -11.173 -32.476 1.00 53.62 798 GLU A C 1
ATOM 6253 O O . GLU A 1 798 ? -26.860 -11.961 -31.596 1.00 53.62 798 GLU A O 1
ATOM 6258 N N . ASN A 1 799 ? -26.357 -10.786 -33.436 1.00 51.44 799 ASN A N 1
ATOM 6259 C CA . ASN A 1 799 ? -24.999 -11.323 -33.579 1.00 51.44 799 ASN A CA 1
ATOM 6260 C C . ASN A 1 799 ? -24.114 -11.087 -32.340 1.00 51.44 799 ASN A C 1
ATOM 6262 O O . ASN A 1 799 ? -23.268 -11.921 -32.004 1.00 51.44 799 ASN A O 1
ATOM 6266 N N . MET A 1 800 ? -24.277 -9.955 -31.639 1.00 57.12 800 MET A N 1
ATOM 6267 C CA . MET A 1 800 ? -23.561 -9.730 -30.379 1.00 57.12 800 MET A CA 1
ATOM 6268 C C . MET A 1 800 ? -24.116 -10.617 -29.262 1.00 57.12 800 MET A C 1
ATOM 6270 O O . MET A 1 800 ? -23.329 -11.140 -28.476 1.00 57.12 800 MET A O 1
ATOM 6274 N N . LEU A 1 801 ? -25.432 -10.830 -29.216 1.00 59.53 801 LEU A N 1
ATOM 6275 C CA . LEU A 1 801 ? -26.105 -11.643 -28.198 1.00 59.53 801 LEU A CA 1
ATOM 6276 C C . LEU A 1 801 ? -25.710 -13.125 -28.270 1.00 59.53 801 LEU A C 1
ATOM 6278 O O . LEU A 1 801 ? -25.423 -13.721 -27.231 1.00 59.53 801 LEU A O 1
ATOM 6282 N N . GLU A 1 802 ? -25.626 -13.708 -29.468 1.00 56.88 802 GLU A N 1
ATOM 6283 C CA . GLU A 1 802 ? -25.151 -15.092 -29.651 1.00 56.88 802 GLU A CA 1
ATOM 6284 C C . GLU A 1 802 ? -23.687 -15.258 -29.229 1.00 56.88 802 GLU A C 1
ATOM 6286 O O . GLU A 1 802 ? -23.312 -16.219 -28.556 1.00 56.88 802 GLU A O 1
ATOM 6291 N N . THR A 1 803 ? -22.866 -14.255 -29.542 1.00 55.94 803 THR A N 1
ATOM 6292 C CA . THR A 1 803 ? -21.448 -14.219 -29.174 1.00 55.94 803 THR A CA 1
ATOM 6293 C C . THR A 1 803 ? -21.255 -14.142 -27.648 1.00 55.94 803 THR A C 1
ATOM 6295 O O . THR A 1 803 ? -20.324 -14.749 -27.108 1.00 55.94 803 THR A O 1
ATOM 6298 N N . PHE A 1 804 ? -22.142 -13.435 -26.934 1.00 58.94 804 PHE A N 1
ATOM 6299 C CA . PHE A 1 804 ? -22.180 -13.414 -25.467 1.00 58.94 804 PHE A CA 1
ATOM 6300 C C . PHE A 1 804 ? -22.613 -14.761 -24.874 1.00 58.94 804 PHE A C 1
ATOM 6302 O O . PHE A 1 804 ? -21.959 -15.237 -23.947 1.00 58.94 804 PHE A O 1
ATOM 6309 N N . ARG A 1 805 ? -23.645 -15.405 -25.437 1.00 58.16 805 ARG A N 1
ATOM 6310 C CA . ARG A 1 805 ? -24.153 -16.712 -24.984 1.00 58.16 805 ARG A CA 1
ATOM 6311 C C . ARG A 1 805 ? -23.060 -17.785 -24.967 1.00 58.16 805 ARG A C 1
ATOM 6313 O O . ARG A 1 805 ? -22.821 -18.387 -23.925 1.00 58.16 805 ARG A O 1
ATOM 6320 N N . TYR A 1 806 ? -22.345 -17.955 -26.080 1.00 55.06 806 TYR A N 1
ATOM 6321 C CA . TYR A 1 806 ? -21.324 -19.004 -26.220 1.00 55.06 806 TYR A CA 1
ATOM 6322 C C . TYR A 1 806 ? -20.129 -18.836 -25.263 1.00 55.06 806 TYR A C 1
ATOM 6324 O O . TYR A 1 806 ? -19.446 -19.794 -24.938 1.00 55.06 806 TYR A O 1
ATOM 6332 N N . ASN A 1 807 ? -19.838 -17.607 -24.819 1.00 55.28 807 ASN A N 1
ATOM 6333 C CA . ASN A 1 807 ? -18.646 -17.320 -24.012 1.00 55.28 807 ASN A CA 1
ATOM 6334 C C . ASN A 1 807 ? -18.913 -17.165 -22.509 1.00 55.28 807 ASN A C 1
ATOM 6336 O O . ASN A 1 807 ? -17.947 -17.110 -21.747 1.00 55.28 807 ASN A O 1
ATOM 6340 N N . PHE A 1 808 ? -20.174 -17.019 -22.097 1.00 54.62 808 PHE A N 1
ATOM 6341 C CA . PHE A 1 808 ? -20.542 -16.732 -20.706 1.00 54.62 808 PHE A CA 1
ATOM 6342 C C . PHE A 1 808 ? -21.605 -17.680 -20.129 1.00 54.62 808 PHE A C 1
ATOM 6344 O O . PHE A 1 808 ? -21.761 -17.687 -18.911 1.00 54.62 808 PHE A O 1
ATOM 6351 N N . ILE A 1 809 ? -22.341 -18.440 -20.956 1.00 52.62 809 ILE A N 1
ATOM 6352 C CA . ILE A 1 809 ? -23.522 -19.206 -20.510 1.00 52.62 809 ILE A CA 1
ATOM 6353 C C . ILE A 1 809 ? -23.357 -20.730 -20.670 1.00 52.62 809 ILE A C 1
ATOM 6355 O O . ILE A 1 809 ? -23.775 -21.461 -19.778 1.00 52.62 809 ILE A O 1
ATOM 6359 N N . GLU A 1 810 ? -22.758 -21.235 -21.754 1.00 47.97 810 GLU A N 1
ATOM 6360 C CA . GLU A 1 810 ? -22.622 -22.687 -21.992 1.00 47.97 810 GLU A CA 1
ATOM 6361 C C . GLU A 1 810 ? -21.189 -23.177 -21.697 1.00 47.97 810 GLU A C 1
ATOM 6363 O O . GLU A 1 810 ? -20.261 -22.872 -22.440 1.00 47.97 810 GLU A O 1
ATOM 6368 N N . ASP A 1 811 ? -21.019 -23.944 -20.612 1.00 43.47 811 ASP A N 1
ATOM 6369 C CA . ASP A 1 811 ? -19.756 -24.603 -20.211 1.00 43.47 811 ASP A CA 1
ATOM 6370 C C . ASP A 1 811 ? -19.732 -26.115 -20.558 1.00 43.47 811 ASP A C 1
ATOM 6372 O O . ASP A 1 811 ? -18.833 -26.841 -20.131 1.00 43.47 811 ASP A O 1
ATOM 6376 N N . GLU A 1 812 ? -20.687 -26.629 -21.345 1.00 35.94 812 GLU A N 1
ATOM 6377 C CA . GLU A 1 812 ? -20.767 -28.062 -21.667 1.00 35.94 812 GLU A CA 1
ATOM 6378 C C . GLU A 1 812 ? -20.410 -28.398 -23.123 1.00 35.94 812 GLU A C 1
ATOM 6380 O O . GLU A 1 812 ? -21.063 -28.017 -24.091 1.00 35.94 812 GLU A O 1
ATOM 6385 N N . ILE A 1 813 ? -19.341 -29.186 -23.231 1.00 43.03 813 ILE A N 1
ATOM 6386 C CA . ILE A 1 813 ? -18.865 -29.920 -24.402 1.00 43.03 813 ILE A CA 1
ATOM 6387 C C . ILE A 1 813 ? -20.023 -30.644 -25.098 1.00 43.03 813 ILE A C 1
ATOM 6389 O O . ILE A 1 813 ? -20.624 -31.544 -24.516 1.00 43.03 813 ILE A O 1
ATOM 6393 N N . THR A 1 814 ? -20.223 -30.391 -26.392 1.00 32.59 814 THR A N 1
ATOM 6394 C CA . THR A 1 814 ? -20.819 -31.384 -27.295 1.00 32.59 814 THR A CA 1
ATOM 6395 C C . THR A 1 814 ? -20.030 -31.461 -28.608 1.00 32.59 814 THR A C 1
ATOM 6397 O O . THR A 1 814 ? -19.795 -30.460 -29.267 1.00 32.59 814 THR A O 1
ATOM 6400 N N . SER A 1 815 ? -19.617 -32.689 -28.956 1.00 34.06 815 SER A N 1
ATOM 6401 C CA . SER A 1 815 ? -19.157 -33.157 -30.277 1.00 34.06 815 SER A CA 1
ATOM 6402 C C . SER A 1 815 ? -17.858 -32.566 -30.888 1.00 34.06 815 SER A C 1
ATOM 6404 O O . SER A 1 815 ? -17.796 -31.390 -31.234 1.00 34.06 815 SER A O 1
ATOM 6406 N N . PRO A 1 816 ? -16.831 -33.398 -31.184 1.00 36.31 816 PRO A N 1
ATOM 6407 C CA . PRO A 1 816 ? -15.654 -32.990 -31.966 1.00 36.31 816 PRO A CA 1
ATOM 6408 C C . PRO A 1 816 ? -15.957 -32.571 -33.418 1.00 36.31 816 PRO A C 1
ATOM 6410 O O . PRO A 1 816 ? -15.075 -32.032 -34.082 1.00 36.31 816 PRO A O 1
ATOM 6413 N N . ASN A 1 817 ? -17.171 -32.821 -33.927 1.00 34.28 817 ASN A N 1
ATOM 6414 C CA . ASN A 1 817 ? -17.500 -32.638 -35.344 1.00 34.28 817 ASN A CA 1
ATOM 6415 C C . ASN A 1 817 ? -18.098 -31.266 -35.706 1.00 34.28 817 ASN A C 1
ATOM 6417 O O . ASN A 1 817 ? -18.119 -30.942 -36.890 1.00 34.28 817 ASN A O 1
ATOM 6421 N N . ASP A 1 818 ? -18.488 -30.426 -34.739 1.00 35.78 818 ASP A N 1
ATOM 6422 C CA . ASP A 1 818 ? -19.028 -29.078 -35.025 1.00 35.78 818 ASP A CA 1
ATOM 6423 C C . ASP A 1 818 ? -17.960 -27.967 -35.029 1.00 35.78 818 ASP A C 1
ATOM 6425 O O . ASP A 1 818 ? -18.250 -26.790 -35.251 1.00 35.78 818 ASP A O 1
ATOM 6429 N N . GLN A 1 819 ? -16.678 -28.330 -34.886 1.00 34.09 819 GLN A N 1
ATOM 6430 C CA . GLN A 1 819 ? -15.557 -27.381 -34.932 1.00 34.09 819 GLN A CA 1
ATOM 6431 C C . GLN A 1 819 ? -15.324 -26.737 -36.311 1.00 34.09 819 GLN A C 1
ATOM 6433 O O . GLN A 1 819 ? -14.483 -25.844 -36.427 1.00 34.09 819 GLN A O 1
ATOM 6438 N N . LEU A 1 820 ? -16.048 -27.148 -37.359 1.00 34.50 820 LEU A N 1
ATOM 6439 C CA . LEU A 1 820 ? -15.775 -26.700 -38.727 1.00 34.50 820 LEU A CA 1
ATOM 6440 C C . LEU A 1 820 ? -16.718 -25.619 -39.283 1.00 34.50 820 LEU A C 1
ATOM 6442 O O . LEU A 1 820 ? -16.496 -25.179 -40.410 1.00 34.50 820 LEU A O 1
ATOM 6446 N N . GLN A 1 821 ? -17.711 -25.131 -38.527 1.00 33.53 821 GLN A N 1
ATOM 6447 C CA . GLN A 1 821 ? -18.590 -24.042 -38.999 1.00 33.53 821 GLN A CA 1
ATOM 6448 C C . GLN A 1 821 ? -18.884 -22.914 -37.995 1.00 33.53 821 GLN A C 1
ATOM 6450 O O . GLN A 1 821 ? -19.608 -21.983 -38.343 1.00 33.53 821 GLN A O 1
ATOM 6455 N N . SER A 1 822 ? -18.265 -22.878 -36.806 1.00 33.59 822 SER A N 1
ATOM 6456 C CA . SER A 1 822 ? -18.345 -21.677 -35.958 1.00 33.59 822 SER A CA 1
ATOM 6457 C C . SER A 1 822 ? -17.403 -20.593 -36.502 1.00 33.59 822 SER A C 1
ATOM 6459 O O . SER A 1 822 ? -16.195 -20.574 -36.248 1.00 33.59 822 SER A O 1
ATOM 6461 N N . THR A 1 823 ? -17.956 -19.701 -37.313 1.00 34.16 823 THR A N 1
ATOM 6462 C CA . THR A 1 823 ? -17.282 -18.542 -37.901 1.00 34.16 823 THR A CA 1
ATOM 6463 C C . THR A 1 823 ? -16.410 -17.783 -36.898 1.00 34.16 823 THR A C 1
ATOM 6465 O O . THR A 1 823 ? -16.836 -17.451 -35.795 1.00 34.16 823 THR A O 1
ATOM 6468 N N . LYS A 1 824 ? -15.189 -17.448 -37.334 1.00 36.97 824 LYS A N 1
ATOM 6469 C CA . LYS A 1 824 ? -14.246 -16.496 -36.730 1.00 36.97 824 LYS A CA 1
ATOM 6470 C C . LYS A 1 824 ? -14.940 -15.195 -36.274 1.00 36.97 824 LYS A C 1
ATOM 6472 O O . LYS A 1 824 ? -14.902 -14.195 -36.981 1.00 36.97 824 LYS A O 1
ATOM 6477 N N . SER A 1 825 ? -15.484 -15.158 -35.063 1.00 39.28 825 SER A N 1
ATOM 6478 C CA . SER A 1 825 ? -15.835 -13.916 -34.366 1.00 39.28 825 SER A CA 1
ATOM 6479 C C . SER A 1 825 ? -15.300 -13.963 -32.940 1.00 39.28 825 SER A C 1
ATOM 6481 O O . SER A 1 825 ? -16.014 -14.002 -31.944 1.00 39.28 825 SER A O 1
ATOM 6483 N N . ASN A 1 826 ? -13.970 -13.923 -32.843 1.00 48.22 826 ASN A N 1
ATOM 6484 C CA . ASN A 1 826 ? -13.273 -13.424 -31.661 1.00 48.22 826 ASN A CA 1
ATOM 6485 C C . ASN A 1 826 ? -13.583 -11.920 -31.523 1.00 48.22 826 ASN A C 1
ATOM 6487 O O . ASN A 1 826 ? -12.744 -11.073 -31.846 1.00 48.22 826 ASN A O 1
ATOM 6491 N N . SER A 1 827 ? -14.809 -11.581 -31.115 1.00 58.97 827 SER A N 1
ATOM 6492 C CA . SER A 1 827 ? -15.271 -10.199 -30.991 1.00 58.97 827 SER A CA 1
ATOM 6493 C C . SER A 1 827 ? -14.313 -9.408 -30.098 1.00 58.97 827 SER A C 1
ATOM 6495 O O . SER A 1 827 ? -14.033 -9.787 -28.957 1.00 58.97 827 SER A O 1
ATOM 6497 N N . ALA A 1 828 ? -13.789 -8.292 -30.614 1.00 65.06 828 ALA A N 1
ATOM 6498 C CA . ALA A 1 828 ? -12.927 -7.376 -29.863 1.00 65.06 828 ALA A CA 1
ATOM 6499 C C . ALA A 1 828 ? -13.577 -6.923 -28.539 1.00 65.06 828 ALA A C 1
ATOM 6501 O O . ALA A 1 828 ? -12.868 -6.638 -27.576 1.00 65.06 828 ALA A O 1
ATOM 6502 N N . THR A 1 829 ? -14.912 -6.927 -28.478 1.00 69.56 829 THR A N 1
ATOM 6503 C CA . THR A 1 829 ? -15.707 -6.643 -27.281 1.00 69.56 829 THR A CA 1
ATOM 6504 C C . THR A 1 829 ? -15.521 -7.704 -26.197 1.00 69.56 829 THR A C 1
ATOM 6506 O O . THR A 1 829 ? -15.359 -7.346 -25.036 1.00 69.56 829 THR A O 1
ATOM 6509 N N . ILE A 1 830 ? -15.458 -8.997 -26.543 1.00 67.75 830 ILE A N 1
ATOM 6510 C CA . ILE A 1 830 ? -15.193 -10.057 -25.552 1.00 67.75 830 ILE A CA 1
ATOM 6511 C C . ILE A 1 830 ? -13.776 -9.930 -25.009 1.00 67.75 830 ILE A C 1
ATOM 6513 O O . ILE A 1 830 ? -13.574 -10.039 -23.804 1.00 67.75 830 ILE A O 1
ATOM 6517 N N . LYS A 1 831 ? -12.786 -9.687 -25.878 1.00 72.19 831 LYS A N 1
ATOM 6518 C CA . LYS A 1 831 ? -11.397 -9.477 -25.435 1.00 72.19 831 LYS A CA 1
ATOM 6519 C C . LYS A 1 831 ? -11.299 -8.300 -24.464 1.00 72.19 831 LYS A C 1
ATOM 6521 O O . LYS A 1 831 ? -10.604 -8.412 -23.464 1.00 72.19 831 LYS A O 1
ATOM 6526 N N . PHE A 1 832 ? -12.039 -7.226 -24.733 1.00 80.75 832 PHE A N 1
ATOM 6527 C CA . PHE A 1 832 ? -12.156 -6.081 -23.836 1.00 80.75 832 PHE A CA 1
ATOM 6528 C C . PHE A 1 832 ? -12.833 -6.442 -22.505 1.00 80.75 832 PHE A C 1
ATOM 6530 O O . PHE A 1 832 ? -12.285 -6.168 -21.449 1.00 80.75 832 PHE A O 1
ATOM 6537 N N . LEU A 1 833 ? -13.988 -7.111 -22.513 1.00 78.62 833 LEU A N 1
ATOM 6538 C CA . LEU A 1 833 ? -14.673 -7.486 -21.267 1.00 78.62 833 LEU A CA 1
ATOM 6539 C C . LEU A 1 833 ? -13.858 -8.480 -20.425 1.00 78.62 833 LEU A C 1
ATOM 6541 O O . LEU A 1 833 ? -13.867 -8.399 -19.197 1.00 78.62 833 LEU A O 1
ATOM 6545 N N . LYS A 1 834 ? -13.101 -9.370 -21.082 1.00 75.00 834 LYS A N 1
ATOM 6546 C CA . LYS A 1 834 ? -12.085 -10.220 -20.446 1.00 75.00 834 LYS A CA 1
ATOM 6547 C C . LYS A 1 834 ? -10.968 -9.382 -19.823 1.00 75.00 834 LYS A C 1
ATOM 6549 O O . LYS A 1 834 ? -10.617 -9.640 -18.676 1.00 75.00 834 LYS A O 1
ATOM 6554 N N . SER A 1 835 ? -10.426 -8.396 -20.545 1.00 77.50 835 SER A N 1
ATOM 6555 C CA . SER A 1 835 ? -9.326 -7.561 -20.040 1.00 77.50 835 SER A CA 1
ATOM 6556 C C . SER A 1 835 ? -9.745 -6.704 -18.849 1.00 77.50 835 SER A C 1
ATOM 6558 O O . SER A 1 835 ? -8.967 -6.562 -17.914 1.00 77.50 835 SER A O 1
ATOM 6560 N N . VAL A 1 836 ? -10.985 -6.209 -18.833 1.00 81.69 836 VAL A N 1
ATOM 6561 C CA . VAL A 1 836 ? -11.513 -5.416 -17.715 1.00 81.69 836 VAL A CA 1
ATOM 6562 C C . VAL A 1 836 ? -12.112 -6.253 -16.575 1.00 81.69 836 VAL A C 1
ATOM 6564 O O . VAL A 1 836 ? -12.680 -5.690 -15.648 1.00 81.69 836 VAL A O 1
ATOM 6567 N N . GLY A 1 837 ? -11.999 -7.587 -16.606 1.00 74.62 837 GLY A N 1
ATOM 6568 C CA . GLY A 1 837 ? -12.269 -8.433 -15.435 1.00 74.62 837 GLY A CA 1
ATOM 6569 C C . GLY A 1 837 ? -13.701 -8.959 -15.262 1.00 74.62 837 GLY A C 1
ATOM 6570 O O . GLY A 1 837 ? -14.042 -9.399 -14.159 1.00 74.62 837 GLY A O 1
ATOM 6571 N N . TRP A 1 838 ? -14.524 -8.978 -16.322 1.00 77.38 838 TRP A N 1
ATOM 6572 C CA . TRP A 1 838 ? -15.856 -9.617 -16.306 1.00 77.38 838 TRP A CA 1
ATOM 6573 C C . TRP A 1 838 ? -15.817 -11.160 -16.377 1.00 77.38 838 TRP A C 1
ATOM 6575 O O . TRP A 1 838 ? -16.866 -11.788 -16.309 1.00 77.38 838 TRP A O 1
ATOM 6585 N N . LEU A 1 839 ? -14.637 -11.789 -16.492 1.00 65.62 839 LEU A N 1
ATOM 6586 C CA . LEU A 1 839 ? -14.467 -13.252 -16.546 1.00 65.62 839 LEU A CA 1
ATOM 6587 C C . LEU A 1 839 ? -13.312 -13.729 -15.655 1.00 65.62 839 LEU A C 1
ATOM 6589 O O . LEU A 1 839 ? -12.199 -13.233 -15.844 1.00 65.62 839 LEU A O 1
ATOM 6593 N N . LYS A 1 840 ? -13.524 -14.754 -14.799 1.00 48.84 840 LYS A N 1
ATOM 6594 C CA . LYS A 1 840 ? -12.540 -15.845 -14.567 1.00 48.84 840 LYS A CA 1
ATOM 6595 C C . LYS A 1 840 ? -12.964 -16.988 -13.617 1.00 48.84 840 LYS A C 1
ATOM 6597 O O . LYS A 1 840 ? -13.525 -16.745 -12.561 1.00 48.84 840 LYS A O 1
ATOM 6602 N N . LYS A 1 841 ? -12.451 -18.178 -13.993 1.00 38.41 841 LYS A N 1
ATOM 6603 C CA . LYS A 1 841 ? -12.103 -19.418 -13.253 1.00 38.41 841 LYS A CA 1
ATOM 6604 C C . LYS A 1 841 ? -13.212 -20.162 -12.497 1.00 38.41 841 LYS A C 1
ATOM 6606 O O . LYS A 1 841 ? -13.563 -19.778 -11.394 1.00 38.41 841 LYS A O 1
ATOM 6611 N N . ASN A 1 842 ? -13.588 -21.322 -13.054 1.00 36.81 842 ASN A N 1
ATOM 6612 C CA . ASN A 1 842 ? -14.064 -22.539 -12.382 1.00 36.81 842 ASN A CA 1
ATOM 6613 C C . ASN A 1 842 ? -14.733 -22.301 -11.023 1.00 36.81 842 ASN A C 1
ATOM 6615 O O . ASN A 1 842 ? -14.180 -22.655 -9.978 1.00 36.81 842 ASN A O 1
ATOM 6619 N N . TYR A 1 843 ? -15.941 -21.743 -11.039 1.00 36.41 843 TYR A N 1
ATOM 6620 C CA . TYR A 1 843 ? -16.828 -21.925 -9.902 1.00 36.41 843 TYR A CA 1
ATOM 6621 C C . TYR A 1 843 ? -17.179 -23.411 -9.849 1.00 36.41 843 TYR A C 1
ATOM 6623 O O . TYR A 1 843 ? -17.620 -23.994 -10.838 1.00 36.41 843 TYR A O 1
ATOM 6631 N N . SER A 1 844 ? -16.941 -24.053 -8.704 1.00 33.03 844 SER A N 1
ATOM 6632 C CA . SER A 1 844 ? -17.444 -25.405 -8.476 1.00 33.03 844 SER A CA 1
ATOM 6633 C C . SER A 1 844 ? -18.946 -25.417 -8.764 1.00 33.03 844 SER A C 1
ATOM 6635 O O . SER A 1 844 ? -19.662 -24.527 -8.297 1.00 33.03 844 SER A O 1
ATOM 6637 N N . THR A 1 845 ? -19.412 -26.440 -9.472 1.00 36.72 845 THR A N 1
ATOM 6638 C CA . THR A 1 845 ? -20.785 -26.690 -9.954 1.00 36.72 845 THR A CA 1
ATOM 6639 C C . THR A 1 845 ? -21.913 -26.551 -8.915 1.00 36.72 845 THR A C 1
ATOM 6641 O O . THR A 1 845 ? -23.086 -26.660 -9.258 1.00 36.72 845 THR A O 1
ATOM 6644 N N . ARG A 1 846 ? -21.605 -26.270 -7.642 1.00 33.31 846 ARG A N 1
ATOM 6645 C CA . ARG A 1 846 ? -22.579 -26.016 -6.574 1.00 33.31 846 ARG A CA 1
ATOM 6646 C C . ARG A 1 846 ? -23.095 -24.575 -6.473 1.00 33.31 846 ARG A C 1
ATOM 6648 O O . ARG A 1 846 ? -24.214 -24.431 -5.998 1.00 33.31 846 ARG A O 1
ATOM 6655 N N . SER A 1 847 ? -22.368 -23.537 -6.914 1.00 34.84 847 SER A N 1
ATOM 6656 C CA . SER A 1 847 ? -22.858 -22.139 -6.798 1.00 34.84 847 SER A CA 1
ATOM 6657 C C . SER A 1 847 ? -23.614 -21.623 -8.028 1.00 34.84 847 SER A C 1
ATOM 6659 O O . SER A 1 847 ? -24.118 -20.506 -8.009 1.00 34.84 847 SER A O 1
ATOM 6661 N N . MET A 1 848 ? -23.731 -22.421 -9.094 1.00 36.97 848 MET A N 1
ATOM 6662 C CA . MET A 1 848 ? -24.453 -22.025 -10.313 1.00 36.97 848 MET A CA 1
ATOM 6663 C C . MET A 1 848 ? -25.981 -22.104 -10.202 1.00 36.97 848 MET A C 1
ATOM 6665 O O . MET A 1 848 ? -26.677 -21.673 -11.115 1.00 36.97 848 MET A O 1
ATOM 6669 N N . LYS A 1 849 ? -26.531 -22.592 -9.082 1.00 38.38 849 LYS A N 1
ATOM 6670 C CA . LYS A 1 849 ? -27.976 -22.471 -8.830 1.00 38.38 849 LYS A CA 1
ATOM 6671 C C . LYS A 1 849 ? -28.419 -21.032 -8.520 1.00 38.38 849 LYS A C 1
ATOM 6673 O O . LYS A 1 849 ? -29.609 -20.768 -8.599 1.00 38.38 849 LYS A O 1
ATOM 6678 N N . GLU A 1 850 ? -27.498 -20.115 -8.204 1.00 42.47 850 GLU A N 1
ATOM 6679 C CA . GLU A 1 850 ? -27.820 -18.773 -7.680 1.00 42.47 850 GLU A CA 1
ATOM 6680 C C . GLU A 1 850 ? -27.809 -17.631 -8.726 1.00 42.47 850 GLU A C 1
ATOM 6682 O O . GLU A 1 850 ? -27.982 -16.472 -8.360 1.00 42.47 850 GLU A O 1
ATOM 6687 N N . SER A 1 851 ? -27.642 -17.898 -10.029 1.00 51.41 851 SER A N 1
ATOM 6688 C CA . SER A 1 851 ? -27.750 -16.844 -11.061 1.00 51.41 851 SER A CA 1
ATOM 6689 C C . SER A 1 851 ? -28.163 -17.400 -12.427 1.00 51.41 851 SER A C 1
ATOM 6691 O O . SER A 1 851 ? -27.340 -17.563 -13.331 1.00 51.41 851 SER A O 1
ATOM 6693 N N . GLN A 1 852 ? -29.441 -17.732 -12.593 1.00 59.94 852 GLN A N 1
ATOM 6694 C CA . GLN A 1 852 ? -29.950 -18.214 -13.874 1.00 59.94 852 GLN A CA 1
ATOM 6695 C C . GLN A 1 852 ? -30.167 -17.017 -14.815 1.00 59.94 852 GLN A C 1
ATOM 6697 O O . GLN A 1 852 ? -31.159 -16.309 -14.697 1.00 59.94 852 GLN A O 1
ATOM 6702 N N . ILE A 1 853 ? -29.227 -16.754 -15.730 1.00 69.75 853 ILE A N 1
ATOM 6703 C CA . ILE A 1 853 ? -29.398 -15.736 -16.781 1.00 69.75 853 ILE A CA 1
ATOM 6704 C C . ILE A 1 853 ? -30.589 -16.147 -17.655 1.00 69.75 853 ILE A C 1
ATOM 6706 O O . ILE A 1 853 ? -30.547 -17.186 -18.316 1.00 69.75 853 ILE A O 1
ATOM 6710 N N . THR A 1 854 ? -31.653 -15.340 -17.678 1.00 72.75 854 THR A N 1
ATOM 6711 C CA . THR A 1 854 ? -32.871 -15.658 -18.433 1.00 72.75 854 THR A CA 1
ATOM 6712 C C . THR A 1 854 ? -32.914 -14.932 -19.780 1.00 72.75 854 THR A C 1
ATOM 6714 O O . THR A 1 854 ? -32.720 -13.715 -19.871 1.00 72.75 854 THR A O 1
ATOM 6717 N N . LYS A 1 855 ? -33.182 -15.685 -20.856 1.00 79.69 855 LYS A N 1
ATOM 6718 C CA . LYS A 1 855 ? -33.464 -15.132 -22.189 1.00 79.69 855 LYS A CA 1
ATOM 6719 C C . LYS A 1 855 ? -34.878 -14.550 -22.207 1.00 79.69 855 LYS A C 1
ATOM 6721 O O . LYS A 1 855 ? -35.820 -15.187 -21.733 1.00 79.69 855 LYS A O 1
ATOM 6726 N N . LYS A 1 856 ? -35.021 -13.343 -22.751 1.00 82.88 856 LYS A N 1
ATOM 6727 C CA . LYS A 1 856 ? -36.279 -12.601 -22.852 1.00 82.88 856 LYS A CA 1
ATOM 6728 C C . LYS A 1 856 ? -36.517 -12.113 -24.280 1.00 82.88 856 LYS A C 1
ATOM 6730 O O . LYS A 1 856 ? -35.579 -11.853 -25.039 1.00 82.88 856 LYS A O 1
ATOM 6735 N N . PHE A 1 857 ? -37.789 -11.963 -24.624 1.00 84.19 857 PHE A N 1
ATOM 6736 C CA . PHE A 1 857 ? -38.247 -11.566 -25.949 1.00 84.19 857 PHE A CA 1
ATOM 6737 C C . PHE A 1 857 ? -38.995 -10.233 -25.888 1.00 84.19 857 PHE A C 1
ATOM 6739 O O . PHE A 1 857 ? -39.723 -9.939 -24.933 1.00 84.19 857 PHE A O 1
ATOM 6746 N N . ILE A 1 858 ? -38.793 -9.426 -26.927 1.00 84.94 858 ILE A N 1
ATOM 6747 C CA . ILE A 1 858 ? -39.624 -8.277 -27.268 1.00 84.94 858 ILE A CA 1
ATOM 6748 C C . ILE A 1 858 ? -40.458 -8.693 -28.469 1.00 84.94 858 ILE A C 1
ATOM 6750 O O . ILE A 1 858 ? -39.904 -9.032 -29.515 1.00 84.94 858 ILE A O 1
ATOM 6754 N N . LEU A 1 859 ? -41.774 -8.657 -28.316 1.00 85.62 859 LEU A N 1
ATOM 6755 C CA . LEU A 1 859 ? -42.727 -9.001 -29.362 1.00 85.62 859 LEU A CA 1
ATOM 6756 C C . LEU A 1 859 ? -43.397 -7.734 -29.895 1.00 85.62 859 LEU A C 1
ATOM 6758 O O . LEU A 1 859 ? -43.699 -6.825 -29.117 1.00 85.62 859 LEU A O 1
ATOM 6762 N N . LYS A 1 860 ? -43.657 -7.685 -31.201 1.00 86.00 860 LYS A N 1
ATOM 6763 C CA . LYS A 1 860 ? -44.452 -6.645 -31.869 1.00 86.00 860 LYS A CA 1
ATOM 6764 C C . LYS A 1 860 ? -45.711 -7.257 -32.482 1.00 86.00 860 LYS A C 1
ATOM 6766 O O . LYS A 1 860 ? -45.709 -8.419 -32.871 1.00 86.00 860 LYS A O 1
ATOM 6771 N N . SER A 1 861 ? -46.791 -6.489 -32.567 1.00 83.69 861 SER A N 1
ATOM 6772 C CA . SER A 1 861 ? -47.987 -6.886 -33.318 1.00 83.69 861 SER A CA 1
ATOM 6773 C C . SER A 1 861 ? -48.778 -5.664 -33.776 1.00 83.69 861 SER A C 1
ATOM 6775 O O . SER A 1 861 ? -48.822 -4.637 -33.089 1.00 83.69 861 SER A O 1
ATOM 6777 N N . THR A 1 862 ? -49.442 -5.793 -34.923 1.00 80.56 862 THR A N 1
ATOM 6778 C CA . THR A 1 862 ? -50.416 -4.818 -35.419 1.00 80.56 862 THR A CA 1
ATOM 6779 C C . THR A 1 862 ? -51.818 -5.261 -35.012 1.00 80.56 862 THR A C 1
ATOM 6781 O O . THR A 1 862 ? -52.287 -6.341 -35.376 1.00 80.56 862 THR A O 1
ATOM 6784 N N . LEU A 1 863 ? -52.535 -4.396 -34.293 1.00 73.56 863 LEU A N 1
ATOM 6785 C CA . LEU A 1 863 ? -53.815 -4.715 -33.646 1.00 73.56 863 LEU A CA 1
ATOM 6786 C C . LEU A 1 863 ? -54.941 -5.103 -34.620 1.00 73.56 863 LEU A C 1
ATOM 6788 O O . LEU A 1 863 ? -55.925 -5.712 -34.192 1.00 73.56 863 LEU A O 1
ATOM 6792 N N . ALA A 1 864 ? -54.785 -4.789 -35.910 1.00 66.44 864 ALA A N 1
ATOM 6793 C CA . ALA A 1 864 ? -55.690 -5.190 -36.986 1.00 66.44 864 ALA A CA 1
ATOM 6794 C C . ALA A 1 864 ? -55.692 -6.708 -37.249 1.00 66.44 864 ALA A C 1
ATOM 6796 O O . ALA A 1 864 ? -56.726 -7.248 -37.631 1.00 66.44 864 ALA A O 1
ATOM 6797 N N . LYS A 1 865 ? -54.566 -7.401 -37.019 1.00 61.78 865 LYS A N 1
ATOM 6798 C CA . LYS A 1 865 ? -54.413 -8.849 -37.261 1.00 61.78 865 LYS A CA 1
ATOM 6799 C C . LYS A 1 865 ? -54.702 -9.709 -36.021 1.00 61.78 865 LYS A C 1
ATOM 6801 O O . LYS A 1 865 ? -54.679 -10.930 -36.111 1.00 61.78 865 LYS A O 1
ATOM 6806 N N . TRP A 1 866 ? -54.974 -9.091 -34.868 1.00 69.44 866 TRP A N 1
ATOM 6807 C CA . TRP A 1 866 ? -55.014 -9.789 -33.582 1.00 69.44 866 TRP A CA 1
ATOM 6808 C C . TRP A 1 866 ? -56.429 -10.171 -33.114 1.00 69.44 866 TRP A C 1
ATOM 6810 O O . TRP A 1 866 ? -57.314 -9.306 -32.999 1.00 69.44 866 TRP A O 1
ATOM 6820 N N . SER A 1 867 ? -56.592 -11.441 -32.724 1.00 68.00 867 SER A N 1
ATOM 6821 C CA . SER A 1 867 ? -57.792 -12.017 -32.097 1.00 68.00 867 SER A CA 1
ATOM 6822 C C . SER A 1 867 ? -57.444 -12.839 -30.852 1.00 68.00 867 SER A C 1
ATOM 6824 O O . SER A 1 867 ? -56.423 -13.519 -30.828 1.00 68.00 867 SER A O 1
ATOM 6826 N N . VAL A 1 868 ? -58.317 -12.835 -29.839 1.00 70.56 868 VAL A N 1
ATOM 6827 C CA . VAL A 1 868 ? -58.147 -13.673 -28.639 1.00 70.56 868 VAL A CA 1
ATOM 6828 C C . VAL A 1 868 ? -58.453 -15.133 -28.978 1.00 70.56 868 VAL A C 1
ATOM 6830 O O . VAL A 1 868 ? -59.528 -15.426 -29.499 1.00 70.56 868 VAL A O 1
ATOM 6833 N N . ALA A 1 869 ? -57.562 -16.060 -28.624 1.00 71.88 869 ALA A N 1
ATOM 6834 C CA . ALA A 1 869 ? -57.821 -17.491 -28.767 1.00 71.88 869 ALA A CA 1
ATOM 6835 C C . ALA A 1 869 ? -59.010 -17.942 -27.889 1.00 71.88 869 ALA A C 1
ATOM 6837 O O . ALA A 1 869 ? -59.003 -17.752 -26.670 1.00 71.88 869 ALA A O 1
ATOM 6838 N N . GLU A 1 870 ? -60.015 -18.611 -28.475 1.00 71.50 870 GLU A N 1
ATOM 6839 C CA . GLU A 1 870 ? -61.208 -19.080 -27.741 1.00 71.50 870 GLU A CA 1
ATOM 6840 C C . GLU A 1 870 ? -60.867 -19.992 -26.551 1.00 71.50 870 GLU A C 1
ATOM 6842 O O . GLU A 1 870 ? -61.540 -19.963 -25.518 1.00 71.50 870 GLU A O 1
ATOM 6847 N N . LYS A 1 871 ? -59.799 -20.789 -26.678 1.00 76.62 871 LYS A N 1
ATOM 6848 C CA . LYS A 1 871 ? -59.294 -21.678 -25.622 1.00 76.62 871 LYS A CA 1
ATOM 6849 C C . LYS A 1 871 ? -58.931 -20.902 -24.351 1.00 76.62 871 LYS A C 1
ATOM 6851 O O . LYS A 1 871 ? -59.306 -21.326 -23.259 1.00 76.62 871 LYS A O 1
ATOM 6856 N N . LEU A 1 872 ? -58.265 -19.756 -24.497 1.00 74.94 872 LEU A N 1
ATOM 6857 C CA . LEU A 1 872 ? -57.856 -18.908 -23.378 1.00 74.94 872 LEU A CA 1
ATOM 6858 C C . LEU A 1 872 ? -59.067 -18.249 -22.706 1.00 74.94 872 LEU A C 1
ATOM 6860 O O . LEU A 1 872 ? -59.145 -18.214 -21.481 1.00 74.94 872 LEU A O 1
ATOM 6864 N N . VAL A 1 873 ? -60.050 -17.792 -23.492 1.00 73.19 873 VAL A N 1
ATOM 6865 C CA . VAL A 1 873 ? -61.298 -17.219 -22.952 1.00 73.19 873 VAL A CA 1
ATOM 6866 C C . VAL A 1 873 ? -62.035 -18.243 -22.087 1.00 73.19 873 VAL A C 1
ATOM 6868 O O . VAL A 1 873 ? -62.450 -17.915 -20.977 1.00 73.19 873 VAL A O 1
ATOM 6871 N N . ARG A 1 874 ? -62.139 -19.500 -22.545 1.00 75.88 874 ARG A N 1
ATOM 6872 C CA . ARG A 1 874 ? -62.757 -20.586 -21.763 1.00 75.88 874 ARG A CA 1
ATOM 6873 C C . ARG A 1 874 ? -61.979 -20.884 -20.479 1.00 75.88 874 ARG A C 1
ATOM 6875 O O . ARG A 1 874 ? -62.592 -21.055 -19.432 1.00 75.88 874 ARG A O 1
ATOM 6882 N N . GLN A 1 875 ? -60.645 -20.909 -20.532 1.00 77.75 875 GLN A N 1
ATOM 6883 C CA . GLN A 1 875 ? -59.807 -21.115 -19.343 1.00 77.75 875 GLN A CA 1
ATOM 6884 C C . GLN A 1 875 ? -59.977 -19.987 -18.317 1.00 77.75 875 GLN A C 1
ATOM 6886 O O . GLN A 1 875 ? -60.170 -20.262 -17.136 1.00 77.75 875 GLN A O 1
ATOM 6891 N N . LEU A 1 876 ? -59.990 -18.726 -18.756 1.00 74.81 876 LEU A N 1
ATOM 6892 C CA . LEU A 1 876 ? -60.205 -17.575 -17.874 1.00 74.81 876 LEU A CA 1
ATOM 6893 C C . LEU A 1 876 ? -61.614 -17.564 -17.261 1.00 74.81 876 LEU A C 1
ATOM 6895 O O . LEU A 1 876 ? -61.760 -17.227 -16.087 1.00 74.81 876 LEU A O 1
ATOM 6899 N N . GLN A 1 877 ? -62.639 -17.988 -18.011 1.00 75.62 877 GLN A N 1
ATOM 6900 C CA . GLN A 1 877 ? -64.007 -18.147 -17.497 1.00 75.62 877 GLN A CA 1
ATOM 6901 C C . GLN A 1 877 ? -64.110 -19.227 -16.412 1.00 75.62 877 GLN A C 1
ATOM 6903 O O . GLN A 1 877 ? -64.847 -19.036 -15.448 1.00 75.62 877 GLN A O 1
ATOM 6908 N N . VAL A 1 878 ? -63.363 -20.330 -16.538 1.00 75.81 878 VAL A N 1
ATOM 6909 C CA . VAL A 1 878 ? -63.325 -21.405 -15.528 1.00 75.81 878 VAL A CA 1
ATOM 6910 C C . VAL A 1 878 ? -62.611 -20.955 -14.252 1.00 75.81 878 VAL A C 1
ATOM 6912 O O . VAL A 1 878 ? -63.072 -21.275 -13.161 1.00 75.81 878 VAL A O 1
ATOM 6915 N N . VAL A 1 879 ? -61.512 -20.200 -14.370 1.00 76.38 879 VAL A N 1
ATOM 6916 C CA . VAL A 1 879 ? -60.775 -19.690 -13.198 1.00 76.38 879 VAL A CA 1
ATOM 6917 C C . VAL A 1 879 ? -61.513 -18.522 -12.519 1.00 76.38 879 VAL A C 1
ATOM 6919 O O . VAL A 1 879 ? -61.337 -18.282 -11.329 1.00 76.38 879 VAL A O 1
ATOM 6922 N N . GLY A 1 880 ? -62.379 -17.813 -13.250 1.00 72.62 880 GLY A N 1
ATOM 6923 C CA . GLY A 1 880 ? -63.286 -16.807 -12.694 1.00 72.62 880 GLY A CA 1
ATOM 6924 C C . GLY A 1 880 ? -62.641 -15.456 -12.373 1.00 72.62 880 GLY A C 1
ATOM 6925 O O . GLY A 1 880 ? -63.247 -14.658 -11.672 1.00 72.62 880 GLY A O 1
ATOM 6926 N N . ILE A 1 881 ? -61.438 -15.160 -12.864 1.00 80.06 881 ILE A N 1
ATOM 6927 C CA . ILE A 1 881 ? -60.706 -13.924 -12.535 1.00 80.06 881 ILE A CA 1
ATOM 6928 C C . ILE A 1 881 ? -61.300 -12.692 -13.214 1.00 80.06 881 ILE A C 1
ATOM 6930 O O . ILE A 1 881 ? -61.717 -12.731 -14.373 1.00 80.06 881 ILE A O 1
ATOM 6934 N N . ARG A 1 882 ? -61.286 -11.563 -12.496 1.00 82.62 882 ARG A N 1
ATOM 6935 C CA . ARG A 1 882 ? -61.673 -10.250 -13.021 1.00 82.62 882 ARG A CA 1
ATOM 6936 C C . ARG A 1 882 ? -60.435 -9.408 -13.303 1.00 82.62 882 ARG A C 1
ATOM 6938 O O . ARG A 1 882 ? -59.558 -9.314 -12.455 1.00 82.62 882 ARG A O 1
ATOM 6945 N N . PHE A 1 883 ? -60.400 -8.732 -14.446 1.00 85.12 883 PHE A N 1
ATOM 6946 C CA . PHE A 1 883 ? -59.375 -7.733 -14.744 1.00 85.12 883 PHE A CA 1
ATOM 6947 C C . PHE A 1 883 ? -59.952 -6.325 -14.587 1.00 85.12 883 PHE A C 1
ATOM 6949 O O . PHE A 1 883 ? -61.044 -6.053 -15.084 1.00 85.12 883 PHE A O 1
ATOM 6956 N N . ASP A 1 884 ? -59.243 -5.443 -13.886 1.00 84.81 884 ASP A N 1
ATOM 6957 C CA . ASP A 1 884 ? -59.661 -4.053 -13.663 1.00 84.81 884 ASP A CA 1
ATOM 6958 C C . ASP A 1 884 ? -58.442 -3.114 -13.635 1.00 84.81 884 ASP A C 1
ATOM 6960 O O . ASP A 1 884 ? -57.291 -3.550 -13.538 1.00 84.81 884 ASP A O 1
ATOM 6964 N N . ILE A 1 885 ? -58.684 -1.809 -13.722 1.00 85.12 885 ILE A N 1
ATOM 6965 C CA . ILE A 1 885 ? -57.657 -0.781 -13.545 1.00 85.12 885 ILE A CA 1
ATOM 6966 C C . ILE A 1 885 ? -57.292 -0.693 -12.058 1.00 85.12 885 ILE A C 1
ATOM 6968 O O . ILE A 1 885 ? -58.159 -0.612 -11.184 1.00 85.12 885 ILE A O 1
ATOM 6972 N N . CYS A 1 886 ? -55.993 -0.681 -11.756 1.00 84.38 886 CYS A N 1
ATOM 6973 C CA . CYS A 1 886 ? -55.488 -0.623 -10.389 1.00 84.38 886 CYS A CA 1
ATOM 6974 C C . CYS A 1 886 ? -55.857 0.705 -9.707 1.00 84.38 886 CYS A C 1
ATOM 6976 O O . CYS A 1 886 ? -55.323 1.761 -10.049 1.00 84.38 886 CYS A O 1
ATOM 6978 N N . LYS A 1 887 ? -56.747 0.642 -8.709 1.00 78.38 887 LYS A N 1
ATOM 6979 C CA . LYS A 1 887 ? -57.145 1.802 -7.890 1.00 78.38 887 LYS A CA 1
ATOM 6980 C C . LYS A 1 887 ? -56.217 2.032 -6.695 1.00 78.38 887 LYS A C 1
ATOM 6982 O O . LYS A 1 887 ? -55.952 3.173 -6.339 1.00 78.38 887 LYS A O 1
ATOM 6987 N N . ASP A 1 888 ? -55.717 0.957 -6.085 1.00 79.56 888 ASP A N 1
ATOM 6988 C CA . ASP A 1 888 ? -54.851 0.994 -4.898 1.00 79.56 888 ASP A CA 1
ATOM 6989 C C . ASP A 1 888 ? -53.436 0.515 -5.259 1.00 79.56 888 ASP A C 1
ATOM 6991 O O . ASP A 1 888 ? -53.100 -0.667 -5.157 1.00 79.56 888 ASP A O 1
ATOM 6995 N N . ARG A 1 889 ? -52.611 1.460 -5.727 1.00 85.25 889 ARG A N 1
ATOM 6996 C CA . ARG A 1 889 ? -51.234 1.204 -6.185 1.00 85.25 889 ARG A CA 1
ATOM 6997 C C . ARG A 1 889 ? -50.302 0.820 -5.031 1.00 85.25 889 ARG A C 1
ATOM 6999 O O . ARG A 1 889 ? -49.367 0.050 -5.222 1.00 85.25 889 ARG A O 1
ATOM 7006 N N . THR A 1 890 ? -50.586 1.312 -3.828 1.00 81.75 890 THR A N 1
ATOM 7007 C CA . THR A 1 890 ? -49.847 1.012 -2.597 1.00 81.75 890 THR A CA 1
ATOM 7008 C C . THR A 1 890 ? -49.927 -0.461 -2.216 1.00 81.75 890 THR A C 1
ATOM 7010 O O . THR A 1 890 ? -48.889 -1.074 -1.984 1.00 81.75 890 THR A O 1
ATOM 7013 N N . LYS A 1 891 ? -51.122 -1.069 -2.241 1.00 81.00 891 LYS A N 1
ATOM 7014 C CA . LYS A 1 891 ? -51.271 -2.512 -1.984 1.00 81.00 891 LYS A CA 1
ATOM 7015 C C . LYS A 1 891 ? -50.532 -3.374 -3.000 1.00 81.00 891 LYS A C 1
ATOM 7017 O O . LYS A 1 891 ? -49.962 -4.389 -2.614 1.00 81.00 891 LYS A O 1
ATOM 7022 N N . LEU A 1 892 ? -50.521 -2.971 -4.272 1.00 83.62 892 LEU A N 1
ATOM 7023 C CA . LEU A 1 892 ? -49.772 -3.670 -5.316 1.00 83.62 892 LEU A CA 1
ATOM 7024 C C . LEU A 1 892 ? -48.260 -3.615 -5.058 1.00 83.62 892 LEU A C 1
ATOM 7026 O O . LEU A 1 892 ? -47.596 -4.644 -5.111 1.00 83.62 892 LEU A O 1
ATOM 7030 N N . ILE A 1 893 ? -47.724 -2.435 -4.736 1.00 83.19 893 ILE A N 1
ATOM 7031 C CA . ILE A 1 893 ? -46.296 -2.273 -4.431 1.00 83.19 893 ILE A CA 1
ATOM 7032 C C . ILE A 1 893 ? -45.917 -3.089 -3.189 1.00 83.19 893 ILE A C 1
ATOM 7034 O O . ILE A 1 893 ? -44.936 -3.821 -3.234 1.00 83.19 893 ILE A O 1
ATOM 7038 N N . SER A 1 894 ? -46.725 -3.057 -2.124 1.00 80.31 894 SER A N 1
ATOM 7039 C CA . SER A 1 894 ? -46.484 -3.869 -0.923 1.00 80.31 894 SER A CA 1
ATOM 7040 C C . SER A 1 894 ? -46.585 -5.376 -1.179 1.00 80.31 894 SER A C 1
ATOM 7042 O O . SER A 1 894 ? -45.871 -6.148 -0.542 1.00 80.31 894 SER A O 1
ATOM 7044 N N . LEU A 1 895 ? -47.450 -5.813 -2.103 1.00 80.38 895 LEU A N 1
ATOM 7045 C CA . LEU A 1 895 ? -47.532 -7.214 -2.523 1.00 80.38 895 LEU A CA 1
ATOM 7046 C C . LEU A 1 895 ? -46.241 -7.647 -3.224 1.00 80.38 895 LEU A C 1
ATOM 7048 O O . LEU A 1 895 ? -45.687 -8.684 -2.873 1.00 80.38 895 LEU A O 1
ATOM 7052 N N . ILE A 1 896 ? -45.747 -6.827 -4.156 1.00 78.00 896 ILE A N 1
ATOM 7053 C CA . ILE A 1 896 ? -44.472 -7.058 -4.843 1.00 78.00 896 ILE A CA 1
ATOM 7054 C C . ILE A 1 896 ? -43.334 -7.078 -3.804 1.00 78.00 896 ILE A C 1
ATOM 7056 O O . ILE A 1 896 ? -42.570 -8.030 -3.738 1.00 78.00 896 ILE A O 1
ATOM 7060 N N . GLU A 1 897 ? -43.259 -6.103 -2.895 1.00 76.19 897 GLU A N 1
ATOM 7061 C CA . GLU A 1 897 ? -42.226 -6.060 -1.845 1.00 76.19 897 GLU A CA 1
ATOM 7062 C C . GLU A 1 897 ? -42.230 -7.286 -0.915 1.00 76.19 897 GLU A C 1
ATOM 7064 O O . GLU A 1 897 ? -41.161 -7.763 -0.522 1.00 76.19 897 GLU A O 1
ATOM 7069 N N . LYS A 1 898 ? -43.413 -7.816 -0.569 1.00 74.81 898 LYS A N 1
ATOM 7070 C CA . LYS A 1 898 ? -43.576 -8.941 0.366 1.00 74.81 898 LYS A CA 1
ATOM 7071 C C . LYS A 1 898 ? -42.845 -10.203 -0.098 1.00 74.81 898 LYS A C 1
ATOM 7073 O O . LYS A 1 898 ? -42.253 -10.889 0.737 1.00 74.81 898 LYS A O 1
ATOM 7078 N N . TYR A 1 899 ? -42.872 -10.505 -1.395 1.00 65.31 899 TYR A N 1
ATOM 7079 C CA . TYR A 1 899 ? -42.282 -11.735 -1.934 1.00 65.31 899 TYR A CA 1
ATOM 7080 C C . TYR A 1 899 ? -40.781 -11.622 -2.247 1.00 65.31 899 TYR A C 1
ATOM 7082 O O . TYR A 1 899 ? -40.130 -12.650 -2.397 1.00 65.31 899 TYR A O 1
ATOM 7090 N N . HIS A 1 900 ? -40.194 -10.417 -2.223 1.00 64.12 900 HIS A N 1
ATOM 7091 C CA . HIS A 1 900 ? -38.798 -10.181 -2.637 1.00 64.12 900 HIS A CA 1
ATOM 7092 C C . HIS A 1 900 ? -37.826 -9.840 -1.484 1.00 64.12 900 HIS A C 1
ATOM 7094 O O . HIS A 1 900 ? -36.808 -9.175 -1.689 1.00 64.12 900 HIS A O 1
ATOM 7100 N N . SER A 1 901 ? -38.099 -10.242 -0.236 1.00 50.69 901 SER A N 1
ATOM 7101 C CA . SER A 1 901 ? -37.417 -9.655 0.938 1.00 50.69 901 SER A CA 1
ATOM 7102 C C . SER A 1 901 ? -36.107 -10.307 1.430 1.00 50.69 901 SER A C 1
ATOM 7104 O O . SER A 1 901 ? -35.467 -9.697 2.283 1.00 50.69 901 SER A O 1
ATOM 7106 N N . ASN A 1 902 ? -35.611 -11.434 0.887 1.00 49.84 902 ASN A N 1
ATOM 7107 C CA . ASN A 1 902 ? -34.494 -12.162 1.541 1.00 49.84 902 ASN A CA 1
ATOM 7108 C C . ASN A 1 902 ? -33.190 -12.424 0.753 1.00 49.84 902 ASN A C 1
ATOM 7110 O O . ASN A 1 902 ? -32.215 -12.823 1.388 1.00 49.84 902 ASN A O 1
ATOM 7114 N N . GLU A 1 903 ? -33.076 -12.130 -0.550 1.00 49.50 903 GLU A N 1
ATOM 7115 C CA . GLU A 1 903 ? -31.803 -12.312 -1.288 1.00 49.50 903 GLU A CA 1
ATOM 7116 C C . GLU A 1 903 ? -31.187 -11.010 -1.841 1.00 49.50 903 GLU A C 1
ATOM 7118 O O . GLU A 1 903 ? -31.866 -10.011 -2.107 1.00 49.50 903 GLU A O 1
ATOM 7123 N N . VAL A 1 904 ? -29.850 -11.006 -1.964 1.00 48.16 904 VAL A N 1
ATOM 7124 C CA . VAL A 1 904 ? -29.025 -9.848 -2.380 1.00 48.16 904 VAL A CA 1
ATOM 7125 C C . VAL A 1 904 ? -29.178 -9.537 -3.875 1.00 48.16 904 VAL A C 1
ATOM 7127 O O . VAL A 1 904 ? -28.973 -8.391 -4.277 1.00 48.16 904 VAL A O 1
ATOM 7130 N N . TYR A 1 905 ? -29.591 -10.513 -4.683 1.00 51.12 905 TYR A N 1
ATOM 7131 C CA . TYR A 1 905 ? -30.009 -10.324 -6.067 1.00 51.12 905 TYR A CA 1
ATOM 7132 C C . TYR A 1 905 ? -31.271 -11.144 -6.311 1.00 51.12 905 TYR A C 1
ATOM 7134 O O . TYR A 1 905 ? -31.277 -12.340 -6.068 1.00 51.12 905 TYR A O 1
ATOM 7142 N N . ASP A 1 906 ? -32.324 -10.479 -6.764 1.00 55.88 906 ASP A N 1
ATOM 7143 C CA . ASP A 1 906 ? -33.567 -11.101 -7.199 1.00 55.88 906 ASP A CA 1
ATOM 7144 C C . ASP A 1 906 ? -33.941 -10.385 -8.503 1.00 55.88 906 ASP A C 1
ATOM 7146 O O . ASP A 1 906 ? -34.054 -9.151 -8.513 1.00 55.88 906 ASP A O 1
ATOM 7150 N N . GLU A 1 907 ? -34.033 -11.123 -9.617 1.00 58.03 907 GLU A N 1
ATOM 7151 C CA . GLU A 1 907 ? -34.432 -10.560 -10.917 1.00 58.03 907 GLU A CA 1
ATOM 7152 C C . GLU A 1 907 ? -35.778 -9.831 -10.796 1.00 58.03 907 GLU A C 1
ATOM 7154 O O . GLU A 1 907 ? -35.990 -8.805 -11.444 1.00 58.03 907 GLU A O 1
ATOM 7159 N N . GLU A 1 908 ? -36.646 -10.277 -9.889 1.00 59.34 908 GLU A N 1
ATOM 7160 C CA . GLU A 1 908 ? -37.993 -9.755 -9.709 1.00 59.34 908 GLU A CA 1
ATOM 7161 C C . GLU A 1 908 ? -38.026 -8.435 -8.906 1.00 59.34 908 GLU A C 1
ATOM 7163 O O . GLU A 1 908 ? -38.957 -7.639 -9.051 1.00 59.34 908 GLU A O 1
ATOM 7168 N N . LYS A 1 909 ? -36.940 -8.059 -8.204 1.00 63.25 909 LYS A N 1
ATOM 7169 C CA . LYS A 1 909 ? -36.787 -6.696 -7.632 1.00 63.25 909 LYS A CA 1
ATOM 7170 C C . LYS A 1 909 ? -36.755 -5.597 -8.694 1.00 63.25 909 LYS A C 1
ATOM 7172 O O . LYS A 1 909 ? -36.962 -4.427 -8.369 1.00 63.25 909 LYS A O 1
ATOM 7177 N N . GLN A 1 910 ? -36.518 -5.945 -9.958 1.00 66.38 910 GLN A N 1
ATOM 7178 C CA . GLN A 1 910 ? -36.609 -5.009 -11.080 1.00 66.38 910 GLN A CA 1
ATOM 7179 C C . GLN A 1 910 ? -38.047 -4.524 -11.290 1.00 66.38 910 GLN A C 1
ATOM 7181 O O . GLN A 1 910 ? -38.247 -3.362 -11.648 1.00 66.38 910 GLN A O 1
ATOM 7186 N N . PHE A 1 911 ? -39.050 -5.366 -11.008 1.00 73.31 911 PHE A N 1
ATOM 7187 C CA . PHE A 1 911 ? -40.452 -4.964 -11.089 1.00 73.31 911 PHE A CA 1
ATOM 7188 C C . PHE A 1 911 ? -40.737 -3.804 -10.135 1.00 73.31 911 PHE A C 1
ATOM 7190 O O . PHE A 1 911 ? -41.415 -2.858 -10.527 1.00 73.31 911 PHE A O 1
ATOM 7197 N N . LEU A 1 912 ? -40.139 -3.791 -8.941 1.00 76.81 912 LEU A N 1
ATOM 7198 C CA . LEU A 1 912 ? -40.344 -2.717 -7.969 1.00 76.81 912 LEU A CA 1
ATOM 7199 C C . LEU A 1 912 ? -39.941 -1.333 -8.517 1.00 76.81 912 LEU A C 1
ATOM 7201 O O . LEU A 1 912 ? -40.688 -0.372 -8.339 1.00 76.81 912 LEU A O 1
ATOM 7205 N N . ASP A 1 913 ? -38.808 -1.217 -9.224 1.00 78.00 913 ASP A N 1
ATOM 7206 C CA . ASP A 1 913 ? -38.359 0.069 -9.794 1.00 78.00 913 ASP A CA 1
ATOM 7207 C C . ASP A 1 913 ? -39.267 0.526 -10.951 1.00 78.00 913 ASP A C 1
ATOM 7209 O O . ASP A 1 913 ? -39.602 1.711 -11.048 1.00 78.00 913 ASP A O 1
ATOM 7213 N N . ILE A 1 914 ? -39.732 -0.409 -11.792 1.00 85.50 914 ILE A N 1
ATOM 7214 C CA . ILE A 1 914 ? -40.653 -0.115 -12.904 1.00 85.50 914 ILE A CA 1
ATOM 7215 C C . ILE A 1 914 ? -42.027 0.311 -12.367 1.00 85.50 914 ILE A C 1
ATOM 7217 O O . ILE A 1 914 ? -42.554 1.342 -12.788 1.00 85.50 914 ILE A O 1
ATOM 7221 N N . TYR A 1 915 ? -42.598 -0.444 -11.423 1.00 87.00 915 TYR A N 1
ATOM 7222 C CA . TYR A 1 915 ? -43.911 -0.165 -10.834 1.00 87.00 915 TYR A CA 1
ATOM 7223 C C . TYR A 1 915 ? -43.911 1.111 -9.988 1.00 87.00 915 TYR A C 1
ATOM 7225 O O . TYR A 1 915 ? -44.859 1.892 -10.076 1.00 87.00 915 TYR A O 1
ATOM 7233 N N . SER A 1 916 ? -42.842 1.374 -9.230 1.00 84.81 916 SER A N 1
ATOM 7234 C CA . SER A 1 916 ? -42.684 2.621 -8.473 1.00 84.81 916 SER A CA 1
ATOM 7235 C C . SER A 1 916 ? -42.669 3.838 -9.403 1.00 84.81 916 SER A C 1
ATOM 7237 O O . SER A 1 916 ? -43.434 4.788 -9.215 1.00 84.81 916 SER A O 1
ATOM 7239 N N . LYS A 1 917 ? -41.891 3.782 -10.492 1.00 85.94 917 LYS A N 1
ATOM 7240 C CA . LYS A 1 917 ? -41.874 4.853 -11.499 1.00 85.94 917 LYS A CA 1
ATOM 7241 C C . LYS A 1 917 ? -43.194 5.007 -12.232 1.00 85.94 917 LYS A C 1
ATOM 7243 O O . LYS A 1 917 ? -43.647 6.133 -12.405 1.00 85.94 917 LYS A O 1
ATOM 7248 N N . ALA A 1 918 ? -43.818 3.906 -12.644 1.00 86.12 918 ALA A N 1
ATOM 7249 C CA . ALA A 1 918 ? -45.124 3.947 -13.291 1.00 86.12 918 ALA A CA 1
ATOM 7250 C C . ALA A 1 918 ? -46.178 4.572 -12.364 1.00 86.12 918 ALA A C 1
ATOM 7252 O O . ALA A 1 918 ? -46.942 5.422 -12.809 1.00 86.12 918 ALA A O 1
ATOM 7253 N N . SER A 1 919 ? -46.177 4.229 -11.072 1.00 86.12 919 SER A N 1
ATOM 7254 C CA . SER A 1 919 ? -47.081 4.819 -10.078 1.00 86.12 919 SER A CA 1
ATOM 7255 C C . SER A 1 919 ? -46.873 6.330 -9.920 1.00 86.12 919 SER A C 1
ATOM 7257 O O . SER A 1 919 ? -47.853 7.076 -9.894 1.00 86.12 919 SER A O 1
ATOM 7259 N N . ASN A 1 920 ? -45.619 6.794 -9.878 1.00 84.81 920 ASN A N 1
ATOM 7260 C CA . ASN A 1 920 ? -45.305 8.225 -9.801 1.00 84.81 920 ASN A CA 1
ATOM 7261 C C . ASN A 1 920 ? -45.754 8.977 -11.061 1.00 84.81 920 ASN A C 1
ATOM 7263 O O . ASN A 1 920 ? -46.397 10.017 -10.954 1.00 84.81 920 ASN A O 1
ATOM 7267 N N . ILE A 1 921 ? -45.496 8.416 -12.246 1.00 84.88 921 ILE A N 1
ATOM 7268 C CA . ILE A 1 921 ? -45.927 9.001 -13.525 1.00 84.88 921 ILE A CA 1
ATOM 7269 C C . ILE A 1 921 ? -47.454 9.081 -13.597 1.00 84.88 921 ILE A C 1
ATOM 7271 O O . ILE A 1 921 ? -47.995 10.105 -14.001 1.00 84.88 921 ILE A O 1
ATOM 7275 N N . ILE A 1 922 ? -48.162 8.031 -13.172 1.00 84.31 922 ILE A N 1
ATOM 7276 C CA . ILE A 1 922 ? -49.628 8.031 -13.133 1.00 84.31 922 ILE A CA 1
ATOM 7277 C C . ILE A 1 922 ? -50.138 9.127 -12.192 1.00 84.31 922 ILE A C 1
ATOM 7279 O O . ILE A 1 922 ? -51.040 9.866 -12.572 1.00 84.31 922 ILE A O 1
ATOM 7283 N N . ALA A 1 923 ? -49.547 9.282 -11.004 1.00 83.06 923 ALA A N 1
ATOM 7284 C CA . ALA A 1 923 ? -49.935 10.334 -10.064 1.00 83.06 923 ALA A CA 1
ATOM 7285 C C . ALA A 1 923 ? -49.702 11.748 -10.636 1.00 83.06 923 ALA A C 1
ATOM 7287 O O . ALA A 1 923 ? -50.545 12.630 -10.473 1.00 83.06 923 ALA A O 1
ATOM 7288 N N . GLU A 1 924 ? -48.587 11.966 -11.340 1.00 80.44 924 GLU A N 1
ATOM 7289 C CA . GLU A 1 924 ? -48.297 13.231 -12.028 1.00 80.44 924 GLU A CA 1
ATOM 7290 C C . GLU A 1 924 ? -49.276 13.503 -13.181 1.00 80.44 924 GLU A C 1
ATOM 7292 O O . GLU A 1 924 ? -49.773 14.623 -13.320 1.00 80.44 924 GLU A O 1
ATOM 7297 N N . GLU A 1 925 ? -49.605 12.486 -13.983 1.00 78.88 925 GLU A N 1
ATOM 7298 C CA . GLU A 1 925 ? -50.599 12.596 -15.053 1.00 78.88 925 GLU A CA 1
ATOM 7299 C C . GLU A 1 925 ? -52.009 12.876 -14.500 1.00 78.88 925 GLU A C 1
ATOM 7301 O O . GLU A 1 925 ? -52.725 13.709 -15.059 1.00 78.88 925 GLU A O 1
ATOM 7306 N N . GLU A 1 926 ? -52.398 12.234 -13.392 1.00 78.19 926 GLU A N 1
ATOM 7307 C CA . GLU A 1 926 ? -53.660 12.471 -12.673 1.00 78.19 926 GLU A CA 1
ATOM 7308 C C . GLU A 1 926 ? -53.743 13.918 -12.145 1.00 78.19 926 GLU A C 1
ATOM 7310 O O . GLU A 1 926 ? -54.782 14.569 -12.274 1.00 78.19 926 GLU A O 1
ATOM 7315 N N . LEU A 1 927 ? -52.640 14.458 -11.610 1.00 73.06 927 LEU A N 1
ATOM 7316 C CA . LEU A 1 927 ? -52.543 15.850 -11.145 1.00 73.06 927 LEU A CA 1
ATOM 7317 C C . LEU A 1 927 ? -52.682 16.866 -12.289 1.00 73.06 927 LEU A C 1
ATOM 7319 O O . LEU A 1 927 ? -53.298 17.918 -12.107 1.00 73.06 927 LEU A O 1
ATOM 7323 N N . GLN A 1 928 ? -52.132 16.558 -13.466 1.00 67.69 928 GLN A N 1
ATOM 7324 C CA . GLN A 1 928 ? -52.192 17.428 -14.645 1.00 67.69 928 GLN A CA 1
ATOM 7325 C C . GLN A 1 928 ? -53.546 17.359 -15.377 1.00 67.69 928 GLN A C 1
ATOM 7327 O O . GLN A 1 928 ? -53.970 18.345 -15.981 1.00 67.69 928 GLN A O 1
ATOM 7332 N N . LYS A 1 929 ? -54.263 16.227 -15.309 1.00 64.56 929 LYS A N 1
ATOM 7333 C CA . LYS A 1 929 ? -55.501 15.953 -16.067 1.00 64.56 929 LYS A CA 1
ATOM 7334 C C . LYS A 1 929 ? -56.793 16.174 -15.262 1.00 64.56 929 LYS A C 1
ATOM 7336 O O . LYS A 1 929 ? -57.701 15.348 -15.299 1.00 64.56 929 LYS A O 1
ATOM 7341 N N . ARG A 1 930 ? -56.965 17.339 -14.619 1.00 52.84 930 ARG A N 1
ATOM 7342 C CA . ARG A 1 930 ? -58.269 17.735 -14.027 1.00 52.84 930 ARG A CA 1
ATOM 7343 C C . ARG A 1 930 ? -59.406 17.972 -15.049 1.00 52.84 930 ARG A C 1
ATOM 7345 O O . ARG A 1 930 ? -60.524 18.221 -14.620 1.00 52.84 930 ARG A O 1
ATOM 7352 N N . ASN A 1 931 ? -59.166 17.840 -16.362 1.00 43.84 931 ASN A N 1
ATOM 7353 C CA . ASN A 1 931 ? -60.182 17.935 -17.423 1.00 43.84 931 ASN A CA 1
ATOM 7354 C C . ASN A 1 931 ? -60.053 16.775 -18.447 1.00 43.84 931 ASN A C 1
ATOM 7356 O O . ASN A 1 931 ? -59.195 16.818 -19.323 1.00 43.84 931 ASN A O 1
ATOM 7360 N N . ASN A 1 932 ? -60.915 15.752 -18.325 1.00 47.28 932 ASN A N 1
ATOM 7361 C CA . ASN A 1 932 ? -61.320 14.731 -19.320 1.00 47.28 932 ASN A CA 1
ATOM 7362 C C . ASN A 1 932 ? -60.306 14.278 -20.402 1.00 47.28 932 ASN A C 1
ATOM 7364 O O . ASN A 1 932 ? -60.537 14.466 -21.597 1.00 47.28 932 ASN A O 1
ATOM 7368 N N . GLY A 1 933 ? -59.244 13.564 -20.016 1.00 53.12 933 GLY A N 1
ATOM 7369 C CA . GLY A 1 933 ? -58.405 12.811 -20.959 1.00 53.12 933 GLY A CA 1
ATOM 7370 C C . GLY A 1 933 ? -57.972 11.457 -20.396 1.00 53.12 933 GLY A C 1
ATOM 7371 O O . GLY A 1 933 ? -57.635 11.360 -19.219 1.00 53.12 933 GLY A O 1
ATOM 7372 N N . THR A 1 934 ? -57.960 10.409 -21.226 1.00 60.31 934 THR A N 1
ATOM 7373 C CA . THR A 1 934 ? -57.436 9.077 -20.872 1.00 60.31 934 THR A CA 1
ATOM 7374 C C . THR A 1 934 ? -55.961 9.158 -20.449 1.00 60.31 934 THR A C 1
ATOM 7376 O O . THR A 1 934 ? -55.171 9.902 -21.042 1.00 60.31 934 THR A O 1
ATOM 7379 N N . SER A 1 935 ? -55.573 8.429 -19.396 1.00 67.94 935 SER A N 1
ATOM 7380 C CA . SER A 1 935 ? -54.175 8.356 -18.942 1.00 67.94 935 SER A CA 1
ATOM 7381 C C . SER A 1 935 ? -53.289 7.719 -20.021 1.00 67.94 935 SER A C 1
ATOM 7383 O O . SER A 1 935 ? -53.715 6.780 -20.689 1.00 67.94 935 SER A O 1
ATOM 7385 N N . ASN A 1 936 ? -52.069 8.227 -20.211 1.00 81.06 936 ASN A N 1
ATOM 7386 C CA . ASN A 1 936 ? -51.105 7.653 -21.158 1.00 81.06 936 ASN A CA 1
ATOM 7387 C C . ASN A 1 936 ? -50.370 6.445 -20.562 1.00 81.06 936 ASN A C 1
ATOM 7389 O O . ASN A 1 936 ? -49.730 5.700 -21.301 1.00 81.06 936 ASN A O 1
ATOM 7393 N N . THR A 1 937 ? -50.474 6.263 -19.243 1.00 85.81 937 THR A N 1
ATOM 7394 C CA . THR A 1 937 ? -49.911 5.152 -18.469 1.00 85.81 937 THR A CA 1
ATOM 7395 C C . THR A 1 937 ? -50.995 4.589 -17.556 1.00 85.81 937 THR A C 1
ATOM 7397 O O . THR A 1 937 ? -51.721 5.343 -16.910 1.00 85.81 937 THR A O 1
ATOM 7400 N N . THR A 1 938 ? -51.165 3.276 -17.485 1.00 88.12 938 THR A N 1
ATOM 7401 C CA . THR A 1 938 ? -52.176 2.630 -16.636 1.00 88.12 938 THR A CA 1
ATOM 7402 C C . THR A 1 938 ? -51.665 1.274 -16.167 1.00 88.12 938 THR A C 1
ATOM 7404 O O . THR A 1 938 ? -50.913 0.612 -16.875 1.00 88.12 938 THR A O 1
ATOM 7407 N N . ILE A 1 939 ? -52.065 0.857 -14.968 1.00 89.62 939 ILE A N 1
ATOM 7408 C CA . ILE A 1 939 ? -51.760 -0.474 -14.437 1.00 89.62 939 ILE A CA 1
ATOM 7409 C C . ILE A 1 939 ? -53.051 -1.287 -14.446 1.00 89.62 939 ILE A C 1
ATOM 7411 O O . ILE A 1 939 ? -54.041 -0.879 -13.838 1.00 89.62 939 ILE A O 1
ATOM 7415 N N . ILE A 1 940 ? -53.033 -2.425 -15.129 1.00 89.44 940 ILE A N 1
ATOM 7416 C CA . ILE A 1 940 ? -54.113 -3.412 -15.125 1.00 89.44 940 ILE A CA 1
ATOM 7417 C C . ILE A 1 940 ? -53.771 -4.466 -14.079 1.00 89.44 940 ILE A C 1
ATOM 7419 O O . ILE A 1 940 ? -52.634 -4.929 -14.019 1.00 89.44 940 ILE A O 1
ATOM 7423 N N . VAL A 1 941 ? -54.747 -4.842 -13.259 1.00 90.69 941 VAL A N 1
ATOM 7424 C CA . VAL A 1 941 ? -54.616 -5.894 -12.247 1.00 90.69 941 VAL A CA 1
ATOM 7425 C C . VAL A 1 941 ? -55.601 -7.021 -12.514 1.00 90.69 941 VAL A C 1
ATOM 7427 O O . VAL A 1 941 ? -56.744 -6.788 -12.905 1.00 90.69 941 VAL A O 1
ATOM 7430 N N . ALA A 1 942 ? -55.149 -8.245 -12.278 1.00 88.00 942 ALA A N 1
ATOM 7431 C CA . ALA A 1 942 ? -55.987 -9.422 -12.146 1.00 88.00 942 ALA A CA 1
ATOM 7432 C C . ALA A 1 942 ? -56.410 -9.546 -10.678 1.00 88.00 942 ALA A C 1
ATOM 7434 O O . ALA A 1 942 ? -55.564 -9.510 -9.784 1.00 88.00 942 ALA A O 1
ATOM 7435 N N . ILE A 1 943 ? -57.711 -9.669 -10.434 1.00 85.31 943 ILE A N 1
ATOM 7436 C CA . ILE A 1 943 ? -58.320 -9.707 -9.106 1.00 85.31 943 ILE A CA 1
ATOM 7437 C C . ILE A 1 943 ? -59.105 -11.007 -8.963 1.00 85.31 943 ILE A C 1
ATOM 7439 O O . ILE A 1 943 ? -59.956 -11.339 -9.796 1.00 85.31 943 ILE A O 1
ATOM 7443 N N . GLU A 1 944 ? -58.846 -11.717 -7.872 1.00 83.69 944 GLU A N 1
ATOM 7444 C CA . GLU A 1 944 ? -59.648 -12.864 -7.467 1.00 83.69 944 GLU A CA 1
ATOM 7445 C C . GLU A 1 944 ? -61.004 -12.373 -6.908 1.00 83.69 944 GLU A C 1
ATOM 7447 O O . GLU A 1 944 ? -61.020 -11.614 -5.935 1.00 83.69 944 GLU A O 1
ATOM 7452 N N . PRO A 1 945 ? -62.166 -12.754 -7.477 1.00 76.38 945 PRO A N 1
ATOM 7453 C CA . PRO A 1 945 ? -63.451 -12.155 -7.093 1.00 76.38 945 PRO A CA 1
ATOM 7454 C C . PRO A 1 945 ? -63.918 -12.486 -5.674 1.00 76.38 945 PRO A C 1
ATOM 7456 O O . PRO A 1 945 ? -64.705 -11.731 -5.109 1.00 76.38 945 PRO A O 1
ATOM 7459 N N . THR A 1 946 ? -63.488 -13.625 -5.128 1.00 76.31 946 THR A N 1
ATOM 7460 C CA . THR A 1 946 ? -63.874 -14.127 -3.800 1.00 76.31 946 THR A CA 1
ATOM 7461 C C . THR A 1 946 ? -63.181 -13.357 -2.683 1.00 76.31 946 THR A C 1
ATOM 7463 O O . THR A 1 946 ? -63.824 -12.990 -1.703 1.00 76.31 946 THR A O 1
ATOM 7466 N N . THR A 1 947 ? -61.881 -13.096 -2.830 1.00 78.50 947 THR A N 1
ATOM 7467 C CA . THR A 1 947 ? -61.056 -12.435 -1.807 1.00 78.50 947 THR A CA 1
ATOM 7468 C C . THR A 1 947 ? -60.833 -10.949 -2.088 1.00 78.50 947 THR A C 1
ATOM 7470 O O . THR A 1 947 ? -60.489 -10.195 -1.181 1.00 78.50 947 THR A O 1
ATOM 7473 N N . GLY A 1 948 ? -61.017 -10.509 -3.337 1.00 77.38 948 GLY A N 1
ATOM 7474 C CA . GLY A 1 948 ? -60.649 -9.168 -3.791 1.00 77.38 948 GLY A CA 1
ATOM 7475 C C . GLY A 1 948 ? -59.134 -8.939 -3.854 1.00 77.38 948 GLY A C 1
ATOM 7476 O O . GLY A 1 948 ? -58.701 -7.796 -4.013 1.00 77.38 948 GLY A O 1
ATOM 7477 N N . SER A 1 949 ? -58.329 -9.997 -3.714 1.00 83.00 949 SER A N 1
ATOM 7478 C CA . SER A 1 949 ? -56.867 -9.913 -3.725 1.00 83.00 949 SER A CA 1
ATOM 7479 C C . SER A 1 949 ? -56.334 -9.757 -5.145 1.00 83.00 949 SER A C 1
ATOM 7481 O O . SER A 1 949 ? -56.874 -10.327 -6.096 1.00 83.00 949 SER A O 1
ATOM 7483 N N . ILE A 1 950 ? -55.252 -8.992 -5.287 1.00 85.94 950 ILE A N 1
ATOM 7484 C CA . ILE A 1 950 ? -54.537 -8.852 -6.556 1.00 85.94 950 ILE A CA 1
ATOM 7485 C C . ILE A 1 950 ? -53.681 -10.104 -6.760 1.00 85.94 950 ILE A C 1
ATOM 7487 O O . ILE A 1 950 ? -52.848 -10.413 -5.915 1.00 85.94 950 ILE A O 1
ATOM 7491 N N . VAL A 1 951 ? -53.884 -10.801 -7.877 1.00 85.69 951 VAL A N 1
ATOM 7492 C CA . VAL A 1 951 ? -53.164 -12.040 -8.234 1.00 85.69 951 VAL A CA 1
ATOM 7493 C C . VAL A 1 951 ? -52.157 -11.840 -9.367 1.00 85.69 951 VAL A C 1
ATOM 7495 O O . VAL A 1 951 ? -51.308 -12.691 -9.608 1.00 85.69 951 VAL A O 1
ATOM 7498 N N . GLY A 1 952 ? -52.215 -10.703 -10.058 1.00 86.56 952 GLY A N 1
ATOM 7499 C CA . GLY A 1 952 ? -51.238 -10.328 -11.073 1.00 86.56 952 GLY A CA 1
ATOM 7500 C C . GLY A 1 952 ? -51.456 -8.912 -11.583 1.00 86.56 952 GLY A C 1
ATOM 7501 O O . GLY A 1 952 ? -52.500 -8.303 -11.338 1.00 86.56 952 GLY A O 1
ATOM 7502 N N . SER A 1 953 ? -50.471 -8.373 -12.291 1.00 90.44 953 SER A N 1
ATOM 7503 C CA . SER A 1 953 ? -50.513 -7.014 -12.815 1.00 90.44 953 SER A CA 1
ATOM 7504 C C . SER A 1 953 ? -49.695 -6.838 -14.092 1.00 90.44 953 SER A C 1
ATOM 7506 O O . SER A 1 953 ? -48.745 -7.571 -14.363 1.00 90.44 953 SER A O 1
ATOM 7508 N N . LEU A 1 954 ? -50.076 -5.836 -14.881 1.00 91.81 954 LEU A N 1
ATOM 7509 C CA . LEU A 1 954 ? -49.421 -5.442 -16.123 1.00 91.81 954 LEU A CA 1
ATOM 7510 C C . LEU A 1 954 ? -49.466 -3.919 -16.278 1.00 91.81 954 LEU A C 1
ATOM 7512 O O . LEU A 1 954 ? -50.486 -3.286 -16.004 1.00 91.81 954 LEU A O 1
ATOM 7516 N N . ILE A 1 955 ? -48.378 -3.333 -16.772 1.00 90.62 955 ILE A N 1
ATOM 7517 C CA . ILE A 1 955 ? -48.294 -1.903 -17.06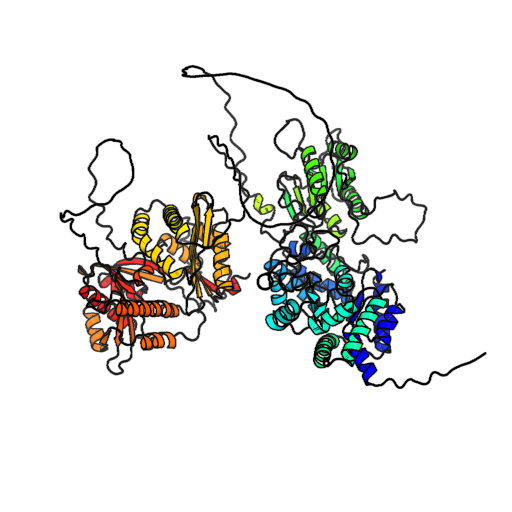8 1.00 90.62 955 ILE A CA 1
ATOM 7518 C C . ILE A 1 955 ? -48.564 -1.689 -18.554 1.00 90.62 955 ILE A C 1
ATOM 7520 O O . ILE A 1 955 ? -47.897 -2.272 -19.409 1.00 90.62 955 ILE A O 1
ATOM 7524 N N . VAL A 1 956 ? -49.517 -0.810 -18.849 1.00 90.00 956 VAL A N 1
ATOM 7525 C CA . VAL A 1 956 ? -49.869 -0.363 -20.196 1.00 90.00 956 VAL A CA 1
ATOM 7526 C C . VAL A 1 956 ? -49.463 1.092 -20.354 1.00 90.00 956 VAL A C 1
ATOM 7528 O O . VAL A 1 956 ? -49.801 1.929 -19.518 1.00 90.00 956 VAL A O 1
ATOM 7531 N N . PHE A 1 957 ? -48.752 1.415 -21.426 1.00 89.56 957 PHE A N 1
ATOM 7532 C CA . PHE A 1 957 ? -48.375 2.789 -21.733 1.00 89.56 957 PHE A CA 1
ATOM 7533 C C . PHE A 1 957 ? -48.406 3.060 -23.236 1.00 89.56 957 PHE A C 1
ATOM 7535 O O . PHE A 1 957 ? -48.381 2.133 -24.040 1.00 89.56 957 PHE A O 1
ATOM 7542 N N . ASN A 1 958 ? -48.460 4.331 -23.627 1.00 87.19 958 ASN A N 1
ATOM 7543 C CA . ASN A 1 958 ? -48.294 4.747 -25.020 1.00 87.19 958 ASN A CA 1
ATOM 7544 C C . ASN A 1 958 ? -47.008 5.563 -25.224 1.00 87.19 958 ASN A C 1
ATOM 7546 O O . ASN A 1 958 ? -46.357 5.987 -24.269 1.00 87.19 958 ASN A O 1
ATOM 7550 N N . ASN A 1 959 ? -46.639 5.820 -26.476 1.00 83.56 959 ASN A N 1
ATOM 7551 C CA . ASN A 1 959 ? -45.429 6.566 -26.821 1.00 83.56 959 ASN A CA 1
ATOM 7552 C C . ASN A 1 959 ? -45.379 8.023 -26.322 1.00 83.56 959 ASN A C 1
ATOM 7554 O O . ASN A 1 959 ? -44.286 8.592 -26.290 1.00 83.56 959 ASN A O 1
ATOM 7558 N N . LYS A 1 960 ? -46.517 8.605 -25.919 1.00 82.69 960 LYS A N 1
ATOM 7559 C CA . LYS A 1 960 ? -46.628 9.945 -25.314 1.00 82.69 960 LYS A CA 1
ATOM 7560 C C . LYS A 1 960 ? -46.461 9.930 -23.789 1.00 82.69 960 LYS A C 1
ATOM 7562 O O . LYS A 1 960 ? -46.382 10.994 -23.179 1.00 82.69 960 LYS A O 1
ATOM 7567 N N . SER A 1 961 ? -46.427 8.752 -23.167 1.00 85.31 961 SER A N 1
ATOM 7568 C CA . SER A 1 961 ? -46.168 8.587 -21.735 1.00 85.31 961 SER A CA 1
ATOM 7569 C C . SER A 1 961 ? -44.737 8.991 -21.369 1.00 85.31 961 SER A C 1
ATOM 7571 O O . SER A 1 961 ? -43.791 8.700 -22.101 1.00 85.31 961 SER A O 1
ATOM 7573 N N . GLN A 1 962 ? -44.550 9.555 -20.170 1.00 84.56 962 GLN A N 1
ATOM 7574 C CA . GLN A 1 962 ? -43.217 9.748 -19.582 1.00 84.56 962 GLN A CA 1
ATOM 7575 C C . GLN A 1 962 ? -42.485 8.423 -19.317 1.00 84.56 962 GLN A C 1
ATOM 7577 O O . GLN A 1 962 ? -41.263 8.415 -19.190 1.00 84.56 962 GLN A O 1
ATOM 7582 N N . LEU A 1 963 ? -43.196 7.291 -19.269 1.00 86.50 963 LEU A N 1
ATOM 7583 C CA . LEU A 1 963 ? -42.600 5.961 -19.134 1.00 86.50 963 LEU A CA 1
ATOM 7584 C C . LEU A 1 963 ? -41.889 5.528 -20.427 1.00 86.50 963 LEU A C 1
ATOM 7586 O O . LEU A 1 963 ? -40.922 4.767 -20.376 1.00 86.50 963 LEU A O 1
ATOM 7590 N N . ALA A 1 964 ? -42.301 6.065 -21.581 1.00 86.44 964 ALA A N 1
ATOM 7591 C CA . ALA A 1 964 ? -41.732 5.724 -22.883 1.00 86.44 964 ALA A CA 1
ATOM 7592 C C . ALA A 1 964 ? -40.241 6.084 -23.010 1.00 86.44 964 ALA A C 1
ATOM 7594 O O . ALA A 1 964 ? -39.535 5.475 -23.810 1.00 86.44 964 ALA A O 1
ATOM 7595 N N . LYS A 1 965 ? -39.719 7.016 -22.197 1.00 86.38 965 LYS A N 1
ATOM 7596 C CA . LYS A 1 965 ? -38.285 7.366 -22.184 1.00 86.38 965 LYS A CA 1
ATOM 7597 C C . LYS A 1 965 ? -37.373 6.203 -21.770 1.00 86.38 965 LYS A C 1
ATOM 7599 O O . LYS A 1 965 ? -36.216 6.166 -22.172 1.00 86.38 965 LYS A O 1
ATOM 7604 N N . TYR A 1 966 ? -37.892 5.237 -21.005 1.00 87.31 966 TYR A N 1
ATOM 7605 C CA . TYR A 1 966 ? -37.162 4.020 -20.622 1.00 87.31 966 TYR A CA 1
ATOM 7606 C C . TYR A 1 966 ? -37.186 2.927 -21.704 1.00 87.31 966 TYR A C 1
ATOM 7608 O O . TYR A 1 966 ? -36.504 1.916 -21.544 1.00 87.31 966 TYR A O 1
ATOM 7616 N N . TYR A 1 967 ? -37.945 3.150 -22.785 1.00 86.44 967 TYR A N 1
ATOM 7617 C CA . TYR A 1 967 ? -38.089 2.285 -23.958 1.00 86.44 967 TYR A CA 1
ATOM 7618 C C . TYR A 1 967 ? -37.975 3.139 -25.234 1.00 86.44 967 TYR A C 1
ATOM 7620 O O . TYR A 1 967 ? -38.953 3.295 -25.971 1.00 86.44 967 TYR A O 1
ATOM 7628 N N . PRO A 1 968 ? -36.802 3.750 -25.496 1.00 79.62 968 PRO A N 1
ATOM 7629 C CA . PRO A 1 968 ? -36.637 4.760 -26.544 1.00 79.62 968 PRO A CA 1
ATOM 7630 C C . PRO A 1 968 ? -37.009 4.261 -27.950 1.00 79.62 968 PRO A C 1
ATOM 7632 O O . PRO A 1 968 ? -37.405 5.057 -28.792 1.00 79.62 968 PRO A O 1
ATOM 7635 N N . PHE A 1 969 ? -36.976 2.944 -28.160 1.00 77.25 969 PHE A N 1
ATOM 7636 C CA . PHE A 1 969 ? -37.291 2.260 -29.410 1.00 77.25 969 PHE A CA 1
ATOM 7637 C C . PHE A 1 969 ? -38.780 2.170 -29.772 1.00 77.25 969 PHE A C 1
ATOM 7639 O O . PHE A 1 969 ? -39.101 1.764 -30.885 1.00 77.25 969 PHE A O 1
ATOM 7646 N N . ILE A 1 970 ? -39.696 2.545 -28.873 1.00 78.88 970 ILE A N 1
ATOM 7647 C CA . ILE A 1 970 ? -41.147 2.435 -29.114 1.00 78.88 970 ILE A CA 1
ATOM 7648 C C . ILE A 1 970 ? -41.640 3.279 -30.308 1.00 78.88 970 ILE A C 1
ATOM 7650 O O . ILE A 1 970 ? -42.681 2.969 -30.872 1.00 78.88 970 ILE A O 1
ATOM 7654 N N . ASP A 1 971 ? -40.903 4.319 -30.714 1.00 73.06 971 ASP A N 1
ATOM 7655 C CA . ASP A 1 971 ? -41.246 5.140 -31.892 1.00 73.06 971 ASP A CA 1
ATOM 7656 C C . ASP A 1 971 ? -40.711 4.558 -33.215 1.00 73.06 971 ASP A C 1
ATOM 7658 O O . ASP A 1 971 ? -41.015 5.076 -34.285 1.00 73.06 971 ASP A O 1
ATOM 7662 N N . GLY A 1 972 ? -39.891 3.502 -33.161 1.00 64.31 972 GLY A N 1
ATOM 7663 C CA . GLY A 1 972 ? -39.233 2.887 -34.319 1.00 64.31 972 GLY A CA 1
ATOM 7664 C C . GLY A 1 972 ? -39.895 1.604 -34.829 1.00 64.31 972 GLY A C 1
ATOM 7665 O O . GLY A 1 972 ? -39.227 0.828 -35.497 1.00 64.31 972 GLY A O 1
ATOM 7666 N N . LEU A 1 973 ? -41.162 1.347 -34.487 1.00 59.16 973 LEU A N 1
ATOM 7667 C CA . LEU A 1 973 ? -41.878 0.087 -34.763 1.00 59.16 973 LEU A CA 1
ATOM 7668 C C . LEU A 1 973 ? -42.468 -0.034 -36.188 1.00 59.16 973 LEU A C 1
ATOM 7670 O O . LEU A 1 973 ? -43.232 -0.966 -36.436 1.00 59.16 973 LEU A O 1
ATOM 7674 N N . GLU A 1 974 ? -42.163 0.886 -37.107 1.00 56.28 974 GLU A N 1
ATOM 7675 C CA . GLU A 1 974 ? -42.643 0.816 -38.499 1.00 56.28 974 GLU A CA 1
ATOM 7676 C C . GLU A 1 974 ? -42.140 -0.462 -39.201 1.00 56.28 974 GLU A C 1
ATOM 7678 O O . GLU A 1 974 ? -41.006 -0.893 -38.997 1.00 56.28 974 GLU A O 1
ATOM 7683 N N . SER A 1 975 ? -43.014 -1.093 -39.989 1.00 42.94 975 SER A N 1
ATOM 7684 C CA . SER A 1 975 ? -42.744 -2.312 -40.759 1.00 42.94 975 SER A CA 1
ATOM 7685 C C . SER A 1 975 ? -41.726 -2.072 -41.876 1.00 42.94 975 SER A C 1
ATOM 7687 O O . SER A 1 975 ? -41.840 -1.091 -42.605 1.00 42.94 975 SER A O 1
ATOM 7689 N N . ASP A 1 976 ? -40.812 -3.024 -42.075 1.00 41.12 976 ASP A N 1
ATOM 7690 C CA . ASP A 1 976 ? -39.798 -3.052 -43.144 1.00 41.12 976 ASP A CA 1
ATOM 7691 C C . ASP A 1 976 ? -40.368 -3.101 -44.590 1.00 41.12 976 ASP A C 1
ATOM 7693 O O . ASP A 1 976 ? -39.604 -3.161 -45.552 1.00 41.12 976 ASP A O 1
ATOM 7697 N N . ASP A 1 977 ? -41.692 -3.037 -44.781 1.00 33.78 977 ASP A N 1
ATOM 7698 C CA . ASP A 1 977 ? -42.353 -3.268 -46.077 1.00 33.78 977 ASP A CA 1
ATOM 7699 C C . ASP A 1 977 ? -42.395 -2.051 -47.033 1.00 33.78 977 ASP A C 1
ATOM 7701 O O . ASP A 1 977 ? -42.644 -2.228 -48.226 1.00 33.78 977 ASP A O 1
ATOM 7705 N N . ASP A 1 978 ? -42.086 -0.827 -46.588 1.00 30.95 978 ASP A N 1
ATOM 7706 C CA . ASP A 1 978 ? -42.220 0.392 -47.422 1.00 30.95 978 ASP A CA 1
ATOM 7707 C C . ASP A 1 978 ? -40.930 0.826 -48.158 1.00 30.95 978 ASP A C 1
ATOM 7709 O O . ASP A 1 978 ? -40.808 1.961 -48.622 1.00 30.95 978 ASP A O 1
ATOM 7713 N N . THR A 1 979 ? -39.947 -0.067 -48.323 1.00 33.06 979 THR A N 1
ATOM 7714 C CA . THR A 1 979 ? -38.701 0.239 -49.065 1.00 33.06 979 THR A CA 1
ATOM 7715 C C . THR A 1 979 ? -38.728 -0.130 -50.555 1.00 33.06 979 THR A C 1
ATOM 7717 O O . THR A 1 979 ? -37.717 0.017 -51.235 1.00 33.06 979 THR A O 1
ATOM 7720 N N . SER A 1 980 ? -39.875 -0.541 -51.110 1.00 30.33 980 SER A N 1
ATOM 7721 C CA . SER A 1 980 ? -39.975 -0.992 -52.514 1.00 30.33 980 SER A CA 1
ATOM 7722 C C . SER A 1 980 ? -40.539 0.024 -53.520 1.00 30.33 980 SER A C 1
ATOM 7724 O O . SER A 1 980 ? -40.791 -0.334 -54.669 1.00 30.33 980 SER A O 1
ATOM 7726 N N . SER A 1 981 ? -40.696 1.304 -53.166 1.00 31.16 981 SER A N 1
ATOM 7727 C CA . SER A 1 981 ? -41.098 2.314 -54.157 1.00 31.16 981 SER A CA 1
ATOM 7728 C C . SER A 1 981 ? -40.534 3.699 -53.860 1.00 31.16 981 SER A C 1
ATOM 7730 O O . SER A 1 981 ? -41.189 4.501 -53.193 1.00 31.16 981 SER A O 1
ATOM 7732 N N . ARG A 1 982 ? -39.324 3.980 -54.356 1.00 30.39 982 ARG A N 1
ATOM 7733 C CA . ARG A 1 982 ? -38.832 5.327 -54.718 1.00 30.39 982 ARG A CA 1
ATOM 7734 C C . ARG A 1 982 ? -37.447 5.221 -55.365 1.00 30.39 982 ARG A C 1
ATOM 7736 O O . ARG A 1 982 ? -36.470 5.768 -54.868 1.00 30.39 982 ARG A O 1
ATOM 7743 N N . ASP A 1 983 ? -37.399 4.511 -56.483 1.00 29.39 983 ASP A N 1
ATOM 7744 C CA . ASP A 1 983 ? -36.456 4.837 -57.549 1.00 29.39 983 ASP A CA 1
ATOM 7745 C C . ASP A 1 983 ? -37.192 5.743 -58.549 1.00 29.39 983 ASP A C 1
ATOM 7747 O O . ASP A 1 983 ? -38.413 5.648 -58.676 1.00 29.39 983 ASP A O 1
ATOM 7751 N N . ASP A 1 984 ? -36.436 6.615 -59.213 1.00 29.28 984 ASP A N 1
ATOM 7752 C CA . ASP A 1 984 ? -36.844 7.635 -60.193 1.00 29.28 984 ASP A CA 1
ATOM 7753 C C . ASP A 1 984 ? -37.285 8.997 -59.620 1.00 29.28 984 ASP A C 1
ATOM 7755 O O . ASP A 1 984 ? -38.453 9.266 -59.369 1.00 29.28 984 ASP A O 1
ATOM 7759 N N . GLU A 1 985 ? -36.327 9.918 -59.474 1.00 27.72 985 GLU A N 1
ATOM 7760 C CA . GLU A 1 985 ? -36.183 10.986 -60.475 1.00 27.72 985 GLU A CA 1
ATOM 7761 C C . GLU A 1 985 ? -34.911 11.816 -60.250 1.00 27.72 985 GLU A C 1
ATOM 7763 O O . GLU A 1 985 ? -34.632 12.386 -59.195 1.00 27.72 985 GLU A O 1
ATOM 7768 N N . SER A 1 986 ? -34.125 11.866 -61.317 1.00 27.14 986 SER A N 1
ATOM 7769 C CA . SER A 1 986 ? -32.983 12.733 -61.538 1.00 27.14 986 SER A CA 1
ATOM 7770 C C . SER A 1 986 ? -33.373 14.204 -61.711 1.00 27.14 986 SER A C 1
ATOM 7772 O O . SER A 1 986 ? -34.400 14.498 -62.318 1.00 27.14 986 SER A O 1
ATOM 7774 N N . SER A 1 987 ? -32.406 15.077 -61.402 1.00 24.83 987 SER A N 1
ATOM 7775 C CA . SER A 1 987 ? -32.107 16.380 -62.029 1.00 24.83 987 SER A CA 1
ATOM 7776 C C . SER A 1 987 ? -32.390 17.659 -61.224 1.00 24.83 987 SER A C 1
ATOM 7778 O O . SER A 1 987 ? -33.315 17.741 -60.428 1.00 24.83 987 SER A O 1
ATOM 7780 N N . VAL A 1 988 ? -31.568 18.672 -61.548 1.00 27.56 988 VAL A N 1
ATOM 7781 C CA . VAL A 1 988 ? -31.735 20.127 -61.341 1.00 27.56 988 VAL A CA 1
ATOM 7782 C C . VAL A 1 988 ? -30.841 20.793 -60.266 1.00 27.56 988 VAL A C 1
ATOM 7784 O O . VAL A 1 988 ? -31.189 20.961 -59.106 1.00 27.56 988 VAL A O 1
ATOM 7787 N N . THR A 1 989 ? -29.641 21.159 -60.740 1.00 23.69 989 THR A N 1
ATOM 7788 C CA . THR A 1 989 ? -28.973 22.487 -60.722 1.00 23.69 989 THR A CA 1
ATOM 7789 C C . THR A 1 989 ? -28.901 23.381 -59.467 1.00 23.69 989 THR A C 1
ATOM 7791 O O . THR A 1 989 ? -29.895 23.828 -58.913 1.00 23.69 989 THR A O 1
ATOM 7794 N N . THR A 1 990 ? -27.652 23.773 -59.185 1.00 27.38 990 THR A N 1
ATOM 7795 C CA . THR A 1 990 ? -27.110 25.083 -58.744 1.00 27.38 990 THR A CA 1
ATOM 7796 C C . THR A 1 990 ? -28.035 26.309 -58.608 1.00 27.38 990 THR A C 1
ATOM 7798 O O . THR A 1 990 ? -28.611 26.732 -59.605 1.00 27.38 990 THR A O 1
ATOM 7801 N N . SER A 1 991 ? -27.961 26.988 -57.449 1.00 24.19 991 SER A N 1
ATOM 7802 C CA . SER A 1 991 ? -27.860 28.466 -57.268 1.00 24.19 991 SER A CA 1
ATOM 7803 C C . SER A 1 991 ? -27.833 28.794 -55.758 1.00 24.19 991 SER A C 1
ATOM 7805 O O . SER A 1 991 ? -28.729 28.368 -55.036 1.00 24.19 991 SER A O 1
ATOM 7807 N N . THR A 1 992 ? -26.716 29.263 -55.186 1.00 26.58 992 THR A N 1
ATOM 7808 C CA . THR A 1 992 ? -26.458 30.672 -54.779 1.00 26.58 992 THR A CA 1
ATOM 7809 C C . THR A 1 992 ? -27.613 31.361 -54.043 1.00 26.58 992 THR A C 1
ATOM 7811 O O . THR A 1 992 ? -28.607 31.696 -54.674 1.00 26.58 992 THR A O 1
ATOM 7814 N N . ASP A 1 993 ? -27.472 31.582 -52.729 1.00 26.20 993 ASP A N 1
ATOM 7815 C CA . ASP A 1 993 ? -27.359 32.924 -52.118 1.00 26.20 993 ASP A CA 1
ATOM 7816 C C . ASP A 1 993 ? -27.515 32.892 -50.579 1.00 26.20 993 ASP A C 1
ATOM 7818 O O . ASP A 1 993 ? -28.376 32.216 -50.017 1.00 26.20 993 ASP A O 1
ATOM 7822 N N . SER A 1 994 ? -26.635 33.639 -49.905 1.00 24.80 994 SER A N 1
ATOM 7823 C CA . SER A 1 994 ? -26.775 34.190 -48.537 1.00 24.80 994 SER A CA 1
ATOM 7824 C C . SER A 1 994 ? -27.913 35.254 -48.511 1.00 24.80 994 SER A C 1
ATOM 7826 O O . SER A 1 994 ? -28.439 35.519 -49.590 1.00 24.80 994 SER A O 1
ATOM 7828 N N . PRO A 1 995 ? -28.278 35.985 -47.419 1.00 41.84 995 PRO A N 1
ATOM 7829 C CA . PRO A 1 995 ? -27.721 36.086 -46.057 1.00 41.84 995 PRO A CA 1
ATOM 7830 C C . PRO A 1 995 ? -28.786 36.275 -44.916 1.00 41.84 995 PRO A C 1
ATOM 7832 O O . PRO A 1 995 ? -29.986 36.156 -45.136 1.00 41.84 995 PRO A O 1
ATOM 7835 N N . ASP A 1 996 ? -28.302 36.573 -43.701 1.00 25.41 996 ASP A N 1
ATOM 7836 C CA . ASP A 1 996 ? -28.845 37.452 -42.636 1.00 25.41 996 ASP A CA 1
ATOM 7837 C C . ASP A 1 996 ? -30.287 37.341 -42.073 1.00 25.41 996 ASP A C 1
ATOM 7839 O O . ASP A 1 996 ? -31.284 37.616 -42.727 1.00 25.41 996 ASP A O 1
ATOM 7843 N N . GLU A 1 997 ? -30.326 37.020 -40.769 1.00 24.56 997 GLU A N 1
ATOM 7844 C CA . GLU A 1 997 ? -30.956 37.709 -39.614 1.00 24.56 997 GLU A CA 1
ATOM 7845 C C . GLU A 1 997 ? -32.300 38.510 -39.689 1.00 24.56 997 GLU A C 1
ATOM 7847 O O . GLU A 1 997 ? -32.771 38.955 -40.728 1.00 24.56 997 GLU A O 1
ATOM 7852 N N . PRO A 1 998 ? -32.996 38.681 -38.537 1.00 51.12 998 PRO A N 1
ATOM 7853 C CA . PRO A 1 998 ? -34.422 38.375 -38.397 1.00 51.12 998 PRO A CA 1
ATOM 7854 C C . PRO A 1 998 ? -35.328 39.613 -38.256 1.00 51.12 998 PRO A C 1
ATOM 7856 O O . PRO A 1 998 ? -34.869 40.668 -37.821 1.00 51.12 998 PRO A O 1
ATOM 7859 N N . LYS A 1 999 ? -36.656 39.458 -38.448 1.00 23.81 999 LYS A N 1
ATOM 7860 C CA . LYS A 1 999 ? -37.693 40.111 -37.605 1.00 23.81 999 LYS A CA 1
ATOM 7861 C C . LYS A 1 999 ? -39.148 39.692 -37.893 1.00 23.81 999 LYS A C 1
ATOM 7863 O O . LYS A 1 999 ? -39.548 39.388 -39.005 1.00 23.81 999 LYS A O 1
ATOM 7868 N N . LYS A 1 1000 ? -39.898 39.736 -36.786 1.00 27.61 1000 LYS A N 1
ATOM 7869 C CA . LYS A 1 1000 ? -41.344 39.614 -36.503 1.00 27.61 1000 LYS A CA 1
ATOM 7870 C C . LYS A 1 1000 ? -42.337 40.103 -37.580 1.00 27.61 1000 LYS A C 1
ATOM 7872 O O . LYS A 1 1000 ? -42.159 41.194 -38.104 1.00 27.61 1000 LYS A O 1
ATOM 7877 N N . GLY A 1 1001 ? -43.503 39.437 -37.655 1.00 25.27 1001 GLY A N 1
ATOM 7878 C CA . GLY A 1 1001 ? -44.785 40.100 -37.969 1.00 25.27 1001 GLY A CA 1
ATOM 7879 C C . GLY A 1 1001 ? -45.872 39.272 -38.679 1.00 25.27 1001 GLY A C 1
ATOM 7880 O O . GLY A 1 1001 ? -45.841 39.152 -39.889 1.00 25.27 1001 GLY A O 1
ATOM 7881 N N . GLN A 1 1002 ? -46.856 38.798 -37.902 1.00 25.58 1002 GLN A N 1
ATOM 7882 C CA . GLN A 1 1002 ? -48.306 38.678 -38.189 1.00 25.58 1002 GLN A CA 1
ATOM 7883 C C . GLN A 1 1002 ? -48.884 37.939 -39.431 1.00 25.58 1002 GLN A C 1
ATOM 7885 O O . GLN A 1 1002 ? -48.815 38.389 -40.564 1.00 25.58 1002 GLN A O 1
ATOM 7890 N N . THR A 1 1003 ? -49.642 36.881 -39.091 1.00 30.86 1003 THR A N 1
ATOM 7891 C CA . THR A 1 1003 ? -50.998 36.474 -39.550 1.00 30.86 1003 THR A CA 1
ATOM 7892 C C . THR A 1 1003 ? -51.316 36.284 -41.041 1.00 30.86 1003 THR A C 1
ATOM 7894 O O . THR A 1 1003 ? -51.429 37.243 -41.794 1.00 30.86 1003 THR A O 1
ATOM 7897 N N . GLY A 1 1004 ? -51.688 35.047 -41.400 1.00 25.53 1004 GLY A N 1
ATOM 7898 C CA . GLY A 1 1004 ? -52.443 34.719 -42.616 1.00 25.53 1004 GLY A CA 1
ATOM 7899 C C . GLY A 1 1004 ? -52.550 33.206 -42.838 1.00 25.53 1004 GLY A C 1
ATOM 7900 O O . GLY A 1 1004 ? -51.579 32.569 -43.224 1.00 25.53 1004 GLY A O 1
ATOM 7901 N N . ASN A 1 1005 ? -53.719 32.629 -42.550 1.00 29.77 1005 ASN A N 1
ATOM 7902 C CA . ASN A 1 1005 ? -54.039 31.203 -42.669 1.00 29.77 1005 ASN A CA 1
ATOM 7903 C C . ASN A 1 1005 ? -53.918 30.664 -44.107 1.00 29.77 1005 ASN A C 1
ATOM 7905 O O . ASN A 1 1005 ? -54.527 31.212 -45.019 1.00 29.77 1005 ASN A O 1
ATOM 7909 N N . ASN A 1 1006 ? -53.283 29.497 -44.255 1.00 24.61 1006 ASN A N 1
ATOM 7910 C CA . ASN A 1 1006 ? -53.764 28.425 -45.132 1.00 24.61 1006 ASN A CA 1
ATOM 7911 C C . ASN A 1 1006 ? -53.353 27.054 -44.548 1.00 24.61 1006 ASN A C 1
ATOM 7913 O O . ASN A 1 1006 ? -52.279 26.941 -43.950 1.00 24.61 1006 ASN A O 1
ATOM 7917 N N . PRO A 1 1007 ? -54.215 26.025 -44.641 1.00 30.70 1007 PRO A N 1
ATOM 7918 C CA . PRO A 1 1007 ? -54.189 24.872 -43.751 1.00 30.70 1007 PRO A CA 1
ATOM 7919 C C . PRO A 1 1007 ? -53.150 23.852 -44.217 1.00 30.70 1007 PRO A C 1
ATOM 7921 O O . PRO A 1 1007 ? -53.364 23.127 -45.185 1.00 30.70 1007 PRO A O 1
ATOM 7924 N N . LYS A 1 1008 ? -52.023 23.746 -43.507 1.00 27.47 1008 LYS A N 1
ATOM 7925 C CA . LYS A 1 1008 ? -51.183 22.549 -43.603 1.00 27.47 1008 LYS A CA 1
ATOM 7926 C C . LYS A 1 1008 ? -51.770 21.491 -42.678 1.00 27.47 1008 LYS A C 1
ATOM 7928 O O . LYS A 1 1008 ? -51.714 21.617 -41.458 1.00 27.47 1008 LYS A O 1
ATOM 7933 N N . SER A 1 1009 ? -52.375 20.487 -43.304 1.00 28.09 1009 SER A N 1
ATOM 7934 C CA . SER A 1 1009 ? -52.817 19.224 -42.724 1.00 28.09 1009 SER A CA 1
ATOM 7935 C C . SER A 1 1009 ? -51.869 18.747 -41.622 1.00 28.09 1009 SER A C 1
ATOM 7937 O O . SER A 1 1009 ? -50.723 18.385 -41.885 1.00 28.09 1009 SER A O 1
ATOM 7939 N N . SER A 1 1010 ? -52.360 18.746 -40.387 1.00 28.09 1010 SER A N 1
ATOM 7940 C CA . SER A 1 1010 ? -51.713 18.098 -39.257 1.00 28.09 1010 SER A CA 1
ATOM 7941 C C . SER A 1 1010 ? -51.622 16.596 -39.534 1.00 28.09 1010 SER A C 1
ATOM 7943 O O . SER A 1 1010 ? -52.613 15.879 -39.388 1.00 28.09 1010 SER A O 1
ATOM 7945 N N . SER A 1 1011 ? -50.449 16.112 -39.940 1.00 31.48 1011 SER A N 1
ATOM 7946 C CA . SER A 1 1011 ? -50.119 14.690 -39.886 1.00 31.48 1011 SER A CA 1
ATOM 7947 C C . SER A 1 1011 ? -50.135 14.272 -38.412 1.00 31.48 1011 SER A C 1
ATOM 7949 O O . SER A 1 1011 ? -49.190 14.546 -37.669 1.00 31.48 1011 SER A O 1
ATOM 7951 N N . GLY A 1 1012 ? -51.255 13.716 -37.949 1.00 37.34 1012 GLY A N 1
ATOM 7952 C CA . GLY A 1 1012 ? -51.379 13.192 -36.593 1.00 37.34 1012 GLY A CA 1
ATOM 7953 C C . GLY A 1 1012 ? -50.336 12.100 -36.374 1.00 37.34 1012 GLY A C 1
ATOM 7954 O O . GLY A 1 1012 ? -50.284 11.147 -37.143 1.00 37.34 1012 GLY A O 1
ATOM 7955 N N . SER A 1 1013 ? -49.490 12.256 -35.356 1.00 55.09 1013 SER A N 1
ATOM 7956 C CA . SER A 1 1013 ? -48.495 11.249 -34.995 1.00 55.09 1013 SER A CA 1
ATOM 7957 C C . SER A 1 1013 ? -49.176 9.942 -34.593 1.00 55.09 1013 SER A C 1
ATOM 7959 O O . SER A 1 1013 ? -50.068 9.938 -33.738 1.00 55.09 1013 SER A O 1
ATOM 7961 N N . GLU A 1 1014 ? -48.762 8.841 -35.216 1.00 68.25 1014 GLU A N 1
ATOM 7962 C CA . GLU A 1 1014 ? -49.257 7.505 -34.900 1.00 68.25 1014 GLU A CA 1
ATOM 7963 C C . GLU A 1 1014 ? -48.976 7.161 -33.423 1.00 68.25 1014 GLU A C 1
ATOM 7965 O O . GLU A 1 1014 ? -47.930 7.511 -32.859 1.00 68.25 1014 GLU A O 1
ATOM 7970 N N . ILE A 1 1015 ? -49.952 6.541 -32.752 1.00 76.44 1015 ILE A N 1
ATOM 7971 C CA . ILE A 1 1015 ? -49.856 6.191 -31.330 1.00 76.44 1015 ILE A CA 1
ATOM 7972 C C . ILE A 1 1015 ? -49.423 4.729 -31.223 1.00 76.44 1015 ILE A C 1
ATOM 7974 O O . ILE A 1 1015 ? -50.176 3.825 -31.589 1.00 76.44 1015 ILE A O 1
ATOM 7978 N N . PHE A 1 1016 ? -48.226 4.515 -30.677 1.00 83.44 1016 PHE A N 1
ATOM 7979 C CA . PHE A 1 1016 ? -47.679 3.193 -30.364 1.00 83.44 1016 PHE A CA 1
ATOM 7980 C C . PHE A 1 1016 ? -47.951 2.837 -28.902 1.00 83.44 1016 PHE A C 1
ATOM 7982 O O . PHE A 1 1016 ? -47.827 3.691 -28.019 1.00 83.44 1016 PHE A O 1
ATOM 7989 N N . GLY A 1 1017 ? -48.318 1.583 -28.646 1.00 84.56 1017 GLY A N 1
ATOM 7990 C CA . GLY A 1 1017 ? -48.567 1.048 -27.309 1.00 84.56 1017 GLY A CA 1
ATOM 7991 C C . GLY A 1 1017 ? -47.437 0.140 -26.833 1.00 84.56 1017 GLY A C 1
ATOM 7992 O O . GLY A 1 1017 ? -46.807 -0.557 -27.626 1.00 84.56 1017 GLY A O 1
ATOM 7993 N N . GLY A 1 1018 ? -47.222 0.104 -25.524 1.00 87.75 1018 GLY A N 1
ATOM 7994 C CA . GLY A 1 1018 ? -46.280 -0.781 -24.853 1.00 87.75 1018 GLY A CA 1
ATOM 7995 C C . GLY A 1 1018 ? -46.931 -1.491 -23.667 1.00 87.75 1018 GLY A C 1
ATOM 7996 O O . GLY A 1 1018 ? -47.637 -0.868 -22.872 1.00 87.75 1018 GLY A O 1
ATOM 7997 N N . LEU A 1 1019 ? -46.671 -2.791 -23.547 1.00 90.31 1019 LEU A N 1
ATOM 7998 C CA . LEU A 1 1019 ? -47.010 -3.632 -22.401 1.00 90.31 1019 LEU A CA 1
ATOM 7999 C C . LEU A 1 1019 ? -45.714 -4.096 -21.727 1.00 90.31 1019 LEU A C 1
ATOM 8001 O O . LEU A 1 1019 ? -44.841 -4.670 -22.380 1.00 90.31 1019 LEU A O 1
ATOM 8005 N N . THR A 1 1020 ? -45.575 -3.845 -20.425 1.00 88.94 1020 THR A N 1
ATOM 8006 C CA . THR A 1 1020 ? -44.378 -4.224 -19.659 1.00 88.94 1020 THR A CA 1
ATOM 8007 C C . THR A 1 1020 ? -44.699 -4.566 -18.204 1.00 88.94 1020 THR A C 1
ATOM 8009 O O . THR A 1 1020 ? -45.805 -4.334 -17.719 1.00 88.94 1020 THR A O 1
ATOM 8012 N N . GLY A 1 1021 ? -43.710 -5.110 -17.493 1.00 84.12 1021 GLY A N 1
ATOM 8013 C CA . GLY A 1 1021 ? -43.788 -5.351 -16.058 1.00 84.12 1021 GLY A CA 1
ATOM 8014 C C . GLY A 1 1021 ? -44.792 -6.435 -15.674 1.00 84.12 1021 GLY A C 1
ATOM 8015 O O . GLY A 1 1021 ? -45.452 -6.286 -14.658 1.00 84.12 1021 GLY A O 1
ATOM 8016 N N . ILE A 1 1022 ? -44.963 -7.488 -16.476 1.00 88.06 1022 ILE A N 1
ATOM 8017 C CA . ILE A 1 1022 ? -45.921 -8.557 -16.162 1.00 88.06 1022 ILE A CA 1
ATOM 8018 C C . ILE A 1 1022 ? -45.494 -9.256 -14.868 1.00 88.06 1022 ILE A C 1
ATOM 8020 O O . ILE A 1 1022 ? -44.426 -9.860 -14.820 1.00 88.06 1022 ILE A O 1
ATOM 8024 N N . PHE A 1 1023 ? -46.342 -9.174 -13.847 1.00 86.56 1023 PHE A N 1
ATOM 8025 C CA . PHE A 1 1023 ? -46.143 -9.800 -12.545 1.00 86.56 1023 PHE A CA 1
ATOM 8026 C C . PHE A 1 1023 ? -47.330 -10.712 -12.237 1.00 86.56 1023 PHE A C 1
ATOM 8028 O O . PHE A 1 1023 ? -48.480 -10.342 -12.479 1.00 86.56 1023 PHE A O 1
ATOM 8035 N N . VAL A 1 1024 ? -47.058 -11.896 -11.698 1.00 85.38 1024 VAL A N 1
ATOM 8036 C CA . VAL A 1 1024 ? -48.069 -12.839 -11.211 1.00 85.38 1024 VAL A CA 1
ATOM 8037 C C . VAL A 1 1024 ? -47.645 -13.283 -9.817 1.00 85.38 1024 VAL A C 1
ATOM 8039 O O . VAL A 1 1024 ? -46.469 -13.562 -9.607 1.00 85.38 1024 VAL A O 1
ATOM 8042 N N . ASP A 1 1025 ? -48.582 -13.318 -8.866 1.00 81.94 1025 ASP A N 1
ATOM 8043 C CA . ASP A 1 1025 ? -48.288 -13.735 -7.492 1.00 81.94 1025 ASP A CA 1
ATOM 8044 C C . ASP A 1 1025 ? -47.754 -15.188 -7.498 1.00 81.94 1025 ASP A C 1
ATOM 8046 O O . ASP A 1 1025 ? -48.439 -16.081 -8.017 1.00 81.94 1025 ASP A O 1
ATOM 8050 N N . PRO A 1 1026 ? -46.560 -15.448 -6.923 1.00 79.12 1026 PRO A N 1
ATOM 8051 C CA . PRO A 1 1026 ? -45.938 -16.774 -6.914 1.00 79.12 1026 PRO A CA 1
ATOM 8052 C C . PRO A 1 1026 ? -46.808 -17.893 -6.326 1.00 79.12 1026 PRO A C 1
ATOM 8054 O O . PRO A 1 1026 ? -46.637 -19.055 -6.690 1.00 79.12 1026 PRO A O 1
ATOM 8057 N N . ASN A 1 1027 ? -47.784 -17.583 -5.465 1.00 80.19 1027 ASN A N 1
ATOM 8058 C CA . ASN A 1 1027 ? -48.719 -18.589 -4.945 1.00 80.19 1027 ASN A CA 1
ATOM 8059 C C . ASN A 1 1027 ? -49.600 -19.219 -6.037 1.00 80.19 1027 ASN A C 1
ATOM 8061 O O . ASN A 1 1027 ? -50.208 -20.264 -5.807 1.00 80.19 1027 ASN A O 1
ATOM 8065 N N . TYR A 1 1028 ? -49.665 -18.607 -7.222 1.00 78.06 1028 TYR A N 1
ATOM 8066 C CA . TYR A 1 1028 ? -50.444 -19.064 -8.369 1.00 78.06 1028 TYR A CA 1
ATOM 8067 C C . TYR A 1 1028 ? -49.573 -19.654 -9.490 1.00 78.06 1028 TYR A C 1
ATOM 8069 O O . TYR A 1 1028 ? -49.991 -19.679 -10.647 1.00 78.06 1028 TYR A O 1
ATOM 8077 N N . GLN A 1 1029 ? -48.382 -20.173 -9.167 1.00 72.69 1029 GLN A N 1
ATOM 8078 C CA . GLN A 1 1029 ? -47.413 -20.705 -10.138 1.00 72.69 1029 GLN A CA 1
ATOM 8079 C C . GLN A 1 1029 ? -48.000 -21.737 -11.126 1.00 72.69 1029 GLN A C 1
ATOM 8081 O O . GLN A 1 1029 ? -47.624 -21.772 -12.295 1.00 72.69 1029 GLN A O 1
ATOM 8086 N N . SER A 1 1030 ? -48.969 -22.559 -10.701 1.00 77.94 1030 SER A N 1
ATOM 8087 C CA . SER A 1 1030 ? -49.631 -23.548 -11.573 1.00 77.94 1030 SER A CA 1
ATOM 8088 C C . SER A 1 1030 ? -50.526 -22.934 -12.660 1.00 77.94 1030 SER A C 1
ATOM 8090 O O . SER A 1 1030 ? -50.832 -23.602 -13.647 1.00 77.94 1030 SER A O 1
ATOM 8092 N N . LEU A 1 1031 ? -50.939 -21.674 -12.493 1.00 79.88 1031 LEU A N 1
ATOM 8093 C CA . LEU A 1 1031 ? -51.795 -20.913 -13.411 1.00 79.88 1031 LEU A CA 1
ATOM 8094 C C . LEU A 1 1031 ? -51.089 -19.678 -13.991 1.00 79.88 1031 LEU A C 1
ATOM 8096 O O . LEU A 1 1031 ? -51.712 -18.889 -14.703 1.00 79.88 1031 LEU A O 1
ATOM 8100 N N . GLU A 1 1032 ? -49.791 -19.527 -13.728 1.00 81.50 1032 GLU A N 1
ATOM 8101 C CA . GLU A 1 1032 ? -48.988 -18.361 -14.099 1.00 81.50 1032 GLU A CA 1
ATOM 8102 C C . GLU A 1 1032 ? -49.121 -18.012 -15.586 1.00 81.50 1032 GLU A C 1
ATOM 8104 O O . GLU A 1 1032 ? -49.379 -16.862 -15.942 1.00 81.50 1032 GLU A O 1
ATOM 8109 N N . GLN A 1 1033 ? -49.039 -19.027 -16.449 1.00 80.56 1033 GLN A N 1
ATOM 8110 C CA . GLN A 1 1033 ? -49.132 -18.870 -17.898 1.00 80.56 1033 GLN A CA 1
ATOM 8111 C C . GLN A 1 1033 ? -50.489 -18.307 -18.340 1.00 80.56 1033 GLN A C 1
ATOM 8113 O O . GLN A 1 1033 ? -50.566 -17.361 -19.124 1.00 80.56 1033 GLN A O 1
ATOM 8118 N N . VAL A 1 1034 ? -51.574 -18.840 -17.771 1.00 82.19 1034 VAL A N 1
ATOM 8119 C CA . VAL A 1 1034 ? -52.944 -18.404 -18.071 1.00 82.19 1034 VAL A CA 1
ATOM 8120 C C . VAL A 1 1034 ? -53.149 -16.952 -17.630 1.00 82.19 1034 VAL A C 1
ATOM 8122 O O . VAL A 1 1034 ? -53.806 -16.178 -18.330 1.00 82.19 1034 VAL A O 1
ATOM 8125 N N . PHE A 1 1035 ? -52.558 -16.546 -16.502 1.00 84.06 1035 PHE A N 1
ATOM 8126 C CA . PHE A 1 1035 ? -52.678 -15.178 -15.988 1.00 84.06 1035 PHE A CA 1
ATOM 8127 C C . PHE A 1 1035 ? -51.840 -14.183 -16.783 1.00 84.06 1035 PHE A C 1
ATOM 8129 O O . PHE A 1 1035 ? -52.351 -13.111 -17.113 1.00 84.06 1035 PHE A O 1
ATOM 8136 N N . LYS A 1 1036 ? -50.606 -14.544 -17.159 1.00 85.12 1036 LYS A N 1
ATOM 8137 C CA . LYS A 1 1036 ? -49.759 -13.746 -18.060 1.00 85.12 1036 LYS A CA 1
ATOM 8138 C C . LYS A 1 1036 ? -50.490 -13.459 -19.371 1.00 85.12 1036 LYS A C 1
ATOM 8140 O O . LYS A 1 1036 ? -50.659 -12.295 -19.738 1.00 85.12 1036 LYS A O 1
ATOM 8145 N N . LEU A 1 1037 ? -51.001 -14.500 -20.030 1.00 84.44 1037 LEU A N 1
ATOM 8146 C CA . LEU A 1 1037 ? -51.749 -14.363 -21.280 1.00 84.44 1037 LEU A CA 1
ATOM 8147 C C . LEU A 1 1037 ? -53.043 -13.555 -21.111 1.00 84.44 1037 LEU A C 1
ATOM 8149 O O . LEU A 1 1037 ? -53.344 -12.700 -21.945 1.00 84.44 1037 LEU A O 1
ATOM 8153 N N . GLY A 1 1038 ? -53.800 -13.779 -20.032 1.00 83.25 1038 GLY A N 1
ATOM 8154 C CA . GLY A 1 1038 ? -55.027 -13.030 -19.745 1.00 83.25 1038 GLY A CA 1
ATOM 8155 C C . GLY A 1 1038 ? -54.783 -11.536 -19.509 1.00 83.25 1038 GLY A C 1
ATOM 8156 O O . GLY A 1 1038 ? -55.508 -10.695 -20.051 1.00 83.25 1038 GLY A O 1
ATOM 8157 N N . LEU A 1 1039 ? -53.722 -11.192 -18.771 1.00 87.31 1039 LEU A N 1
ATOM 8158 C CA . LEU A 1 1039 ? -53.280 -9.809 -18.573 1.00 87.31 1039 LEU A CA 1
ATOM 8159 C C . LEU A 1 1039 ? -52.884 -9.160 -19.902 1.00 87.31 1039 LEU A C 1
ATOM 8161 O O . LEU A 1 1039 ? -53.343 -8.055 -20.193 1.00 87.31 1039 LEU A O 1
ATOM 8165 N N . ILE A 1 1040 ? -52.093 -9.851 -20.730 1.00 86.81 1040 ILE A N 1
ATOM 8166 C CA . ILE A 1 1040 ? -51.684 -9.354 -22.052 1.00 86.81 1040 ILE A CA 1
ATOM 8167 C C . ILE A 1 1040 ? -52.909 -9.125 -22.942 1.00 86.81 1040 ILE A C 1
ATOM 8169 O O . ILE A 1 1040 ? -53.063 -8.031 -23.476 1.00 86.81 1040 ILE A O 1
ATOM 8173 N N . CYS A 1 1041 ? -53.826 -10.091 -23.051 1.00 84.81 1041 CYS A N 1
ATOM 8174 C CA . CYS A 1 1041 ? -55.045 -9.959 -23.860 1.00 84.81 1041 CYS A CA 1
ATOM 8175 C C . CYS A 1 1041 ? -55.924 -8.783 -23.409 1.00 84.81 1041 CYS A C 1
ATOM 8177 O O . CYS A 1 1041 ? -56.498 -8.064 -24.236 1.00 84.81 1041 CYS A O 1
ATOM 8179 N N . THR A 1 1042 ? -56.012 -8.561 -22.097 1.00 84.31 1042 THR A N 1
ATOM 8180 C CA . THR A 1 1042 ? -56.744 -7.423 -21.533 1.00 84.31 1042 THR A CA 1
ATOM 8181 C C . THR A 1 1042 ? -56.035 -6.104 -21.844 1.00 84.31 1042 THR A C 1
ATOM 8183 O O . THR A 1 1042 ? -56.683 -5.150 -22.271 1.00 84.31 1042 THR A O 1
ATOM 8186 N N . GLY A 1 1043 ? -54.705 -6.053 -21.716 1.00 84.44 1043 GLY A N 1
ATOM 8187 C CA . GLY A 1 1043 ? -53.893 -4.894 -22.097 1.00 84.44 1043 GLY A CA 1
ATOM 8188 C C . GLY A 1 1043 ? -54.005 -4.553 -23.582 1.00 84.44 1043 GLY A C 1
ATOM 8189 O O . GLY A 1 1043 ? -54.205 -3.394 -23.936 1.00 84.44 1043 GLY A O 1
ATOM 8190 N N . VAL A 1 1044 ? -53.980 -5.563 -24.453 1.00 84.25 1044 VAL A N 1
ATOM 8191 C CA . VAL A 1 1044 ? -54.217 -5.434 -25.898 1.00 84.25 1044 VAL A CA 1
ATOM 8192 C C . VAL A 1 1044 ? -55.604 -4.841 -26.169 1.00 84.25 1044 VAL A C 1
ATOM 8194 O O . VAL A 1 1044 ? -55.738 -3.884 -26.934 1.00 84.25 1044 VAL A O 1
ATOM 8197 N N . SER A 1 1045 ? -56.637 -5.369 -25.507 1.00 81.44 1045 SER A N 1
ATOM 8198 C CA . SER A 1 1045 ? -58.014 -4.876 -25.634 1.00 81.44 1045 SER A CA 1
ATOM 8199 C C . SER A 1 1045 ? -58.145 -3.426 -25.160 1.00 81.44 1045 SER A C 1
ATOM 8201 O O . SER A 1 1045 ? -58.795 -2.617 -25.819 1.00 81.44 1045 SER A O 1
ATOM 8203 N N . PHE A 1 1046 ? -57.464 -3.061 -24.071 1.00 82.25 1046 PHE A N 1
ATOM 8204 C CA . PHE A 1 1046 ? -57.397 -1.684 -23.587 1.00 82.25 1046 PHE A CA 1
ATOM 8205 C C . PHE A 1 1046 ? -56.694 -0.762 -24.596 1.00 82.25 1046 PHE A C 1
ATOM 8207 O O . PHE A 1 1046 ? -57.221 0.299 -24.926 1.00 82.25 1046 PHE A O 1
ATOM 8214 N N . CYS A 1 1047 ? -55.574 -1.184 -25.188 1.00 81.88 1047 CYS A N 1
ATOM 8215 C CA . CYS A 1 1047 ? -54.899 -0.435 -26.253 1.00 81.88 1047 CYS A CA 1
ATOM 8216 C C . CYS A 1 1047 ? -55.793 -0.207 -27.486 1.00 81.88 1047 CYS A C 1
ATOM 8218 O O . CYS A 1 1047 ? -55.756 0.886 -28.057 1.00 81.88 1047 CYS A O 1
ATOM 8220 N N . LYS A 1 1048 ? -56.661 -1.169 -27.853 1.00 78.50 1048 LYS A N 1
ATOM 8221 C CA . LYS A 1 1048 ? -57.672 -0.970 -28.915 1.00 78.50 1048 LYS A CA 1
ATOM 8222 C C . LYS A 1 1048 ? -58.639 0.174 -28.577 1.00 78.50 1048 LYS A C 1
ATOM 8224 O O . LYS A 1 1048 ? -58.967 0.967 -29.458 1.00 78.50 1048 LYS A O 1
ATOM 8229 N N . THR A 1 1049 ? -59.045 0.330 -27.311 1.00 77.12 1049 THR A N 1
ATOM 8230 C CA . THR A 1 1049 ? -59.896 1.467 -26.890 1.00 77.12 1049 THR A CA 1
ATOM 8231 C C . THR A 1 1049 ? -59.185 2.820 -26.994 1.00 77.12 1049 THR A C 1
ATOM 8233 O O . THR A 1 1049 ? -59.825 3.837 -27.253 1.00 77.12 1049 THR A O 1
ATOM 8236 N N . LEU A 1 1050 ? -57.853 2.828 -26.873 1.00 73.38 1050 LEU A N 1
ATOM 8237 C CA . LEU A 1 1050 ? -57.008 4.020 -26.982 1.00 73.38 1050 LEU A CA 1
ATOM 8238 C C . LEU A 1 1050 ? -56.596 4.364 -28.425 1.00 73.38 1050 LEU A C 1
ATOM 8240 O O . LEU A 1 1050 ? -55.792 5.275 -28.619 1.00 73.38 1050 LEU A O 1
ATOM 8244 N N . LYS A 1 1051 ? -57.147 3.670 -29.435 1.00 75.00 1051 LYS A N 1
ATOM 8245 C CA . LYS A 1 1051 ? -56.813 3.840 -30.865 1.00 75.00 1051 LYS A CA 1
ATOM 8246 C C . LYS A 1 1051 ? -55.315 3.679 -31.167 1.00 75.00 1051 LYS A C 1
ATOM 8248 O O . LYS A 1 1051 ? -54.768 4.368 -32.024 1.00 75.00 1051 LYS A O 1
ATOM 8253 N N . VAL A 1 1052 ? -54.651 2.784 -30.442 1.00 78.44 1052 VAL A N 1
ATOM 8254 C CA . VAL A 1 1052 ? -53.296 2.331 -30.770 1.00 78.44 1052 VAL A CA 1
ATOM 8255 C C . VAL A 1 1052 ? -53.390 1.391 -31.975 1.00 78.44 1052 VAL A C 1
ATOM 8257 O O . VAL A 1 1052 ? -54.302 0.568 -32.019 1.00 78.44 1052 VAL A O 1
ATOM 8260 N N . ASN A 1 1053 ? -52.461 1.488 -32.930 1.00 74.56 1053 ASN A N 1
ATOM 8261 C CA . ASN A 1 1053 ? -52.399 0.576 -34.088 1.00 74.56 1053 ASN A CA 1
ATOM 8262 C C . ASN A 1 1053 ? -51.336 -0.513 -33.911 1.00 74.56 1053 ASN A C 1
ATOM 8264 O O . ASN A 1 1053 ? -51.576 -1.681 -34.220 1.00 74.56 1053 ASN A O 1
ATOM 8268 N N . ASN A 1 1054 ? -50.179 -0.127 -33.378 1.00 82.31 1054 ASN A N 1
ATOM 8269 C CA . ASN A 1 1054 ? -49.007 -0.978 -33.220 1.00 82.31 1054 ASN A CA 1
ATOM 8270 C C . ASN A 1 1054 ? -48.673 -1.126 -31.734 1.00 82.31 1054 ASN A C 1
ATOM 8272 O O . ASN A 1 1054 ? -48.632 -0.141 -30.989 1.00 82.31 1054 ASN A O 1
ATOM 8276 N N . LEU A 1 1055 ? -48.459 -2.366 -31.305 1.00 85.62 1055 LEU A N 1
ATOM 8277 C CA . LEU A 1 1055 ? -48.249 -2.733 -29.913 1.00 85.62 1055 LEU A CA 1
ATOM 8278 C C . LEU A 1 1055 ? -46.940 -3.496 -29.755 1.00 85.62 1055 LEU A C 1
ATOM 8280 O O . LEU A 1 1055 ? -46.589 -4.336 -30.582 1.00 85.62 1055 LEU A O 1
ATOM 8284 N N . MET A 1 1056 ? -46.270 -3.246 -28.639 1.00 87.19 1056 MET A N 1
ATOM 8285 C CA . MET A 1 1056 ? -45.075 -3.961 -28.235 1.00 87.19 1056 MET A CA 1
ATOM 8286 C C . MET A 1 1056 ? -45.237 -4.566 -26.846 1.00 87.19 1056 MET A C 1
ATOM 8288 O O . MET A 1 1056 ? -45.811 -3.940 -25.955 1.00 87.19 1056 MET A O 1
ATOM 8292 N N . VAL A 1 1057 ? -44.692 -5.762 -26.649 1.00 87.00 1057 VAL A N 1
ATOM 8293 C CA . VAL A 1 1057 ? -44.690 -6.463 -25.362 1.00 87.00 1057 VAL A CA 1
ATOM 8294 C C . VAL A 1 1057 ? -43.256 -6.841 -25.007 1.00 87.00 1057 VAL A C 1
ATOM 8296 O O . VAL A 1 1057 ? -42.566 -7.464 -25.811 1.00 87.00 1057 VAL A O 1
ATOM 8299 N N . THR A 1 1058 ? -42.791 -6.445 -23.821 1.00 86.56 1058 THR A N 1
ATOM 8300 C CA . THR A 1 1058 ? -41.416 -6.699 -23.349 1.00 86.56 1058 THR A CA 1
ATOM 8301 C C . THR A 1 1058 ? -41.378 -7.697 -22.191 1.00 86.56 1058 THR A C 1
ATOM 8303 O O . THR A 1 1058 ? -42.388 -7.924 -21.528 1.00 86.56 1058 THR A O 1
ATOM 8306 N N . SER A 1 1059 ? -40.188 -8.225 -21.885 1.00 80.25 1059 SER A N 1
ATOM 8307 C CA . SER A 1 1059 ? -39.927 -9.144 -20.762 1.00 80.25 1059 SER A CA 1
ATOM 8308 C C . SER A 1 1059 ? -40.635 -10.499 -20.864 1.00 80.25 1059 SER A C 1
ATOM 8310 O O . SER A 1 1059 ? -40.942 -11.114 -19.843 1.00 80.25 1059 SER A O 1
ATOM 8312 N N . ILE A 1 1060 ? -40.853 -10.984 -22.088 1.00 84.88 1060 ILE A N 1
ATOM 8313 C CA . ILE A 1 1060 ? -41.552 -12.246 -22.364 1.00 84.88 1060 ILE A CA 1
ATOM 8314 C C . ILE A 1 1060 ? -40.582 -13.429 -22.286 1.00 84.88 1060 ILE A C 1
ATOM 8316 O O . ILE A 1 1060 ? -39.453 -13.327 -22.759 1.00 84.88 1060 ILE A O 1
ATOM 8320 N N . ASP A 1 1061 ? -40.998 -14.528 -21.652 1.00 82.94 1061 ASP A N 1
ATOM 8321 C CA . ASP A 1 1061 ? -40.254 -15.795 -21.610 1.00 82.94 1061 ASP A CA 1
ATOM 8322 C C . ASP A 1 1061 ? -40.554 -16.673 -22.841 1.00 82.94 1061 ASP A C 1
ATOM 8324 O O . ASP A 1 1061 ? -41.474 -16.398 -23.604 1.00 82.94 1061 ASP A O 1
ATOM 8328 N N . GLU A 1 1062 ? -39.757 -17.718 -23.065 1.00 81.94 1062 GLU A N 1
ATOM 8329 C CA . GLU A 1 1062 ? -39.853 -18.553 -24.274 1.00 81.94 1062 GLU A CA 1
ATOM 8330 C C . GLU A 1 1062 ? -41.220 -19.242 -24.418 1.00 81.94 1062 GLU A C 1
ATOM 8332 O O . GLU A 1 1062 ? -41.819 -19.192 -25.487 1.00 81.94 1062 GLU A O 1
ATOM 8337 N N . LYS A 1 1063 ? -41.776 -19.765 -23.315 1.00 82.12 1063 LYS A N 1
ATOM 8338 C CA . LYS A 1 1063 ? -43.100 -20.412 -23.304 1.00 82.12 1063 LYS A CA 1
ATOM 8339 C C . LYS A 1 1063 ? -44.222 -19.451 -23.700 1.00 82.12 1063 LYS A C 1
ATOM 8341 O O . LYS A 1 1063 ? -45.069 -19.794 -24.516 1.00 82.12 1063 LYS A O 1
ATOM 8346 N N . THR A 1 1064 ? -44.223 -18.239 -23.141 1.00 83.00 1064 THR A N 1
ATOM 8347 C CA . THR A 1 1064 ? -45.223 -17.213 -23.478 1.00 83.00 1064 THR A CA 1
ATOM 8348 C C . THR A 1 1064 ? -45.022 -16.671 -24.887 1.00 83.00 1064 THR A C 1
ATOM 8350 O O . THR A 1 1064 ? -45.992 -16.300 -25.541 1.00 83.00 1064 THR A O 1
ATOM 8353 N N . LYS A 1 1065 ? -43.778 -16.624 -25.368 1.00 85.19 1065 LYS A N 1
ATOM 8354 C CA . LYS A 1 1065 ? -43.460 -16.195 -26.728 1.00 85.19 1065 LYS A CA 1
ATOM 8355 C C . LYS A 1 1065 ? -44.088 -17.132 -27.764 1.00 85.19 1065 LYS A C 1
ATOM 8357 O O . LYS A 1 1065 ? -44.778 -16.622 -28.641 1.00 85.19 1065 LYS A O 1
ATOM 8362 N N . ASP A 1 1066 ? -43.953 -18.447 -27.614 1.00 83.62 1066 ASP A N 1
ATOM 8363 C CA . ASP A 1 1066 ? -44.535 -19.408 -28.565 1.00 83.62 1066 ASP A CA 1
ATOM 8364 C C . ASP A 1 1066 ? -46.079 -19.309 -28.623 1.00 83.62 1066 ASP A C 1
ATOM 8366 O O . ASP A 1 1066 ? -46.665 -19.271 -29.703 1.00 83.62 1066 ASP A O 1
ATOM 8370 N N . GLU A 1 1067 ? -46.754 -19.147 -27.478 1.00 80.69 1067 GLU A N 1
ATOM 8371 C CA . GLU A 1 1067 ? -48.222 -18.984 -27.422 1.00 80.69 1067 GLU A CA 1
ATOM 8372 C C . GLU A 1 1067 ? -48.715 -17.638 -28.001 1.00 80.69 1067 GLU A C 1
ATOM 8374 O O . GLU A 1 1067 ? -49.818 -17.541 -28.552 1.00 80.69 1067 GLU A O 1
ATOM 8379 N N . LEU A 1 1068 ? -47.917 -16.572 -27.881 1.00 82.12 1068 LEU A N 1
ATOM 8380 C CA . LEU A 1 1068 ? -48.242 -15.267 -28.463 1.00 82.12 1068 LEU A CA 1
ATOM 8381 C C . LEU A 1 1068 ? -47.984 -15.222 -29.974 1.00 82.12 1068 LEU A C 1
ATOM 8383 O O . LEU A 1 1068 ? -48.725 -14.532 -30.678 1.00 82.12 1068 LEU A O 1
ATOM 8387 N N . GLU A 1 1069 ? -46.997 -15.964 -30.483 1.00 82.00 1069 GLU A N 1
ATOM 8388 C CA . GLU A 1 1069 ? -46.761 -16.113 -31.926 1.00 82.00 1069 GLU A CA 1
ATOM 8389 C C . GLU A 1 1069 ? -47.966 -16.761 -32.624 1.00 82.00 1069 GLU A C 1
ATOM 8391 O O . GLU A 1 1069 ? -48.434 -16.247 -33.642 1.00 82.00 1069 GLU A O 1
ATOM 8396 N N . GLU A 1 1070 ? -48.575 -17.785 -32.012 1.00 77.00 1070 GLU A N 1
ATOM 8397 C CA . GLU A 1 1070 ? -49.841 -18.375 -32.488 1.00 77.00 1070 GLU A CA 1
ATOM 8398 C C . GLU A 1 1070 ? -51.004 -17.362 -32.524 1.00 77.00 1070 GLU A C 1
ATOM 8400 O O . GLU A 1 1070 ? -51.957 -17.520 -33.288 1.00 77.00 1070 GLU A O 1
ATOM 8405 N N . SER A 1 1071 ? -50.923 -16.298 -31.719 1.00 72.31 1071 SER A N 1
ATOM 8406 C CA . SER A 1 1071 ? -51.931 -15.234 -31.618 1.00 72.31 1071 SER A CA 1
ATOM 8407 C C . SER A 1 1071 ? -51.621 -14.003 -32.489 1.00 72.31 1071 SER A C 1
ATOM 8409 O O . SER A 1 1071 ? -52.308 -12.987 -32.367 1.00 72.31 1071 SER A O 1
ATOM 8411 N N . GLY A 1 1072 ? -50.607 -14.062 -33.364 1.00 75.12 1072 GLY A N 1
ATOM 8412 C CA . GLY A 1 1072 ? -50.265 -12.988 -34.308 1.00 75.12 1072 GLY A CA 1
ATOM 8413 C C . GLY A 1 1072 ? -49.265 -11.946 -33.788 1.00 75.12 1072 GLY A C 1
ATOM 8414 O O . GLY A 1 1072 ? -49.266 -10.805 -34.264 1.00 75.12 1072 GLY A O 1
ATOM 8415 N N . PHE A 1 1073 ? -48.442 -12.295 -32.795 1.00 83.38 1073 PHE A N 1
ATOM 8416 C CA . PHE A 1 1073 ? -47.252 -11.521 -32.429 1.00 83.38 1073 PHE A CA 1
ATOM 8417 C C . PHE A 1 1073 ? -46.015 -12.024 -33.179 1.00 83.38 1073 PHE A C 1
ATOM 8419 O O . PHE A 1 1073 ? -45.878 -13.210 -33.441 1.00 83.38 1073 PHE A O 1
ATOM 8426 N N . GLU A 1 1074 ? -45.087 -11.124 -33.478 1.00 83.81 1074 GLU A N 1
ATOM 8427 C CA . GLU A 1 1074 ? -43.804 -11.439 -34.110 1.00 83.81 1074 GLU A CA 1
ATOM 8428 C C . GLU A 1 1074 ? -42.656 -11.031 -33.184 1.00 83.81 1074 GLU A C 1
ATOM 8430 O O . GLU A 1 1074 ? -42.730 -10.007 -32.496 1.00 83.81 1074 GLU A O 1
ATOM 8435 N N . VAL A 1 1075 ? -41.566 -11.800 -33.174 1.00 82.31 1075 VAL A N 1
ATOM 8436 C CA . VAL A 1 1075 ? -40.355 -11.429 -32.431 1.00 82.31 1075 VAL A CA 1
ATOM 8437 C C . VAL A 1 1075 ? -39.709 -10.212 -33.079 1.00 82.31 1075 VAL A C 1
ATOM 8439 O O . VAL A 1 1075 ? -39.275 -10.247 -34.223 1.00 82.31 1075 VAL A O 1
ATOM 8442 N N . PHE A 1 1076 ? -39.634 -9.121 -32.318 1.00 77.75 1076 PHE A N 1
ATOM 8443 C CA . PHE A 1 1076 ? -38.930 -7.910 -32.720 1.00 77.75 1076 PHE A CA 1
ATOM 8444 C C . PHE A 1 1076 ? -37.444 -7.991 -32.370 1.00 77.75 1076 PHE A C 1
ATOM 8446 O O . PHE A 1 1076 ? -36.600 -7.727 -33.219 1.00 77.75 1076 PHE A O 1
ATOM 8453 N N . ARG A 1 1077 ? -37.118 -8.322 -31.111 1.00 76.25 1077 ARG A N 1
ATOM 8454 C CA . ARG A 1 1077 ? -35.735 -8.475 -30.626 1.00 76.25 1077 ARG A CA 1
ATOM 8455 C C . ARG A 1 1077 ? -35.654 -9.453 -29.464 1.00 76.25 1077 ARG A C 1
ATOM 8457 O O . ARG A 1 1077 ? -36.589 -9.583 -28.674 1.00 76.25 1077 ARG A O 1
ATOM 8464 N N . THR A 1 1078 ? -34.487 -10.063 -29.302 1.00 77.31 1078 THR A N 1
ATOM 8465 C CA . THR A 1 1078 ? -34.130 -10.864 -28.126 1.00 77.31 1078 THR A CA 1
ATOM 8466 C C . THR A 1 1078 ? -33.163 -10.104 -27.217 1.00 77.31 1078 THR A C 1
ATOM 8468 O O . THR A 1 1078 ? -32.440 -9.217 -27.665 1.00 77.31 1078 THR A O 1
ATOM 8471 N N . TYR A 1 1079 ? -33.174 -10.399 -25.917 1.00 78.56 1079 TYR A N 1
ATOM 8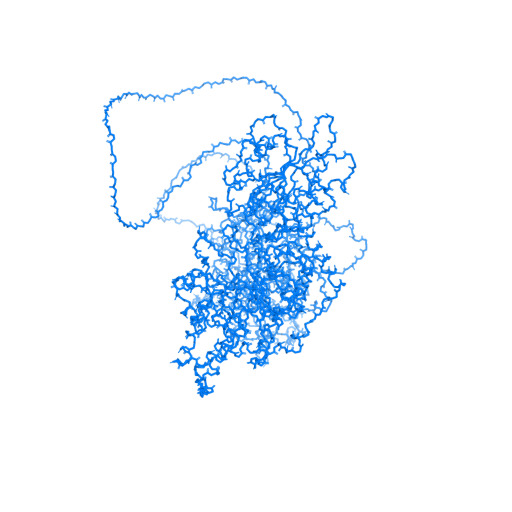472 C CA . TYR A 1 1079 ? -32.198 -9.886 -24.948 1.00 78.56 1079 TYR A CA 1
ATOM 8473 C C . TYR A 1 1079 ? -32.104 -10.819 -23.737 1.00 78.56 1079 TYR A C 1
ATOM 8475 O O . TYR A 1 1079 ? -32.906 -11.737 -23.585 1.00 78.56 1079 TYR A O 1
ATOM 8483 N N . TYR A 1 1080 ? -31.124 -10.591 -22.867 1.00 77.75 1080 TYR A N 1
ATOM 8484 C CA . TYR A 1 1080 ? -31.001 -11.304 -21.593 1.00 77.75 1080 TYR A CA 1
ATOM 8485 C C . TYR A 1 1080 ? -31.263 -10.354 -20.427 1.00 77.75 1080 TYR A C 1
ATOM 8487 O O . TYR A 1 1080 ? -31.030 -9.148 -20.547 1.00 77.75 1080 TYR A O 1
ATOM 8495 N N . SER A 1 1081 ? -31.728 -10.891 -19.297 1.00 73.88 1081 SER A N 1
ATOM 8496 C CA . SER A 1 1081 ? -31.939 -10.118 -18.063 1.00 73.88 1081 SER A CA 1
ATOM 8497 C C . SER A 1 1081 ? -30.679 -9.346 -17.638 1.00 73.88 1081 SER A C 1
ATOM 8499 O O . SER A 1 1081 ? -30.758 -8.191 -17.212 1.00 73.88 1081 SER A O 1
ATOM 8501 N N . HIS A 1 1082 ? -29.516 -9.971 -17.814 1.00 76.44 1082 HIS A N 1
ATOM 8502 C CA . HIS A 1 1082 ? -28.174 -9.411 -17.692 1.00 76.44 1082 HIS A CA 1
ATOM 8503 C C . HIS A 1 1082 ? -27.180 -10.292 -18.470 1.00 76.44 1082 HIS A C 1
ATOM 8505 O O . HIS A 1 1082 ? -27.483 -11.437 -18.795 1.00 76.44 1082 HIS A O 1
ATOM 8511 N N . TYR A 1 1083 ? -25.993 -9.765 -18.785 1.00 76.00 1083 TYR A N 1
ATOM 8512 C CA . TYR A 1 1083 ? -24.958 -10.494 -19.543 1.00 76.00 1083 TYR A CA 1
ATOM 8513 C C . TYR A 1 1083 ? -23.835 -11.040 -18.664 1.00 76.00 1083 TYR A C 1
ATOM 8515 O O . TYR A 1 1083 ? -23.174 -12.007 -19.026 1.00 76.00 1083 TYR A O 1
ATOM 8523 N N . ALA A 1 1084 ? -23.592 -10.391 -17.528 1.00 76.12 1084 ALA A N 1
ATOM 8524 C CA . ALA A 1 1084 ? -22.635 -10.823 -16.525 1.00 76.12 1084 ALA A CA 1
ATOM 8525 C C . ALA A 1 1084 ? -23.016 -10.211 -15.175 1.00 76.12 1084 ALA A C 1
ATOM 8527 O O . ALA A 1 1084 ? -23.520 -9.084 -15.117 1.00 76.12 1084 ALA A O 1
ATOM 8528 N N . MET A 1 1085 ? -22.756 -10.944 -14.098 1.00 78.56 1085 MET A N 1
ATOM 8529 C CA . MET A 1 1085 ? -22.989 -10.516 -12.723 1.00 78.56 1085 MET A CA 1
ATOM 8530 C C . MET A 1 1085 ? -21.714 -10.705 -11.919 1.00 78.56 1085 MET A C 1
ATOM 8532 O O . MET A 1 1085 ? -21.050 -11.732 -12.031 1.00 78.56 1085 MET A O 1
ATOM 8536 N N . LYS A 1 1086 ? -21.376 -9.708 -11.102 1.00 81.50 1086 LYS A N 1
ATOM 8537 C CA . LYS A 1 1086 ? -20.223 -9.782 -10.209 1.00 81.50 1086 LYS A CA 1
ATOM 8538 C C . LYS A 1 1086 ? -20.502 -9.004 -8.928 1.00 81.50 1086 LYS A C 1
ATOM 8540 O O . LYS A 1 1086 ? -21.077 -7.909 -8.971 1.00 81.50 1086 LYS A O 1
ATOM 8545 N N . LYS A 1 1087 ? -20.139 -9.560 -7.773 1.00 81.25 1087 LYS A N 1
ATOM 8546 C CA . LYS A 1 1087 ? -20.330 -8.881 -6.482 1.00 81.25 1087 LYS A CA 1
ATOM 8547 C C . LYS A 1 1087 ? -19.314 -7.745 -6.360 1.00 81.25 1087 LYS A C 1
ATOM 8549 O O . LYS A 1 1087 ? -18.204 -7.830 -6.878 1.00 81.25 1087 LYS A O 1
ATOM 8554 N N . SER A 1 1088 ? -19.683 -6.650 -5.700 1.00 75.44 1088 SER A N 1
ATOM 8555 C CA . SER A 1 1088 ? -18.856 -5.437 -5.669 1.00 75.44 1088 SER A CA 1
ATOM 8556 C C . SER A 1 1088 ? -17.481 -5.651 -5.037 1.00 75.44 1088 SER A C 1
ATOM 8558 O O . SER A 1 1088 ? -16.519 -5.052 -5.504 1.00 75.44 1088 SER A O 1
ATOM 8560 N N . PHE A 1 1089 ? -17.362 -6.555 -4.059 1.00 69.94 1089 PHE A N 1
ATOM 8561 C CA . PHE A 1 1089 ? -16.076 -6.938 -3.466 1.00 69.94 1089 PHE A CA 1
ATOM 8562 C C . PHE A 1 1089 ? -15.169 -7.725 -4.426 1.00 69.94 1089 PHE A C 1
ATOM 8564 O O . PHE A 1 1089 ? -13.955 -7.687 -4.283 1.00 69.94 1089 PHE A O 1
ATOM 8571 N N . GLU A 1 1090 ? -15.722 -8.406 -5.433 1.00 68.62 1090 GLU A N 1
ATOM 8572 C CA . GLU A 1 1090 ? -14.939 -9.176 -6.413 1.00 68.62 1090 GLU A CA 1
ATOM 8573 C C . GLU A 1 1090 ? -14.295 -8.267 -7.478 1.00 68.62 1090 GLU A C 1
ATOM 8575 O O . GLU A 1 1090 ? -13.464 -8.720 -8.266 1.00 68.62 1090 GLU A O 1
ATOM 8580 N N . TRP A 1 1091 ? -14.693 -6.991 -7.540 1.00 69.31 1091 TRP A N 1
ATOM 8581 C CA . TRP A 1 1091 ? -14.032 -5.959 -8.348 1.00 69.31 1091 TRP A CA 1
ATOM 8582 C C . TRP A 1 1091 ? -12.797 -5.359 -7.661 1.00 69.31 1091 TRP A C 1
ATOM 8584 O O . TRP A 1 1091 ? -12.090 -4.587 -8.297 1.00 69.31 1091 TRP A O 1
ATOM 8594 N N . VAL A 1 1092 ? -12.548 -5.699 -6.391 1.00 47.59 1092 VAL A N 1
ATOM 8595 C CA . VAL A 1 1092 ? -11.458 -5.162 -5.552 1.00 47.59 1092 VAL A CA 1
ATOM 8596 C C . VAL A 1 1092 ? -10.258 -6.130 -5.517 1.00 47.59 1092 VAL A C 1
ATOM 8598 O O . VAL A 1 1092 ? -9.593 -6.266 -4.498 1.00 47.59 1092 VAL A O 1
ATOM 8601 N N . ILE A 1 1093 ? -9.998 -6.852 -6.614 1.00 34.03 1093 ILE A N 1
ATOM 8602 C CA . ILE A 1 1093 ? -8.867 -7.794 -6.732 1.00 34.03 1093 ILE A CA 1
ATOM 8603 C C . ILE A 1 1093 ? -7.939 -7.363 -7.855 1.00 34.03 1093 ILE A C 1
ATOM 8605 O O . ILE A 1 1093 ? -8.457 -7.189 -8.984 1.00 34.03 1093 ILE A O 1
#

Secondary structure (DSSP, 8-state):
-------------HHHHHHHHHHHHTEEE--SSSS--HHHHHHHHTS---EEE--GGG-S-HHHHHHHHHHHHHHHHHTT-SSPPEEEE-B-STT-BS---TTTS-----HHHHHHTT-HHHHHHHHHHHHHHHHHHT--EE---B-------SS-S-GGGSS-SSHHHHHHHHHHHHHHHHHTT-EEEEEEETTGGG-B-SSTTS--B----HHHHHTTTTHHHHHHHHTT--SEEEEP--B-TTTSSTT-BGGG-HIIIIIIIIIIS---S-EEEEETTSHHHHHHH-HHHHHHIIIIII--SEEEE-S-HHHHHHHHHHHHHHHHHSS-HHHHHHHHHHHHHHHTT--HHHHHSPPPPPHHHHHHHHHHHHHHHHHH-EEEEETT---SGGGG----TT---EEEEEEE----SS-----TTS-TTS----PPTT-HHHHHHHHHHHHHHHHHS-TT---EEEEEEEBTTB--HHHHHHHHH-SEEEEEES-TTTSTHHHHHHHHHHHHTT-S-SS-S------EEEEESS-TTTTTS-TTS-SEEEE-SS--HHHHHHHHHHHTTSS------TT-S--GGGG-----SSS------------------------------------------------------------S---------PPPPEEE--HHHHHHHHHHHHHHHSSS--HHHHHHHHHHHHHHHHHHHHHTTT---EEEEETTTTEEEEEEEEEE-TTT-EEEEEEEEE-TTTTTSSHHHHHHHHHHHIIIIIS--SEEEES-SSS------HHHHHHHHHHHT------TTGGGTS-----HHHHHHHHTTS--S---TTSGGG--PPEEEEEEEETTS----HHHHHHHHHHTPEEEE-S-HHHHHHHHHHHT-S-S--TTHHHHHHHHHHHHHHHHHHHH--SS---SEEEEEEE-TTT--EEEEEEEEETTSGGGGGSGGGGG---GGGGSS------------------------------PPP-EEEEEEEEE-GGGGGGHHHHHHHHHHHHHHHHHHTT--EEEEEEE-HHHHHHHHTTT-EEEEEEES-SEEEEGGGG--

Sequence (1093 aa):
MPDYIEDKPVLVNDEDDKTTENVGKMLLAGFGGTTVTQQARKLIQKHKVASMILARKNFINVPQVKKLIQDLQQLAYDSGYKYPLILAVDQEGGMCNALFDEISLTQFPGAMALAATNDEEICYQVGKAIALELRSIGFNMYLGPTLDICSKMSNQLIGVRSFGSTVEEVTRFGRRFAKGIKDGGMFTVAKHFPGIGSSFVDNLLELPMMLETAAQLECFNILPFQNLIDENVIDVVHAGGCAVPNISPNEIHACLSPIIIQRLLRRKLKFEGPVLSECLELEALCRNMGLGQGAITAILFARCDIVMVCHDLVYQEEALSSLRKVYETGNYETIFNTTVDRIVKLQKKLTWEQTFGPPEITRDMWISHQKLSIEAYKRSITLVRDYDQCIPLTRFLKPAKNQENRILLLTPLITSIHPEVHNLSSNPDLNSEKLFPGEEVFRDFGKQLSKFGENNLSKDVDYSVVHTSYTANGLSNLHEQLIDNSKIIILVTSDASRHMYQIGVAKHISVLCGGYRKLSSNFTKKPLIIISVSSPYDFLYHNGIGSSYICTYEYTSNVLSHISSVLFGLQKATGRIPTENSSADDLYDSPEDMLLCDSASPTNSASNSLTSKSLVMLLNDGGDDDGKRVGDNSDSKRGDDVYNGFIDNNMDDGGSSRRKRKKINKPWLVEEFNLARDFRGLILLLRNGSATGDAIFDIFLEKSASKIHQLLNDTKKTQTHFVVRNSTLNVIYGFCFTWVDSSSKCGRVMFIMVDRAKRRQSIGEMLHYHAIKYLSVTRGCRVILLGSSFPLLGFLTENMLETFRYNFIEDEITSPNDQLQSTKSNSATIKFLKSVGWLKKNYSTRSMKESQITKKFILKSTLAKWSVAEKLVRQLQVVGIRFDICKDRTKLISLIEKYHSNEVYDEEKQFLDIYSKASNIIAEEELQKRNNGTSNTTIIVAIEPTTGSIVGSLIVFNNKSQLAKYYPFIDGLESDDDTSSRDDESSVTTSTDSPDEPKKGQTGNNPKSSSGSEIFGGLTGIFVDPNYQSLEQVFKLGLICTGVSFCKTLKVNNLMVTSIDEKTKDELEESGFEVFRTYYSHYAMKKSFEWVI

InterPro domains:
  IPR001764 Glycoside hydrolase, family 3, N-terminal [PF00933] (21-345)
  IPR016181 Acyl-CoA N-acyltransferase [SSF55729] (704-793)
  IPR017853 Glycoside hydrolase superfamily [SSF51445] (23-346)
  IPR036881 Glycoside hydrolase family 3 C-terminal domain superfamily [G3DSA:3.40.50.1700] (368-614)
  IPR036962 Glycoside hydrolase, family 3, N-terminal domain superfamily [G3DSA:3.20.20.300] (9-352)
  IPR050226 NagZ Beta-hexosaminidase [PTHR30480] (20-1051)

Mean predicted aligned error: 20.13 Å

Nearest PDB structures (foldseek):
  4zm6-assembly1_B  TM=5.714E-01  e=1.905E-53  Rhizomucor miehei CAU432
  3lk6-assembly1_A  TM=7.800E-01  e=6.024E-33  Bacillus subtilis
  3nvd-assembly2_B  TM=7.877E-01  e=1.323E-32  Bacillus subtilis
  3tev-assembly1_A  TM=9.512E-01  e=6.608E-22  Deinococcus radiodurans R1 = ATCC 13939 = DSM 20539
  5vqd-assembly1_A  TM=7.621E-01  e=1.201E-26  unidentified

Radius of gyration: 39.1 Å; Cα contacts (8 Å, |Δi|>4): 1808; chains: 1; bounding box: 115×95×124 Å